Protein 6VK0 (pdb70)

Nearest PDB structures (foldseek):
  6vk0-assembly1_C  TM=1.006E+00  e=4.024E-28  Saccharomyces cerevisiae
  6vjz-assembly1_C  TM=8.665E-01  e=4.069E-18  Saccharomyces cerevisiae
  7czb-assembly1_C  TM=7.196E-01  e=2.938E-02  Homo sapiens
  7czb-assembly1_D  TM=6.960E-01  e=2.129E-02  Homo sapiens
  6vjy-assembly1_A  TM=9.995E-01  e=2.054E-77  Saccharomyces cerevisiae

Organism: Saccharomyces cerevisiae (strain ATCC 204508 / S288c) (NCBI:txid559292)

GO terms:
  GO:0004842 ubiquitin-protein transferase activity (F, IDA)
  GO:0036503 ERAD pathway (P, IDA)
  GO:0000838 Hrd1p ubiquitin ligase ERAD-M complex (C, IDA)
  GO:0000839 Hrd1p ubiquitin ligase ERAD-L complex (C, IDA)
  GO:1905524 negative regulation of protein autoubiquitination (P, IDA)
  GO:0034099 luminal surveillance complex (C, IDA)
  GO:0005783 endoplasmic reticulum (C, HDA)
  GO:0030970 retrograde protein transport, ER to cytosol (P, IMP)
  GO:0005789 endoplasmic reticulum membrane (C, IPI)
  GO:0005515 protein binding (F, IPI)

Solvent-accessible surface area: 66828 Å² total; per-residue (Å²): 88,33,13,105,22,12,15,58,12,17,25,33,100,86,158,29,184,49,48,56,15,32,68,41,57,76,39,28,101,23,28,138,17,58,191,139,65,108,94,46,74,54,93,21,122,106,86,110,74,102,117,131,129,121,82,20,84,79,68,34,150,41,103,72,88,90,45,134,44,135,110,101,116,24,17,69,75,66,17,103,80,15,18,162,69,38,84,83,22,193,30,49,50,79,75,103,145,60,141,93,7,143,103,86,25,90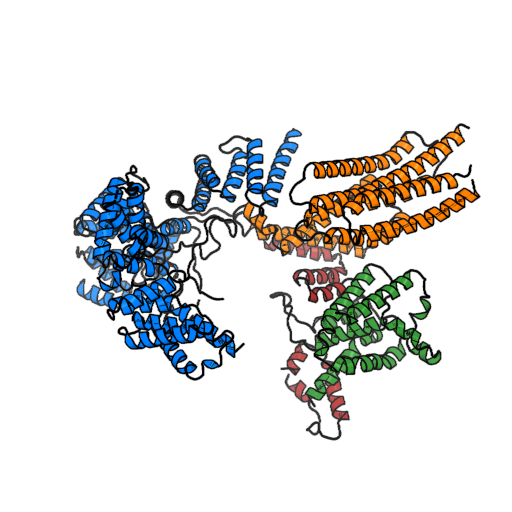,17,8,48,65,29,2,8,68,13,40,106,171,116,75,97,60,43,90,31,112,56,15,87,55,102,9,147,168,136,46,78,180,32,57,30,105,124,6,30,49,15,48,29,51,82,54,124,78,9,45,71,11,3,96,3,12,21,46,20,20,51,72,6,51,82,39,12,115,119,102,189,78,45,71,178,12,65,140,80,7,90,81,64,22,52,143,78,7,56,129,53,37,16,104,47,25,22,8,16,17,24,21,19,4,20,16,23,25,44,33,12,50,33,9,94,69,105,111,44,92,102,152,77,74,61,84,45,14,27,12,67,24,15,80,65,23,16,35,48,7,82,135,67,91,138,104,50,180,95,41,24,30,23,19,44,57,10,0,4,58,26,19,15,108,31,58,27,135,75,87,95,79,39,106,104,0,148,127,51,15,116,101,43,86,126,87,142,41,31,0,115,94,43,5,151,171,180,48,23,178,42,65,90,74,59,46,52,153,94,78,90,124,86,60,96,59,61,54,130,127,101,17,74,108,70,20,97,92,13,30,92,29,2,51,90,2,5,102,122,121,102,51,34,96,0,0,68,26,0,0,24,6,1,1,40,9,28,32,76,10,21,35,16,41,88,50,0,29,102,21,0,60,53,8,13,74,56,37,147,78,91,54,68,44,4,1,10,14,1,0,0,2,50,24,15,10,45,72,150,108,60,53,70,78,5,34,118,17,1,87,90,0,20,134,57,45,17,52,40,0,29,1,1,6,0,8,15,38,31,40,28,87,65,27,120,158,68,44,122,109,0,17,69,32,1,82,55,3,1,92,90,7,56,159,70,31,60,154,81,66,3,13,21,58,44,60,96,86,14,43,5,50,11,35,2,6,30,50,88,70,15,18,14,7,142,53,12,54,58,37,106,100,42,25,143,39,106,177,63,100,214,173,83,86,87,135,139,7,25,176,24,27,45,42,4,30,29,17,10,73,0,22,16,56,44,4,55,28,10,102,77,3,46,101,54,3,48,102,10,67,142,85,31,81,109,97,25,113,113,22,103,111,88,28,20,71,41,14,4,78,6,9,10,21,0,0,28,4,20,22,35,19,38,24,70,102,158,65,50,63,120,82,0,83,86,9,4,58,70,0,28,125,20,4,197,150,43,156,12,63,36,7,94,0,0,6,13,16,0,8,9,11,20,57,80,67,124,74,52,84,93,0,24,50,43,0,82,87,0,44,165,41,167,42,28,81,0,38,0,14,1,0,4,2,60,10,15,108,70,80,97,129,66,185,24,69,68,58,72,88,23,10,60,56,0,49,116,87,40,25,36,0,0,4,24,41,9,0,65,65,18,75,107,32,120,60,159,45,60,56,71,64,7,0,102,10,1,12,20,3,0,24,108,9,15,39,72,0,0,45,57,1,43,58,0,10,9,21,2,51,40,114,87,25,55,2,0,20,16,0,3,6,6,1,0,16,1,3,9,38,18,0,0,4,0,0,0,23,15,11,5,20,29,34,105,69,159,98,84,51,17,162,15,55,92,63,32,29,70,27,0,26,36,2,1,30,21,0,20,147,67,60,6,24,9,0,1,9,0,1,0,46,1,38,55,77,102,128,62,63,72,131,0,25,62,22,4,90,27,0,20,152,105,148,7,37,12,0,8,24,21,2,0,71,0,17,8,59,42,32,50,50,120,164,53,69,116,64,0,103,126,38,5,85,42,2,25,134,101,42,141,122,2,121,90,0,2,114,81,12,26,108,75,12,104,99,92,49,180,107,101,201,124,157,109,88,59,142,81,116,162,54,52,93,47,11,69,52,45,27,10,100,35,36,14,92,75,3,65,63,47,4,23,55,72,2,33,24,83,0,17,26,7,50,55,35,88,112,45,81,24,52,108,14,38,42,66,61,110,77,31,73,32,53,89,117,57,88,106,83,10,103,148,40,22,40,103,48,79,123,108,1,22,93,80,20,122,132,101,39,26,138,16,70,88,61,31,103,89,24,44,81,67,23,129,125,175,42,114,130,63,11,42,128,25,17,60,57,6,36,28,13,50,10,16,15,42,2,2,84,27,70,20,87,25,49,102,141,80,57,98,93,86,70,58,30,92,102,127,78,55,46,152,19,24,122,24,16,78,55,9,36,87,42,5,139,121,29,22,50,118,1,86,70,20,26,179,108,40,119,119,110,77,100,94,16,23,11,4,36,46,20,9,9,2,10,4,12,46,4,50,3,41,7,71,36,14,108,56,61,17,37,48,41,76,172,77,24,122,150,66,94,139,126,134,30,122,127,52,139,40,53,51,33,28,39,129,4,81,132,65,50,23,43,42,2,107,68,43,13,59,85,85,158,18,100,117,14,10,93,114,12,41,75,180,13,100,77,25,57,174,100,15,31,62,14,104,163,82,46,161,148,70,142

Foldseek 3Di:
DDDPQVVVLVVCVPDHDNPVRPVVVCVVVCVVVDPCCVVVVVVVVVVVVVVCDPCVVVLVDFPDDDCVDPPVVRNVVSVVVVVVVCPDPVCVVVVVD/DPVLVVLLVLQQVLQVCLQVPVDPPVLQLDDVPVCVVVVDPCSQVSLLRYDRHNDDVVVVVSVVLSVLCVVDVVVCVVPVCVVVPVVVVVVPCCVVCVPPSDSQTNNQLSSLQVVVLVLVVPVVCQVDADPPPRGHGGPPVVCVVLVVCCVPVVDDDSVSVSSHVSSVVVVVVVCVVVVD/DVVVLVVVVVPQFWDDQLQAVVLPPDDFDFDFFDDPVVVVVVLVVCVPPPDDPVVVVSVVVLCCPVPVDVPLVSLVVVLVCQDLVTSVHANDLLSNLVSLVSSCVVCVLQDLVSLLLNLLCQCLVPVPHDVVSSVVSLVSSVVNPDQLSLLLVLVCLDLCPPHGHDLPVSLVSLVVNVVVVVVVDDPCCQQQNPDDDDDLLQFPQLRPQHAPGHPAFDDDRDQPDDQDDDVPPQVPLVVLLSVLVCQDCPHLSHHHDNQVSLVSLVVVCVVQVPPVVVVQPPSLQSNLVSLLVNLVCLQVVPNHDHHDPVVSVVSLVVSVVSCVPVVYDNASSLLVVLSCCVPVNPDHVSSVVSLVVRVPPDPDQQSSLVVVLVVCVVPVPPPDDDNLVSLVVNVVRPDQSSLVVNLVVPVVDPVVVDSVVSSVSSSCNVLPVCPPNQPLSSSLVSCRRPPSLVSNLVSLSSVLSSPSLSSLVNNLCSQHGDDDPPDDGYDYDVSSVVSSLVSLVSSCSVPGQSSLVVSLVSCVVVPPLAVSLVSLVVSVVVPRLVSLLVVLVSQCDCGPHHRPLVVSLVSLVVSCPVDPPCVVVSVVVVVVSVVVVVVVVVD/DADDVNVVVVVVVVVVLVVVLVVLLVVLPVPDDDPVSSVVVCPDPPNVVSVVVVVVVVVVVVLVVVCCVQVVDADDVLVVVCVVPPPVLVVVLVVLQVVDPPVCRPPSVVLSVVLSSLVSLLSRLVVVVVVCVVVVDVVDACDPVNVVSNVVSLVVSLVVLVVLLVVLVVVLVVPPDPPCVVVLSSLVSNLSSVLVNLSSVLVVVVVVVVNVVVVCVVVPADVVLVNLVSVVVSLVVSLVSLCVRCVVVVDPPPSVVSVVVSVVVVVVNVVSVVVVVVVD

Sequence (1160 aa):
SFPLLLVLIRTFYLIGYNSLVPFFIILEFGSFLPWKYIILLSLLFIFRTVWNHNVLDVVLRYIIPDPVNDRVITAVIKNFVLFWVTLLPYVKEKLDDPLVTRLWTIGCLVLSGLTSLRIVDPGKVVYSYDLVFKKGQYGRLLYSIFDYGAFNWISMINIFVSANHLSTLENSFNLRRKFCWIIFLLLVILVKMTSIEQPAASLGVLLHENLVYYELKKNGNQMNVRFFGAIDVSPSIFPIYMNAVMYFVYKRSWLEIAMNFMPGHVIYYMDDIIGKIPWPEARHLLNTIAKSRDPMKEAAMEVGFYVPMDYSPRNEEKNYQSIWQNEITDSQRHIYELLVQSSEQFNNSEATYTLSQIHLWSQYNFPHNMTLAHKYLEKFNDLTHFTNHSAIFDLAVMYATGGCPQDSAKALLYYQRAAQLGNLKAKQVLAYKYYSGFNVPRNFHKSLVLYRDIAEQLRKSYSRDEWDIVFPYWESYNVRISDFESGLLGKGLNSVPSSTVRKRTTRDASERRIIRIYYAALNDYKGTYSQSRNCERAKNLLELTYKEFQPHVDNLDPLQVFYYVRCLQLLGHMYFTGEGSSKPNIHMAEEILTTSLEISRRAQGPIGRACIDLGLINQYITNNISQAISYYMKAMKTQANNGIVEFQLSKLATSFPEEKIGDPFNLMETAYLNGFIPAIYEFAVMIESGNSKSSVENTAYLFKTFVDKNEAIMAPKLRTAFAALINDRSEVALWAYSQLAEQGYETAQVSAAYLMYQLPYEFEDPPRTTDQRKTLAISYYTRAFKQGNIDAGVVAGDIYFQMQNYSKAMALYQGAALKYSIQAIWNLGYMHEHGLGVNRDFHLAKRYYDQVSEHDHRFYLASKLSVLKLHLKSWLTWITMVPENRRKQLAIFVVVTYLLTFYCVYSATKTSVSFLQVTLKLNEGFNLMVLSIFILLNSTLLWQLLTKLLFGELRLIEHEHIFERLPFTIINTLFMSSLFHERYFFTVAFFGLLLLYLKVFHWILKDRLEALLQSINDSTTMKTLIFSRFSFNLVLLAVVDYQIITRCISSIYTNQKSDIESTSLYLIQVMEFTMLLIDLLNLFLQTCLNFWEFYRSQQSEGKFMYEKAIDVFTRFLKTALHLSMLIPFRMPMMLLKDVVWDILALYQSGTSLWKIWRNN

Structure (mmCIF, N/CA/C/O backbone):
data_6VK0
#
_entry.id   6VK0
#
_cell.length_a   1.00
_cell.length_b   1.00
_cell.length_c   1.00
_cell.angle_alpha   90.00
_cell.angle_beta   90.00
_cell.angle_gamma   90.00
#
_symmetry.space_group_name_H-M   'P 1'
#
loop_
_entity.id
_entity.type
_entity.pdbx_description
1 polymer 'U1 SNP1-associating protein 1'
2 polymer 'Degradation in the endoplasmic reticulum protein 1'
3 polymer 'ERAD-associated E3 ubiquitin-protein ligase component HRD3'
4 polymer 'ERAD-associated E3 ubiquitin-protein ligase HRD1'
#
loop_
_atom_site.group_PDB
_atom_site.id
_atom_site.type_symbol
_atom_site.label_atom_id
_atom_site.label_alt_id
_atom_site.label_comp_id
_atom_site.label_asym_id
_atom_site.label_entity_id
_atom_site.label_seq_id
_atom_site.pdbx_PDB_ins_code
_atom_site.Cartn_x
_atom_site.Cartn_y
_atom_site.Cartn_z
_atom_site.occupancy
_atom_site.B_iso_or_equiv
_atom_site.auth_seq_id
_atom_site.auth_comp_id
_atom_site.auth_asym_id
_atom_site.auth_atom_id
_atom_site.pdbx_PDB_model_num
ATOM 1 N N . SER A 1 34 ? 121.558 108.599 124.612 1.00 84.86 533 SER D N 1
ATOM 2 C CA . SER A 1 34 ? 121.736 107.894 123.350 1.00 84.86 533 SER D CA 1
ATOM 3 C C . SER A 1 34 ? 122.784 108.556 122.481 1.00 84.86 533 SER D C 1
ATOM 4 O O . SER A 1 34 ? 123.945 108.683 122.872 1.00 84.86 533 SER D O 1
ATOM 7 N N . PHE A 1 35 ? 122.357 108.965 121.296 1.00 87.72 534 PHE D N 1
ATOM 8 C CA . PHE A 1 35 ? 123.174 109.678 120.327 1.00 87.72 534 PHE D CA 1
ATOM 9 C C . PHE A 1 35 ? 122.487 110.971 119.931 1.00 87.72 534 PHE D C 1
ATOM 10 O O . PHE A 1 35 ? 121.337 111.218 120.307 1.00 87.72 534 PHE D O 1
ATOM 18 N N . PRO A 1 36 ? 123.181 111.842 119.201 1.00 74.28 535 PRO D N 1
ATOM 19 C CA . PRO A 1 36 ? 122.510 113.009 118.623 1.00 74.28 535 PRO D CA 1
ATOM 20 C C . PRO A 1 36 ? 121.289 112.589 117.822 1.00 74.28 535 PRO D C 1
ATOM 21 O O . PRO A 1 36 ? 121.369 111.743 116.930 1.00 74.28 535 PRO D O 1
ATOM 25 N N . LEU A 1 37 ? 120.154 113.206 118.144 1.00 61.68 536 LEU D N 1
ATOM 26 C CA . LEU A 1 37 ? 118.862 112.721 117.680 1.00 61.68 536 LEU D CA 1
ATOM 27 C C . LEU A 1 37 ? 118.773 112.573 116.167 1.00 61.68 536 LEU D C 1
ATOM 28 O O . LEU A 1 37 ? 117.908 111.840 115.681 1.00 61.68 536 LEU D O 1
ATOM 33 N N . LEU A 1 38 ? 119.646 113.228 115.406 1.00 67.15 537 LEU D N 1
ATOM 34 C CA . LEU A 1 38 ? 119.521 113.161 113.955 1.00 67.15 537 LEU D CA 1
ATOM 35 C C . LEU A 1 38 ? 120.168 111.902 113.397 1.00 67.15 537 LEU D C 1
ATOM 36 O O . LEU A 1 38 ? 119.514 111.103 112.721 1.00 67.15 537 LEU D O 1
ATOM 41 N N . LEU A 1 39 ? 121.457 111.715 113.675 1.00 68.64 538 LEU D N 1
ATOM 42 C CA . LEU A 1 39 ? 122.224 110.664 113.019 1.00 68.64 538 LEU D CA 1
ATOM 43 C C . LEU A 1 39 ? 121.578 109.298 113.169 1.00 68.64 538 LEU D C 1
ATOM 44 O O . LEU A 1 39 ? 121.670 108.468 112.259 1.00 68.64 538 LEU D O 1
ATOM 49 N N . VAL A 1 40 ? 120.910 109.046 114.292 1.00 66.57 539 VAL D N 1
ATOM 50 C CA . VAL A 1 40 ? 120.269 107.748 114.485 1.00 66.57 539 VAL D CA 1
ATOM 51 C C . VAL A 1 40 ? 119.207 107.518 113.419 1.00 66.57 539 VAL D C 1
ATOM 52 O O . VAL A 1 40 ? 119.204 106.495 112.724 1.00 66.57 539 VAL D O 1
ATOM 56 N N . LEU A 1 41 ? 118.289 108.468 113.279 1.00 68.66 540 LEU D N 1
ATOM 57 C CA . LEU A 1 41 ? 117.260 108.373 112.255 1.00 68.66 540 LEU D CA 1
ATOM 58 C C . LEU A 1 41 ? 117.867 108.352 110.858 1.00 68.66 540 LEU D C 1
ATOM 59 O O . LEU A 1 41 ? 117.384 107.638 109.968 1.00 68.66 540 LEU D O 1
ATOM 64 N N . ILE A 1 42 ? 118.930 109.132 110.651 1.00 70.45 541 ILE D N 1
ATOM 65 C CA . ILE A 1 42 ? 119.627 109.118 109.368 1.00 70.45 541 ILE D CA 1
ATOM 66 C C . ILE A 1 42 ? 120.041 107.703 109.016 1.00 70.45 541 ILE D C 1
ATOM 67 O O . ILE A 1 42 ? 119.819 107.228 107.897 1.00 70.45 541 ILE D O 1
ATOM 72 N N . ARG A 1 43 ? 120.638 107.003 109.973 1.00 80.14 542 ARG D N 1
ATOM 73 C CA . ARG A 1 43 ? 121.035 105.626 109.729 1.00 80.14 542 ARG D CA 1
ATOM 74 C C . ARG A 1 43 ? 119.820 104.746 109.484 1.00 80.14 542 ARG D C 1
ATOM 75 O O . ARG A 1 43 ? 119.765 104.009 108.493 1.00 80.14 542 ARG D O 1
ATOM 83 N N . THR A 1 44 ? 118.822 104.822 110.367 1.00 83.28 543 THR D N 1
ATOM 84 C CA . THR A 1 44 ? 117.702 103.894 110.268 1.00 83.28 543 THR D CA 1
ATOM 85 C C . THR A 1 44 ? 116.906 104.090 108.989 1.00 83.28 543 THR D C 1
ATOM 86 O O . THR A 1 44 ? 116.089 103.231 108.645 1.00 83.28 543 THR D O 1
ATOM 90 N N . PHE A 1 45 ? 117.112 105.203 108.286 1.00 85.25 544 PHE D N 1
ATOM 91 C CA . PHE A 1 45 ? 116.535 105.303 106.952 1.00 85.25 544 PHE D CA 1
ATOM 92 C C . PHE A 1 45 ? 117.036 104.191 106.040 1.00 85.25 544 PHE D C 1
ATOM 93 O O . PHE A 1 45 ? 116.294 103.730 105.168 1.00 85.25 544 PHE D O 1
ATOM 101 N N . TYR A 1 46 ? 118.272 103.728 106.239 1.00 88.76 545 TYR D N 1
ATOM 102 C CA . TYR A 1 46 ? 118.856 102.725 105.354 1.00 88.76 545 TYR D CA 1
ATOM 103 C C . TYR A 1 46 ? 118.079 101.422 105.319 1.00 88.76 545 TYR D C 1
ATOM 104 O O . TYR A 1 46 ? 118.419 100.540 104.523 1.00 88.76 545 TYR D O 1
ATOM 113 N N . LEU A 1 47 ? 117.063 101.264 106.159 1.00 105.37 546 LEU D N 1
ATOM 114 C CA . LEU A 1 47 ? 116.371 99.985 106.230 1.00 105.37 546 LEU D CA 1
ATOM 115 C C . LEU A 1 47 ? 115.133 99.955 105.339 1.00 105.37 546 LEU D C 1
ATOM 116 O O . LEU A 1 47 ? 115.058 99.153 104.402 1.00 105.37 546 LEU D O 1
ATOM 121 N N . ILE A 1 48 ? 114.166 100.837 105.597 1.00 102.40 547 ILE D N 1
ATOM 122 C CA . ILE A 1 48 ? 112.833 100.710 105.028 1.00 102.40 547 ILE D CA 1
ATOM 123 C C . ILE A 1 48 ? 112.468 101.888 104.133 1.00 102.40 547 ILE D C 1
ATOM 124 O O . ILE A 1 48 ? 111.793 101.708 103.113 1.00 102.40 547 ILE D O 1
ATOM 129 N N . GLY A 1 49 ? 112.902 103.098 104.478 1.00 107.84 548 GLY D N 1
ATOM 130 C CA . GLY A 1 49 ? 112.429 104.267 103.772 1.00 107.84 548 GLY D CA 1
ATOM 131 C C . GLY A 1 49 ? 113.242 104.595 102.537 1.00 107.84 548 GLY D C 1
ATOM 132 O O . GLY A 1 49 ? 114.408 104.229 102.407 1.00 107.84 548 GLY D O 1
ATOM 133 N N . TYR A 1 50 ? 112.593 105.296 101.610 1.00 106.34 549 TYR D N 1
ATOM 134 C CA . TYR A 1 50 ? 113.300 105.825 100.455 1.00 106.34 549 TYR D CA 1
ATOM 135 C C . TYR A 1 50 ? 114.454 106.694 100.924 1.00 106.34 549 TYR D C 1
ATOM 136 O O . TYR A 1 50 ? 114.288 107.561 101.784 1.00 106.34 549 TYR D O 1
ATOM 145 N N . ASN A 1 51 ? 115.635 106.457 100.357 1.00 107.48 550 ASN D N 1
ATOM 146 C CA . ASN A 1 51 ? 116.793 107.261 100.718 1.00 107.48 550 ASN D CA 1
ATOM 147 C C . ASN A 1 51 ? 116.628 108.726 100.339 1.00 107.48 550 ASN D C 1
ATOM 148 O O . ASN A 1 51 ? 117.473 109.546 100.718 1.00 107.48 550 ASN D O 1
ATOM 153 N N . SER A 1 52 ? 115.566 109.069 99.607 1.00 103.55 551 SER D N 1
ATOM 154 C CA . SER A 1 52 ? 115.335 110.450 99.198 1.00 103.55 551 SER D CA 1
ATOM 155 C C . SER A 1 52 ? 115.318 111.386 100.397 1.00 103.55 551 SER D C 1
ATOM 156 O O . SER A 1 52 ? 115.882 112.483 100.352 1.00 103.55 551 SER D O 1
ATOM 159 N N . LEU A 1 53 ? 114.660 110.969 101.478 1.00 98.25 552 LEU D N 1
ATOM 160 C CA . LEU A 1 53 ? 114.563 111.808 102.663 1.00 98.25 552 LEU D CA 1
ATOM 161 C C . LEU A 1 53 ? 115.908 112.017 103.342 1.00 98.25 552 LEU D C 1
ATOM 162 O O . LEU A 1 53 ? 116.055 112.965 104.119 1.00 98.25 552 LEU D O 1
ATOM 167 N N . VAL A 1 54 ? 116.888 111.162 103.073 1.00 90.19 553 VAL D N 1
ATOM 168 C CA . VAL A 1 54 ? 118.148 111.184 103.811 1.00 90.19 553 VAL D CA 1
ATOM 169 C C . VAL A 1 54 ? 118.906 112.495 103.621 1.00 90.19 553 VAL D C 1
ATOM 170 O O . VAL A 1 54 ? 119.094 113.225 104.602 1.00 90.19 553 VAL D O 1
ATOM 174 N N . PRO A 1 55 ? 119.342 112.851 102.409 1.00 93.24 554 PRO D N 1
ATOM 175 C CA . PRO A 1 55 ? 120.348 113.920 102.286 1.00 93.24 554 PRO D CA 1
ATOM 176 C C . PRO A 1 55 ? 119.946 115.250 102.891 1.00 93.24 554 PRO D C 1
ATOM 177 O O . PRO A 1 55 ? 120.832 115.997 103.323 1.00 93.24 554 PRO D O 1
ATOM 181 N N . PHE A 1 56 ? 118.651 115.567 102.958 1.00 88.78 555 PHE D N 1
ATOM 182 C CA . PHE A 1 56 ? 118.251 116.852 103.522 1.00 88.78 555 PHE D CA 1
ATOM 183 C C . PHE A 1 56 ? 118.784 117.028 104.935 1.00 88.78 555 PHE D C 1
ATOM 184 O O . PHE A 1 56 ? 119.209 118.128 105.305 1.00 88.78 555 PHE D O 1
ATOM 192 N N . PHE A 1 57 ? 118.786 115.956 105.727 1.00 81.15 556 PHE D N 1
ATOM 193 C CA . PHE A 1 57 ? 119.259 116.061 107.098 1.00 81.15 556 PHE D CA 1
ATOM 194 C C . PHE A 1 57 ? 120.684 116.567 107.161 1.00 81.15 556 PHE D C 1
ATOM 195 O O . PHE A 1 57 ? 121.033 117.298 108.093 1.00 81.15 556 PHE D O 1
ATOM 203 N N . ILE A 1 58 ? 121.512 116.203 106.182 1.00 85.67 557 ILE D N 1
ATOM 204 C CA . ILE A 1 58 ? 122.872 116.725 106.145 1.00 85.67 557 ILE D CA 1
ATOM 205 C C . ILE A 1 58 ? 122.859 118.241 106.228 1.00 85.67 557 ILE D C 1
ATOM 206 O O . ILE A 1 58 ? 123.586 118.836 107.034 1.00 85.67 557 ILE D O 1
ATOM 211 N N . ILE A 1 59 ? 122.014 118.891 105.425 1.00 91.29 558 ILE D N 1
ATOM 212 C CA . ILE A 1 59 ? 121.816 120.327 105.593 1.00 91.29 558 ILE D CA 1
ATOM 213 C C . ILE A 1 59 ? 121.487 120.637 107.043 1.00 91.29 558 ILE D C 1
ATOM 214 O O . ILE A 1 59 ? 122.267 121.295 107.745 1.00 91.29 558 ILE D O 1
ATOM 219 N N . LEU A 1 60 ? 120.371 120.087 107.534 1.00 82.47 559 LEU D N 1
ATOM 220 C CA . LEU A 1 60 ? 119.959 120.263 108.921 1.00 82.47 559 LEU D CA 1
ATOM 221 C C . LEU A 1 60 ? 121.135 120.113 109.867 1.00 82.47 559 LEU D C 1
ATOM 222 O O . LEU A 1 60 ? 121.194 120.762 110.910 1.00 82.47 559 LEU D O 1
ATOM 227 N N . GLU A 1 61 ? 122.074 119.237 109.513 1.00 92.29 560 GLU D N 1
ATOM 228 C CA . GLU A 1 61 ? 123.253 119.045 110.343 1.00 92.29 560 GLU D CA 1
ATOM 229 C C . GLU A 1 61 ? 124.272 120.147 110.120 1.00 92.29 560 GLU D C 1
ATOM 230 O O . GLU A 1 61 ? 124.601 120.900 111.041 1.00 92.29 560 GLU D O 1
ATOM 236 N N . PHE A 1 62 ? 124.799 120.249 108.905 1.00 102.91 561 PHE D N 1
ATOM 237 C CA . PHE A 1 62 ? 125.873 121.204 108.674 1.00 102.91 561 PHE D CA 1
ATOM 238 C C . PHE A 1 62 ? 125.324 122.621 108.684 1.00 102.91 561 PHE D C 1
ATOM 239 O O . PHE A 1 62 ? 125.877 123.517 109.333 1.00 102.91 561 PHE D O 1
ATOM 247 N N . GLY A 1 63 ? 124.210 122.832 107.991 1.00 93.90 562 GLY D N 1
ATOM 248 C CA . GLY A 1 63 ? 123.476 124.057 108.183 1.00 93.90 562 GLY D CA 1
ATOM 249 C C . GLY A 1 63 ? 123.045 124.295 109.604 1.00 93.90 562 GLY D C 1
ATOM 250 O O . GLY A 1 63 ? 122.691 125.425 109.937 1.00 93.90 562 GLY D O 1
ATOM 251 N N . SER A 1 64 ? 123.074 123.262 110.453 1.00 100.72 563 SER D N 1
ATOM 252 C CA . SER A 1 64 ? 122.889 123.426 111.890 1.00 100.72 563 SER D CA 1
ATOM 253 C C . SER A 1 64 ? 123.853 124.424 112.491 1.00 100.72 563 SER D C 1
ATOM 254 O O . SER A 1 64 ? 123.570 124.956 113.569 1.00 100.72 563 SER D O 1
ATOM 257 N N . PHE A 1 65 ? 124.989 124.680 111.846 1.00 99.83 564 PHE D N 1
ATOM 258 C CA . PHE A 1 65 ? 125.838 125.761 112.313 1.00 99.83 564 PHE D CA 1
ATOM 259 C C . PHE A 1 65 ? 125.209 127.112 112.026 1.00 99.83 564 PHE D C 1
ATOM 260 O O . PHE A 1 65 ? 125.671 128.125 112.560 1.00 99.83 564 PHE D O 1
ATOM 268 N N . LEU A 1 66 ? 124.165 127.131 111.199 1.00 100.46 565 LEU D N 1
ATOM 269 C CA . LEU A 1 66 ? 123.185 128.200 111.067 1.00 100.46 565 LEU D CA 1
ATOM 270 C C . LEU A 1 66 ? 123.830 129.569 110.924 1.00 100.46 565 LEU D C 1
ATOM 271 O O . LEU A 1 66 ? 123.451 130.505 111.638 1.00 100.46 565 LEU D O 1
ATOM 276 N N . PRO A 1 67 ? 124.790 129.736 110.023 1.00 102.05 566 PRO D N 1
ATOM 277 C CA . PRO A 1 67 ? 125.499 131.010 109.960 1.00 102.05 566 PRO D CA 1
ATOM 278 C C . PRO A 1 67 ? 124.566 132.091 109.468 1.00 102.05 566 PRO D C 1
ATOM 279 O O . PRO A 1 67 ? 123.636 131.833 108.704 1.00 102.05 566 PRO D O 1
ATOM 283 N N . TRP A 1 68 ? 124.825 133.324 109.905 1.00 105.90 567 TRP D N 1
ATOM 284 C CA . TRP A 1 68 ? 124.166 134.441 109.244 1.00 105.90 567 TRP D CA 1
ATOM 285 C C . TRP A 1 68 ? 124.675 134.552 107.817 1.00 105.90 567 TRP D C 1
ATOM 286 O O . TRP A 1 68 ? 124.104 135.303 107.019 1.00 105.90 567 TRP D O 1
ATOM 297 N N . LYS A 1 69 ? 125.680 133.749 107.469 1.00 102.22 568 LYS D N 1
ATOM 298 C CA . LYS A 1 69 ? 125.917 133.368 106.123 1.00 102.22 568 LYS D CA 1
ATOM 299 C C . LYS A 1 69 ? 124.719 132.613 105.510 1.00 102.22 568 LYS D C 1
ATOM 300 O O . LYS A 1 69 ? 124.755 132.221 104.339 1.00 102.22 568 LYS D O 1
ATOM 306 N N . TYR A 1 70 ? 123.693 132.324 106.319 1.00 107.14 569 TYR D N 1
ATOM 307 C CA . TYR A 1 70 ? 122.424 131.913 105.781 1.00 107.14 569 TYR D CA 1
ATOM 308 C C . TYR A 1 70 ? 121.956 132.896 104.681 1.00 107.14 569 TYR D C 1
ATOM 309 O O . TYR A 1 70 ? 121.260 132.505 103.737 1.00 107.14 569 TYR D O 1
ATOM 318 N N . ILE A 1 71 ? 122.315 134.176 104.821 1.00 109.53 570 ILE D N 1
ATOM 319 C CA . ILE A 1 71 ? 122.095 135.100 103.715 1.00 109.53 570 ILE D CA 1
ATOM 320 C C . ILE A 1 71 ? 122.709 134.551 102.437 1.00 109.53 570 ILE D C 1
ATOM 321 O O . ILE A 1 71 ? 122.097 134.604 101.363 1.00 109.53 570 ILE D O 1
ATOM 326 N N . ILE A 1 72 ? 123.912 133.978 102.542 1.00 106.19 571 ILE D N 1
ATOM 327 C CA . ILE A 1 72 ? 124.476 133.187 101.453 1.00 106.19 571 ILE D CA 1
ATOM 328 C C . ILE A 1 72 ? 123.493 132.110 101.022 1.00 106.19 571 ILE D C 1
ATOM 329 O O . ILE A 1 72 ? 123.143 132.005 99.842 1.00 106.19 571 ILE D O 1
ATOM 334 N N . LEU A 1 73 ? 123.036 131.290 101.971 1.00 99.01 572 LEU D N 1
ATOM 335 C CA . LEU A 1 73 ? 121.954 130.362 101.657 1.00 99.01 572 LEU D CA 1
ATOM 336 C C . LEU A 1 73 ? 120.743 131.108 101.119 1.00 99.01 572 LEU D C 1
ATOM 337 O O . LEU A 1 73 ? 120.109 130.665 100.155 1.00 99.01 572 LEU D O 1
ATOM 342 N N . LEU A 1 74 ? 120.412 132.250 101.725 1.00 100.38 573 LEU D N 1
ATOM 343 C CA . LEU A 1 74 ? 119.354 133.083 101.172 1.00 100.38 573 LEU D CA 1
ATOM 344 C C . LEU A 1 74 ? 119.708 133.510 99.758 1.00 100.38 573 LEU D C 1
ATOM 345 O O . LEU A 1 74 ? 118.858 133.490 98.863 1.00 100.38 573 LEU D O 1
ATOM 350 N N . SER A 1 75 ? 120.966 133.883 99.534 1.00 103.05 574 SER D N 1
ATOM 351 C CA . SER A 1 75 ? 121.453 134.009 98.167 1.00 103.05 574 SER D CA 1
ATOM 352 C C . SER A 1 75 ? 121.356 132.677 97.442 1.00 103.05 574 SER D C 1
ATOM 353 O O . SER A 1 75 ? 120.789 132.591 96.346 1.00 103.05 574 SER D O 1
ATOM 356 N N . LEU A 1 76 ? 121.881 131.617 98.062 1.00 105.76 575 LEU D N 1
ATOM 357 C CA . LEU A 1 76 ? 121.982 130.321 97.397 1.00 105.76 575 LEU D CA 1
ATOM 358 C C . LEU A 1 76 ? 120.619 129.842 96.917 1.00 105.76 575 LEU D C 1
ATOM 359 O O . LEU A 1 76 ? 120.466 129.419 95.765 1.00 105.76 575 LEU D O 1
ATOM 364 N N . LEU A 1 77 ? 119.612 129.907 97.787 1.00 96.72 576 LEU D N 1
ATOM 365 C CA . LEU A 1 77 ? 118.277 129.493 97.379 1.00 96.72 576 LEU D CA 1
ATOM 366 C C . LEU A 1 77 ? 117.712 130.432 96.327 1.00 96.72 576 LEU D C 1
ATOM 367 O O . LEU A 1 77 ? 117.020 129.992 95.402 1.00 96.72 576 LEU D O 1
ATOM 372 N N . PHE A 1 78 ? 118.009 131.727 96.437 1.00 105.97 577 PHE D N 1
ATOM 373 C CA . PHE A 1 78 ? 117.629 132.647 95.376 1.00 105.97 577 PHE D CA 1
ATOM 374 C C . PHE A 1 78 ? 118.482 132.470 94.133 1.00 105.97 577 PHE D C 1
ATOM 375 O O . PHE A 1 78 ? 118.197 133.101 93.111 1.00 105.97 577 PHE D O 1
ATOM 383 N N . ILE A 1 79 ? 119.522 131.647 94.202 1.00 101.70 578 ILE D N 1
ATOM 384 C CA . ILE A 1 79 ? 120.149 131.140 92.993 1.00 101.70 578 ILE D CA 1
ATOM 385 C C . ILE A 1 79 ? 119.483 129.840 92.558 1.00 101.70 578 ILE D C 1
ATOM 386 O O . ILE A 1 79 ? 119.398 129.560 91.359 1.00 101.70 578 ILE D O 1
ATOM 391 N N . PHE A 1 80 ? 118.997 129.045 93.513 1.00 93.68 579 PHE D N 1
ATOM 392 C CA . PHE A 1 80 ? 118.202 127.866 93.184 1.00 93.68 579 PHE D CA 1
ATOM 393 C C . PHE A 1 80 ? 116.971 128.259 92.383 1.00 93.68 579 PHE D C 1
ATOM 394 O O . PHE A 1 80 ? 116.796 127.842 91.233 1.00 93.68 579 PHE D O 1
ATOM 402 N N . ARG A 1 81 ? 116.106 129.071 92.991 1.00 91.49 580 ARG D N 1
ATOM 403 C CA . ARG A 1 81 ? 114.911 129.569 92.331 1.00 91.49 580 ARG D CA 1
ATOM 404 C C . ARG A 1 81 ? 115.193 129.994 90.894 1.00 91.49 580 ARG D C 1
ATOM 405 O O . ARG A 1 81 ? 114.563 129.502 89.952 1.00 91.49 580 ARG D O 1
ATOM 413 N N . THR A 1 82 ? 116.171 130.877 90.704 1.00 105.38 581 THR D N 1
ATOM 414 C CA . THR A 1 82 ? 116.377 131.478 89.391 1.00 105.38 581 THR D CA 1
ATOM 415 C C . THR A 1 82 ? 117.014 130.546 88.375 1.00 105.38 581 THR D C 1
ATOM 416 O O . THR A 1 82 ? 117.302 131.013 87.269 1.00 105.38 581 THR D O 1
ATOM 420 N N . VAL A 1 83 ? 117.257 129.268 88.686 1.00 101.86 582 VAL D N 1
ATOM 421 C CA . VAL A 1 83 ? 117.736 128.372 87.633 1.00 101.86 582 VAL D CA 1
ATOM 422 C C . VAL A 1 83 ? 116.692 128.251 86.528 1.00 101.86 582 VAL D C 1
ATOM 423 O O . VAL A 1 83 ? 116.995 127.805 85.415 1.00 101.86 582 VAL D O 1
ATOM 427 N N . TRP A 1 84 ? 115.460 128.676 86.802 1.00 92.65 583 TRP D N 1
ATOM 428 C CA . TRP A 1 84 ? 114.362 128.532 85.860 1.00 92.65 583 TRP D CA 1
ATOM 429 C C . TRP A 1 84 ? 114.038 129.813 85.104 1.00 92.65 583 TRP D C 1
ATOM 430 O O . TRP A 1 84 ? 113.929 129.792 83.874 1.00 92.65 583 TRP D O 1
ATOM 441 N N . ASN A 1 85 ? 113.886 130.930 85.801 1.00 90.49 584 ASN D N 1
ATOM 442 C CA . ASN A 1 85 ? 113.349 132.118 85.162 1.00 90.49 584 ASN D CA 1
ATOM 443 C C . ASN A 1 85 ? 114.442 133.076 84.712 1.00 90.49 584 ASN D C 1
ATOM 444 O O . ASN A 1 85 ? 114.504 133.449 83.541 1.00 90.49 584 ASN D O 1
ATOM 449 N N . HIS A 1 246 ? 148.732 103.017 94.542 1.00 121.00 745 HIS D N 1
ATOM 450 C CA . HIS A 1 246 ? 150.138 102.668 94.414 1.00 121.00 745 HIS D CA 1
ATOM 451 C C . HIS A 1 246 ? 150.381 101.207 94.758 1.00 121.00 745 HIS D C 1
ATOM 452 O O . HIS A 1 246 ? 149.836 100.694 95.728 1.00 121.00 745 HIS D O 1
ATOM 459 N N . ASN A 1 247 ? 151.206 100.538 93.951 1.00 130.91 746 ASN D N 1
ATOM 460 C CA . ASN A 1 247 ? 151.592 99.167 94.260 1.00 130.91 746 ASN D CA 1
ATOM 461 C C . ASN A 1 247 ? 152.443 99.091 95.517 1.00 130.91 746 ASN D C 1
ATOM 462 O O . ASN A 1 247 ? 152.541 98.019 96.127 1.00 130.91 746 ASN D O 1
ATOM 467 N N . VAL A 1 248 ? 153.048 100.211 95.919 1.00 131.96 747 VAL D N 1
ATOM 468 C CA . VAL A 1 248 ? 153.903 100.237 97.100 1.00 131.96 747 VAL D CA 1
ATOM 469 C C . VAL A 1 248 ? 153.153 99.744 98.328 1.00 131.96 747 VAL D C 1
ATOM 470 O O . VAL A 1 248 ? 153.764 99.204 99.257 1.00 131.96 747 VAL D O 1
ATOM 474 N N . LEU A 1 249 ? 151.825 99.901 98.352 1.00 128.54 748 LEU D N 1
ATOM 475 C CA . LEU A 1 249 ? 151.056 99.451 99.509 1.00 128.54 748 LEU D CA 1
ATOM 476 C C . LEU A 1 249 ? 151.192 97.947 99.705 1.00 128.54 748 LEU D C 1
ATOM 477 O O . LEU A 1 249 ? 151.253 97.466 100.842 1.00 128.54 748 LEU D O 1
ATOM 482 N N . ASP A 1 250 ? 151.251 97.187 98.610 1.00 135.09 749 ASP D N 1
ATOM 483 C CA . ASP A 1 250 ? 151.582 95.773 98.738 1.00 135.09 749 ASP D CA 1
ATOM 484 C C . ASP A 1 250 ? 153.001 95.597 99.260 1.00 135.09 749 ASP D C 1
ATOM 485 O O . ASP A 1 250 ? 153.251 94.751 100.127 1.00 135.09 749 ASP D O 1
ATOM 490 N N . VAL A 1 251 ? 153.944 96.388 98.744 1.00 130.34 750 VAL D N 1
ATOM 491 C CA . VAL A 1 251 ? 155.263 96.479 99.360 1.00 130.34 750 VAL D CA 1
ATOM 492 C C . VAL A 1 251 ? 155.137 96.918 100.812 1.00 130.34 750 VAL D C 1
ATOM 493 O O . VAL A 1 251 ? 155.960 96.552 101.659 1.00 130.34 750 VAL D O 1
ATOM 497 N N . VAL A 1 252 ? 154.116 97.715 101.124 1.00 134.00 751 VAL D N 1
ATOM 498 C CA . VAL A 1 252 ? 153.769 97.957 102.520 1.00 134.00 751 VAL D CA 1
ATOM 499 C C . VAL A 1 252 ? 153.161 96.701 103.128 1.00 134.00 751 VAL D C 1
ATOM 500 O O . VAL A 1 252 ? 153.561 96.257 104.209 1.00 134.00 751 VAL D O 1
ATOM 504 N N . LEU A 1 253 ? 152.189 96.104 102.436 1.00 122.91 752 LEU D N 1
ATOM 505 C CA . LEU A 1 253 ? 151.719 94.780 102.821 1.00 122.91 752 LEU D CA 1
ATOM 506 C C . LEU A 1 253 ? 152.853 93.773 102.927 1.00 122.91 752 LEU D C 1
ATOM 507 O O . LEU A 1 253 ? 152.705 92.762 103.622 1.00 122.91 752 LEU D O 1
ATOM 512 N N . ARG A 1 254 ? 153.977 94.029 102.261 1.00 135.75 753 ARG D N 1
ATOM 513 C CA . ARG A 1 254 ? 155.076 93.076 102.242 1.00 135.75 753 ARG D CA 1
ATOM 514 C C . ARG A 1 254 ? 155.600 92.827 103.651 1.00 135.75 753 ARG D C 1
ATOM 515 O O . ARG A 1 254 ? 155.581 93.706 104.516 1.00 135.75 753 ARG D O 1
ATOM 523 N N . TYR A 1 255 ? 156.061 91.601 103.870 1.00 152.27 754 TYR D N 1
ATOM 524 C CA . TYR A 1 255 ? 156.688 91.175 105.107 1.00 152.27 754 TYR D CA 1
ATOM 525 C C . TYR A 1 255 ? 157.962 90.428 104.747 1.00 152.27 754 TYR D C 1
ATOM 526 O O . TYR A 1 255 ? 158.175 90.051 103.593 1.00 152.27 754 TYR D O 1
ATOM 535 N N . ILE A 1 256 ? 158.808 90.217 105.729 1.00 169.77 755 ILE D N 1
ATOM 536 C CA . ILE A 1 256 ? 160.107 89.608 105.483 1.00 169.77 755 ILE D CA 1
ATOM 537 C C . ILE A 1 256 ? 160.010 88.097 105.665 1.00 169.77 755 ILE D C 1
ATOM 538 O O . ILE A 1 256 ? 159.284 87.601 106.536 1.00 169.77 755 ILE D O 1
ATOM 543 N N . ILE A 1 257 ? 160.727 87.368 104.813 1.00 174.57 756 ILE D N 1
ATOM 544 C CA . ILE A 1 257 ? 160.729 85.904 104.743 1.00 174.57 756 ILE D CA 1
ATOM 545 C C . ILE A 1 257 ? 159.327 85.347 104.510 1.00 174.57 756 ILE D C 1
ATOM 546 O O . ILE A 1 257 ? 158.714 84.817 105.448 1.00 174.57 756 ILE D O 1
ATOM 551 N N . PRO A 1 258 ? 158.757 85.479 103.312 1.00 173.25 757 PRO D N 1
ATOM 552 C CA . PRO A 1 258 ? 157.624 84.619 102.952 1.00 173.25 757 PRO D CA 1
ATOM 553 C C . PRO A 1 258 ? 158.065 83.161 102.990 1.00 173.25 757 PRO D C 1
ATOM 554 O O . PRO A 1 258 ? 159.247 82.851 102.829 1.00 173.25 757 PRO D O 1
ATOM 558 N N . ASP A 1 259 ? 157.116 82.248 103.203 1.00 164.55 758 ASP D N 1
ATOM 559 C CA . ASP A 1 259 ? 155.674 82.477 103.264 1.00 164.55 758 ASP D CA 1
ATOM 560 C C . ASP A 1 259 ? 155.208 82.797 104.695 1.00 164.55 758 ASP D C 1
ATOM 561 O O . ASP A 1 259 ? 156.023 82.775 105.615 1.00 164.55 758 ASP D O 1
ATOM 566 N N . PRO A 1 260 ? 153.913 83.093 104.894 1.00 156.90 759 PRO D N 1
ATOM 567 C CA . PRO A 1 260 ? 153.441 83.363 106.264 1.00 156.90 759 PRO D CA 1
ATOM 568 C C . PRO A 1 260 ? 153.688 82.227 107.243 1.00 156.90 759 PRO D C 1
ATOM 569 O O . PRO A 1 260 ? 153.626 82.450 108.459 1.00 156.90 759 PRO D O 1
ATOM 573 N N . VAL A 1 261 ? 153.964 81.015 106.757 1.00 160.20 760 VAL D N 1
ATOM 574 C CA . VAL A 1 261 ? 154.166 79.869 107.631 1.00 160.20 760 VAL D CA 1
ATOM 575 C C . VAL A 1 261 ? 155.368 80.031 108.545 1.00 160.20 760 VAL D C 1
ATOM 576 O O . VAL A 1 261 ? 155.495 79.286 109.521 1.00 160.20 760 VAL D O 1
ATOM 580 N N . ASN A 1 262 ? 156.253 80.983 108.254 1.00 164.04 761 ASN D N 1
ATOM 581 C CA . ASN A 1 262 ? 157.470 81.151 109.036 1.00 164.04 761 ASN D CA 1
ATOM 582 C C . ASN A 1 262 ? 157.143 81.498 110.485 1.00 164.04 761 ASN D C 1
ATOM 583 O O . ASN A 1 262 ? 156.033 81.926 110.811 1.00 164.04 761 ASN D O 1
ATOM 588 N N . ASP A 1 263 ? 158.133 81.306 111.362 1.00 159.55 762 ASP D N 1
ATOM 589 C CA . ASP A 1 263 ? 157.892 81.404 112.798 1.00 159.55 762 ASP D CA 1
ATOM 590 C C . ASP A 1 263 ? 157.671 82.841 113.256 1.00 159.55 762 ASP D C 1
ATOM 591 O O . ASP A 1 263 ? 157.177 83.066 114.367 1.00 159.55 762 ASP D O 1
ATOM 596 N N . ARG A 1 264 ? 158.032 83.824 112.433 1.00 150.24 763 ARG D N 1
ATOM 597 C CA . ARG A 1 264 ? 157.915 85.224 112.831 1.00 150.24 763 ARG D CA 1
ATOM 598 C C . ARG A 1 264 ? 156.503 85.762 112.628 1.00 150.24 763 ARG D C 1
ATOM 599 O O . ARG A 1 264 ? 156.313 86.779 111.953 1.00 150.24 763 ARG D O 1
ATOM 607 N N . VAL A 1 265 ? 155.510 85.096 113.223 1.00 146.28 764 VAL D N 1
ATOM 608 C CA . VAL A 1 265 ? 154.124 85.547 113.106 1.00 146.28 764 VAL D CA 1
ATOM 609 C C . VAL A 1 265 ? 153.953 86.906 113.768 1.00 146.28 764 VAL D C 1
ATOM 610 O O . VAL A 1 265 ? 153.075 87.696 113.395 1.00 146.28 764 VAL D O 1
ATOM 614 N N . ILE A 1 266 ? 154.779 87.191 114.775 1.00 147.19 765 ILE D N 1
ATOM 615 C CA . ILE A 1 266 ? 154.764 88.511 115.389 1.00 147.19 765 ILE D CA 1
ATOM 616 C C . ILE A 1 266 ? 155.024 89.582 114.338 1.00 147.19 765 ILE D C 1
ATOM 617 O O . ILE A 1 266 ? 154.335 90.604 114.294 1.00 147.19 765 ILE D O 1
ATOM 622 N N . THR A 1 267 ? 155.983 89.343 113.441 1.00 141.38 766 THR D N 1
ATOM 623 C CA . THR A 1 267 ? 156.228 90.290 112.360 1.00 141.38 766 THR D CA 1
ATOM 624 C C . THR A 1 267 ? 155.018 90.396 111.449 1.00 141.38 766 THR D C 1
ATOM 625 O O . THR A 1 267 ? 154.707 91.478 110.937 1.00 141.38 766 THR D O 1
ATOM 629 N N . ALA A 1 268 ? 154.321 89.282 111.239 1.00 144.20 767 ALA D N 1
ATOM 630 C CA . ALA A 1 268 ? 153.134 89.310 110.397 1.00 144.20 767 ALA D CA 1
ATOM 631 C C . ALA A 1 268 ? 152.064 90.213 110.988 1.00 144.20 767 ALA D C 1
ATOM 632 O O . ALA A 1 268 ? 151.532 91.093 110.299 1.00 144.20 767 ALA D O 1
ATOM 634 N N . VAL A 1 269 ? 151.731 90.005 112.262 1.00 130.21 768 VAL D N 1
ATOM 635 C CA . VAL A 1 269 ? 150.705 90.832 112.884 1.00 130.21 768 VAL D CA 1
ATOM 636 C C . VAL A 1 269 ? 151.189 92.270 112.994 1.00 130.21 768 VAL D C 1
ATOM 637 O O . VAL A 1 269 ? 150.393 93.207 112.933 1.00 130.21 768 VAL D O 1
ATOM 641 N N . ILE A 1 270 ? 152.507 92.471 113.095 1.00 143.92 769 ILE D N 1
ATOM 642 C CA . ILE A 1 270 ? 153.063 93.823 113.069 1.00 143.92 769 ILE D CA 1
ATOM 643 C C . ILE A 1 270 ? 152.732 94.514 111.756 1.00 143.92 769 ILE D C 1
ATOM 644 O O . ILE A 1 270 ? 152.189 95.628 111.734 1.00 143.92 769 ILE D O 1
ATOM 649 N N . LYS A 1 271 ? 153.085 93.881 110.646 1.00 136.17 770 LYS D N 1
ATOM 650 C CA . LYS A 1 271 ? 152.894 94.504 109.348 1.00 136.17 770 LYS D CA 1
ATOM 651 C C . LYS A 1 271 ? 151.409 94.749 109.137 1.00 136.17 770 LYS D C 1
ATOM 652 O O . LYS A 1 271 ? 150.995 95.852 108.759 1.00 136.17 770 LYS D O 1
ATOM 658 N N . ASN A 1 272 ? 150.599 93.729 109.403 1.00 132.93 771 ASN D N 1
ATOM 659 C CA . ASN A 1 272 ? 149.165 93.878 109.218 1.00 132.93 771 ASN D CA 1
ATOM 660 C C . ASN A 1 272 ? 148.586 94.899 110.181 1.00 132.93 771 ASN D C 1
ATOM 661 O O . ASN A 1 272 ? 147.541 95.475 109.902 1.00 132.93 771 ASN D O 1
ATOM 666 N N . PHE A 1 273 ? 149.263 95.160 111.297 1.00 127.21 772 PHE D N 1
ATOM 667 C CA . PHE A 1 273 ? 148.828 96.227 112.188 1.00 127.21 772 PHE D CA 1
ATOM 668 C C . PHE A 1 273 ? 149.114 97.589 111.576 1.00 127.21 772 PHE D C 1
ATOM 669 O O . PHE A 1 273 ? 148.299 98.515 111.681 1.00 127.21 772 PHE D O 1
ATOM 677 N N . VAL A 1 274 ? 150.272 97.730 110.934 1.00 120.74 773 VAL D N 1
ATOM 678 C CA . VAL A 1 274 ? 150.563 98.973 110.223 1.00 120.74 773 VAL D CA 1
ATOM 679 C C . VAL A 1 274 ? 149.539 99.198 109.119 1.00 120.74 773 VAL D C 1
ATOM 680 O O . VAL A 1 274 ? 149.092 100.326 108.883 1.00 120.74 773 VAL D O 1
ATOM 684 N N . LEU A 1 275 ? 149.152 98.127 108.426 1.00 116.82 774 LEU D N 1
ATOM 685 C CA . LEU A 1 275 ? 148.073 98.236 107.446 1.00 116.82 774 LEU D CA 1
ATOM 686 C C . LEU A 1 275 ? 146.751 98.560 108.128 1.00 116.82 774 LEU D C 1
ATOM 687 O O . LEU A 1 275 ? 145.944 99.343 107.617 1.00 116.82 774 LEU D O 1
ATOM 692 N N . PHE A 1 276 ? 146.516 97.944 109.281 1.00 114.61 775 PHE D N 1
ATOM 693 C CA . PHE A 1 276 ? 145.313 98.178 110.059 1.00 114.61 775 PHE D CA 1
ATOM 694 C C . PHE A 1 276 ? 145.165 99.651 110.391 1.00 114.61 775 PHE D C 1
ATOM 695 O O . PHE A 1 276 ? 144.051 100.182 110.418 1.00 114.61 775 PHE D O 1
ATOM 703 N N . TRP A 1 277 ? 146.281 100.332 110.629 1.00 120.27 776 TRP D N 1
ATOM 704 C CA . TRP A 1 277 ? 146.208 101.771 110.824 1.00 120.27 776 TRP D CA 1
ATOM 705 C C . TRP A 1 277 ? 145.692 102.475 109.578 1.00 120.27 776 TRP D C 1
ATOM 706 O O . TRP A 1 277 ? 145.002 103.493 109.685 1.00 120.27 776 TRP D O 1
ATOM 717 N N . VAL A 1 278 ? 146.009 101.956 108.388 1.00 115.29 777 VAL D N 1
ATOM 718 C CA . VAL A 1 278 ? 145.482 102.545 107.164 1.00 115.29 777 VAL D CA 1
ATOM 719 C C . VAL A 1 278 ? 144.296 101.763 106.620 1.00 115.29 777 VAL D C 1
ATOM 720 O O . VAL A 1 278 ? 143.609 102.247 105.709 1.00 115.29 777 VAL D O 1
ATOM 724 N N . THR A 1 279 ? 144.003 100.585 107.175 1.00 103.92 778 THR D N 1
ATOM 725 C CA . THR A 1 279 ? 142.869 99.818 106.676 1.00 103.92 778 THR D CA 1
ATOM 726 C C . THR A 1 279 ? 141.552 100.540 106.921 1.00 103.92 778 THR D C 1
ATOM 727 O O . THR A 1 279 ? 140.497 100.072 106.482 1.00 103.92 778 THR D O 1
ATOM 731 N N . LEU A 1 280 ? 141.589 101.670 107.624 1.00 116.13 779 LEU D N 1
ATOM 732 C CA . LEU A 1 280 ? 140.375 102.452 107.814 1.00 116.13 779 LEU D CA 1
ATOM 733 C C . LEU A 1 280 ? 139.822 102.952 106.485 1.00 116.13 779 LEU D C 1
ATOM 734 O O . LEU A 1 280 ? 138.610 102.890 106.250 1.00 116.13 779 LEU D O 1
ATOM 739 N N . LEU A 1 281 ? 140.688 103.438 105.603 1.00 123.73 780 LEU D N 1
ATOM 740 C CA . LEU A 1 281 ? 140.223 104.161 104.427 1.00 123.73 780 LEU D CA 1
ATOM 741 C C . LEU A 1 281 ? 139.451 103.239 103.491 1.00 123.73 780 LEU D C 1
ATOM 742 O O . LEU A 1 281 ? 140.002 102.232 103.027 1.00 123.73 780 LEU D O 1
ATOM 747 N N . PRO A 1 282 ? 138.194 103.552 103.174 1.00 131.24 781 PRO D N 1
ATOM 748 C CA . PRO A 1 282 ? 137.434 102.708 102.246 1.00 131.24 781 PRO D CA 1
ATOM 749 C C . PRO A 1 282 ? 137.947 102.792 100.819 1.00 131.24 781 PRO D C 1
ATOM 750 O O . PRO A 1 282 ? 138.148 101.758 100.177 1.00 131.24 781 PRO D O 1
ATOM 754 N N . TYR A 1 283 ? 138.186 104.012 100.329 1.00 140.38 782 TYR D N 1
ATOM 755 C CA . TYR A 1 283 ? 138.586 104.242 98.944 1.00 140.38 782 TYR D CA 1
ATOM 756 C C . TYR A 1 283 ? 139.756 103.354 98.553 1.00 140.38 782 TYR D C 1
ATOM 757 O O . TYR A 1 283 ? 139.841 102.897 97.410 1.00 140.38 782 TYR D O 1
ATOM 766 N N . VAL A 1 284 ? 140.664 103.097 99.493 1.00 136.05 783 VAL D N 1
ATOM 767 C CA . VAL A 1 284 ? 141.733 102.139 99.249 1.00 136.05 783 VAL D CA 1
ATOM 768 C C . VAL A 1 284 ? 141.487 100.794 99.922 1.00 136.05 783 VAL D C 1
ATOM 769 O O . VAL A 1 284 ? 142.259 99.853 99.688 1.00 136.05 783 VAL D O 1
ATOM 773 N N . LYS A 1 285 ? 140.434 100.655 100.728 1.00 131.58 784 LYS D N 1
ATOM 774 C CA . LYS A 1 285 ? 140.101 99.326 101.232 1.00 131.58 784 LYS D CA 1
ATOM 775 C C . LYS A 1 285 ? 139.720 98.405 100.085 1.00 131.58 784 LYS D C 1
ATOM 776 O O . LYS A 1 285 ? 140.254 97.298 99.954 1.00 131.58 784 LYS D O 1
ATOM 782 N N . GLU A 1 286 ? 138.774 98.838 99.252 1.00 138.40 785 GLU D N 1
ATOM 783 C CA . GLU A 1 286 ? 138.409 98.036 98.094 1.00 138.40 785 GLU D CA 1
ATOM 784 C C . GLU A 1 286 ? 139.587 97.881 97.140 1.00 138.40 785 GLU D C 1
ATOM 785 O O . GLU A 1 286 ? 139.681 96.877 96.428 1.00 138.40 785 GLU D O 1
ATOM 791 N N . LYS A 1 287 ? 140.495 98.857 97.119 1.00 139.02 786 LYS D N 1
ATOM 792 C CA . LYS A 1 287 ? 141.732 98.708 96.359 1.00 139.02 786 LYS D CA 1
ATOM 793 C C . LYS A 1 287 ? 142.557 97.539 96.887 1.00 139.02 786 LYS D C 1
ATOM 794 O O . LYS A 1 287 ? 143.079 96.733 96.109 1.00 139.02 786 LYS D O 1
ATOM 800 N N . LEU A 1 288 ? 142.700 97.446 98.210 1.00 139.09 787 LEU D N 1
ATOM 801 C CA . LEU A 1 288 ? 143.261 96.246 98.818 1.00 139.09 787 LEU D CA 1
ATOM 802 C C . LEU A 1 288 ? 142.515 95.013 98.342 1.00 139.09 787 LEU D C 1
ATOM 803 O O . LEU A 1 288 ? 143.126 93.998 97.991 1.00 139.09 787 LEU D O 1
ATOM 808 N N . ASP A 1 289 ? 141.185 95.090 98.324 1.00 146.51 788 ASP D N 1
ATOM 809 C CA . ASP A 1 289 ? 140.373 94.027 97.754 1.00 146.51 788 ASP D CA 1
ATOM 810 C C . ASP A 1 289 ? 140.515 93.956 96.241 1.00 146.51 788 ASP D C 1
ATOM 811 O O . ASP A 1 289 ? 140.162 92.933 95.646 1.00 146.51 788 ASP D O 1
ATOM 816 N N . ASP A 1 290 ? 141.011 95.015 95.606 1.00 151.76 789 ASP D N 1
ATOM 817 C CA . ASP A 1 290 ? 141.273 94.990 94.172 1.00 151.76 789 ASP D CA 1
ATOM 818 C C . ASP A 1 290 ? 142.664 94.426 93.891 1.00 151.76 789 ASP D C 1
ATOM 819 O O . ASP A 1 290 ? 143.659 95.150 93.927 1.00 151.76 789 ASP D O 1
ATOM 824 N N . PRO B 2 13 ? 111.089 88.103 114.643 1.00 140.38 13 PRO C N 1
ATOM 825 C CA . PRO B 2 13 ? 112.184 87.387 115.306 1.00 140.38 13 PRO C CA 1
ATOM 826 C C . PRO B 2 13 ? 112.064 87.427 116.825 1.00 140.38 13 PRO C C 1
ATOM 827 O O . PRO B 2 13 ? 111.702 88.458 117.384 1.00 140.38 13 PRO C O 1
ATOM 831 N N . LEU B 2 14 ? 112.363 86.307 117.483 1.00 143.51 14 LEU C N 1
ATOM 832 C CA . LEU B 2 14 ? 112.092 86.203 118.913 1.00 143.51 14 LEU C CA 1
ATOM 833 C C . LEU B 2 14 ? 113.151 86.920 119.742 1.00 143.51 14 LEU C C 1
ATOM 834 O O . LEU B 2 14 ? 112.838 87.867 120.474 1.00 143.51 14 LEU C O 1
ATOM 839 N N . VAL B 2 15 ? 114.408 86.479 119.645 1.00 137.31 15 VAL C N 1
ATOM 840 C CA . VAL B 2 15 ? 115.444 86.958 120.561 1.00 137.31 15 VAL C CA 1
ATOM 841 C C . VAL B 2 15 ? 115.578 88.472 120.465 1.00 137.31 15 VAL C C 1
ATOM 842 O O . VAL B 2 15 ? 115.843 89.162 121.461 1.00 137.31 15 VAL C O 1
ATOM 846 N N . THR B 2 16 ? 115.401 89.007 119.258 1.00 131.35 16 THR C N 1
ATOM 847 C CA . THR B 2 16 ? 115.305 90.449 119.086 1.00 131.35 16 THR C CA 1
ATOM 848 C C . THR B 2 16 ? 114.267 91.032 120.033 1.00 131.35 16 THR C C 1
ATOM 849 O O . THR B 2 16 ? 114.544 91.978 120.778 1.00 131.35 16 THR C O 1
ATOM 853 N N . ARG B 2 17 ? 113.063 90.461 120.025 1.00 134.12 17 ARG C N 1
ATOM 854 C CA . ARG B 2 17 ? 111.985 91.008 120.837 1.00 134.12 17 ARG C CA 1
ATOM 855 C C . ARG B 2 17 ? 112.240 90.791 122.322 1.00 134.12 17 ARG C C 1
ATOM 856 O O . ARG B 2 17 ? 111.778 91.583 123.149 1.00 134.12 17 ARG C O 1
ATOM 864 N N . LEU B 2 18 ? 112.972 89.735 122.677 1.00 124.32 18 LEU C N 1
ATOM 865 C CA . LEU B 2 18 ? 113.395 89.556 124.061 1.00 124.32 18 LEU C CA 1
ATOM 866 C C . LEU B 2 18 ? 114.266 90.720 124.507 1.00 124.32 18 LEU C C 1
ATOM 867 O O . LEU B 2 18 ? 114.010 91.355 125.537 1.00 124.32 18 LEU C O 1
ATOM 872 N N . TRP B 2 19 ? 115.325 90.992 123.744 1.00 116.97 19 TRP C N 1
ATOM 873 C CA . TRP B 2 19 ? 116.187 92.130 124.042 1.00 116.97 19 TRP C CA 1
ATOM 874 C C . TRP B 2 19 ? 115.367 93.409 124.124 1.00 116.97 19 TRP C C 1
ATOM 875 O O . TRP B 2 19 ? 115.578 94.254 125.005 1.00 116.97 19 TRP C O 1
ATOM 886 N N . THR B 2 20 ? 114.415 93.554 123.202 1.00 119.78 20 THR C N 1
ATOM 887 C CA . THR B 2 20 ? 113.551 94.725 123.174 1.00 119.78 20 THR C CA 1
ATOM 888 C C . THR B 2 20 ? 112.810 94.889 124.491 1.00 119.78 20 THR C C 1
ATOM 889 O O . THR B 2 20 ? 113.046 95.849 125.228 1.00 119.78 20 THR C O 1
ATOM 893 N N . ILE B 2 21 ? 111.941 93.928 124.820 1.00 114.98 21 ILE C N 1
ATOM 894 C CA . ILE B 2 21 ? 111.135 94.028 126.032 1.00 114.98 21 ILE C CA 1
ATOM 895 C C . ILE B 2 21 ? 112.023 94.207 127.253 1.00 114.98 21 ILE C C 1
ATOM 896 O O . ILE B 2 21 ? 111.644 94.894 128.213 1.00 114.98 21 ILE C O 1
ATOM 901 N N . GLY B 2 22 ? 113.220 93.618 127.233 1.00 117.52 22 GLY C N 1
ATOM 902 C CA . GLY B 2 22 ? 114.169 93.890 128.296 1.00 117.52 22 GLY C CA 1
ATOM 903 C C . GLY B 2 22 ? 114.472 95.368 128.411 1.00 117.52 22 GLY C C 1
ATOM 904 O O . GLY B 2 22 ? 114.314 95.968 129.479 1.00 117.52 22 GLY C O 1
ATOM 905 N N . CYS B 2 23 ? 114.906 95.974 127.304 1.00 117.99 23 CYS C N 1
ATOM 906 C CA . CYS B 2 23 ? 115.191 97.406 127.306 1.00 117.99 23 CYS C CA 1
ATOM 907 C C . CYS B 2 23 ? 113.981 98.201 127.778 1.00 117.99 23 CYS C C 1
ATOM 908 O O . CYS B 2 23 ? 114.108 99.139 128.578 1.00 117.99 23 CYS C O 1
ATOM 911 N N . LEU B 2 24 ? 112.798 97.822 127.297 1.00 110.76 24 LEU C N 1
ATOM 912 C CA . LEU B 2 24 ? 111.586 98.567 127.607 1.00 110.76 24 LEU C CA 1
ATOM 913 C C . LEU B 2 24 ? 111.317 98.568 129.102 1.00 110.76 24 LEU C C 1
ATOM 914 O O . LEU B 2 24 ? 111.242 99.628 129.730 1.00 110.76 24 LEU C O 1
ATOM 919 N N . VAL B 2 25 ? 111.165 97.381 129.689 1.00 106.96 25 VAL C N 1
ATOM 920 C CA . VAL B 2 25 ? 110.829 97.309 131.107 1.00 106.96 25 VAL C CA 1
ATOM 921 C C . VAL B 2 25 ? 111.940 97.919 131.951 1.00 106.96 25 VAL C C 1
ATOM 922 O O . VAL B 2 25 ? 111.672 98.594 132.954 1.00 106.96 25 VAL C O 1
ATOM 926 N N . LEU B 2 26 ? 113.199 97.730 131.541 1.00 107.31 26 LEU C N 1
ATOM 927 C CA . LEU B 2 26 ? 114.317 98.304 132.279 1.00 107.31 26 LEU C CA 1
ATOM 928 C C . LEU B 2 26 ? 114.193 99.816 132.363 1.00 107.31 26 LEU C C 1
ATOM 929 O O . LEU B 2 26 ? 114.072 100.385 133.454 1.00 107.31 26 LEU C O 1
ATOM 934 N N . SER B 2 27 ? 114.209 100.486 131.209 1.00 94.92 27 SER C N 1
ATOM 935 C CA . SER B 2 27 ? 114.189 101.942 131.221 1.00 94.92 27 SER C CA 1
ATOM 936 C C . SER B 2 27 ? 112.885 102.479 131.795 1.00 94.92 27 SER C C 1
ATOM 937 O O . SER B 2 27 ? 112.879 103.538 132.435 1.00 94.92 27 SER C O 1
ATOM 940 N N . GLY B 2 28 ? 111.783 101.755 131.613 1.00 101.88 28 GLY C N 1
ATOM 941 C CA . GLY B 2 28 ? 110.523 102.171 132.185 1.00 101.88 28 GLY C CA 1
ATOM 942 C C . GLY B 2 28 ? 110.584 102.204 133.692 1.00 101.88 28 GLY C C 1
ATOM 943 O O . GLY B 2 28 ? 110.477 103.274 134.295 1.00 101.88 28 GLY C O 1
ATOM 944 N N . LEU B 2 29 ? 110.774 101.038 134.314 1.00 102.98 29 LEU C N 1
ATOM 945 C CA . LEU B 2 29 ? 110.913 100.993 135.763 1.00 102.98 29 LEU C CA 1
ATOM 946 C C . LEU B 2 29 ? 112.009 101.921 136.259 1.00 102.98 29 LEU C C 1
ATOM 947 O O . LEU B 2 29 ? 111.975 102.340 137.422 1.00 102.98 29 LEU C O 1
ATOM 952 N N . THR B 2 30 ? 112.978 102.254 135.404 1.00 105.00 30 THR C N 1
ATOM 953 C CA . THR B 2 30 ? 113.992 103.231 135.780 1.00 105.00 30 THR C CA 1
ATOM 954 C C . THR B 2 30 ? 113.388 104.620 135.909 1.00 105.00 30 THR C C 1
ATOM 955 O O . THR B 2 30 ? 113.680 105.349 136.863 1.00 105.00 30 THR C O 1
ATOM 959 N N . SER B 2 31 ? 112.548 105.010 134.952 1.00 108.47 31 SER C N 1
ATOM 960 C CA . SER B 2 31 ? 111.928 106.328 135.021 1.00 108.47 31 SER C CA 1
ATOM 961 C C . SER B 2 31 ? 110.896 106.439 136.136 1.00 108.47 31 SER C C 1
ATOM 962 O O . SER B 2 31 ? 110.529 107.557 136.507 1.00 108.47 31 SER C O 1
ATOM 965 N N . LEU B 2 32 ? 110.413 105.319 136.667 1.00 108.56 32 LEU C N 1
ATOM 966 C CA . LEU B 2 32 ? 109.390 105.336 137.705 1.00 108.56 32 LEU C CA 1
ATOM 967 C C . LEU B 2 32 ? 109.954 105.197 139.108 1.00 108.56 32 LEU C C 1
ATOM 968 O O . LEU B 2 32 ? 109.181 105.219 140.071 1.00 108.56 32 LEU C O 1
ATOM 973 N N . ARG B 2 33 ? 111.267 105.040 139.248 1.00 111.39 33 ARG C N 1
ATOM 974 C CA . ARG B 2 33 ? 111.907 104.785 140.534 1.00 111.39 33 ARG C CA 1
ATOM 975 C C . ARG B 2 33 ? 111.373 103.523 141.199 1.00 111.39 33 ARG C C 1
ATOM 976 O O . ARG B 2 33 ? 111.500 103.361 142.415 1.00 111.39 33 ARG C O 1
ATOM 984 N N . ILE B 2 34 ? 110.763 102.623 140.427 1.00 123.80 34 ILE C N 1
ATOM 985 C CA . ILE B 2 34 ? 110.374 101.332 140.983 1.00 123.80 34 ILE C CA 1
ATOM 986 C C . ILE B 2 34 ? 111.611 100.550 141.390 1.00 123.80 34 ILE C C 1
ATOM 987 O O . ILE B 2 34 ? 111.575 99.751 142.334 1.00 123.80 34 ILE C O 1
ATOM 992 N N . VAL B 2 35 ? 112.731 100.790 140.712 1.00 128.22 35 VAL C N 1
ATOM 993 C CA . VAL B 2 35 ? 114.020 100.236 141.096 1.00 128.22 35 VAL C CA 1
ATOM 994 C C . VAL B 2 35 ? 115.057 101.351 141.051 1.00 128.22 35 VAL C C 1
ATOM 995 O O . VAL B 2 35 ? 114.870 102.383 140.404 1.00 128.22 35 VAL C O 1
ATOM 999 N N . ASP B 2 36 ? 116.162 101.123 141.746 1.00 143.05 36 ASP C N 1
ATOM 1000 C CA . ASP B 2 36 ? 117.108 102.191 142.035 1.00 143.05 36 ASP C CA 1
ATOM 1001 C C . ASP B 2 36 ? 118.006 102.458 140.835 1.00 143.05 36 ASP C C 1
ATOM 1002 O O . ASP B 2 36 ? 118.710 101.547 140.387 1.00 143.05 36 ASP C O 1
ATOM 1007 N N . PRO B 2 37 ? 118.019 103.680 140.294 1.00 145.42 37 PRO C N 1
ATOM 1008 C CA . PRO B 2 37 ? 118.925 103.982 139.175 1.00 145.42 37 PRO C CA 1
ATOM 1009 C C . PRO B 2 37 ? 120.393 103.968 139.556 1.00 145.42 37 PRO C C 1
ATOM 1010 O O . PRO B 2 37 ? 121.244 104.043 138.664 1.00 145.42 37 PRO C O 1
ATOM 1014 N N . GLY B 2 38 ? 120.720 103.904 140.845 1.00 151.63 38 GLY C N 1
ATOM 1015 C CA . GLY B 2 38 ? 122.116 103.855 141.235 1.00 151.63 38 GLY C CA 1
ATOM 1016 C C . GLY B 2 38 ? 122.849 102.644 140.694 1.00 151.63 38 GLY C C 1
ATOM 1017 O O . GLY B 2 38 ? 124.039 102.723 140.386 1.00 151.63 38 GLY C O 1
ATOM 1018 N N . LYS B 2 39 ? 122.156 101.509 140.567 1.00 146.16 39 LYS C N 1
ATOM 1019 C CA . LYS B 2 39 ? 122.838 100.259 140.241 1.00 146.16 39 LYS C CA 1
ATOM 1020 C C . LYS B 2 39 ? 123.252 100.191 138.777 1.00 146.16 39 LYS C C 1
ATOM 1021 O O . LYS B 2 39 ? 124.261 99.558 138.450 1.00 146.16 39 LYS C O 1
ATOM 1027 N N . VAL B 2 40 ? 122.502 100.840 137.888 1.00 138.83 40 VAL C N 1
ATOM 1028 C CA . VAL B 2 40 ? 122.693 100.627 136.455 1.00 138.83 40 VAL C CA 1
ATOM 1029 C C . VAL B 2 40 ? 123.996 101.262 135.981 1.00 138.83 40 VAL C C 1
ATOM 1030 O O . VAL B 2 40 ? 124.698 100.708 135.129 1.00 138.83 40 VAL C O 1
ATOM 1034 N N . VAL B 2 41 ? 124.333 102.436 136.513 1.00 146.31 41 VAL C N 1
ATOM 1035 C CA . VAL B 2 41 ? 125.504 103.186 136.067 1.00 146.31 41 VAL C CA 1
ATOM 1036 C C . VAL B 2 41 ? 126.758 102.336 136.235 1.00 146.31 41 VAL C C 1
ATOM 1037 O O . VAL B 2 41 ? 127.761 102.543 135.541 1.00 146.31 41 VAL C O 1
ATOM 1041 N N . TYR B 2 42 ? 126.691 101.349 137.128 1.00 145.88 42 TYR C N 1
ATOM 1042 C CA . TYR B 2 42 ? 127.837 100.522 137.482 1.00 145.88 42 TYR C CA 1
ATOM 1043 C C . TYR B 2 42 ? 128.497 99.892 136.265 1.00 145.88 42 TYR C C 1
ATOM 1044 O O . TYR B 2 42 ? 127.882 99.083 135.566 1.00 145.88 42 TYR C O 1
ATOM 1053 N N . SER B 2 43 ? 129.743 100.264 136.006 1.00 139.52 43 SER C N 1
ATOM 1054 C CA . SER B 2 43 ? 130.555 99.612 134.998 1.00 139.52 43 SER C CA 1
ATOM 1055 C C . SER B 2 43 ? 131.575 98.711 135.691 1.00 139.52 43 SER C C 1
ATOM 1056 O O . SER B 2 43 ? 131.564 98.549 136.914 1.00 139.52 43 SER C O 1
ATOM 1059 N N . TYR B 2 44 ? 132.483 98.133 134.906 1.00 143.53 44 TYR C N 1
ATOM 1060 C CA . TYR B 2 44 ? 133.267 96.997 135.381 1.00 143.53 44 TYR C CA 1
ATOM 1061 C C . TYR B 2 44 ? 134.206 97.379 136.519 1.00 143.53 44 TYR C C 1
ATOM 1062 O O . TYR B 2 44 ? 134.288 96.673 137.527 1.00 143.53 44 TYR C O 1
ATOM 1071 N N . ASP B 2 45 ? 134.956 98.474 136.359 1.00 142.08 45 ASP C N 1
ATOM 1072 C CA . ASP B 2 45 ? 136.065 98.750 137.271 1.00 142.08 45 ASP C CA 1
ATOM 1073 C C . ASP B 2 45 ? 135.613 98.827 138.722 1.00 142.08 45 ASP C C 1
ATOM 1074 O O . ASP B 2 45 ? 136.200 98.178 139.595 1.00 142.08 45 ASP C O 1
ATOM 1079 N N . LEU B 2 46 ? 134.579 99.624 139.002 1.00 147.78 46 LEU C N 1
ATOM 1080 C CA . LEU B 2 46 ? 134.048 99.692 140.359 1.00 147.78 46 LEU C CA 1
ATOM 1081 C C . LEU B 2 46 ? 133.630 98.315 140.849 1.00 147.78 46 LEU C C 1
ATOM 1082 O O . LEU B 2 46 ? 133.724 98.016 142.045 1.00 147.78 46 LEU C O 1
ATOM 1087 N N . VAL B 2 47 ? 133.153 97.517 139.901 1.00 159.08 47 VAL C N 1
ATOM 1088 C CA . VAL B 2 47 ? 132.694 96.167 140.156 1.00 159.08 47 VAL C CA 1
ATOM 1089 C C . VAL B 2 47 ? 133.851 95.239 140.479 1.00 159.08 47 VAL C C 1
ATOM 1090 O O . VAL B 2 47 ? 133.680 94.284 141.221 1.00 159.08 47 VAL C O 1
ATOM 1094 N N . PHE B 2 48 ? 135.028 95.498 139.922 1.00 159.32 48 PHE C N 1
ATOM 1095 C CA . PHE B 2 48 ? 136.142 94.614 140.220 1.00 159.32 48 PHE C CA 1
ATOM 1096 C C . PHE B 2 48 ? 136.450 94.670 141.711 1.00 159.32 48 PHE C C 1
ATOM 1097 O O . PHE B 2 48 ? 136.625 93.634 142.353 1.00 159.32 48 PHE C O 1
ATOM 1105 N N . LYS B 2 49 ? 136.517 95.879 142.263 1.00 163.14 49 LYS C N 1
ATOM 1106 C CA . LYS B 2 49 ? 136.758 96.038 143.693 1.00 163.14 49 LYS C CA 1
ATOM 1107 C C . LYS B 2 49 ? 135.570 95.566 144.530 1.00 163.14 49 LYS C C 1
ATOM 1108 O O . LYS B 2 49 ? 135.732 94.860 145.526 1.00 163.14 49 LYS C O 1
ATOM 1114 N N . LYS B 2 50 ? 134.375 95.969 144.106 1.00 169.64 50 LYS C N 1
ATOM 1115 C CA . LYS B 2 50 ? 133.131 95.620 144.789 1.00 169.64 50 LYS C CA 1
ATOM 1116 C C . LYS B 2 50 ? 132.783 94.137 144.741 1.00 169.64 50 LYS C C 1
ATOM 1117 O O . LYS B 2 50 ? 132.333 93.559 145.730 1.00 169.64 50 LYS C O 1
ATOM 1123 N N . GLY B 2 51 ? 132.996 93.530 143.579 1.00 173.24 51 GLY C N 1
ATOM 1124 C CA . GLY B 2 51 ? 132.679 92.130 143.381 1.00 173.24 51 GLY C CA 1
ATOM 1125 C C . GLY B 2 51 ? 131.197 91.944 143.122 1.00 173.24 51 GLY C C 1
ATOM 1126 O O . GLY B 2 51 ? 130.603 90.997 143.637 1.00 173.24 51 GLY C O 1
ATOM 1127 N N . GLN B 2 52 ? 130.583 92.829 142.334 1.00 166.84 52 GLN C N 1
ATOM 1128 C CA . GLN B 2 52 ? 129.153 92.662 142.089 1.00 166.84 52 GLN C CA 1
ATOM 1129 C C . GLN B 2 52 ? 128.936 92.474 140.592 1.00 166.84 52 GLN C C 1
ATOM 1130 O O . GLN B 2 52 ? 128.915 93.442 139.830 1.00 166.84 52 GLN C O 1
ATOM 1136 N N . TYR B 2 53 ? 128.757 91.220 140.176 1.00 147.71 53 TYR C N 1
ATOM 1137 C CA . TYR B 2 53 ? 128.623 90.914 138.755 1.00 147.71 53 TYR C CA 1
ATOM 1138 C C . TYR B 2 53 ? 127.365 91.544 138.166 1.00 147.71 53 TYR C C 1
ATOM 1139 O O . TYR B 2 53 ? 127.429 92.309 137.197 1.00 147.71 53 TYR C O 1
ATOM 1148 N N . GLY B 2 54 ? 126.208 91.236 138.748 1.00 144.48 54 GLY C N 1
ATOM 1149 C CA . GLY B 2 54 ? 124.927 91.622 138.187 1.00 144.48 54 GLY C CA 1
ATOM 1150 C C . GLY B 2 54 ? 124.756 93.093 137.877 1.00 144.48 54 GLY C C 1
ATOM 1151 O O . GLY B 2 54 ? 123.903 93.464 137.066 1.00 144.48 54 GLY C O 1
ATOM 1152 N N . ARG B 2 55 ? 125.572 93.946 138.499 1.00 151.73 55 ARG C N 1
ATOM 1153 C CA . ARG B 2 55 ? 125.431 95.381 138.278 1.00 151.73 55 ARG C CA 1
ATOM 1154 C C . ARG B 2 55 ? 125.934 95.792 136.901 1.00 151.73 55 ARG C C 1
ATOM 1155 O O . ARG B 2 55 ? 125.877 96.975 136.549 1.00 151.73 55 ARG C O 1
ATOM 1163 N N . LEU B 2 56 ? 126.440 94.842 136.115 1.00 137.73 56 LEU C N 1
ATOM 1164 C CA . LEU B 2 56 ? 126.593 95.066 134.684 1.00 137.73 56 LEU C CA 1
ATOM 1165 C C . LEU B 2 56 ? 125.594 94.279 133.848 1.00 137.73 56 LEU C C 1
ATOM 1166 O O . LEU B 2 56 ? 125.337 94.661 132.701 1.00 137.73 56 LEU C O 1
ATOM 1171 N N . LEU B 2 57 ? 125.019 93.202 134.390 1.00 123.08 57 LEU C N 1
ATOM 1172 C CA . LEU B 2 57 ? 124.102 92.380 133.606 1.00 123.08 57 LEU C CA 1
ATOM 1173 C C . LEU B 2 57 ? 122.908 93.192 133.129 1.00 123.08 57 LEU C C 1
ATOM 1174 O O . LEU B 2 57 ? 122.615 93.239 131.929 1.00 123.08 57 LEU C O 1
ATOM 1179 N N . TYR B 2 58 ? 122.202 93.839 134.057 1.00 118.36 58 TYR C N 1
ATOM 1180 C CA . TYR B 2 58 ? 121.167 94.784 133.659 1.00 118.36 58 TYR C CA 1
ATOM 1181 C C . TYR B 2 58 ? 121.702 95.816 132.674 1.00 118.36 58 TYR C C 1
ATOM 1182 O O . TYR B 2 58 ? 121.020 96.182 131.711 1.00 118.36 58 TYR C O 1
ATOM 1191 N N . SER B 2 59 ? 122.948 96.254 132.872 1.00 107.55 59 SER C N 1
ATOM 1192 C CA . SER B 2 59 ? 123.541 97.276 132.019 1.00 107.55 59 SER C CA 1
ATOM 1193 C C . SER B 2 59 ? 123.616 96.826 130.571 1.00 107.55 59 SER C C 1
ATOM 1194 O O . SER B 2 59 ? 123.902 97.644 129.691 1.00 107.55 59 SER C O 1
ATOM 1197 N N . ILE B 2 60 ? 123.405 95.538 130.306 1.00 107.52 60 ILE C N 1
ATOM 1198 C CA . ILE B 2 60 ? 123.359 95.070 128.928 1.00 107.52 60 ILE C CA 1
ATOM 1199 C C . ILE B 2 60 ? 122.313 95.794 128.093 1.00 107.52 60 ILE C C 1
ATOM 1200 O O . ILE B 2 60 ? 122.431 95.869 126.865 1.00 107.52 60 ILE C O 1
ATOM 1205 N N . PHE B 2 61 ? 121.307 96.388 128.732 1.00 112.65 61 PHE C N 1
ATOM 1206 C CA . PHE B 2 61 ? 120.144 96.860 127.997 1.00 112.65 61 PHE C CA 1
ATOM 1207 C C . PHE B 2 61 ? 119.737 98.300 128.268 1.00 112.65 61 PHE C C 1
ATOM 1208 O O . PHE B 2 61 ? 118.844 98.804 127.580 1.00 112.65 61 PHE C O 1
ATOM 1216 N N . ASP B 2 62 ? 120.343 98.977 129.230 1.00 104.44 62 ASP C N 1
ATOM 1217 C CA . ASP B 2 62 ? 119.732 100.191 129.744 1.00 104.44 62 ASP C CA 1
ATOM 1218 C C . ASP B 2 62 ? 119.971 101.390 128.836 1.00 104.44 62 ASP C C 1
ATOM 1219 O O . ASP B 2 62 ? 121.035 101.543 128.233 1.00 104.44 62 ASP C O 1
ATOM 1224 N N . TYR B 2 63 ? 118.959 102.262 128.772 1.00 94.03 63 TYR C N 1
ATOM 1225 C CA . TYR B 2 63 ? 119.063 103.565 128.128 1.00 94.03 63 TYR C CA 1
ATOM 1226 C C . TYR B 2 63 ? 118.655 104.720 129.027 1.00 94.03 63 TYR C C 1
ATOM 1227 O O . TYR B 2 63 ? 118.819 105.875 128.621 1.00 94.03 63 TYR C O 1
ATOM 1236 N N . GLY B 2 64 ? 118.151 104.451 130.227 1.00 94.25 64 GLY C N 1
ATOM 1237 C CA . GLY B 2 64 ? 117.775 105.484 131.173 1.00 94.25 64 GLY C CA 1
ATOM 1238 C C . GLY B 2 64 ? 116.332 105.955 131.146 1.00 94.25 64 GLY C C 1
ATOM 1239 O O . GLY B 2 64 ? 115.571 105.650 132.068 1.00 94.25 64 GLY C O 1
ATOM 1240 N N . ALA B 2 65 ? 115.929 106.683 130.110 1.00 88.40 65 ALA C N 1
ATOM 1241 C CA . ALA B 2 65 ? 114.650 107.385 130.119 1.00 88.40 65 ALA C CA 1
ATOM 1242 C C . ALA B 2 65 ? 113.626 106.634 129.278 1.00 88.40 65 ALA C C 1
ATOM 1243 O O . ALA B 2 65 ? 113.959 106.096 128.222 1.00 88.40 65 ALA C O 1
ATOM 1245 N N . PHE B 2 66 ? 112.386 106.575 129.761 1.00 83.92 66 PHE C N 1
ATOM 1246 C CA . PHE B 2 66 ? 111.290 105.965 129.010 1.00 83.92 66 PHE C CA 1
ATOM 1247 C C . PHE B 2 66 ? 110.518 107.068 128.295 1.00 83.92 66 PHE C C 1
ATOM 1248 O O . PHE B 2 66 ? 109.385 107.408 128.641 1.00 83.92 66 PHE C O 1
ATOM 1256 N N . ASN B 2 67 ? 111.143 107.641 127.272 1.00 79.47 67 ASN C N 1
ATOM 1257 C CA . ASN B 2 67 ? 110.498 108.696 126.510 1.00 79.47 67 ASN C CA 1
ATOM 1258 C C . ASN B 2 67 ? 110.741 108.463 125.029 1.00 79.47 67 ASN C C 1
ATOM 1259 O O . ASN B 2 67 ? 111.350 107.470 124.622 1.00 79.47 67 ASN C O 1
ATOM 1264 N N . TRP B 2 68 ? 110.279 109.417 124.223 1.00 93.93 68 TRP C N 1
ATOM 1265 C CA . TRP B 2 68 ? 110.188 109.197 122.785 1.00 93.93 68 TRP C CA 1
ATOM 1266 C C . TRP B 2 68 ? 111.560 109.078 122.143 1.00 93.93 68 TRP C C 1
ATOM 1267 O O . TRP B 2 68 ? 111.759 108.244 121.255 1.00 93.93 68 TRP C O 1
ATOM 1278 N N . ILE B 2 69 ? 112.510 109.924 122.547 1.00 85.32 69 ILE C N 1
ATOM 1279 C CA . ILE B 2 69 ? 113.872 109.796 122.036 1.00 85.32 69 ILE C CA 1
ATOM 1280 C C . ILE B 2 69 ? 114.376 108.385 122.276 1.00 85.32 69 ILE C C 1
ATOM 1281 O O . ILE B 2 69 ? 114.848 107.701 121.360 1.00 85.32 69 ILE C O 1
ATOM 1286 N N . SER B 2 70 ? 114.244 107.919 123.516 1.00 87.20 70 SER C N 1
ATOM 1287 C CA . SER B 2 70 ? 114.643 106.563 123.847 1.00 87.20 70 SER C CA 1
ATOM 1288 C C . SER B 2 70 ? 113.775 105.536 123.147 1.00 87.20 70 SER C C 1
ATOM 1289 O O . SER B 2 70 ? 114.277 104.486 122.748 1.00 87.20 70 SER C O 1
ATOM 1292 N N . MET B 2 71 ? 112.477 105.803 123.008 1.00 92.74 71 MET C N 1
ATOM 1293 C CA . MET B 2 71 ? 111.616 104.892 122.266 1.00 92.74 71 MET C CA 1
ATOM 1294 C C . MET B 2 71 ? 112.193 104.625 120.885 1.00 92.74 71 MET C C 1
ATOM 1295 O O . MET B 2 71 ? 112.450 103.477 120.502 1.00 92.74 71 MET C O 1
ATOM 1300 N N . ILE B 2 72 ? 112.437 105.699 120.139 1.00 92.58 72 ILE C N 1
ATOM 1301 C CA . ILE B 2 72 ? 112.943 105.568 118.785 1.00 92.58 72 ILE C CA 1
ATOM 1302 C C . ILE B 2 72 ? 114.331 104.959 118.794 1.00 92.58 72 ILE C C 1
ATOM 1303 O O . ILE B 2 72 ? 114.680 104.206 117.889 1.00 92.58 72 ILE C O 1
ATOM 1308 N N . ASN B 2 73 ? 115.147 105.270 119.802 1.00 90.91 73 ASN C N 1
ATOM 1309 C CA . ASN B 2 73 ? 116.470 104.661 119.891 1.00 90.91 73 ASN C CA 1
ATOM 1310 C C . ASN B 2 73 ? 116.356 103.151 120.016 1.00 90.91 73 ASN C C 1
ATOM 1311 O O . ASN B 2 73 ? 117.053 102.397 119.323 1.00 90.91 73 ASN C O 1
ATOM 1316 N N . ILE B 2 74 ? 115.482 102.698 120.911 1.00 94.59 74 ILE C N 1
ATOM 1317 C CA . ILE B 2 74 ? 115.236 101.273 121.065 1.00 94.59 74 ILE C CA 1
ATOM 1318 C C . ILE B 2 74 ? 114.766 100.679 119.755 1.00 94.59 74 ILE C C 1
ATOM 1319 O O . ILE B 2 74 ? 115.180 99.582 119.372 1.00 94.59 74 ILE C O 1
ATOM 1324 N N . PHE B 2 75 ? 113.899 101.390 119.044 1.00 105.23 75 PHE C N 1
ATOM 1325 C CA . PHE B 2 75 ? 113.402 100.836 117.792 1.00 105.23 75 PHE C CA 1
ATOM 1326 C C . PHE B 2 75 ? 114.480 100.817 116.716 1.00 105.23 75 PHE C C 1
ATOM 1327 O O . PHE B 2 75 ? 114.492 99.915 115.878 1.00 105.23 75 PHE C O 1
ATOM 1335 N N . VAL B 2 76 ? 115.407 101.774 116.741 1.00 99.55 76 VAL C N 1
ATOM 1336 C CA . VAL B 2 76 ? 116.564 101.718 115.852 1.00 99.55 76 VAL C CA 1
ATOM 1337 C C . VAL B 2 76 ? 117.377 100.470 116.133 1.00 99.55 76 VAL C C 1
ATOM 1338 O O . VAL B 2 76 ? 117.751 99.723 115.218 1.00 99.55 76 VAL C O 1
ATOM 1342 N N . SER B 2 77 ? 117.707 100.260 117.404 1.00 103.20 77 SER C N 1
ATOM 1343 C CA . SER B 2 77 ? 118.422 99.050 117.774 1.00 103.20 77 SER C CA 1
ATOM 1344 C C . SER B 2 77 ? 117.666 97.821 117.302 1.00 103.20 77 SER C C 1
ATOM 1345 O O . SER B 2 77 ? 118.260 96.894 116.750 1.00 103.20 77 SER C O 1
ATOM 1348 N N . ALA B 2 78 ? 116.348 97.815 117.486 1.00 104.79 78 ALA C N 1
ATOM 1349 C CA . ALA B 2 78 ? 115.546 96.673 117.073 1.00 104.79 78 ALA C CA 1
ATOM 1350 C C . ALA B 2 78 ? 115.608 96.481 115.567 1.00 104.79 78 ALA C C 1
ATOM 1351 O O . ALA B 2 78 ? 115.577 95.351 115.075 1.00 104.79 78 ALA C O 1
ATOM 1353 N N . ASN B 2 79 ? 115.706 97.575 114.820 1.00 108.41 79 ASN C N 1
ATOM 1354 C CA . ASN B 2 79 ? 115.821 97.467 113.373 1.00 108.41 79 ASN C CA 1
ATOM 1355 C C . ASN B 2 79 ? 117.154 96.848 112.983 1.00 108.41 79 ASN C C 1
ATOM 1356 O O . ASN B 2 79 ? 117.218 95.968 112.118 1.00 108.41 79 ASN C O 1
ATOM 1361 N N . HIS B 2 80 ? 118.232 97.288 113.625 1.00 107.55 80 HIS C N 1
ATOM 1362 C CA . HIS B 2 80 ? 119.531 96.683 113.346 1.00 107.55 80 HIS C CA 1
ATOM 1363 C C . HIS B 2 80 ? 119.540 95.215 113.740 1.00 107.55 80 HIS C C 1
ATOM 1364 O O . HIS B 2 80 ? 120.159 94.386 113.067 1.00 107.55 80 HIS C O 1
ATOM 1371 N N . LEU B 2 81 ? 118.833 94.866 114.812 1.00 121.27 81 LEU C N 1
ATOM 1372 C CA . LEU B 2 81 ? 118.793 93.470 115.229 1.00 121.27 81 LEU C CA 1
ATOM 1373 C C . LEU B 2 81 ? 117.972 92.629 114.263 1.00 121.27 81 LEU C C 1
ATOM 1374 O O . LEU B 2 81 ? 118.351 91.498 113.948 1.00 121.27 81 LEU C O 1
ATOM 1379 N N . SER B 2 82 ? 116.853 93.164 113.775 1.00 127.08 82 SER C N 1
ATOM 1380 C CA . SER B 2 82 ? 116.094 92.475 112.737 1.00 127.08 82 SER C CA 1
ATOM 1381 C C . SER B 2 82 ? 116.893 92.372 111.448 1.00 127.08 82 SER C C 1
ATOM 1382 O O . SER B 2 82 ? 116.639 91.488 110.623 1.00 127.08 82 SER C O 1
ATOM 1385 N N . THR B 2 83 ? 117.846 93.278 111.252 1.00 125.24 83 THR C N 1
ATOM 1386 C CA . THR B 2 83 ? 118.734 93.172 110.103 1.00 125.24 83 THR C CA 1
ATOM 1387 C C . THR B 2 83 ? 119.767 92.074 110.312 1.00 125.24 83 THR C C 1
ATOM 1388 O O . THR B 2 83 ? 120.096 91.332 109.379 1.00 125.24 83 THR C O 1
ATOM 1392 N N . LEU B 2 84 ? 120.284 91.956 111.533 1.00 130.48 84 LEU C N 1
ATOM 1393 C CA . LEU B 2 84 ? 121.487 91.178 111.801 1.00 130.48 84 LEU C CA 1
ATOM 1394 C C . LEU B 2 84 ? 121.190 89.771 112.307 1.00 130.48 84 LEU C C 1
ATOM 1395 O O . LEU B 2 84 ? 121.639 88.791 111.710 1.00 130.48 84 LEU C O 1
ATOM 1400 N N . GLU B 2 85 ? 120.450 89.659 113.411 1.00 141.11 85 GLU C N 1
ATOM 1401 C CA . GLU B 2 85 ? 120.294 88.377 114.091 1.00 141.11 85 GLU C CA 1
ATOM 1402 C C . GLU B 2 85 ? 119.750 87.305 113.158 1.00 141.11 85 GLU C C 1
ATOM 1403 O O . GLU B 2 85 ? 120.340 86.228 113.022 1.00 141.11 85 GLU C O 1
ATOM 1409 N N . ASN B 2 86 ? 118.628 87.584 112.495 1.00 144.73 86 ASN C N 1
ATOM 1410 C CA . ASN B 2 86 ? 118.079 86.609 111.562 1.00 144.73 86 ASN C CA 1
ATOM 1411 C C . ASN B 2 86 ? 119.040 86.313 110.419 1.00 144.73 86 ASN C C 1
ATOM 1412 O O . ASN B 2 86 ? 118.893 85.288 109.747 1.00 144.73 86 ASN C O 1
ATOM 1417 N N . SER B 2 87 ? 120.024 87.179 110.194 1.00 139.46 87 SER C N 1
ATOM 1418 C CA . SER B 2 87 ? 121.072 86.942 109.216 1.00 139.46 87 SER C CA 1
ATOM 1419 C C . SER B 2 87 ? 122.392 86.551 109.869 1.00 139.46 87 SER C C 1
ATOM 1420 O O . SER B 2 87 ? 123.419 86.493 109.186 1.00 139.46 87 SER C O 1
ATOM 1423 N N . PHE B 2 88 ? 122.390 86.297 111.177 1.00 133.25 88 PHE C N 1
ATOM 1424 C CA . PHE B 2 88 ? 123.610 85.886 111.859 1.00 133.25 88 PHE C CA 1
ATOM 1425 C C . PHE B 2 88 ? 123.812 84.380 111.849 1.00 133.25 88 PHE C C 1
ATOM 1426 O O . PHE B 2 88 ? 124.933 83.921 112.093 1.00 133.25 88 PHE C O 1
ATOM 1434 N N . ASN B 2 89 ? 122.760 83.602 111.580 1.00 139.00 89 ASN C N 1
ATOM 1435 C CA . ASN B 2 89 ? 122.954 82.175 111.348 1.00 139.00 89 ASN C CA 1
ATOM 1436 C C . ASN B 2 89 ? 123.902 81.933 110.182 1.00 139.00 89 ASN C C 1
ATOM 1437 O O . ASN B 2 89 ? 124.574 80.896 110.130 1.00 139.00 89 ASN C O 1
ATOM 1442 N N . LEU B 2 90 ? 123.974 82.878 109.243 1.00 136.53 90 LEU C N 1
ATOM 1443 C CA . LEU B 2 90 ? 124.965 82.802 108.176 1.00 136.53 90 LEU C CA 1
ATOM 1444 C C . LEU B 2 90 ? 126.374 82.822 108.748 1.00 136.53 90 LEU C C 1
ATOM 1445 O O . LEU B 2 90 ? 127.141 81.866 108.591 1.00 136.53 90 LEU C O 1
ATOM 1450 N N . ARG B 2 91 ? 126.730 83.912 109.420 1.00 140.68 91 ARG C N 1
ATOM 1451 C CA . ARG B 2 91 ? 128.065 84.100 109.982 1.00 140.68 91 ARG C CA 1
ATOM 1452 C C . ARG B 2 91 ? 128.035 83.607 111.425 1.00 140.68 91 ARG C C 1
ATOM 1453 O O . ARG B 2 91 ? 127.675 84.340 112.345 1.00 140.68 91 ARG C O 1
ATOM 1461 N N . ARG B 2 92 ? 128.419 82.344 111.618 1.00 140.69 92 ARG C N 1
ATOM 1462 C CA . ARG B 2 92 ? 128.512 81.801 112.968 1.00 140.69 92 ARG C CA 1
ATOM 1463 C C . ARG B 2 92 ? 129.497 82.584 113.818 1.00 140.69 92 ARG C C 1
ATOM 1464 O O . ARG B 2 92 ? 129.337 82.659 115.043 1.00 140.69 92 ARG C O 1
ATOM 1472 N N . LYS B 2 93 ? 130.513 83.180 113.185 1.00 131.56 93 LYS C N 1
ATOM 1473 C CA . LYS B 2 93 ? 131.612 83.797 113.918 1.00 131.56 93 LYS C CA 1
ATOM 1474 C C . LYS B 2 93 ? 131.143 84.835 114.924 1.00 131.56 93 LYS C C 1
ATOM 1475 O O . LYS B 2 93 ? 131.872 85.120 115.878 1.00 131.56 93 LYS C O 1
ATOM 1481 N N . PHE B 2 94 ? 129.947 85.403 114.743 1.00 131.85 94 PHE C N 1
ATOM 1482 C CA . PHE B 2 94 ? 129.478 86.410 115.687 1.00 131.85 94 PHE C CA 1
ATOM 1483 C C . PHE B 2 94 ? 129.356 85.828 117.088 1.00 131.85 94 PHE C C 1
ATOM 1484 O O . PHE B 2 94 ? 129.708 86.490 118.071 1.00 131.85 94 PHE C O 1
ATOM 1492 N N . CYS B 2 95 ? 128.887 84.579 117.201 1.00 138.23 95 CYS C N 1
ATOM 1493 C CA . CYS B 2 95 ? 128.941 83.891 118.488 1.00 138.23 95 CYS C CA 1
ATOM 1494 C C . CYS B 2 95 ? 130.371 83.845 119.001 1.00 138.23 95 CYS C C 1
ATOM 1495 O O . CYS B 2 95 ? 130.648 84.191 120.155 1.00 138.23 95 CYS C O 1
ATOM 1498 N N . TRP B 2 96 ? 131.296 83.430 118.136 1.00 121.39 96 TRP C N 1
ATOM 1499 C CA . TRP B 2 96 ? 132.715 83.435 118.464 1.00 121.39 96 TRP C CA 1
ATOM 1500 C C . TRP B 2 96 ? 133.207 84.818 118.866 1.00 121.39 96 TRP C C 1
ATOM 1501 O O . TRP B 2 96 ? 134.215 84.935 119.567 1.00 121.39 96 TRP C O 1
ATOM 1512 N N . ILE B 2 97 ? 132.509 85.869 118.456 1.00 108.20 97 ILE C N 1
ATOM 1513 C CA . ILE B 2 97 ? 132.994 87.236 118.605 1.00 108.20 97 ILE C CA 1
ATOM 1514 C C . ILE B 2 97 ? 132.402 87.929 119.823 1.00 108.20 97 ILE C C 1
ATOM 1515 O O . ILE B 2 97 ? 133.126 88.571 120.583 1.00 108.20 97 ILE C O 1
ATOM 1520 N N . ILE B 2 98 ? 131.085 87.816 120.023 1.00 109.10 98 ILE C N 1
ATOM 1521 C CA . ILE B 2 98 ? 130.406 88.663 121.008 1.00 109.10 98 ILE C CA 1
ATOM 1522 C C . ILE B 2 98 ? 131.047 88.524 122.385 1.00 109.10 98 ILE C C 1
ATOM 1523 O O . ILE B 2 98 ? 131.380 89.526 123.030 1.00 109.10 98 ILE C O 1
ATOM 1528 N N . PHE B 2 99 ? 131.238 87.288 122.853 1.00 116.60 99 PHE C N 1
ATOM 1529 C CA . PHE B 2 99 ? 131.947 87.080 124.110 1.00 116.60 99 PHE C CA 1
ATOM 1530 C C . PHE B 2 99 ? 133.295 87.785 124.068 1.00 116.60 99 PHE C C 1
ATOM 1531 O O . PHE B 2 99 ? 133.588 88.648 124.903 1.00 116.60 99 PHE C O 1
ATOM 1539 N N . LEU B 2 100 ? 134.110 87.454 123.061 1.00 104.11 100 LEU C N 1
ATOM 1540 C CA . LEU B 2 100 ? 135.354 88.178 122.829 1.00 104.11 100 LEU C CA 1
ATOM 1541 C C . LEU B 2 100 ? 135.105 89.674 122.751 1.00 104.11 100 LEU C C 1
ATOM 1542 O O . LEU B 2 100 ? 135.854 90.470 123.329 1.00 104.11 100 LEU C O 1
ATOM 1547 N N . LEU B 2 101 ? 134.051 90.075 122.043 1.00 94.26 101 LEU C N 1
ATOM 1548 C CA . LEU B 2 101 ? 133.642 91.470 122.073 1.00 94.26 101 LEU C CA 1
ATOM 1549 C C . LEU B 2 101 ? 133.376 91.911 123.501 1.00 94.26 101 LEU C C 1
ATOM 1550 O O . LEU B 2 101 ? 134.022 92.833 124.014 1.00 94.26 101 LEU C O 1
ATOM 1555 N N . LEU B 2 102 ? 132.443 91.233 124.172 1.00 99.76 102 LEU C N 1
ATOM 1556 C CA . LEU B 2 102 ? 132.220 91.481 125.590 1.00 99.76 102 LEU C CA 1
ATOM 1557 C C . LEU B 2 102 ? 133.541 91.472 126.341 1.00 99.76 102 LEU C C 1
ATOM 1558 O O . LEU B 2 102 ? 133.723 92.213 127.315 1.00 99.76 102 LEU C O 1
ATOM 1563 N N . VAL B 2 103 ? 134.488 90.658 125.880 1.00 104.59 103 VAL C N 1
ATOM 1564 C CA . VAL B 2 103 ? 135.814 90.654 126.481 1.00 104.59 103 VAL C CA 1
ATOM 1565 C C . VAL B 2 103 ? 136.535 91.964 126.185 1.00 104.59 103 VAL C C 1
ATOM 1566 O O . VAL B 2 103 ? 136.834 92.742 127.096 1.00 104.59 103 VAL C O 1
ATOM 1570 N N . ILE B 2 104 ? 136.764 92.255 124.901 1.00 98.10 104 ILE C N 1
ATOM 1571 C CA . ILE B 2 104 ? 137.837 93.174 124.519 1.00 98.10 104 ILE C CA 1
ATOM 1572 C C . ILE B 2 104 ? 137.691 94.531 125.189 1.00 98.10 104 ILE C C 1
ATOM 1573 O O . ILE B 2 104 ? 138.688 95.183 125.514 1.00 98.10 104 ILE C O 1
ATOM 1578 N N . LEU B 2 105 ? 136.461 94.959 125.442 1.00 94.42 105 LEU C N 1
ATOM 1579 C CA . LEU B 2 105 ? 136.230 96.304 125.950 1.00 94.42 105 LEU C CA 1
ATOM 1580 C C . LEU B 2 105 ? 136.854 96.531 127.321 1.00 94.42 105 LEU C C 1
ATOM 1581 O O . LEU B 2 105 ? 137.131 97.679 127.687 1.00 94.42 105 LEU C O 1
ATOM 1586 N N . VAL B 2 106 ? 137.086 95.464 128.089 1.00 99.80 106 VAL C N 1
ATOM 1587 C CA . VAL B 2 106 ? 137.346 95.599 129.521 1.00 99.80 106 VAL C CA 1
ATOM 1588 C C . VAL B 2 106 ? 138.584 96.444 129.806 1.00 99.80 106 VAL C C 1
ATOM 1589 O O . VAL B 2 106 ? 138.473 97.531 130.381 1.00 99.80 106 VAL C O 1
ATOM 1593 N N . LYS B 2 107 ? 139.765 95.987 129.386 1.00 106.78 107 LYS C N 1
ATOM 1594 C CA . LYS B 2 107 ? 140.946 96.824 129.539 1.00 106.78 107 LYS C CA 1
ATOM 1595 C C . LYS B 2 107 ? 140.722 98.156 128.849 1.00 106.78 107 LYS C C 1
ATOM 1596 O O . LYS B 2 107 ? 141.162 99.204 129.334 1.00 106.78 107 LYS C O 1
ATOM 1602 N N . MET B 2 108 ? 139.990 98.133 127.736 1.00 107.40 108 MET C N 1
ATOM 1603 C CA . MET B 2 108 ? 139.599 99.359 127.059 1.00 107.40 108 MET C CA 1
ATOM 1604 C C . MET B 2 108 ? 138.788 100.265 127.978 1.00 107.40 108 MET C C 1
ATOM 1605 O O . MET B 2 108 ? 139.110 101.447 128.145 1.00 107.40 108 MET C O 1
ATOM 1610 N N . THR B 2 109 ? 137.733 99.734 128.595 1.00 111.03 109 THR C N 1
ATOM 1611 C CA . THR B 2 109 ? 137.043 100.610 129.536 1.00 111.03 109 THR C CA 1
ATOM 1612 C C . THR B 2 109 ? 137.808 100.781 130.831 1.00 111.03 109 THR C C 1
ATOM 1613 O O . THR B 2 109 ? 137.362 101.545 131.693 1.00 111.03 109 THR C O 1
ATOM 1617 N N . SER B 2 110 ? 138.954 100.110 130.980 1.00 104.85 110 SER C N 1
ATOM 1618 C CA . SER B 2 110 ? 139.719 100.186 132.218 1.00 104.85 110 SER C CA 1
ATOM 1619 C C . SER B 2 110 ? 140.237 101.586 132.501 1.00 104.85 110 SER C C 1
ATOM 1620 O O . SER B 2 110 ? 140.890 101.795 133.527 1.00 104.85 110 SER C O 1
ATOM 1623 N N . ILE B 2 111 ? 139.985 102.544 131.617 1.00 97.24 111 ILE C N 1
ATOM 1624 C CA . ILE B 2 111 ? 140.498 103.890 131.826 1.00 97.24 111 ILE C CA 1
ATOM 1625 C C . ILE B 2 111 ? 139.382 104.876 132.137 1.00 97.24 111 ILE C C 1
ATOM 1626 O O . ILE B 2 111 ? 139.571 105.798 132.932 1.00 97.24 111 ILE C O 1
ATOM 1631 N N . GLU B 2 112 ? 138.206 104.713 131.530 1.00 107.43 112 GLU C N 1
ATOM 1632 C CA . GLU B 2 112 ? 137.206 105.767 131.577 1.00 107.43 112 GLU C CA 1
ATOM 1633 C C . GLU B 2 112 ? 135.866 105.360 132.168 1.00 107.43 112 GLU C C 1
ATOM 1634 O O . GLU B 2 112 ? 135.195 106.215 132.753 1.00 107.43 112 GLU C O 1
ATOM 1640 N N . GLN B 2 113 ? 135.460 104.100 132.036 1.00 123.34 113 GLN C N 1
ATOM 1641 C CA . GLN B 2 113 ? 134.122 103.655 132.410 1.00 123.34 113 GLN C CA 1
ATOM 1642 C C . GLN B 2 113 ? 133.052 104.534 131.750 1.00 123.34 113 GLN C C 1
ATOM 1643 O O . GLN B 2 113 ? 132.289 105.209 132.436 1.00 123.34 113 GLN C O 1
ATOM 1649 N N . PRO B 2 114 ? 132.980 104.534 130.417 1.00 108.38 114 PRO C N 1
ATOM 1650 C CA . PRO B 2 114 ? 132.114 105.498 129.730 1.00 108.38 114 PRO C CA 1
ATOM 1651 C C . PRO B 2 114 ? 130.649 105.318 130.087 1.00 108.38 114 PRO C C 1
ATOM 1652 O O . PRO B 2 114 ? 130.138 104.200 130.158 1.00 108.38 114 PRO C O 1
ATOM 1656 N N . ALA B 2 115 ? 129.973 106.447 130.311 1.00 113.69 115 ALA C N 1
ATOM 1657 C CA . ALA B 2 115 ? 128.545 106.435 130.596 1.00 113.69 115 ALA C CA 1
ATOM 1658 C C . ALA B 2 115 ? 127.735 105.821 129.468 1.00 113.69 115 ALA C C 1
ATOM 1659 O O . ALA B 2 115 ? 126.581 105.446 129.690 1.00 113.69 115 ALA C O 1
ATOM 1661 N N . ALA B 2 116 ? 128.297 105.729 128.270 1.00 99.15 116 ALA C N 1
ATOM 1662 C CA . ALA B 2 116 ? 127.693 104.890 127.255 1.00 99.15 116 ALA C CA 1
ATOM 1663 C C . ALA B 2 116 ? 127.587 103.473 127.791 1.00 99.15 116 ALA C C 1
ATOM 1664 O O . ALA B 2 116 ? 128.574 102.892 128.246 1.00 99.15 116 ALA C O 1
ATOM 1666 N N . SER B 2 117 ? 126.379 102.922 127.758 1.00 105.97 117 SER C N 1
ATOM 1667 C CA . SER B 2 117 ? 126.157 101.608 128.334 1.00 105.97 117 SER C CA 1
ATOM 1668 C C . SER B 2 117 ? 126.587 100.507 127.370 1.00 105.97 117 SER C C 1
ATOM 1669 O O . SER B 2 117 ? 126.884 100.744 126.197 1.00 105.97 117 SER C O 1
ATOM 1672 N N . LEU B 2 118 ? 126.601 99.280 127.887 1.00 98.03 118 LEU C N 1
ATOM 1673 C CA . LEU B 2 118 ? 127.108 98.147 127.130 1.00 98.03 118 LEU C CA 1
ATOM 1674 C C . LEU B 2 118 ? 126.343 97.952 125.836 1.00 98.03 118 LEU C C 1
ATOM 1675 O O . LEU B 2 118 ? 126.903 98.134 124.752 1.00 98.03 118 LEU C O 1
ATOM 1680 N N . GLY B 2 119 ? 125.055 97.620 125.948 1.00 92.52 119 GLY C N 1
ATOM 1681 C CA . GLY B 2 119 ? 124.280 97.285 124.765 1.00 92.52 119 GLY C CA 1
ATOM 1682 C C . GLY B 2 119 ? 124.442 98.309 123.669 1.00 92.52 119 GLY C C 1
ATOM 1683 O O . GLY B 2 119 ? 124.472 97.969 122.484 1.00 92.52 119 GLY C O 1
ATOM 1684 N N . VAL B 2 120 ? 124.589 99.576 124.055 1.00 90.24 120 VAL C N 1
ATOM 1685 C CA . VAL B 2 120 ? 124.893 100.624 123.089 1.00 90.24 120 VAL C CA 1
ATOM 1686 C C . VAL B 2 120 ? 126.140 100.249 122.302 1.00 90.24 120 VAL C C 1
ATOM 1687 O O . VAL B 2 120 ? 126.111 100.093 121.073 1.00 90.24 120 VAL C O 1
ATOM 1691 N N . LEU B 2 121 ? 127.254 100.099 123.018 1.00 88.99 121 LEU C N 1
ATOM 1692 C CA . LEU B 2 121 ? 128.512 99.767 122.372 1.00 88.99 121 LEU C CA 1
ATOM 1693 C C . LEU B 2 121 ? 128.361 98.524 121.526 1.00 88.99 121 LEU C C 1
ATOM 1694 O O . LEU B 2 121 ? 128.750 98.502 120.354 1.00 88.99 121 LEU C O 1
ATOM 1699 N N . LEU B 2 122 ? 127.782 97.483 122.110 1.00 91.23 122 LEU C N 1
ATOM 1700 C CA . LEU B 2 122 ? 127.666 96.205 121.431 1.00 91.23 122 LEU C CA 1
ATOM 1701 C C . LEU B 2 122 ? 126.975 96.365 120.088 1.00 91.23 122 LEU C C 1
ATOM 1702 O O . LEU B 2 122 ? 127.526 95.994 119.045 1.00 91.23 122 LEU C O 1
ATOM 1707 N N . HIS B 2 123 ? 125.772 96.934 120.085 1.00 90.40 123 HIS C N 1
ATOM 1708 C CA . HIS B 2 123 ? 125.012 96.927 118.846 1.00 90.40 123 HIS C CA 1
ATOM 1709 C C . HIS B 2 123 ? 125.628 97.883 117.842 1.00 90.40 123 HIS C C 1
ATOM 1710 O O . HIS B 2 123 ? 125.639 97.602 116.640 1.00 90.40 123 HIS C O 1
ATOM 1717 N N . GLU B 2 124 ? 126.151 99.020 118.306 1.00 88.89 124 GLU C N 1
ATOM 1718 C CA . GLU B 2 124 ? 126.761 99.946 117.362 1.00 88.89 124 GLU C CA 1
ATOM 1719 C C . GLU B 2 124 ? 127.970 99.309 116.696 1.00 88.89 124 GLU C C 1
ATOM 1720 O O . GLU B 2 124 ? 128.193 99.472 115.490 1.00 88.89 124 GLU C O 1
ATOM 1726 N N . ASN B 2 125 ? 128.742 98.540 117.459 1.00 84.63 125 ASN C N 1
ATOM 1727 C CA . ASN B 2 125 ? 129.894 97.872 116.878 1.00 84.63 125 ASN C CA 1
ATOM 1728 C C . ASN B 2 125 ? 129.478 96.747 115.953 1.00 84.63 125 ASN C C 1
ATOM 1729 O O . ASN B 2 125 ? 130.174 96.464 114.976 1.00 84.63 125 ASN C O 1
ATOM 1734 N N . LEU B 2 126 ? 128.362 96.086 116.246 1.00 89.58 126 LEU C N 1
ATOM 1735 C CA . LEU B 2 126 ? 127.859 95.093 115.307 1.00 89.58 126 LEU C CA 1
ATOM 1736 C C . LEU B 2 126 ? 127.455 95.747 114.001 1.00 89.58 126 LEU C C 1
ATOM 1737 O O . LEU B 2 126 ? 127.668 95.186 112.922 1.00 89.58 126 LEU C O 1
ATOM 1742 N N . VAL B 2 127 ? 126.875 96.941 114.080 1.00 92.07 127 VAL C N 1
ATOM 1743 C CA . VAL B 2 127 ? 126.608 97.705 112.867 1.00 92.07 127 VAL C CA 1
ATOM 1744 C C . VAL B 2 127 ? 127.906 97.975 112.126 1.00 92.07 127 VAL C C 1
ATOM 1745 O O . VAL B 2 127 ? 127.998 97.790 110.908 1.00 92.07 127 VAL C O 1
ATOM 1749 N N . TYR B 2 128 ? 128.920 98.445 112.853 1.00 92.74 128 TYR C N 1
ATOM 1750 C CA . TYR B 2 128 ? 130.206 98.735 112.228 1.00 92.74 128 TYR C CA 1
ATOM 1751 C C . TYR B 2 128 ? 130.763 97.504 111.533 1.00 92.74 128 TYR C C 1
ATOM 1752 O O . TYR B 2 128 ? 131.289 97.587 110.416 1.00 92.74 128 TYR C O 1
ATOM 1761 N N . TYR B 2 129 ? 130.633 96.348 112.177 1.00 96.51 129 TYR C N 1
ATOM 1762 C CA . TYR B 2 129 ? 131.172 95.118 111.619 1.00 96.51 129 TYR C CA 1
ATOM 1763 C C . TYR B 2 129 ? 130.385 94.680 110.397 1.00 96.51 129 TYR C C 1
ATOM 1764 O O . TYR B 2 129 ? 130.964 94.183 109.426 1.00 96.51 129 TYR C O 1
ATOM 1773 N N . GLU B 2 130 ? 129.066 94.851 110.424 1.00 101.13 130 GLU C N 1
ATOM 1774 C CA . GLU B 2 130 ? 128.282 94.504 109.248 1.00 101.13 130 GLU C CA 1
ATOM 1775 C C . GLU B 2 130 ? 128.615 95.422 108.085 1.00 101.13 130 GLU C C 1
ATOM 1776 O O . GLU B 2 130 ? 128.682 94.976 106.934 1.00 101.13 130 GLU C O 1
ATOM 1782 N N . LEU B 2 131 ? 128.837 96.705 108.368 1.00 104.47 131 LEU C N 1
ATOM 1783 C CA . LEU B 2 131 ? 129.206 97.645 107.317 1.00 104.47 131 LEU C CA 1
ATOM 1784 C C . LEU B 2 131 ? 130.552 97.282 106.711 1.00 104.47 131 LEU C C 1
ATOM 1785 O O . LEU B 2 131 ? 130.710 97.277 105.485 1.00 104.47 131 LEU C O 1
ATOM 1790 N N . LYS B 2 132 ? 131.538 96.974 107.554 1.00 102.60 132 LYS C N 1
ATOM 1791 C CA . LYS B 2 132 ? 132.827 96.542 107.026 1.00 102.60 132 LYS C CA 1
ATOM 1792 C C . LYS B 2 132 ? 132.716 95.221 106.279 1.00 102.60 132 LYS C C 1
ATOM 1793 O O . LYS B 2 132 ? 133.495 94.967 105.355 1.00 102.60 132 LYS C O 1
ATOM 1799 N N . LYS B 2 133 ? 131.757 94.373 106.650 1.00 104.38 133 LYS C N 1
ATOM 1800 C CA . LYS B 2 133 ? 131.674 93.048 106.048 1.00 104.38 133 LYS C CA 1
ATOM 1801 C C . LYS B 2 133 ? 131.245 93.127 104.587 1.00 104.38 133 LYS C C 1
ATOM 1802 O O . LYS B 2 133 ? 131.928 92.602 103.701 1.00 104.38 133 LYS C O 1
ATOM 1808 N N . ASN B 2 134 ? 130.121 93.783 104.312 1.00 110.97 134 ASN C N 1
ATOM 1809 C CA . ASN B 2 134 ? 129.595 93.891 102.953 1.00 110.97 134 ASN C CA 1
ATOM 1810 C C . ASN B 2 134 ? 129.828 95.275 102.366 1.00 110.97 134 ASN C C 1
ATOM 1811 O O . ASN B 2 134 ? 128.960 95.823 101.680 1.00 110.97 134 ASN C O 1
ATOM 1816 N N . GLY B 2 135 ? 130.998 95.858 102.632 1.00 113.71 135 GLY C N 1
ATOM 1817 C CA . GLY B 2 135 ? 131.250 97.232 102.223 1.00 113.71 135 GLY C CA 1
ATOM 1818 C C . GLY B 2 135 ? 131.029 97.476 100.742 1.00 113.71 135 GLY C C 1
ATOM 1819 O O . GLY B 2 135 ? 130.613 98.565 100.339 1.00 113.71 135 GLY C O 1
ATOM 1820 N N . ASN B 2 136 ? 131.296 96.467 99.910 1.00 115.85 136 ASN C N 1
ATOM 1821 C CA . ASN B 2 136 ? 131.165 96.646 98.468 1.00 115.85 136 ASN C CA 1
ATOM 1822 C C . ASN B 2 136 ? 129.725 96.869 98.035 1.00 115.85 136 ASN C C 1
ATOM 1823 O O . ASN B 2 136 ? 129.499 97.441 96.966 1.00 115.85 136 ASN C O 1
ATOM 1828 N N . GLN B 2 137 ? 128.755 96.449 98.838 1.00 120.74 137 GLN C N 1
ATOM 1829 C CA . GLN B 2 137 ? 127.353 96.482 98.432 1.00 120.74 137 GLN C CA 1
ATOM 1830 C C . GLN B 2 137 ? 126.976 97.953 98.411 1.00 120.74 137 GLN C C 1
ATOM 1831 O O . GLN B 2 137 ? 126.790 98.578 99.456 1.00 120.74 137 GLN C O 1
ATOM 1837 N N . MET B 2 138 ? 126.844 98.508 97.210 1.00 131.62 138 MET C N 1
ATOM 1838 C CA . MET B 2 138 ? 126.406 99.885 97.044 1.00 131.62 138 MET C CA 1
ATOM 1839 C C . MET B 2 138 ? 124.895 99.786 96.907 1.00 131.62 138 MET C C 1
ATOM 1840 O O . MET B 2 138 ? 124.333 100.164 95.876 1.00 131.62 138 MET C O 1
ATOM 1845 N N . ASN B 2 139 ? 124.231 99.277 97.945 1.00 130.47 139 ASN C N 1
ATOM 1846 C CA . ASN B 2 139 ? 122.804 98.982 97.883 1.00 130.47 139 ASN C CA 1
ATOM 1847 C C . ASN B 2 139 ? 121.965 100.244 98.029 1.00 130.47 139 ASN C C 1
ATOM 1848 O O . ASN B 2 139 ? 120.736 100.164 97.929 1.00 130.47 139 ASN C O 1
ATOM 1853 N N . VAL B 2 140 ? 122.591 101.392 98.264 1.00 129.04 140 VAL C N 1
ATOM 1854 C CA . VAL B 2 140 ? 121.931 102.689 98.207 1.00 129.04 140 VAL C CA 1
ATOM 1855 C C . VAL B 2 140 ? 122.854 103.623 97.441 1.00 129.04 140 VAL C C 1
ATOM 1856 O O . VAL B 2 140 ? 123.995 103.853 97.859 1.00 129.04 140 VAL C O 1
ATOM 1860 N N . ARG B 2 141 ? 122.371 104.153 96.318 1.00 144.09 141 ARG C N 1
ATOM 1861 C CA . ARG B 2 141 ? 123.230 104.937 95.429 1.00 144.09 141 ARG C CA 1
ATOM 1862 C C . ARG B 2 141 ? 122.368 105.995 94.739 1.00 144.09 141 ARG C C 1
ATOM 1863 O O . ARG B 2 141 ? 121.729 105.723 93.721 1.00 144.09 141 ARG C O 1
ATOM 1871 N N . PHE B 2 142 ? 122.368 107.200 95.300 1.00 157.56 142 PHE C N 1
ATOM 1872 C CA . PHE B 2 142 ? 121.722 108.339 94.656 1.00 157.56 142 PHE C CA 1
ATOM 1873 C C . PHE B 2 142 ? 122.626 108.790 93.517 1.00 157.56 142 PHE C C 1
ATOM 1874 O O . PHE B 2 142 ? 123.686 109.376 93.743 1.00 157.56 142 PHE C O 1
ATOM 1882 N N . PHE B 2 143 ? 122.203 108.518 92.283 1.00 163.82 143 PHE C N 1
ATOM 1883 C CA . PHE B 2 143 ? 123.021 108.834 91.119 1.00 163.82 143 PHE C CA 1
ATOM 1884 C C . PHE B 2 143 ? 123.166 110.340 90.949 1.00 163.82 143 PHE C C 1
ATOM 1885 O O . PHE B 2 143 ? 122.228 111.104 91.194 1.00 163.82 143 PHE C O 1
ATOM 1893 N N . GLY B 2 144 ? 124.352 110.764 90.525 1.00 160.41 144 GLY C N 1
ATOM 1894 C CA . GLY B 2 144 ? 124.627 112.146 90.237 1.00 160.41 144 GLY C CA 1
ATOM 1895 C C . GLY B 2 144 ? 125.165 112.945 91.405 1.00 160.41 144 GLY C C 1
ATOM 1896 O O . GLY B 2 144 ? 126.108 113.721 91.227 1.00 160.41 144 GLY C O 1
ATOM 1897 N N . ALA B 2 145 ? 124.601 112.770 92.598 1.00 163.55 145 ALA C N 1
ATOM 1898 C CA . ALA B 2 145 ? 125.017 113.554 93.751 1.00 163.55 145 ALA C CA 1
ATOM 1899 C C . ALA B 2 145 ? 125.749 112.715 94.790 1.00 163.55 145 ALA C C 1
ATOM 1900 O O . ALA B 2 145 ? 126.908 113.002 95.105 1.00 163.55 145 ALA C O 1
ATOM 1902 N N . ILE B 2 146 ? 125.124 111.665 95.316 1.00 154.80 146 ILE C N 1
ATOM 1903 C CA . ILE B 2 146 ? 125.767 110.885 96.365 1.00 154.80 146 ILE C CA 1
ATOM 1904 C C . ILE B 2 146 ? 125.994 109.477 95.840 1.00 154.80 146 ILE C C 1
ATOM 1905 O O . ILE B 2 146 ? 125.132 108.602 95.973 1.00 154.80 146 ILE C O 1
ATOM 1910 N N . ASP B 2 147 ? 127.164 109.250 95.251 1.00 147.51 147 ASP C N 1
ATOM 1911 C CA . ASP B 2 147 ? 127.491 107.972 94.632 1.00 147.51 147 ASP C CA 1
ATOM 1912 C C . ASP B 2 147 ? 128.341 107.189 95.628 1.00 147.51 147 ASP C C 1
ATOM 1913 O O . ASP B 2 147 ? 129.551 107.028 95.474 1.00 147.51 147 ASP C O 1
ATOM 1918 N N . VAL B 2 148 ? 127.677 106.690 96.670 1.00 126.93 148 VAL C N 1
ATOM 1919 C CA . VAL B 2 148 ? 128.365 106.166 97.843 1.00 126.93 148 VAL C CA 1
ATOM 1920 C C . VAL B 2 148 ? 127.831 104.792 98.215 1.00 126.93 148 VAL C C 1
ATOM 1921 O O . VAL B 2 148 ? 126.992 104.218 97.514 1.00 126.93 148 VAL C O 1
ATOM 1925 N N . SER B 2 149 ? 128.320 104.266 99.328 1.00 118.79 149 SER C N 1
ATOM 1926 C CA . SER B 2 149 ? 127.987 102.925 99.780 1.00 118.79 149 SER C CA 1
ATOM 1927 C C . SER B 2 149 ? 128.243 102.861 101.277 1.00 118.79 149 SER C C 1
ATOM 1928 O O . SER B 2 149 ? 128.716 103.836 101.875 1.00 118.79 149 SER C O 1
ATOM 1931 N N . PRO B 2 150 ? 127.925 101.736 101.921 1.00 114.83 150 PRO C N 1
ATOM 1932 C CA . PRO B 2 150 ? 128.374 101.538 103.303 1.00 114.83 150 PRO C CA 1
ATOM 1933 C C . PRO B 2 150 ? 129.876 101.699 103.451 1.00 114.83 150 PRO C C 1
ATOM 1934 O O . PRO B 2 150 ? 130.602 101.793 102.457 1.00 114.83 150 PRO C O 1
ATOM 1938 N N . SER B 2 151 ? 130.348 101.747 104.692 1.00 114.39 151 SER C N 1
ATOM 1939 C CA . SER B 2 151 ? 131.750 101.956 105.029 1.00 114.39 151 SER C CA 1
ATOM 1940 C C . SER B 2 151 ? 132.256 103.313 104.584 1.00 114.39 151 SER C C 1
ATOM 1941 O O . SER B 2 151 ? 133.470 103.534 104.563 1.00 114.39 151 SER C O 1
ATOM 1944 N N . ILE B 2 152 ? 131.367 104.220 104.191 1.00 111.30 152 ILE C N 1
ATOM 1945 C CA . ILE B 2 152 ? 131.721 105.619 104.057 1.00 111.30 152 ILE C CA 1
ATOM 1946 C C . ILE B 2 152 ? 131.065 106.472 105.134 1.00 111.30 152 ILE C C 1
ATOM 1947 O O . ILE B 2 152 ? 131.629 107.501 105.524 1.00 111.30 152 ILE C O 1
ATOM 1952 N N . PHE B 2 153 ? 129.903 106.060 105.642 1.00 104.52 153 PHE C N 1
ATOM 1953 C CA . PHE B 2 153 ? 129.249 106.844 106.689 1.00 104.52 153 PHE C CA 1
ATOM 1954 C C . PHE B 2 153 ? 129.966 106.734 108.028 1.00 104.52 153 PHE C C 1
ATOM 1955 O O . PHE B 2 153 ? 130.438 107.763 108.537 1.00 104.52 153 PHE C O 1
ATOM 1963 N N . PRO B 2 154 ? 130.102 105.550 108.642 1.00 98.16 154 PRO C N 1
ATOM 1964 C CA . PRO B 2 154 ? 130.448 105.499 110.074 1.00 98.16 154 PRO C CA 1
ATOM 1965 C C . PRO B 2 154 ? 131.634 106.353 110.458 1.00 98.16 154 PRO C C 1
ATOM 1966 O O . PRO B 2 154 ? 131.642 106.929 111.554 1.00 98.16 154 PRO C O 1
ATOM 1970 N N . ILE B 2 155 ? 132.632 106.474 109.586 1.00 97.64 155 ILE C N 1
ATOM 1971 C CA . ILE B 2 155 ? 133.708 107.423 109.848 1.00 97.64 155 ILE C CA 1
ATOM 1972 C C . ILE B 2 155 ? 133.160 108.845 109.855 1.00 97.64 155 ILE C C 1
ATOM 1973 O O . ILE B 2 155 ? 133.459 109.641 110.754 1.00 97.64 155 ILE C O 1
ATOM 1978 N N . TYR B 2 156 ? 132.324 109.180 108.867 1.00 106.19 156 TYR C N 1
ATOM 1979 C CA . TYR B 2 156 ? 131.697 110.496 108.861 1.00 106.19 156 TYR C CA 1
ATOM 1980 C C . TYR B 2 156 ? 130.903 110.721 110.139 1.00 106.19 156 TYR C C 1
ATOM 1981 O O . TYR B 2 156 ? 130.935 111.812 110.718 1.00 106.19 156 TYR C O 1
ATOM 1990 N N . MET B 2 157 ? 130.216 109.685 110.610 1.00 103.68 157 MET C N 1
ATOM 1991 C CA . MET B 2 157 ? 129.429 109.760 111.830 1.00 103.68 157 MET C CA 1
ATOM 1992 C C . MET B 2 157 ? 130.316 110.106 113.011 1.00 103.68 157 MET C C 1
ATOM 1993 O O . MET B 2 157 ? 130.216 111.195 113.584 1.00 103.68 157 MET C O 1
ATOM 1998 N N . ASN B 2 158 ? 131.227 109.193 113.330 1.00 103.21 158 ASN C N 1
ATOM 1999 C CA . ASN B 2 158 ? 131.955 109.276 114.586 1.00 103.21 158 ASN C CA 1
ATOM 2000 C C . ASN B 2 158 ? 132.926 110.448 114.593 1.00 103.21 158 ASN C C 1
ATOM 2001 O O . ASN B 2 158 ? 133.014 111.187 115.584 1.00 103.21 158 ASN C O 1
ATOM 2006 N N . ALA B 2 159 ? 133.680 110.626 113.507 1.00 114.42 159 ALA C N 1
ATOM 2007 C CA . ALA B 2 159 ? 134.659 111.699 113.483 1.00 114.42 159 ALA C CA 1
ATOM 2008 C C . ALA B 2 159 ? 133.987 113.049 113.678 1.00 114.42 159 ALA C C 1
ATOM 2009 O O . ALA B 2 159 ? 134.368 113.817 114.567 1.00 114.42 159 ALA C O 1
ATOM 2011 N N . VAL B 2 160 ? 132.956 113.338 112.887 1.00 111.78 160 VAL C N 1
ATOM 2012 C CA . VAL B 2 160 ? 132.302 114.633 113.014 1.00 111.78 160 VAL C CA 1
ATOM 2013 C C . VAL B 2 160 ? 131.622 114.759 114.370 1.00 111.78 160 VAL C C 1
ATOM 2014 O O . VAL B 2 160 ? 131.611 115.849 114.955 1.00 111.78 160 VAL C O 1
ATOM 2018 N N . MET B 2 161 ? 131.069 113.661 114.901 1.00 103.78 161 MET C N 1
ATOM 2019 C CA . MET B 2 161 ? 130.590 113.668 116.278 1.00 103.78 161 MET C CA 1
ATOM 2020 C C . MET B 2 161 ? 131.641 114.258 117.199 1.00 103.78 161 MET C C 1
ATOM 2021 O O . MET B 2 161 ? 131.363 115.174 117.979 1.00 103.78 161 MET C O 1
ATOM 2026 N N . TYR B 2 162 ? 132.872 113.749 117.096 1.00 106.97 162 TYR C N 1
ATOM 2027 C CA . TYR B 2 162 ? 133.962 114.296 117.897 1.00 106.97 162 TYR C CA 1
ATOM 2028 C C . TYR B 2 162 ? 134.096 115.796 117.691 1.00 106.97 162 TYR C C 1
ATOM 2029 O O . TYR B 2 162 ? 134.384 116.537 118.635 1.00 106.97 162 TYR C O 1
ATOM 2038 N N . PHE B 2 163 ? 133.889 116.263 116.462 1.00 116.35 163 PHE C N 1
ATOM 2039 C CA . PHE B 2 163 ? 134.141 117.668 116.169 1.00 116.35 163 PHE C CA 1
ATOM 2040 C C . PHE B 2 163 ? 133.071 118.564 116.777 1.00 116.35 163 PHE C C 1
ATOM 2041 O O . PHE B 2 163 ? 133.381 119.495 117.528 1.00 116.35 163 PHE C O 1
ATOM 2049 N N . VAL B 2 164 ? 131.806 118.295 116.474 1.00 115.77 164 VAL C N 1
ATOM 2050 C CA . VAL B 2 164 ? 130.735 119.205 116.867 1.00 115.77 164 VAL C CA 1
ATOM 2051 C C . VAL B 2 164 ? 130.258 118.946 118.291 1.00 115.77 164 VAL C C 1
ATOM 2052 O O . VAL B 2 164 ? 130.029 119.890 119.050 1.00 115.77 164 VAL C O 1
ATOM 2056 N N . TYR B 2 165 ? 130.102 117.682 118.691 1.00 114.05 165 TYR C N 1
ATOM 2057 C CA . TYR B 2 165 ? 129.643 117.405 120.048 1.00 114.05 165 TYR C CA 1
ATOM 2058 C C . TYR B 2 165 ? 130.798 117.351 121.041 1.00 114.05 165 TYR C C 1
ATOM 2059 O O . TYR B 2 165 ? 130.574 117.454 122.252 1.00 114.05 165 TYR C O 1
ATOM 2068 N N . LYS B 2 166 ? 132.030 117.195 120.552 1.00 110.35 166 LYS C N 1
ATOM 2069 C CA . LYS B 2 166 ? 133.231 117.339 121.374 1.00 110.35 166 LYS C CA 1
ATOM 2070 C C . LYS B 2 166 ? 133.199 116.387 122.569 1.00 110.35 166 LYS C C 1
ATOM 2071 O O . LYS B 2 166 ? 133.264 116.796 123.729 1.00 110.35 166 LYS C O 1
ATOM 2077 N N . ARG B 2 167 ? 133.047 115.102 122.279 1.00 96.55 167 ARG C N 1
ATOM 2078 C CA . ARG B 2 167 ? 133.174 114.102 123.325 1.00 96.55 167 ARG C CA 1
ATOM 2079 C C . ARG B 2 167 ? 134.651 113.806 123.586 1.00 96.55 167 ARG C C 1
ATOM 2080 O O . ARG B 2 167 ? 135.546 114.463 123.047 1.00 96.55 167 ARG C O 1
ATOM 2088 N N . SER B 2 168 ? 134.903 112.819 124.442 1.00 102.74 168 SER C N 1
ATOM 2089 C CA . SER B 2 168 ? 136.277 112.439 124.749 1.00 102.74 168 SER C CA 1
ATOM 2090 C C . SER B 2 168 ? 136.870 111.587 123.633 1.00 102.74 168 SER C C 1
ATOM 2091 O O . SER B 2 168 ? 136.239 110.640 123.154 1.00 102.74 168 SER C O 1
ATOM 2094 N N . TRP B 2 169 ? 138.104 111.914 123.241 1.00 102.45 169 TRP C N 1
ATOM 2095 C CA . TRP B 2 169 ? 138.730 111.277 122.086 1.00 102.45 169 TRP C CA 1
ATOM 2096 C C . TRP B 2 169 ? 138.768 109.764 122.219 1.00 102.45 169 TRP C C 1
ATOM 2097 O O . TRP B 2 169 ? 138.130 109.045 121.445 1.00 102.45 169 TRP C O 1
ATOM 2108 N N . LEU B 2 170 ? 139.505 109.263 123.206 1.00 91.14 170 LEU C N 1
ATOM 2109 C CA . LEU B 2 170 ? 139.634 107.823 123.387 1.00 91.14 170 LEU C CA 1
ATOM 2110 C C . LEU B 2 170 ? 138.286 107.171 123.666 1.00 91.14 170 LEU C C 1
ATOM 2111 O O . LEU B 2 170 ? 138.018 106.052 123.205 1.00 91.14 170 LEU C O 1
ATOM 2116 N N . GLU B 2 171 ? 137.437 107.852 124.435 1.00 101.74 171 GLU C N 1
ATOM 2117 C CA . GLU B 2 171 ? 136.131 107.296 124.754 1.00 101.74 171 GLU C CA 1
ATOM 2118 C C . GLU B 2 171 ? 135.354 107.019 123.479 1.00 101.74 171 GLU C C 1
ATOM 2119 O O . GLU B 2 171 ? 134.787 105.935 123.306 1.00 101.74 171 GLU C O 1
ATOM 2125 N N . ILE B 2 172 ? 135.354 107.974 122.555 1.00 89.58 172 ILE C N 1
ATOM 2126 C CA . ILE B 2 172 ? 134.715 107.744 121.269 1.00 89.58 172 ILE C CA 1
ATOM 2127 C C . ILE B 2 172 ? 135.455 106.672 120.486 1.00 89.58 172 ILE C C 1
ATOM 2128 O O . ILE B 2 172 ? 134.836 105.851 119.803 1.00 89.58 172 ILE C O 1
ATOM 2133 N N . ALA B 2 173 ? 136.787 106.662 120.565 1.00 85.29 173 ALA C N 1
ATOM 2134 C CA . ALA B 2 173 ? 137.553 105.622 119.889 1.00 85.29 173 ALA C CA 1
ATOM 2135 C C . ALA B 2 173 ? 137.013 104.249 120.240 1.00 85.29 173 ALA C C 1
ATOM 2136 O O . ALA B 2 173 ? 136.881 103.376 119.374 1.00 85.29 173 ALA C O 1
ATOM 2138 N N . MET B 2 174 ? 136.655 104.060 121.507 1.00 89.32 174 MET C N 1
ATOM 2139 C CA . MET B 2 174 ? 136.059 102.804 121.942 1.00 89.32 174 MET C CA 1
ATOM 2140 C C . MET B 2 174 ? 134.801 102.440 121.172 1.00 89.32 174 MET C C 1
ATOM 2141 O O . MET B 2 174 ? 134.383 101.280 121.232 1.00 89.32 174 MET C O 1
ATOM 2146 N N . ASN B 2 175 ? 134.188 103.380 120.455 1.00 84.14 175 ASN C N 1
ATOM 2147 C CA . ASN B 2 175 ? 132.948 103.067 119.757 1.00 84.14 175 ASN C CA 1
ATOM 2148 C C . ASN B 2 175 ? 133.157 101.989 118.711 1.00 84.14 175 ASN C C 1
ATOM 2149 O O . ASN B 2 175 ? 132.288 101.141 118.497 1.00 84.14 175 ASN C O 1
ATOM 2154 N N . PHE B 2 176 ? 134.292 102.021 118.026 1.00 84.96 176 PHE C N 1
ATOM 2155 C CA . PHE B 2 176 ? 134.475 101.176 116.859 1.00 84.96 176 PHE C CA 1
ATOM 2156 C C . PHE B 2 176 ? 135.764 100.385 116.859 1.00 84.96 176 PHE C C 1
ATOM 2157 O O . PHE B 2 176 ? 135.796 99.311 116.248 1.00 84.96 176 PHE C O 1
ATOM 2165 N N . MET B 2 177 ? 136.822 100.877 117.501 1.00 86.52 177 MET C N 1
ATOM 2166 C CA . MET B 2 177 ? 138.120 100.206 117.478 1.00 86.52 177 MET C CA 1
ATOM 2167 C C . MET B 2 177 ? 138.038 98.704 117.707 1.00 86.52 177 MET C C 1
ATOM 2168 O O . MET B 2 177 ? 138.684 97.955 116.955 1.00 86.52 177 MET C O 1
ATOM 2173 N N . PRO B 2 178 ? 137.283 98.197 118.685 1.00 84.70 178 PRO C N 1
ATOM 2174 C CA . PRO B 2 178 ? 137.140 96.741 118.784 1.00 84.70 178 PRO C CA 1
ATOM 2175 C C . PRO B 2 178 ? 136.624 96.125 117.504 1.00 84.70 178 PRO C C 1
ATOM 2176 O O . PRO B 2 178 ? 137.157 95.106 117.056 1.00 84.70 178 PRO C O 1
ATOM 2180 N N . GLY B 2 179 ? 135.604 96.726 116.896 1.00 94.28 179 GLY C N 1
ATOM 2181 C CA . GLY B 2 179 ? 135.081 96.185 115.655 1.00 94.28 179 GLY C CA 1
ATOM 2182 C C . GLY B 2 179 ? 136.131 96.118 114.566 1.00 94.28 179 GLY C C 1
ATOM 2183 O O . GLY B 2 179 ? 136.181 95.157 113.792 1.00 94.28 179 GLY C O 1
ATOM 2184 N N . HIS B 2 180 ? 136.992 97.132 114.497 1.00 101.07 180 HIS C N 1
ATOM 2185 C CA . HIS B 2 180 ? 138.041 97.119 113.489 1.00 101.07 180 HIS C CA 1
ATOM 2186 C C . HIS B 2 180 ? 139.049 96.019 113.775 1.00 101.07 180 HIS C C 1
ATOM 2187 O O . HIS B 2 180 ? 139.527 95.367 112.843 1.00 101.07 180 HIS C O 1
ATOM 2194 N N . VAL B 2 181 ? 139.361 95.774 115.049 1.00 99.07 181 VAL C N 1
ATOM 2195 C CA . VAL B 2 181 ? 140.246 94.657 115.372 1.00 99.07 181 VAL C CA 1
ATOM 2196 C C . VAL B 2 181 ? 139.599 93.336 114.981 1.00 99.07 181 VAL C C 1
ATOM 2197 O O . VAL B 2 181 ? 140.269 92.416 114.496 1.00 99.07 181 VAL C O 1
ATOM 2201 N N . ILE B 2 182 ? 138.288 93.220 115.187 1.00 100.40 182 ILE C N 1
ATOM 2202 C CA . ILE B 2 182 ? 137.595 91.988 114.824 1.00 100.40 182 ILE C CA 1
ATOM 2203 C C . ILE B 2 182 ? 137.663 91.766 113.323 1.00 100.40 182 ILE C C 1
ATOM 2204 O O . ILE B 2 182 ? 137.958 90.663 112.852 1.00 100.40 182 ILE C O 1
ATOM 2209 N N . TYR B 2 183 ? 137.368 92.807 112.549 1.00 113.38 183 TYR C N 1
ATOM 2210 C CA . TYR B 2 183 ? 137.447 92.681 111.099 1.00 113.38 183 TYR C CA 1
ATOM 2211 C C . TYR B 2 183 ? 138.870 92.384 110.649 1.00 113.38 183 TYR C C 1
ATOM 2212 O O . TYR B 2 183 ? 139.079 91.653 109.671 1.00 113.38 183 TYR C O 1
ATOM 2221 N N . TYR B 2 184 ? 139.857 92.935 111.354 1.00 112.19 184 TYR C N 1
ATOM 2222 C CA . TYR B 2 184 ? 141.251 92.618 111.083 1.00 112.19 184 TYR C CA 1
ATOM 2223 C C . TYR B 2 184 ? 141.500 91.128 111.247 1.00 112.19 184 TYR C C 1
ATOM 2224 O O . TYR B 2 184 ? 142.056 90.473 110.360 1.00 112.19 184 TYR C O 1
ATOM 2233 N N . MET B 2 185 ? 141.117 90.584 112.399 1.00 112.52 185 MET C N 1
ATOM 2234 C CA . MET B 2 185 ? 141.294 89.159 112.637 1.00 112.52 185 MET C CA 1
ATOM 2235 C C . MET B 2 185 ? 140.476 88.319 111.667 1.00 112.52 185 MET C C 1
ATOM 2236 O O . MET B 2 185 ? 140.823 87.161 111.412 1.00 112.52 185 MET C O 1
ATOM 2241 N N . ASP B 2 186 ? 139.400 88.882 111.122 1.00 115.30 186 ASP C N 1
ATOM 2242 C CA . ASP B 2 186 ? 138.628 88.195 110.092 1.00 115.30 186 ASP C CA 1
ATOM 2243 C C . ASP B 2 186 ? 139.432 88.072 108.805 1.00 115.30 186 ASP C C 1
ATOM 2244 O O . ASP B 2 186 ? 139.580 86.978 108.247 1.00 115.30 186 ASP C O 1
ATOM 2249 N N . ASP B 2 187 ? 139.964 89.191 108.320 1.00 117.12 187 ASP C N 1
ATOM 2250 C CA . ASP B 2 187 ? 140.559 89.191 106.989 1.00 117.12 187 ASP C CA 1
ATOM 2251 C C . ASP B 2 187 ? 141.991 88.673 106.980 1.00 117.12 187 ASP C C 1
ATOM 2252 O O . ASP B 2 187 ? 142.472 88.238 105.928 1.00 117.12 187 ASP C O 1
ATOM 2257 N N . ILE B 2 188 ? 142.696 88.712 108.112 1.00 117.97 188 ILE C N 1
ATOM 2258 C CA . ILE B 2 188 ? 144.101 88.309 108.094 1.00 117.97 188 ILE C CA 1
ATOM 2259 C C . ILE B 2 188 ? 144.234 86.822 107.792 1.00 117.97 188 ILE C C 1
ATOM 2260 O O . ILE B 2 188 ? 145.125 86.405 107.042 1.00 117.97 188 ILE C O 1
ATOM 2265 N N . ILE B 2 189 ? 143.366 85.997 108.378 1.00 117.33 189 ILE C N 1
ATOM 2266 C CA . ILE B 2 189 ? 143.445 84.569 108.101 1.00 117.33 189 ILE C CA 1
ATOM 2267 C C . ILE B 2 189 ? 143.049 84.293 106.659 1.00 117.33 189 ILE C C 1
ATOM 2268 O O . ILE B 2 189 ? 143.637 83.424 106.004 1.00 117.33 189 ILE C O 1
ATOM 2273 N N . GLY B 2 190 ? 142.069 85.031 106.131 1.00 118.58 190 GLY C N 1
ATOM 2274 C CA . GLY B 2 190 ? 141.815 84.996 104.704 1.00 118.58 190 GLY C CA 1
ATOM 2275 C C . GLY B 2 190 ? 143.011 85.430 103.888 1.00 118.58 190 GLY C C 1
ATOM 2276 O O . GLY B 2 190 ? 143.104 85.094 102.703 1.00 118.58 190 GLY C O 1
ATOM 2277 N N . LYS B 2 191 ? 143.927 86.175 104.501 1.00 119.15 191 LYS C N 1
ATOM 2278 C CA . LYS B 2 191 ? 145.195 86.530 103.886 1.00 119.15 191 LYS C CA 1
ATOM 2279 C C . LYS B 2 191 ? 146.346 85.655 104.362 1.00 119.15 191 LYS C C 1
ATOM 2280 O O . LYS B 2 191 ? 147.367 85.567 103.674 1.00 119.15 191 LYS C O 1
ATOM 2286 N N . ILE B 2 192 ? 146.209 85.000 105.509 1.00 110.90 192 ILE C N 1
ATOM 2287 C CA . ILE B 2 192 ? 147.267 84.124 105.992 1.00 110.90 192 ILE C CA 1
ATOM 2288 C C . ILE B 2 192 ? 146.708 82.818 106.532 1.00 110.90 192 ILE C C 1
ATOM 2289 O O . ILE B 2 192 ? 147.040 81.747 106.037 1.00 110.90 192 ILE C O 1
ATOM 2294 N N . PRO C 3 26 ? 118.529 111.024 25.233 1.00 138.55 26 PRO A N 1
ATOM 2295 C CA . PRO C 3 26 ? 119.479 110.927 26.346 1.00 138.55 26 PRO A CA 1
ATOM 2296 C C . PRO C 3 26 ? 119.039 109.911 27.391 1.00 138.55 26 PRO A C 1
ATOM 2297 O O . PRO C 3 26 ? 119.880 109.290 28.040 1.00 138.55 26 PRO A O 1
ATOM 2301 N N . TRP C 3 27 ? 117.722 109.741 27.515 1.00 130.06 27 TRP A N 1
ATOM 2302 C CA . TRP C 3 27 ? 117.162 108.944 28.603 1.00 130.06 27 TRP A CA 1
ATOM 2303 C C . TRP C 3 27 ? 117.702 107.522 28.737 1.00 130.06 27 TRP A C 1
ATOM 2304 O O . TRP C 3 27 ? 117.714 107.021 29.873 1.00 130.06 27 TRP A O 1
ATOM 2315 N N . PRO C 3 28 ? 118.114 106.814 27.681 1.00 137.22 28 PRO A N 1
ATOM 2316 C CA . PRO C 3 28 ? 118.677 105.472 27.919 1.00 137.22 28 PRO A CA 1
ATOM 2317 C C . PRO C 3 28 ? 119.876 105.471 28.854 1.00 137.22 28 PRO A C 1
ATOM 2318 O O . PRO C 3 28 ? 119.894 104.717 29.842 1.00 137.22 28 PRO A O 1
ATOM 2322 N N . GLU C 3 29 ? 120.886 106.296 28.571 1.00 140.32 29 GLU A N 1
ATOM 2323 C CA . GLU C 3 29 ? 122.017 106.395 29.487 1.00 140.32 29 GLU A CA 1
ATOM 2324 C C . GLU C 3 29 ? 121.592 106.962 30.831 1.00 140.32 29 GLU A C 1
ATOM 2325 O O . GLU C 3 29 ? 122.175 106.614 31.862 1.00 140.32 29 GLU A O 1
ATOM 2331 N N . ALA C 3 30 ? 120.578 107.826 30.845 1.00 145.06 30 ALA A N 1
ATOM 2332 C CA . ALA C 3 30 ? 120.036 108.306 32.110 1.00 145.06 30 ALA A CA 1
ATOM 2333 C C . ALA C 3 30 ? 119.580 107.142 32.982 1.00 145.06 30 ALA A C 1
ATOM 2334 O O . ALA C 3 30 ? 119.943 107.051 34.160 1.00 145.06 30 ALA A O 1
ATOM 2336 N N . ARG C 3 31 ? 118.772 106.241 32.418 1.00 143.31 31 ARG A N 1
ATOM 2337 C CA . ARG C 3 31 ? 118.284 105.103 33.192 1.00 143.31 31 ARG A CA 1
ATOM 2338 C C . ARG C 3 31 ? 119.424 104.178 33.582 1.00 143.31 31 ARG A C 1
ATOM 2339 O O . ARG C 3 31 ? 119.426 103.598 34.677 1.00 143.31 31 ARG A O 1
ATOM 2347 N N . HIS C 3 32 ? 120.397 104.009 32.687 1.00 141.86 32 HIS A N 1
ATOM 2348 C CA . HIS C 3 32 ? 121.545 103.185 33.034 1.00 141.86 32 HIS A CA 1
ATOM 2349 C C . HIS C 3 32 ? 122.303 103.787 34.208 1.00 141.86 32 HIS A C 1
ATOM 2350 O O . HIS C 3 32 ? 122.870 103.056 35.026 1.00 141.86 32 HIS A O 1
ATOM 2357 N N . LEU C 3 33 ? 122.310 105.114 34.315 1.00 135.16 33 LEU A N 1
ATOM 2358 C CA . LEU C 3 33 ? 122.813 105.755 35.522 1.00 135.16 33 LEU A CA 1
ATOM 2359 C C . LEU C 3 33 ? 121.948 105.405 36.723 1.00 135.16 33 LEU A C 1
ATOM 2360 O O . LEU C 3 33 ? 122.437 104.856 37.716 1.00 135.16 33 LEU A O 1
ATOM 2365 N N . LEU C 3 34 ? 120.651 105.703 36.633 1.00 130.88 34 LEU A N 1
ATOM 2366 C CA . LEU C 3 34 ? 119.728 105.528 37.748 1.00 130.88 34 LEU A CA 1
ATOM 2367 C C . LEU C 3 34 ? 119.703 104.120 38.314 1.00 130.88 34 LEU A C 1
ATOM 2368 O O . LEU C 3 34 ? 119.334 103.948 39.479 1.00 130.88 34 LEU A O 1
ATOM 2373 N N . ASN C 3 35 ? 120.119 103.122 37.537 1.00 132.87 35 ASN A N 1
ATOM 2374 C CA . ASN C 3 35 ? 120.023 101.733 37.971 1.00 132.87 35 ASN A CA 1
ATOM 2375 C C . ASN C 3 35 ? 120.978 101.425 39.119 1.00 132.87 35 ASN A C 1
ATOM 2376 O O . ASN C 3 35 ? 121.028 100.270 39.556 1.00 132.87 35 ASN A O 1
ATOM 2381 N N . THR C 3 36 ? 121.744 102.399 39.611 1.00 119.48 36 THR A N 1
ATOM 2382 C CA . THR C 3 36 ? 122.832 102.094 40.530 1.00 119.48 36 THR A CA 1
ATOM 2383 C C . THR C 3 36 ? 122.654 102.646 41.942 1.00 119.48 36 THR A C 1
ATOM 2384 O O . THR C 3 36 ? 123.411 102.244 42.832 1.00 119.48 36 THR A O 1
ATOM 2388 N N . ILE C 3 37 ? 121.692 103.535 42.188 1.00 114.18 37 ILE A N 1
ATOM 2389 C CA . ILE C 3 37 ? 121.755 104.400 43.366 1.00 114.18 37 ILE A CA 1
ATOM 2390 C C . ILE C 3 37 ? 120.745 104.032 44.455 1.00 114.18 37 ILE A C 1
ATOM 2391 O O . ILE C 3 37 ? 120.517 104.849 45.362 1.00 114.18 37 ILE A O 1
ATOM 2396 N N . ALA C 3 38 ? 120.136 102.844 44.407 1.00 106.69 38 ALA A N 1
ATOM 2397 C CA . ALA C 3 38 ? 119.486 102.315 45.605 1.00 106.69 38 ALA A CA 1
ATOM 2398 C C . ALA C 3 38 ? 118.388 103.225 46.154 1.00 106.69 38 ALA A C 1
ATOM 2399 O O . ALA C 3 38 ? 118.608 103.901 47.165 1.00 106.69 38 ALA A O 1
ATOM 2401 N N . LYS C 3 39 ? 117.231 103.266 45.480 1.00 98.17 39 LYS A N 1
ATOM 2402 C CA . LYS C 3 39 ? 116.203 104.287 45.696 1.00 98.17 39 LYS A CA 1
ATOM 2403 C C . LYS C 3 39 ? 116.043 104.744 47.142 1.00 98.17 39 LYS A C 1
ATOM 2404 O O . LYS C 3 39 ? 116.144 105.937 47.446 1.00 98.17 39 LYS A O 1
ATOM 2410 N N . SER C 3 40 ? 115.796 103.810 48.050 1.00 97.11 40 SER A N 1
ATOM 2411 C CA . SER C 3 40 ? 115.510 104.168 49.428 1.00 97.11 40 SER A CA 1
ATOM 2412 C C . SER C 3 40 ? 116.051 103.083 50.336 1.00 97.11 40 SER A C 1
ATOM 2413 O O . SER C 3 40 ? 116.088 101.910 49.957 1.00 97.11 40 SER A O 1
ATOM 2416 N N . ARG C 3 41 ? 116.453 103.475 51.537 1.00 81.45 41 ARG A N 1
ATOM 2417 C CA . ARG C 3 41 ? 116.898 102.531 52.550 1.00 81.45 41 ARG A CA 1
ATOM 2418 C C . ARG C 3 41 ? 115.924 102.575 53.721 1.00 81.45 41 ARG A C 1
ATOM 2419 O O . ARG C 3 41 ? 115.658 103.646 54.274 1.00 81.45 41 ARG A O 1
ATOM 2427 N N . ASP C 3 42 ? 115.373 101.419 54.071 1.00 70.65 42 ASP A N 1
ATOM 2428 C CA . ASP C 3 42 ? 114.443 101.323 55.183 1.00 70.65 42 ASP A CA 1
ATOM 2429 C C . ASP C 3 42 ? 115.116 100.639 56.361 1.00 70.65 42 ASP A C 1
ATOM 2430 O O . ASP C 3 42 ? 115.090 99.406 56.460 1.00 70.65 42 ASP A O 1
ATOM 2435 N N . PRO C 3 43 ? 115.708 101.404 57.276 1.00 68.20 43 PRO A N 1
ATOM 2436 C CA . PRO C 3 43 ? 116.472 100.797 58.377 1.00 68.20 43 PRO A CA 1
ATOM 2437 C C . PRO C 3 43 ? 115.738 99.710 59.132 1.00 68.20 43 PRO A C 1
ATOM 2438 O O . PRO C 3 43 ? 116.382 98.906 59.816 1.00 68.20 43 PRO A O 1
ATOM 2442 N N . MET C 3 44 ? 114.413 99.639 59.009 1.00 68.17 44 MET A N 1
ATOM 2443 C CA . MET C 3 44 ? 113.667 98.555 59.630 1.00 68.17 44 MET A CA 1
ATOM 2444 C C . MET C 3 44 ? 114.086 97.192 59.108 1.00 68.17 44 MET A C 1
ATOM 2445 O O . MET C 3 44 ? 113.883 96.190 59.800 1.00 68.17 44 MET A O 1
ATOM 2450 N N . LYS C 3 45 ? 114.639 97.124 57.900 1.00 68.40 45 LYS A N 1
ATOM 2451 C CA . LYS C 3 45 ? 115.136 95.868 57.358 1.00 68.40 45 LYS A CA 1
ATOM 2452 C C . LYS C 3 45 ? 116.642 95.723 57.499 1.00 68.40 45 LYS A C 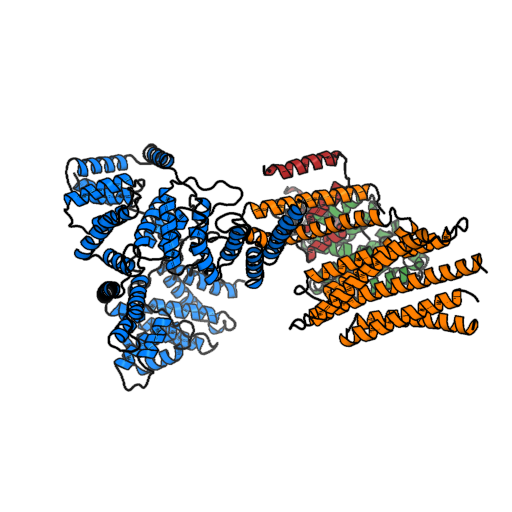1
ATOM 2453 O O . LYS C 3 45 ? 117.126 94.635 57.813 1.00 68.40 45 LYS A O 1
ATOM 2459 N N . GLU C 3 46 ? 117.398 96.798 57.286 1.00 75.31 46 GLU A N 1
ATOM 2460 C CA . GLU C 3 46 ? 118.840 96.713 57.466 1.00 75.31 46 GLU A CA 1
ATOM 2461 C C . GLU C 3 46 ? 119.210 96.408 58.908 1.00 75.31 46 GLU A C 1
ATOM 2462 O O . GLU C 3 46 ? 120.284 95.855 59.162 1.00 75.31 46 GLU A O 1
ATOM 2468 N N . ALA C 3 47 ? 118.349 96.747 59.858 1.00 72.75 47 ALA A N 1
ATOM 2469 C CA . ALA C 3 47 ? 118.578 96.342 61.233 1.00 72.75 47 ALA A CA 1
ATOM 2470 C C . ALA C 3 47 ? 118.150 94.910 61.496 1.00 72.75 47 ALA A C 1
ATOM 2471 O O . ALA C 3 47 ? 118.090 94.506 62.659 1.00 72.75 47 ALA A O 1
ATOM 2473 N N . ALA C 3 48 ? 117.854 94.136 60.452 1.00 77.24 48 ALA A N 1
ATOM 2474 C CA . ALA C 3 48 ? 117.442 92.752 60.628 1.00 77.24 48 ALA A CA 1
ATOM 2475 C C . ALA C 3 48 ? 118.560 91.749 60.395 1.00 77.24 48 ALA A C 1
ATOM 2476 O O . ALA C 3 48 ? 118.383 90.568 60.711 1.00 77.24 48 ALA A O 1
ATOM 2478 N N . MET C 3 49 ? 119.694 92.176 59.838 1.00 94.62 49 MET A N 1
ATOM 2479 C CA . MET C 3 49 ? 120.800 91.250 59.617 1.00 94.62 49 MET A CA 1
ATOM 2480 C C . MET C 3 49 ? 121.437 90.833 60.936 1.00 94.62 49 MET A C 1
ATOM 2481 O O . MET C 3 49 ? 121.533 89.640 61.243 1.00 94.62 49 MET A O 1
ATOM 2486 N N . GLU C 3 50 ? 121.878 91.802 61.730 1.00 100.90 50 GLU A N 1
ATOM 2487 C CA . GLU C 3 50 ? 122.592 91.506 62.964 1.00 100.90 50 GLU A CA 1
ATOM 2488 C C . GLU C 3 50 ? 121.704 90.759 63.950 1.00 100.90 50 GLU A C 1
ATOM 2489 O O . GLU C 3 50 ? 122.127 90.440 65.060 1.00 100.90 50 GLU A O 1
ATOM 2495 N N . VAL C 3 57 ? 114.058 101.970 69.059 1.00 71.67 57 VAL A N 1
ATOM 2496 C CA . VAL C 3 57 ? 114.201 103.280 69.677 1.00 71.67 57 VAL A CA 1
ATOM 2497 C C . VAL C 3 57 ? 113.021 104.180 69.300 1.00 71.67 57 VAL A C 1
ATOM 2498 O O . VAL C 3 57 ? 111.871 103.745 69.309 1.00 71.67 57 VAL A O 1
ATOM 2502 N N . GLY C 3 58 ? 113.306 105.431 68.978 1.00 76.29 58 GLY A N 1
ATOM 2503 C CA . GLY C 3 58 ? 112.279 106.396 68.629 1.00 76.29 58 GLY A CA 1
ATOM 2504 C C . GLY C 3 58 ? 112.732 107.322 67.521 1.00 76.29 58 GLY A C 1
ATOM 2505 O O . GLY C 3 58 ? 113.692 107.034 66.799 1.00 76.29 58 GLY A O 1
ATOM 2506 N N . PHE C 3 59 ? 112.041 108.452 67.398 1.00 61.60 59 PHE A N 1
ATOM 2507 C CA . PHE C 3 59 ? 112.210 109.367 66.282 1.00 61.60 59 PHE A CA 1
ATOM 2508 C C . PHE C 3 59 ? 112.011 110.793 66.762 1.00 61.60 59 PHE A C 1
ATOM 2509 O O . PHE C 3 59 ? 111.670 111.043 67.921 1.00 61.60 59 PHE A O 1
ATOM 2517 N N . TYR C 3 60 ? 112.191 111.729 65.839 1.00 81.38 60 TYR A N 1
ATOM 2518 C CA . TYR C 3 60 ? 112.004 113.147 66.102 1.00 81.38 60 TYR A CA 1
ATOM 2519 C C . TYR C 3 60 ? 110.828 113.655 65.285 1.00 81.38 60 TYR A C 1
ATOM 2520 O O . TYR C 3 60 ? 110.789 113.469 64.067 1.00 81.38 60 TYR A O 1
ATOM 2529 N N . VAL C 3 61 ? 109.870 114.282 65.955 1.00 54.87 61 VAL A N 1
ATOM 2530 C CA . VAL C 3 61 ? 108.815 115.004 65.258 1.00 54.87 61 VAL A CA 1
ATOM 2531 C C . VAL C 3 61 ? 109.023 116.486 65.530 1.00 54.87 61 VAL A C 1
ATOM 2532 O O . VAL C 3 61 ? 109.464 116.856 66.626 1.00 54.87 61 VAL A O 1
ATOM 2536 N N . PRO C 3 62 ? 108.772 117.362 64.572 1.00 44.86 62 PRO A N 1
ATOM 2537 C CA . PRO C 3 62 ? 108.796 118.793 64.854 1.00 44.86 62 PRO A CA 1
ATOM 2538 C C . PRO C 3 62 ? 107.448 119.242 65.398 1.00 44.86 62 PRO A C 1
ATOM 2539 O O . PRO C 3 62 ? 106.434 118.555 65.274 1.00 44.86 62 PRO A O 1
ATOM 2543 N N . MET C 3 63 ? 107.463 120.410 66.021 1.00 68.95 63 MET A N 1
ATOM 2544 C CA . MET C 3 63 ? 106.280 120.986 66.643 1.00 68.95 63 MET A CA 1
ATOM 2545 C C . MET C 3 63 ? 105.683 122.114 65.826 1.00 68.95 63 MET A C 1
ATOM 2546 O O . MET C 3 63 ? 104.546 122.514 66.070 1.00 68.95 63 MET A O 1
ATOM 2551 N N . ASP C 3 64 ? 106.435 122.631 64.861 1.00 75.52 64 ASP A N 1
ATOM 2552 C CA . ASP C 3 64 ? 106.051 123.795 64.085 1.00 75.52 64 ASP A CA 1
ATOM 2553 C C . ASP C 3 64 ? 106.642 123.690 62.686 1.00 75.52 64 ASP A C 1
ATOM 2554 O O . ASP C 3 64 ? 107.271 122.695 62.325 1.00 75.52 64 ASP A O 1
ATOM 2559 N N . TYR C 3 65 ? 106.436 124.736 61.894 1.00 78.58 65 TYR A N 1
ATOM 2560 C CA . TYR C 3 65 ? 106.815 124.733 60.492 1.00 78.58 65 TYR A CA 1
ATOM 2561 C C . TYR C 3 65 ? 106.961 126.169 60.017 1.00 78.58 65 TYR A C 1
ATOM 2562 O O . TYR C 3 65 ? 106.406 127.092 60.615 1.00 78.58 65 TYR A O 1
ATOM 2571 N N . SER C 3 66 ? 107.717 126.352 58.946 1.00 83.22 66 SER A N 1
ATOM 2572 C CA . SER C 3 66 ? 107.850 127.669 58.347 1.00 83.22 66 SER A CA 1
ATOM 2573 C C . SER C 3 66 ? 108.266 127.533 56.891 1.00 83.22 66 SER A C 1
ATOM 2574 O O . SER C 3 66 ? 109.292 126.908 56.598 1.00 83.22 66 SER A O 1
ATOM 2577 N N . PRO C 3 67 ? 107.511 128.106 55.954 1.00 95.19 67 PRO A N 1
ATOM 2578 C CA . PRO C 3 67 ? 107.891 127.975 54.541 1.00 95.19 67 PRO A CA 1
ATOM 2579 C C . PRO C 3 67 ? 109.257 128.557 54.253 1.00 95.19 67 PRO A C 1
ATOM 2580 O O . PRO C 3 67 ? 110.026 127.978 53.476 1.00 95.19 67 PRO A O 1
ATOM 2584 N N . ARG C 3 68 ? 109.586 129.688 54.875 1.00 103.77 68 ARG A N 1
ATOM 2585 C CA . ARG C 3 68 ? 110.913 130.258 54.694 1.00 103.77 68 ARG A CA 1
ATOM 2586 C C . ARG C 3 68 ? 111.984 129.310 55.208 1.00 103.77 68 ARG A C 1
ATOM 2587 O O . ARG C 3 68 ? 112.986 129.064 54.525 1.00 103.77 68 ARG A O 1
ATOM 2595 N N . ASN C 3 69 ? 111.785 128.757 56.404 1.00 108.03 69 ASN A N 1
ATOM 2596 C CA . ASN C 3 69 ? 112.751 127.800 56.919 1.00 108.03 69 ASN A CA 1
ATOM 2597 C C . ASN C 3 69 ? 112.886 126.603 55.996 1.00 108.03 69 ASN A C 1
ATOM 2598 O O . ASN C 3 69 ? 113.990 126.085 55.814 1.00 108.03 69 ASN A O 1
ATOM 2603 N N . GLU C 3 70 ? 111.791 126.171 55.377 1.00 103.25 70 GLU A N 1
ATOM 2604 C CA . GLU C 3 70 ? 111.876 125.020 54.489 1.00 103.25 70 GLU A CA 1
ATOM 2605 C C . GLU C 3 70 ? 112.662 125.356 53.230 1.00 103.25 70 GLU A C 1
ATOM 2606 O O . GLU C 3 70 ? 113.518 124.575 52.797 1.00 103.25 70 GLU A O 1
ATOM 2612 N N . GLU C 3 71 ? 112.388 126.513 52.627 1.00 98.63 71 GLU A N 1
ATOM 2613 C CA . GLU C 3 71 ? 113.145 126.900 51.442 1.00 98.63 71 GLU A CA 1
ATOM 2614 C C . GLU C 3 71 ? 114.629 127.014 51.755 1.00 98.63 71 GLU A C 1
ATOM 2615 O O . GLU C 3 71 ? 115.473 126.593 50.955 1.00 98.63 71 GLU A O 1
ATOM 2621 N N . LYS C 3 72 ? 114.973 127.567 52.921 1.00 104.14 72 LYS A N 1
ATOM 2622 C CA . LYS C 3 72 ? 116.388 127.723 53.248 1.00 104.14 72 LYS A CA 1
ATOM 2623 C C . LYS C 3 72 ? 117.031 126.374 53.536 1.00 104.14 72 LYS A C 1
ATOM 2624 O O . LYS C 3 72 ? 118.189 126.138 53.171 1.00 104.14 72 LYS A O 1
ATOM 2630 N N . ASN C 3 73 ? 116.295 125.478 54.190 1.00 100.46 73 ASN A N 1
ATOM 2631 C CA . ASN C 3 73 ? 116.764 124.111 54.351 1.00 100.46 73 ASN A CA 1
ATOM 2632 C C . ASN C 3 73 ? 117.075 123.496 52.998 1.00 100.46 73 ASN A C 1
ATOM 2633 O O . ASN C 3 73 ? 118.112 122.847 52.813 1.00 100.46 73 ASN A O 1
ATOM 2638 N N . TYR C 3 74 ? 116.184 123.711 52.034 1.00 105.44 74 TYR A N 1
ATOM 2639 C CA . TYR C 3 74 ? 116.375 123.143 50.707 1.00 105.44 74 TYR A CA 1
ATOM 2640 C C . TYR C 3 74 ? 117.616 123.712 50.036 1.00 105.44 74 TYR A C 1
ATOM 2641 O O . TYR C 3 74 ? 118.403 122.968 49.437 1.00 105.44 74 TYR A O 1
ATOM 2650 N N . GLN C 3 75 ? 117.793 125.032 50.110 1.00 112.61 75 GLN A N 1
ATOM 2651 C CA . GLN C 3 75 ? 118.977 125.653 49.525 1.00 112.61 75 GLN A CA 1
ATOM 2652 C C . GLN C 3 75 ? 120.244 125.084 50.141 1.00 112.61 75 GLN A C 1
ATOM 2653 O O . GLN C 3 75 ? 121.200 124.760 49.430 1.00 112.61 75 GLN A O 1
ATOM 2659 N N . SER C 3 76 ? 120.266 124.947 51.468 1.00 113.45 76 SER A N 1
ATOM 2660 C CA . SER C 3 76 ? 121.442 124.387 52.125 1.00 113.45 76 SER A CA 1
ATOM 2661 C C . SER C 3 76 ? 121.714 122.969 51.651 1.00 113.45 76 SER A C 1
ATOM 2662 O O . SER C 3 76 ? 122.865 122.608 51.365 1.00 113.45 76 SER A O 1
ATOM 2665 N N . ILE C 3 77 ? 120.666 122.149 51.569 1.00 107.35 77 ILE A N 1
ATOM 2666 C CA . ILE C 3 77 ? 120.850 120.768 51.147 1.00 107.35 77 ILE A CA 1
ATOM 2667 C C . ILE C 3 77 ? 121.430 120.716 49.743 1.00 107.35 77 ILE A C 1
ATOM 2668 O O . ILE C 3 77 ? 122.378 119.968 49.475 1.00 107.35 77 ILE A O 1
ATOM 2673 N N . TRP C 3 78 ? 120.893 121.521 48.829 1.00 111.99 78 TRP A N 1
ATOM 2674 C CA . TRP C 3 78 ? 121.433 121.528 47.477 1.00 111.99 78 TRP A CA 1
ATOM 2675 C C . TRP C 3 78 ? 122.824 122.128 47.415 1.00 111.99 78 TRP A C 1
ATOM 2676 O O . TRP C 3 78 ? 123.568 121.833 46.477 1.00 111.99 78 TRP A O 1
ATOM 2687 N N . GLN C 3 79 ? 123.193 122.960 48.384 1.00 114.09 79 GLN A N 1
ATOM 2688 C CA . GLN C 3 79 ? 124.481 123.635 48.306 1.00 114.09 79 GLN A CA 1
ATOM 2689 C C . GLN C 3 79 ? 125.609 122.741 48.799 1.00 114.09 79 GLN A C 1
ATOM 2690 O O . GLN C 3 79 ? 126.678 122.679 48.181 1.00 114.09 79 GLN A O 1
ATOM 2696 N N . ASN C 3 80 ? 125.401 122.044 49.909 1.00 126.35 80 ASN A N 1
ATOM 2697 C CA . ASN C 3 80 ? 126.534 121.399 50.566 1.00 126.35 80 ASN A CA 1
ATOM 2698 C C . ASN C 3 80 ? 126.464 119.881 50.616 1.00 126.35 80 ASN A C 1
ATOM 2699 O O . ASN C 3 80 ? 127.474 119.241 50.918 1.00 126.35 80 ASN A O 1
ATOM 2704 N N . GLU C 3 81 ? 125.307 119.274 50.350 1.00 128.35 81 GLU A N 1
ATOM 2705 C CA . GLU C 3 81 ? 125.161 117.854 50.658 1.00 128.35 81 GLU A CA 1
ATOM 2706 C C . GLU C 3 81 ? 125.320 116.974 49.418 1.00 128.35 81 GLU A C 1
ATOM 2707 O O . GLU C 3 81 ? 125.919 115.895 49.494 1.00 128.35 81 GLU A O 1
ATOM 2713 N N . ILE C 3 82 ? 124.784 117.404 48.273 1.00 119.21 82 ILE A N 1
ATOM 2714 C CA . ILE C 3 82 ? 124.696 116.517 47.117 1.00 119.21 82 ILE A CA 1
ATOM 2715 C C . ILE C 3 82 ? 126.080 116.274 46.524 1.00 119.21 82 ILE A C 1
ATOM 2716 O O . ILE C 3 82 ? 126.991 117.101 46.658 1.00 119.21 82 ILE A O 1
ATOM 2721 N N . THR C 3 83 ? 126.240 115.128 45.861 1.00 128.69 83 THR A N 1
ATOM 2722 C CA . THR C 3 83 ? 127.485 114.802 45.179 1.00 128.69 83 THR A CA 1
ATOM 2723 C C . THR C 3 83 ? 127.443 115.233 43.713 1.00 128.69 83 THR A C 1
ATOM 2724 O O . THR C 3 83 ? 126.381 115.458 43.128 1.00 128.69 83 THR A O 1
ATOM 2728 N N . ASP C 3 84 ? 128.633 115.307 43.113 1.00 136.02 84 ASP A N 1
ATOM 2729 C CA . ASP C 3 84 ? 128.760 115.828 41.754 1.00 136.02 84 ASP A CA 1
ATOM 2730 C C . ASP C 3 84 ? 128.087 114.916 40.734 1.00 136.02 84 ASP A C 1
ATOM 2731 O O . ASP C 3 84 ? 127.372 115.395 39.843 1.00 136.02 84 ASP A O 1
ATOM 2736 N N . SER C 3 85 ? 128.329 113.606 40.826 1.00 134.28 85 SER A N 1
ATOM 2737 C CA . SER C 3 85 ? 127.674 112.678 39.912 1.00 134.28 85 SER A CA 1
ATOM 2738 C C . SER C 3 85 ? 126.168 112.876 39.934 1.00 134.28 85 SER A C 1
ATOM 2739 O O . SER C 3 85 ? 125.509 112.844 38.890 1.00 134.28 85 SER A O 1
ATOM 2742 N N . GLN C 3 86 ? 125.610 113.116 41.117 1.00 123.25 86 GLN A N 1
ATOM 2743 C CA . GLN C 3 86 ? 124.180 113.363 41.209 1.00 123.25 86 GLN A CA 1
ATOM 2744 C C . GLN C 3 86 ? 123.802 114.677 40.544 1.00 123.25 86 GLN A C 1
ATOM 2745 O O . GLN C 3 86 ? 122.719 114.791 39.962 1.00 123.25 86 GLN A O 1
ATOM 2751 N N . ARG C 3 87 ? 124.665 115.687 40.638 1.00 122.64 87 ARG A N 1
ATOM 2752 C CA . ARG C 3 87 ? 124.427 116.919 39.895 1.00 122.64 87 ARG A CA 1
ATOM 2753 C C . ARG C 3 87 ? 124.275 116.617 38.413 1.00 122.64 87 ARG A C 1
ATOM 2754 O O . ARG C 3 87 ? 123.339 117.088 37.754 1.00 122.64 87 ARG A O 1
ATOM 2762 N N . HIS C 3 88 ? 125.215 115.839 37.873 1.00 124.40 88 HIS A N 1
ATOM 2763 C CA . HIS C 3 88 ? 125.131 115.403 36.484 1.00 124.40 88 HIS A CA 1
ATOM 2764 C C . HIS C 3 88 ? 123.814 114.695 36.201 1.00 124.40 88 HIS A C 1
ATOM 2765 O O . HIS C 3 88 ? 123.135 114.992 35.209 1.00 124.40 88 HIS A O 1
ATOM 2772 N N . ILE C 3 89 ? 123.446 113.746 37.059 1.00 119.97 89 ILE A N 1
ATOM 2773 C CA . ILE C 3 89 ? 122.225 112.981 36.837 1.00 119.97 89 ILE A CA 1
ATOM 2774 C C . ILE C 3 89 ? 121.022 113.907 36.775 1.00 119.97 89 ILE A C 1
ATOM 2775 O O . ILE C 3 89 ? 120.199 113.824 35.857 1.00 119.97 89 ILE A O 1
ATOM 2780 N N . TYR C 3 90 ? 120.903 114.804 37.749 1.00 115.95 90 TYR A N 1
ATOM 2781 C CA . TYR C 3 90 ? 119.708 115.630 37.829 1.00 115.95 90 TYR A CA 1
ATOM 2782 C C . TYR C 3 90 ? 119.637 116.635 36.689 1.00 115.95 90 TYR A C 1
ATOM 2783 O O . TYR C 3 90 ? 118.551 116.880 36.148 1.00 115.95 90 TYR A O 1
ATOM 2792 N N . GLU C 3 91 ? 120.766 117.239 36.315 1.00 126.82 91 GLU A N 1
ATOM 2793 C CA . GLU C 3 91 ? 120.733 118.159 35.185 1.00 126.82 91 GLU A CA 1
ATOM 2794 C C . GLU C 3 91 ? 120.355 117.420 33.909 1.00 126.82 91 GLU A C 1
ATOM 2795 O O . GLU C 3 91 ? 119.578 117.927 33.089 1.00 126.82 91 GLU A O 1
ATOM 2801 N N . LEU C 3 92 ? 120.874 116.203 33.733 1.00 128.24 92 LEU A N 1
ATOM 2802 C CA . LEU C 3 92 ? 120.498 115.420 32.566 1.00 128.24 92 LEU A CA 1
ATOM 2803 C C . LEU C 3 92 ? 119.008 115.125 32.580 1.00 128.24 92 LEU A C 1
ATOM 2804 O O . LEU C 3 92 ? 118.342 115.190 31.542 1.00 128.24 92 LEU A O 1
ATOM 2809 N N . LEU C 3 93 ? 118.460 114.837 33.759 1.00 121.84 93 LEU A N 1
ATOM 2810 C CA . LEU C 3 93 ? 117.036 114.549 33.852 1.00 121.84 93 LEU A CA 1
ATOM 2811 C C . LEU C 3 93 ? 116.189 115.761 33.509 1.00 121.84 93 LEU A C 1
ATOM 2812 O O . LEU C 3 93 ? 115.188 115.635 32.796 1.00 121.84 93 LEU A O 1
ATOM 2817 N N . VAL C 3 94 ? 116.545 116.933 34.030 1.00 127.28 94 VAL A N 1
ATOM 2818 C CA . VAL C 3 94 ? 115.724 118.110 33.755 1.00 127.28 94 VAL A CA 1
ATOM 2819 C C . VAL C 3 94 ? 115.801 118.463 32.278 1.00 127.28 94 VAL A C 1
ATOM 2820 O O . VAL C 3 94 ? 114.797 118.828 31.657 1.00 127.28 94 VAL A O 1
ATOM 2824 N N . GLN C 3 95 ? 116.989 118.330 31.680 1.00 135.58 95 GLN A N 1
ATOM 2825 C CA . GLN C 3 95 ? 117.101 118.615 30.253 1.00 135.58 95 GLN A CA 1
ATOM 2826 C C . GLN C 3 95 ? 116.322 117.597 29.432 1.00 135.58 95 GLN A C 1
ATOM 2827 O O . GLN C 3 95 ? 115.712 117.946 28.414 1.00 135.58 95 GLN A O 1
ATOM 2833 N N . SER C 3 96 ? 116.311 116.337 29.869 1.00 129.56 96 SER A N 1
ATOM 2834 C CA . SER C 3 96 ? 115.581 115.305 29.146 1.00 129.56 96 SER A CA 1
ATOM 2835 C C . SER C 3 96 ? 114.082 115.557 29.199 1.00 129.56 96 SER A C 1
ATOM 2836 O O . SER C 3 96 ? 113.407 115.588 28.166 1.00 129.56 96 SER A O 1
ATOM 2839 N N . SER C 3 97 ? 113.540 115.727 30.404 1.00 126.21 97 SER A N 1
ATOM 2840 C CA . SER C 3 97 ? 112.108 115.950 30.558 1.00 126.21 97 SER A CA 1
ATOM 2841 C C . SER C 3 97 ? 111.690 117.382 30.264 1.00 126.21 97 SER A C 1
ATOM 2842 O O . SER C 3 97 ? 110.511 117.707 30.437 1.00 126.21 97 SER A O 1
ATOM 2845 N N . GLU C 3 98 ? 112.617 118.244 29.851 1.00 143.70 98 GLU A N 1
ATOM 2846 C CA . GLU C 3 98 ? 112.275 119.613 29.488 1.00 143.70 98 GLU A CA 1
ATOM 2847 C C . GLU C 3 98 ? 112.368 119.868 27.989 1.00 143.70 98 GLU A C 1
ATOM 2848 O O . GLU C 3 98 ? 111.389 120.301 27.373 1.00 143.70 98 GLU A O 1
ATOM 2854 N N . GLN C 3 99 ? 113.532 119.611 27.390 1.00 154.13 99 GLN A N 1
ATOM 2855 C CA . GLN C 3 99 ? 113.721 119.800 25.957 1.00 154.13 99 GLN A CA 1
ATOM 2856 C C . GLN C 3 99 ? 112.821 118.845 25.187 1.00 154.13 99 GLN A C 1
ATOM 2857 O O . GLN C 3 99 ? 112.181 119.231 24.204 1.00 154.13 99 GLN A O 1
ATOM 2863 N N . PHE C 3 100 ? 112.777 117.592 25.619 1.00 142.30 100 PHE A N 1
ATOM 2864 C CA . PHE C 3 100 ? 111.895 116.605 25.022 1.00 142.30 100 PHE A CA 1
ATOM 2865 C C . PHE C 3 100 ? 110.780 116.237 25.989 1.00 142.30 100 PHE A C 1
ATOM 2866 O O . PHE C 3 100 ? 110.997 116.121 27.197 1.00 142.30 100 PHE A O 1
ATOM 2874 N N . ASN C 3 101 ? 109.577 116.060 25.449 1.00 121.99 101 ASN A N 1
ATOM 2875 C CA . ASN C 3 101 ? 108.455 115.557 26.235 1.00 121.99 101 ASN A CA 1
ATOM 2876 C C . ASN C 3 101 ? 108.594 114.043 26.295 1.00 121.99 101 ASN A C 1
ATOM 2877 O O . ASN C 3 101 ? 107.799 113.282 25.740 1.00 121.99 101 ASN A O 1
ATOM 2882 N N . ASN C 3 102 ? 109.647 113.604 26.983 1.00 105.66 102 ASN A N 1
ATOM 2883 C CA . ASN C 3 102 ? 110.006 112.196 26.971 1.00 105.66 102 ASN A CA 1
ATOM 2884 C C . ASN C 3 102 ? 108.957 111.327 27.645 1.00 105.66 102 ASN A C 1
ATOM 2885 O O . ASN C 3 102 ? 108.869 110.136 27.333 1.00 105.66 102 ASN A O 1
ATOM 2890 N N . SER C 3 103 ? 108.165 111.890 28.554 1.00 83.21 103 SER A N 1
ATOM 2891 C CA . SER C 3 103 ? 107.097 111.199 29.269 1.00 83.21 103 SER A CA 1
ATOM 2892 C C . SER C 3 103 ? 107.588 109.998 30.056 1.00 83.21 103 SER A C 1
ATOM 2893 O O . SER C 3 103 ? 106.773 109.205 30.534 1.00 83.21 103 SER A O 1
ATOM 2896 N N . GLU C 3 104 ? 108.894 109.826 30.188 1.00 87.78 104 GLU A N 1
ATOM 2897 C CA . GLU C 3 104 ? 109.442 108.819 31.073 1.00 87.78 104 GLU A CA 1
ATOM 2898 C C . GLU C 3 104 ? 110.615 109.322 31.877 1.00 87.78 104 GLU A C 1
ATOM 2899 O O . GLU C 3 104 ? 111.180 108.551 32.657 1.00 87.78 104 GLU A O 1
ATOM 2905 N N . ALA C 3 105 ? 111.028 110.563 31.679 1.00 92.20 105 ALA A N 1
ATOM 2906 C CA . ALA C 3 105 ? 111.772 111.261 32.712 1.00 92.20 105 ALA A CA 1
ATOM 2907 C C . ALA C 3 105 ? 110.852 112.101 33.568 1.00 92.20 105 ALA A C 1
ATOM 2908 O O . ALA C 3 105 ? 111.138 112.313 34.746 1.00 92.20 105 ALA A O 1
ATOM 2910 N N . THR C 3 106 ? 109.741 112.563 32.996 1.00 83.05 106 THR A N 1
ATOM 2911 C CA . THR C 3 106 ? 108.778 113.345 33.758 1.00 83.05 106 THR A CA 1
ATOM 2912 C C . THR C 3 106 ? 108.226 112.554 34.935 1.00 83.05 106 THR A C 1
ATOM 2913 O O . THR C 3 106 ? 108.282 113.002 36.085 1.00 83.05 106 THR A O 1
ATOM 2917 N N . TYR C 3 107 ? 107.659 111.382 34.658 1.00 70.07 107 TYR A N 1
ATOM 2918 C CA . TYR C 3 107 ? 107.097 110.580 35.733 1.00 70.07 107 TYR A CA 1
ATOM 2919 C C . TYR C 3 107 ? 108.140 110.271 36.789 1.00 70.07 107 TYR A C 1
ATOM 2920 O O . TYR C 3 107 ? 107.908 110.474 37.985 1.00 70.07 107 TYR A O 1
ATOM 2929 N N . THR C 3 108 ? 109.283 109.735 36.375 1.00 69.96 108 THR A N 1
ATOM 2930 C CA . THR C 3 108 ? 110.236 109.289 37.375 1.00 69.96 108 THR A CA 1
ATOM 2931 C C . THR C 3 108 ? 110.827 110.454 38.148 1.00 69.96 108 THR A C 1
ATOM 2932 O O . THR C 3 108 ? 111.148 110.305 39.328 1.00 69.96 108 THR A O 1
ATOM 2936 N N . LEU C 3 109 ? 110.947 111.625 37.528 1.00 74.81 109 LEU A N 1
ATOM 2937 C CA . LEU C 3 109 ? 111.447 112.779 38.260 1.00 74.81 109 LEU A CA 1
ATOM 2938 C C . LEU C 3 109 ? 110.408 113.275 39.252 1.00 74.81 109 LEU A C 1
ATOM 2939 O O . LEU C 3 109 ? 110.749 113.714 40.358 1.00 74.81 109 LEU A O 1
ATOM 2944 N N . SER C 3 110 ? 109.132 113.197 38.877 1.00 63.01 110 SER A N 1
ATOM 2945 C CA . SER C 3 110 ? 108.061 113.426 39.835 1.00 63.01 110 SER A CA 1
ATOM 2946 C C . SER C 3 110 ? 108.208 112.503 41.033 1.00 63.01 110 SER A C 1
ATOM 2947 O O . SER C 3 110 ? 108.171 112.945 42.184 1.00 63.01 110 SER A O 1
ATOM 2950 N N . GLN C 3 111 ? 108.373 111.211 40.773 1.00 67.84 111 GLN A N 1
ATOM 2951 C CA . GLN C 3 111 ? 108.505 110.268 41.873 1.00 67.84 111 GLN A CA 1
ATOM 2952 C C . GLN C 3 111 ? 109.709 110.583 42.743 1.00 67.84 111 GLN A C 1
ATOM 2953 O O . GLN C 3 111 ? 109.608 110.532 43.974 1.00 67.84 111 GLN A O 1
ATOM 2959 N N . ILE C 3 112 ? 110.845 110.922 42.140 1.00 71.82 112 ILE A N 1
ATOM 2960 C CA . ILE C 3 112 ? 112.019 111.300 42.921 1.00 71.82 112 ILE A CA 1
ATOM 2961 C C . ILE C 3 112 ? 111.674 112.459 43.835 1.00 71.82 112 ILE A C 1
ATOM 2962 O O . ILE C 3 112 ? 111.803 112.358 45.058 1.00 71.82 112 ILE A O 1
ATOM 2967 N N . HIS C 3 113 ? 111.241 113.571 43.247 1.00 79.69 113 HIS A N 1
ATOM 2968 C CA . HIS C 3 113 ? 111.036 114.768 44.046 1.00 79.69 113 HIS A CA 1
ATOM 2969 C C . HIS C 3 113 ? 109.923 114.621 45.068 1.00 79.69 113 HIS A C 1
ATOM 2970 O O . HIS C 3 113 ? 109.934 115.347 46.066 1.00 79.69 113 HIS A O 1
ATOM 2977 N N . LEU C 3 114 ? 108.979 113.704 44.868 1.00 70.52 114 LEU A N 1
ATOM 2978 C CA . LEU C 3 114 ? 107.865 113.579 45.798 1.00 70.52 114 LEU A CA 1
ATOM 2979 C C . LEU C 3 114 ? 108.141 112.588 46.912 1.00 70.52 114 LEU A C 1
ATOM 2980 O O . LEU C 3 114 ? 108.003 112.930 48.083 1.00 70.52 114 LEU A O 1
ATOM 2985 N N . TRP C 3 115 ? 108.520 111.366 46.580 1.00 75.64 115 TRP A N 1
ATOM 2986 C CA . TRP C 3 115 ? 108.744 110.376 47.618 1.00 75.64 115 TRP A CA 1
ATOM 2987 C C . TRP C 3 115 ? 110.125 110.459 48.234 1.00 75.64 115 TRP A C 1
ATOM 2988 O O . TRP C 3 115 ? 110.469 109.598 49.046 1.00 75.64 115 TRP A O 1
ATOM 2999 N N . SER C 3 116 ? 110.914 111.465 47.878 1.00 73.66 116 SER A N 1
ATOM 3000 C CA . SER C 3 116 ? 112.249 111.643 48.433 1.00 73.66 116 SER A CA 1
ATOM 3001 C C . SER C 3 116 ? 113.060 110.352 48.318 1.00 73.66 116 SER A C 1
ATOM 3002 O O . SER C 3 116 ? 113.436 109.723 49.305 1.00 73.66 116 SER A O 1
ATOM 3005 N N . GLN C 3 117 ? 113.289 109.961 47.069 1.00 87.46 117 GLN A N 1
ATOM 3006 C CA . GLN C 3 117 ? 114.140 108.827 46.751 1.00 87.46 117 GLN A CA 1
ATOM 3007 C C . GLN C 3 117 ? 115.389 109.306 46.027 1.00 87.46 117 GLN A C 1
ATOM 3008 O O . GLN C 3 117 ? 115.440 110.428 45.519 1.00 87.46 117 GLN A O 1
ATOM 3014 N N . TYR C 3 118 ? 116.402 108.441 45.998 1.00 99.12 118 TYR A N 1
ATOM 3015 C CA . TYR C 3 118 ? 117.728 108.782 45.495 1.00 99.12 118 TYR A CA 1
ATOM 3016 C C . TYR C 3 118 ? 118.341 109.942 46.271 1.00 99.12 118 TYR A C 1
ATOM 3017 O O . TYR C 3 118 ? 119.079 110.752 45.711 1.00 99.12 118 TYR A O 1
ATOM 3026 N N . ASN C 3 119 ? 118.008 110.042 47.556 1.00 90.39 119 ASN A N 1
ATOM 3027 C CA . ASN C 3 119 ? 118.673 110.919 48.510 1.00 90.39 119 ASN A CA 1
ATOM 3028 C C . ASN C 3 119 ? 118.531 112.396 48.175 1.00 90.39 119 ASN A C 1
ATOM 3029 O O . ASN C 3 119 ? 119.234 113.229 48.749 1.00 90.39 119 ASN A O 1
ATOM 3034 N N . PHE C 3 120 ? 117.646 112.749 47.267 1.00 89.78 120 PHE A N 1
ATOM 3035 C CA . PHE C 3 120 ? 117.349 114.140 46.979 1.00 89.78 120 PHE A CA 1
ATOM 3036 C C . PHE C 3 120 ? 116.313 114.654 47.961 1.00 89.78 120 PHE A C 1
ATOM 3037 O O . PHE C 3 120 ? 115.603 113.877 48.604 1.00 89.78 120 PHE A O 1
ATOM 3045 N N . PRO C 3 121 ? 116.199 115.965 48.118 1.00 83.94 121 PRO A N 1
ATOM 3046 C CA . PRO C 3 121 ? 115.245 116.518 49.079 1.00 83.94 121 PRO A CA 1
ATOM 3047 C C . PRO C 3 121 ? 113.804 116.388 48.600 1.00 83.94 121 PRO A C 1
ATOM 3048 O O . PRO C 3 121 ? 113.524 116.101 47.437 1.00 83.94 121 PRO A O 1
ATOM 3052 N N . HIS C 3 122 ? 112.891 116.614 49.533 1.00 85.08 122 HIS A N 1
ATOM 3053 C CA . HIS C 3 122 ? 111.462 116.564 49.264 1.00 85.08 122 HIS A CA 1
ATOM 3054 C C . HIS C 3 122 ? 110.993 117.948 48.836 1.00 85.08 122 HIS A C 1
ATOM 3055 O O . HIS C 3 122 ? 110.991 118.879 49.646 1.00 85.08 122 HIS A O 1
ATOM 3062 N N . ASN C 3 123 ? 110.588 118.090 47.578 1.00 83.66 123 ASN A N 1
ATOM 3063 C CA . ASN C 3 123 ? 110.061 119.366 47.116 1.00 83.66 123 ASN A CA 1
ATOM 3064 C C . ASN C 3 123 ? 108.618 119.196 46.693 1.00 83.66 123 ASN A C 1
ATOM 3065 O O . ASN C 3 123 ? 108.334 118.574 45.669 1.00 83.66 123 ASN A O 1
ATOM 3070 N N . MET C 3 124 ? 107.716 119.804 47.444 1.00 74.21 124 MET A N 1
ATOM 3071 C CA . MET C 3 124 ? 106.302 119.579 47.233 1.00 74.21 124 MET A CA 1
ATOM 3072 C C . MET C 3 124 ? 105.731 120.368 46.072 1.00 74.21 124 MET A C 1
ATOM 3073 O O . MET C 3 124 ? 104.683 119.981 45.547 1.00 74.21 124 MET A O 1
ATOM 3078 N N . THR C 3 125 ? 106.396 121.427 45.617 1.00 70.41 125 THR A N 1
ATOM 3079 C CA . THR C 3 125 ? 105.838 122.174 44.496 1.00 70.41 125 THR A CA 1
ATOM 3080 C C . THR C 3 125 ? 106.352 121.643 43.164 1.00 70.41 125 THR A C 1
ATOM 3081 O O . THR C 3 125 ? 105.619 121.636 42.164 1.00 70.41 125 THR A O 1
ATOM 3085 N N . LEU C 3 126 ? 107.601 121.180 43.129 1.00 74.14 126 LEU A N 1
ATOM 3086 C CA . LEU C 3 126 ? 108.127 120.640 41.885 1.00 74.14 126 LEU A CA 1
ATOM 3087 C C . LEU C 3 126 ? 107.405 119.362 41.503 1.00 74.14 126 LEU A C 1
ATOM 3088 O O . LEU C 3 126 ? 107.118 119.136 40.321 1.00 74.14 126 LEU A O 1
ATOM 3093 N N . ALA C 3 127 ? 107.104 118.522 42.491 1.00 68.35 127 ALA A N 1
ATOM 3094 C CA . ALA C 3 127 ? 106.323 117.327 42.217 1.00 68.35 127 ALA A CA 1
ATOM 3095 C C . ALA C 3 127 ? 104.960 117.691 41.659 1.00 68.35 127 ALA A C 1
ATOM 3096 O O . ALA C 3 127 ? 104.466 117.039 40.734 1.00 68.35 127 ALA A O 1
ATOM 3098 N N . HIS C 3 128 ? 104.344 118.741 42.194 1.00 68.82 128 HIS A N 1
ATOM 3099 C CA . HIS C 3 128 ? 103.066 119.181 41.656 1.00 68.82 128 HIS A CA 1
ATOM 3100 C C . HIS C 3 128 ? 103.202 119.558 40.193 1.00 68.82 128 HIS A C 1
ATOM 3101 O O . HIS C 3 128 ? 102.440 119.082 39.341 1.00 68.82 128 HIS A O 1
ATOM 3108 N N . LYS C 3 129 ? 104.177 120.413 39.886 1.00 77.61 129 LYS A N 1
ATOM 3109 C CA . LYS C 3 129 ? 104.356 120.881 38.515 1.00 77.61 129 LYS A CA 1
ATOM 3110 C C . LYS C 3 129 ? 104.573 119.714 37.563 1.00 77.61 129 LYS A C 1
ATOM 3111 O O . LYS C 3 129 ? 103.954 119.633 36.493 1.00 77.61 129 LYS A O 1
ATOM 3117 N N . TYR C 3 130 ? 105.441 118.782 37.946 1.00 83.59 130 TYR A N 1
ATOM 3118 C CA . TYR C 3 130 ? 105.802 117.728 37.011 1.00 83.59 130 TYR A CA 1
ATOM 3119 C C . TYR C 3 130 ? 104.699 116.691 36.877 1.00 83.59 130 TYR A C 1
ATOM 3120 O O . TYR C 3 130 ? 104.516 116.132 35.792 1.00 83.59 130 TYR A O 1
ATOM 3129 N N . LEU C 3 131 ? 103.935 116.431 37.941 1.00 74.45 131 LEU A N 1
ATOM 3130 C CA . LEU C 3 131 ? 102.788 115.546 37.791 1.00 74.45 131 LEU A CA 1
ATOM 3131 C C . LEU C 3 131 ? 101.730 116.183 36.910 1.00 74.45 131 LEU A C 1
ATOM 3132 O O . LEU C 3 131 ? 101.063 115.494 36.127 1.00 74.45 131 LEU A O 1
ATOM 3137 N N . GLU C 3 132 ? 101.574 117.502 37.005 1.00 88.46 132 GLU A N 1
ATOM 3138 C CA . GLU C 3 132 ? 100.704 118.188 36.061 1.00 88.46 132 GLU A CA 1
ATOM 3139 C C . GLU C 3 132 ? 101.174 117.973 34.628 1.00 88.46 132 GLU A C 1
ATOM 3140 O O . GLU C 3 132 ? 100.377 117.610 33.751 1.00 88.46 132 GLU A O 1
ATOM 3146 N N . LYS C 3 133 ? 102.467 118.187 34.375 1.00 86.42 133 LYS A N 1
ATOM 3147 C CA . LYS C 3 133 ? 102.997 118.012 33.024 1.00 86.42 133 LYS A CA 1
ATOM 3148 C C . LYS C 3 133 ? 102.778 116.587 32.526 1.00 86.42 133 LYS A C 1
ATOM 3149 O O . LYS C 3 133 ? 102.434 116.368 31.357 1.00 86.42 133 LYS A O 1
ATOM 3155 N N . PHE C 3 134 ? 102.985 115.602 33.401 1.00 82.35 134 PHE A N 1
ATOM 3156 C CA . PHE C 3 134 ? 102.751 114.214 33.023 1.00 82.35 134 PHE A CA 1
ATOM 3157 C C . PHE C 3 134 ? 101.304 113.992 32.624 1.00 82.35 134 PHE A C 1
ATOM 3158 O O . PHE C 3 134 ? 101.022 113.375 31.591 1.00 82.35 134 PHE A O 1
ATOM 3166 N N . ASN C 3 135 ? 100.367 114.423 33.469 1.00 84.80 135 ASN A N 1
ATOM 3167 C CA . ASN C 3 135 ? 98.966 114.218 33.128 1.00 84.80 135 ASN A CA 1
ATOM 3168 C C . ASN C 3 135 ? 98.634 114.870 31.796 1.00 84.80 135 ASN A C 1
ATOM 3169 O O . ASN C 3 135 ? 97.837 114.333 31.019 1.00 84.80 135 ASN A O 1
ATOM 3174 N N . ASP C 3 136 ? 99.241 116.027 31.509 1.00 99.68 136 ASP A N 1
ATOM 3175 C CA . ASP C 3 136 ? 99.059 116.624 30.189 1.00 99.68 136 ASP A CA 1
ATOM 3176 C C . ASP C 3 136 ? 99.541 115.692 29.090 1.00 99.68 136 ASP A C 1
ATOM 3177 O O . ASP C 3 136 ? 98.794 115.384 28.154 1.00 99.68 136 ASP A O 1
ATOM 3182 N N . LEU C 3 137 ? 100.786 115.225 29.192 1.00 92.05 137 LEU A N 1
ATOM 3183 C CA . LEU C 3 137 ? 101.368 114.429 28.115 1.00 92.05 137 LEU A CA 1
ATOM 3184 C C . LEU C 3 137 ? 100.564 113.161 27.868 1.00 92.05 137 LEU A C 1
ATOM 3185 O O . LEU C 3 137 ? 100.274 112.810 26.721 1.00 92.05 137 LEU A O 1
ATOM 3190 N N . THR C 3 138 ? 100.177 112.468 28.931 1.00 99.17 138 THR A N 1
ATOM 3191 C CA . THR C 3 138 ? 99.601 111.142 28.785 1.00 99.17 138 THR A CA 1
ATOM 3192 C C . THR C 3 138 ? 98.081 111.184 28.628 1.00 99.17 138 THR A C 1
ATOM 3193 O O . THR C 3 138 ? 97.465 110.156 28.323 1.00 99.17 138 THR A O 1
ATOM 3197 N N . HIS C 3 139 ? 97.476 112.362 28.761 1.00 112.30 139 HIS A N 1
ATOM 3198 C CA . HIS C 3 139 ? 96.058 112.566 28.463 1.00 112.30 139 HIS A CA 1
ATOM 3199 C C . HIS C 3 139 ? 95.164 111.557 29.184 1.00 112.30 139 HIS A C 1
ATOM 3200 O O . HIS C 3 139 ? 94.493 110.735 28.559 1.00 112.30 139 HIS A O 1
ATOM 3207 N N . PHE C 3 140 ? 95.161 111.618 30.517 1.00 100.75 140 PHE A N 1
ATOM 3208 C CA . PHE C 3 140 ? 94.224 110.836 31.325 1.00 100.75 140 PHE A CA 1
ATOM 3209 C C . PHE C 3 140 ? 94.297 109.350 30.990 1.00 100.75 140 PHE A C 1
ATOM 3210 O O . PHE C 3 140 ? 93.280 108.684 30.803 1.00 100.75 140 PHE A O 1
ATOM 3218 N N . THR C 3 141 ? 95.516 108.830 30.898 1.00 107.54 141 THR A N 1
ATOM 3219 C CA . THR C 3 141 ? 95.712 107.429 30.559 1.00 107.54 141 THR A CA 1
ATOM 3220 C C . THR C 3 141 ? 96.353 106.621 31.679 1.00 107.54 141 THR A C 1
ATOM 3221 O O . THR C 3 141 ? 96.254 105.389 31.665 1.00 107.54 141 THR A O 1
ATOM 3225 N N . ASN C 3 142 ? 96.974 107.267 32.656 1.00 72.30 142 ASN A N 1
ATOM 3226 C CA . ASN C 3 142 ? 97.697 106.594 33.722 1.00 72.30 142 ASN A CA 1
ATOM 3227 C C . ASN C 3 142 ? 96.991 106.918 35.024 1.00 72.30 142 ASN A C 1
ATOM 3228 O O . ASN C 3 142 ? 96.755 108.092 35.321 1.00 72.30 142 ASN A O 1
ATOM 3233 N N . HIS C 3 143 ? 96.645 105.888 35.793 1.00 67.69 143 HIS A N 1
ATOM 3234 C CA . HIS C 3 143 ? 95.839 106.115 36.984 1.00 67.69 143 HIS A CA 1
ATOM 3235 C C . HIS C 3 143 ? 96.662 106.449 38.217 1.00 67.69 143 HIS A C 1
ATOM 3236 O O . HIS C 3 143 ? 96.134 107.062 39.150 1.00 67.69 143 HIS A O 1
ATOM 3243 N N . SER C 3 144 ? 97.937 106.074 38.254 1.00 59.47 144 SER A N 1
ATOM 3244 C CA . SER C 3 144 ? 98.754 106.397 39.416 1.00 59.47 144 SER A CA 1
ATOM 3245 C C . SER C 3 144 ? 98.864 107.904 39.602 1.00 59.47 144 SER A C 1
ATOM 3246 O O . SER C 3 144 ? 98.556 108.441 40.678 1.00 59.47 144 SER A O 1
ATOM 3249 N N . ALA C 3 145 ? 99.304 108.604 38.560 1.00 62.85 145 ALA A N 1
ATOM 3250 C CA . ALA C 3 145 ? 99.441 110.049 38.658 1.00 62.85 145 ALA A CA 1
ATOM 3251 C C . ALA C 3 145 ? 98.094 110.725 38.833 1.00 62.85 145 ALA A C 1
ATOM 3252 O O . ALA C 3 145 ? 98.008 111.760 39.495 1.00 62.85 145 ALA A O 1
ATOM 3254 N N . ILE C 3 146 ? 97.032 110.158 38.266 1.00 69.02 146 ILE A N 1
ATOM 3255 C CA . ILE C 3 146 ? 95.707 110.711 38.511 1.00 69.02 146 ILE A CA 1
ATOM 3256 C C . ILE C 3 146 ? 95.371 110.643 39.994 1.00 69.02 146 ILE A C 1
ATOM 3257 O O . ILE C 3 146 ? 94.897 111.620 40.582 1.00 69.02 146 ILE A O 1
ATOM 3262 N N . PHE C 3 147 ? 95.617 109.496 40.623 1.00 56.46 147 PHE A N 1
ATOM 3263 C CA . PHE C 3 147 ? 95.338 109.334 42.045 1.00 56.46 147 PHE A CA 1
ATOM 3264 C C . PHE C 3 147 ? 96.116 110.342 42.880 1.00 56.46 147 PHE A C 1
ATOM 3265 O O . PHE C 3 147 ? 95.557 111.029 43.746 1.00 56.46 147 PHE A O 1
ATOM 3273 N N . ASP C 3 148 ? 97.419 110.435 42.634 1.00 58.18 148 ASP A N 1
ATOM 3274 C CA . ASP C 3 148 ? 98.226 111.334 43.448 1.00 58.18 148 ASP A CA 1
ATOM 3275 C C . ASP C 3 148 ? 97.843 112.791 43.217 1.00 58.18 148 ASP A C 1
ATOM 3276 O O . ASP C 3 148 ? 97.785 113.585 44.164 1.00 58.18 148 ASP A O 1
ATOM 3281 N N . LEU C 3 149 ? 97.549 113.160 41.975 1.00 72.09 149 LEU A N 1
ATOM 3282 C CA . LEU C 3 149 ? 97.073 114.510 41.729 1.00 72.09 149 LEU A CA 1
ATOM 3283 C C . LEU C 3 149 ? 95.744 114.756 42.423 1.00 72.09 149 LEU A C 1
ATOM 3284 O O . LEU C 3 149 ? 95.480 115.868 42.887 1.00 72.09 149 LEU A O 1
ATOM 3289 N N . ALA C 3 150 ? 94.907 113.730 42.530 1.00 60.55 150 ALA A N 1
ATOM 3290 C CA . ALA C 3 150 ? 93.634 113.910 43.210 1.00 60.55 150 ALA A CA 1
ATOM 3291 C C . ALA C 3 150 ? 93.840 114.189 44.690 1.00 60.55 150 ALA A C 1
ATOM 3292 O O . ALA C 3 150 ? 93.222 115.102 45.253 1.00 60.55 150 ALA A O 1
ATOM 3294 N N . VAL C 3 151 ? 94.715 113.418 45.336 1.00 55.34 151 VAL A N 1
ATOM 3295 C CA . VAL C 3 151 ? 95.026 113.674 46.745 1.00 55.34 151 VAL A CA 1
ATOM 3296 C C . VAL C 3 151 ? 95.555 115.092 46.924 1.00 55.34 151 VAL A C 1
ATOM 3297 O O . VAL C 3 151 ? 95.141 115.825 47.832 1.00 55.34 151 VAL A O 1
ATOM 3301 N N . MET C 3 152 ? 96.482 115.499 46.058 1.00 64.87 152 MET A N 1
ATOM 3302 C CA . MET C 3 152 ? 97.063 116.829 46.197 1.00 64.87 152 MET A CA 1
ATOM 3303 C C . MET C 3 152 ? 96.067 117.938 45.910 1.00 64.87 152 MET A C 1
ATOM 3304 O O . MET C 3 152 ? 96.231 119.045 46.425 1.00 64.87 152 MET A O 1
ATOM 3309 N N . TYR C 3 153 ? 95.049 117.685 45.102 1.00 71.04 153 TYR A N 1
ATOM 3310 C CA . TYR C 3 153 ? 94.020 118.694 44.919 1.00 71.04 153 TYR A CA 1
ATOM 3311 C C . TYR C 3 153 ? 92.963 118.650 46.004 1.00 71.04 153 TYR A C 1
ATOM 3312 O O . TYR C 3 153 ? 92.163 119.584 46.105 1.00 71.04 153 TYR A O 1
ATOM 3321 N N . ALA C 3 154 ? 92.927 117.590 46.806 1.00 68.66 154 ALA A N 1
ATOM 3322 C CA . ALA C 3 154 ? 91.975 117.533 47.908 1.00 68.66 154 ALA A CA 1
ATOM 3323 C C . ALA C 3 154 ? 92.534 118.042 49.229 1.00 68.66 154 ALA A C 1
ATOM 3324 O O . ALA C 3 154 ? 91.764 118.545 50.050 1.00 68.66 154 ALA A O 1
ATOM 3326 N N . THR C 3 155 ? 93.839 117.932 49.472 1.00 56.74 155 THR A N 1
ATOM 3327 C CA . THR C 3 155 ? 94.379 118.423 50.735 1.00 56.74 155 THR A CA 1
ATOM 3328 C C . THR C 3 155 ? 94.922 119.838 50.651 1.00 56.74 155 THR A C 1
ATOM 3329 O O . THR C 3 155 ? 95.301 120.397 51.681 1.00 56.74 155 THR A O 1
ATOM 3333 N N . GLY C 3 156 ? 94.993 120.420 49.462 1.00 71.81 156 GLY A N 1
ATOM 3334 C CA . GLY C 3 156 ? 95.408 121.806 49.344 1.00 71.81 156 GLY A CA 1
ATOM 3335 C C . GLY C 3 156 ? 96.814 122.085 49.817 1.00 71.81 156 GLY A C 1
ATOM 3336 O O . GLY C 3 156 ? 97.163 123.244 50.053 1.00 71.81 156 GLY A O 1
ATOM 3337 N N . GLY C 3 157 ? 97.638 121.055 49.950 1.00 83.44 157 GLY A N 1
ATOM 3338 C CA . GLY C 3 157 ? 99.017 121.270 50.332 1.00 83.44 157 GLY A CA 1
ATOM 3339 C C . GLY C 3 157 ? 99.796 121.959 49.235 1.00 83.44 157 GLY A C 1
ATOM 3340 O O . GLY C 3 157 ? 100.239 123.097 49.404 1.00 83.44 157 GLY A O 1
ATOM 3341 N N . CYS C 3 158 ? 99.956 121.273 48.109 1.00 79.64 158 CYS A N 1
ATOM 3342 C CA . CYS C 3 158 ? 100.619 121.825 46.939 1.00 79.64 158 CYS A CA 1
ATOM 3343 C C . CYS C 3 158 ? 102.010 122.333 47.280 1.00 79.64 158 CYS A C 1
ATOM 3344 O O . CYS C 3 158 ? 102.201 123.529 47.496 1.00 79.64 158 CYS A O 1
ATOM 3347 N N . PRO C 3 168 ? 94.609 125.970 48.307 1.00 103.38 168 PRO A N 1
ATOM 3348 C CA . PRO C 3 168 ? 93.221 125.686 48.684 1.00 103.38 168 PRO A CA 1
ATOM 3349 C C . PRO C 3 168 ? 92.646 124.476 47.957 1.00 103.38 168 PRO A C 1
ATOM 3350 O O . PRO C 3 168 ? 93.058 124.180 46.839 1.00 103.38 168 PRO A O 1
ATOM 3354 N N . GLN C 3 169 ? 91.698 123.793 48.589 1.00 91.00 169 GLN A N 1
ATOM 3355 C CA . GLN C 3 169 ? 91.107 122.587 48.028 1.00 91.00 169 GLN A CA 1
ATOM 3356 C C . GLN C 3 169 ? 89.817 122.930 47.303 1.00 91.00 169 GLN A C 1
ATOM 3357 O O . GLN C 3 169 ? 89.258 124.012 47.499 1.00 91.00 169 GLN A O 1
ATOM 3363 N N . ASP C 3 170 ? 89.353 122.012 46.462 1.00 94.24 170 ASP A N 1
ATOM 3364 C CA . ASP C 3 170 ? 88.052 122.138 45.813 1.00 94.24 170 ASP A CA 1
ATOM 3365 C C . ASP C 3 170 ? 87.531 120.737 45.546 1.00 94.24 170 ASP A C 1
ATOM 3366 O O . ASP C 3 170 ? 88.043 120.040 44.666 1.00 94.24 170 ASP A O 1
ATOM 3371 N N . SER C 3 171 ? 86.502 120.337 46.291 1.00 91.73 171 SER A N 1
ATOM 3372 C CA . SER C 3 171 ? 86.057 118.950 46.266 1.00 91.73 171 SER A CA 1
ATOM 3373 C C . SER C 3 171 ? 85.590 118.518 44.884 1.00 91.73 171 SER A C 1
ATOM 3374 O O . SER C 3 171 ? 85.611 117.322 44.577 1.00 91.73 171 SER A O 1
ATOM 3377 N N . ALA C 3 172 ? 85.174 119.464 44.040 1.00 106.50 172 ALA A N 1
ATOM 3378 C CA . ALA C 3 172 ? 84.666 119.099 42.721 1.00 106.50 172 ALA A CA 1
ATOM 3379 C C . ALA C 3 172 ? 85.735 118.411 41.880 1.00 106.50 172 ALA A C 1
ATOM 3380 O O . ALA C 3 172 ? 85.507 117.312 41.354 1.00 106.50 172 ALA A O 1
ATOM 3382 N N . LYS C 3 173 ? 86.905 119.037 41.739 1.00 103.07 173 LYS A N 1
ATOM 3383 C CA . LYS C 3 173 ? 87.973 118.430 40.953 1.00 103.07 173 LYS A CA 1
ATOM 3384 C C . LYS C 3 173 ? 88.425 117.121 41.578 1.00 103.07 173 LYS A C 1
ATOM 3385 O O . LYS C 3 173 ? 88.720 116.147 40.873 1.00 103.07 173 LYS A O 1
ATOM 3391 N N . ALA C 3 174 ? 88.506 117.086 42.905 1.00 88.81 174 ALA A N 1
ATOM 3392 C CA . ALA C 3 174 ? 88.883 115.853 43.570 1.00 88.81 174 ALA A CA 1
ATOM 3393 C C . ALA C 3 174 ? 87.942 114.724 43.200 1.00 88.81 174 ALA A C 1
ATOM 3394 O O . ALA C 3 174 ? 88.394 113.628 42.851 1.00 88.81 174 ALA A O 1
ATOM 3396 N N . LEU C 3 175 ? 86.640 114.976 43.238 1.00 83.15 175 LEU A N 1
ATOM 3397 C CA . LEU C 3 175 ? 85.691 113.914 42.952 1.00 83.15 175 LEU A CA 1
ATOM 3398 C C . LEU C 3 175 ? 85.731 113.522 41.484 1.00 83.15 175 LEU A C 1
ATOM 3399 O O . LEU C 3 175 ? 85.583 112.340 41.148 1.00 83.15 175 LEU A O 1
ATOM 3404 N N . LEU C 3 176 ? 85.945 114.496 40.599 1.00 90.27 176 LEU A N 1
ATOM 3405 C CA . LEU C 3 176 ? 86.084 114.186 39.179 1.00 90.27 176 LEU A CA 1
ATOM 3406 C C . LEU C 3 176 ? 87.252 113.238 38.946 1.00 90.27 176 LEU A C 1
ATOM 3407 O O . LEU C 3 176 ? 87.121 112.222 38.253 1.00 90.27 176 LEU A O 1
ATOM 3412 N N . TYR C 3 177 ? 88.405 113.555 39.534 1.00 86.00 177 TYR A N 1
ATOM 3413 C CA . TYR C 3 177 ? 89.574 112.704 39.357 1.00 86.00 177 TYR A CA 1
ATOM 3414 C C . TYR C 3 177 ? 89.364 111.334 39.984 1.00 86.00 177 TYR A C 1
ATOM 3415 O O . TYR C 3 177 ? 89.794 110.321 39.424 1.00 86.00 177 TYR A O 1
ATOM 3424 N N . TYR C 3 178 ? 88.725 111.279 41.152 1.00 79.51 178 TYR A N 1
ATOM 3425 C CA . TYR C 3 178 ? 88.454 109.989 41.775 1.00 79.51 178 TYR A CA 1
ATOM 3426 C C . TYR C 3 178 ? 87.606 109.115 40.866 1.00 79.51 178 TYR A C 1
ATOM 3427 O O . TYR C 3 178 ? 87.920 107.941 40.642 1.00 79.51 178 TYR A O 1
ATOM 3436 N N . GLN C 3 179 ? 86.514 109.671 40.341 1.00 82.93 179 GLN A N 1
ATOM 3437 C CA . GLN C 3 179 ? 85.663 108.918 39.428 1.00 82.93 179 GLN A CA 1
ATOM 3438 C C . GLN C 3 179 ? 86.458 108.438 38.222 1.00 82.93 179 GLN A C 1
ATOM 3439 O O . GLN C 3 179 ? 86.418 107.252 37.859 1.00 82.93 179 GLN A O 1
ATOM 3445 N N . ARG C 3 180 ? 87.209 109.348 37.601 1.00 104.82 180 ARG A N 1
ATOM 3446 C CA . ARG C 3 180 ? 87.939 108.996 36.390 1.00 104.82 180 ARG A CA 1
ATOM 3447 C C . ARG C 3 180 ? 88.957 107.895 36.658 1.00 104.82 180 ARG A C 1
ATOM 3448 O O . ARG C 3 180 ? 89.128 106.987 35.838 1.00 104.82 180 ARG A O 1
ATOM 3456 N N . ALA C 3 181 ? 89.639 107.948 37.799 1.00 83.28 181 ALA A N 1
ATOM 3457 C CA . ALA C 3 181 ? 90.593 106.902 38.130 1.00 83.28 181 ALA A CA 1
ATOM 3458 C C . ALA C 3 181 ? 89.918 105.597 38.508 1.00 83.28 181 ALA A C 1
ATOM 3459 O O . ALA C 3 181 ? 90.517 104.533 38.334 1.00 83.28 181 ALA A O 1
ATOM 3461 N N . ALA C 3 182 ? 88.696 105.650 39.020 1.00 93.13 182 ALA A N 1
ATOM 3462 C CA . ALA C 3 182 ? 87.956 104.417 39.226 1.00 93.13 182 ALA A CA 1
ATOM 3463 C C . ALA C 3 182 ? 87.596 103.772 37.899 1.00 93.13 182 ALA A C 1
ATOM 3464 O O . ALA C 3 182 ? 87.510 102.544 37.809 1.00 93.13 182 ALA A O 1
ATOM 3466 N N . GLN C 3 183 ? 87.368 104.583 36.866 1.00 103.74 183 GLN A N 1
ATOM 3467 C CA . GLN C 3 183 ? 87.092 104.029 35.543 1.00 103.74 183 GLN A CA 1
ATOM 3468 C C . GLN C 3 183 ? 88.238 103.149 35.054 1.00 103.74 183 GLN A C 1
ATOM 3469 O O . GLN C 3 183 ? 88.017 102.093 34.453 1.00 103.74 183 GLN A O 1
ATOM 3475 N N . LEU C 3 184 ? 89.478 103.576 35.301 1.00 91.17 184 LEU A N 1
ATOM 3476 C CA . LEU C 3 184 ? 90.627 102.900 34.709 1.00 91.17 184 LEU A CA 1
ATOM 3477 C C . LEU C 3 184 ? 90.911 101.544 35.336 1.00 91.17 184 LEU A C 1
ATOM 3478 O O . LEU C 3 184 ? 91.633 100.742 34.737 1.00 91.17 184 LEU A O 1
ATOM 3483 N N . GLY C 3 185 ? 90.388 101.270 36.524 1.00 77.76 185 GLY A N 1
ATOM 3484 C CA . GLY C 3 185 ? 90.606 99.971 37.129 1.00 77.76 185 GLY A CA 1
ATOM 3485 C C . GLY C 3 185 ? 91.649 99.973 38.225 1.00 77.76 185 GLY A C 1
ATOM 3486 O O . GLY C 3 185 ? 92.481 99.066 38.304 1.00 77.76 185 GLY A O 1
ATOM 3487 N N . ASN C 3 186 ? 91.623 100.997 39.069 1.00 53.41 186 ASN A N 1
ATOM 3488 C CA . ASN C 3 186 ? 92.489 101.063 40.234 1.00 53.41 186 ASN A CA 1
ATOM 3489 C C . ASN C 3 186 ? 91.748 100.497 41.435 1.00 53.41 186 ASN A C 1
ATOM 3490 O O . ASN C 3 186 ? 90.554 100.198 41.351 1.00 53.41 186 ASN A O 1
ATOM 3495 N N . LEU C 3 187 ? 92.463 100.314 42.544 1.00 45.10 187 LEU A N 1
ATOM 3496 C CA . LEU C 3 187 ? 91.804 99.830 43.752 1.00 45.10 187 LEU A CA 1
ATOM 3497 C C . LEU C 3 187 ? 91.600 100.946 44.766 1.00 45.10 187 LEU A C 1
ATOM 3498 O O . LEU C 3 187 ? 90.476 101.199 45.215 1.00 45.10 187 LEU A O 1
ATOM 3503 N N . LYS C 3 188 ? 92.688 101.609 45.152 1.00 46.14 188 LYS A N 1
ATOM 3504 C CA . LYS C 3 188 ? 92.603 102.628 46.187 1.00 46.14 188 LYS A CA 1
ATOM 3505 C C . LYS C 3 188 ? 91.550 103.676 45.854 1.00 46.14 188 LYS A C 1
ATOM 3506 O O . LYS C 3 188 ? 90.858 104.176 46.745 1.00 46.14 188 LYS A O 1
ATOM 3512 N N . ALA C 3 189 ? 91.410 104.022 44.577 1.00 47.86 189 ALA A N 1
ATOM 3513 C CA . ALA C 3 189 ? 90.378 104.978 44.198 1.00 47.86 189 ALA A CA 1
ATOM 3514 C C . ALA C 3 189 ? 89.000 104.447 44.546 1.00 47.86 189 ALA A C 1
ATOM 3515 O O . ALA C 3 189 ? 88.160 105.167 45.099 1.00 47.86 189 ALA A O 1
ATOM 3517 N N . LYS C 3 190 ? 88.744 103.187 44.217 1.00 54.72 190 LYS A N 1
ATOM 3518 C CA . LYS C 3 190 ? 87.450 102.619 44.545 1.00 54.72 190 LYS A CA 1
ATOM 3519 C C . LYS C 3 190 ? 87.227 102.600 46.047 1.00 54.72 190 LYS A C 1
ATOM 3520 O O . LYS C 3 190 ? 86.120 102.900 46.512 1.00 54.72 190 LYS A O 1
ATOM 3526 N N . GLN C 3 191 ? 88.268 102.299 46.824 1.00 47.76 191 GLN A N 1
ATOM 3527 C CA . GLN C 3 191 ? 88.113 102.313 48.274 1.00 47.76 191 GLN A CA 1
ATOM 3528 C C . GLN C 3 191 ? 87.754 103.701 48.773 1.00 47.76 191 GLN A C 1
ATOM 3529 O O . GLN C 3 191 ? 86.883 103.859 49.633 1.00 47.76 191 GLN A O 1
ATOM 3535 N N . VAL C 3 192 ? 88.448 104.722 48.275 1.00 50.14 192 VAL A N 1
ATOM 3536 C CA . VAL C 3 192 ? 88.229 106.045 48.839 1.00 50.14 192 VAL A CA 1
ATOM 3537 C C . VAL C 3 192 ? 86.851 106.546 48.470 1.00 50.14 192 VAL A C 1
ATOM 3538 O O . VAL C 3 192 ? 86.171 107.167 49.292 1.00 50.14 192 VAL A O 1
ATOM 3542 N N . LEU C 3 193 ? 86.388 106.254 47.257 1.00 55.40 193 LEU A N 1
ATOM 3543 C CA . LEU C 3 193 ? 85.019 106.622 46.923 1.00 55.40 193 LEU A CA 1
ATOM 3544 C C . LEU C 3 193 ? 84.030 105.892 47.817 1.00 55.40 193 LEU A C 1
ATOM 3545 O O . LEU C 3 193 ? 83.073 106.496 48.318 1.00 55.40 193 LEU A O 1
ATOM 3550 N N . ALA C 3 194 ? 84.254 104.599 48.047 1.00 54.39 194 ALA A N 1
ATOM 3551 C CA . ALA C 3 194 ? 83.343 103.839 48.891 1.00 54.39 194 ALA A CA 1
ATOM 3552 C C . ALA C 3 194 ? 83.267 104.431 50.286 1.00 54.39 194 ALA A C 1
ATOM 3553 O O . ALA C 3 194 ? 82.177 104.632 50.831 1.00 54.39 194 ALA A O 1
ATOM 3555 N N . TYR C 3 195 ? 84.419 104.722 50.881 1.00 54.85 195 TYR A N 1
ATOM 3556 C CA . TYR C 3 195 ? 84.421 105.310 52.212 1.00 54.85 195 TYR A CA 1
ATOM 3557 C C . TYR C 3 195 ? 83.713 106.652 52.207 1.00 54.85 195 TYR A C 1
ATOM 3558 O O . TYR C 3 195 ? 82.850 106.914 53.049 1.00 54.85 195 TYR A O 1
ATOM 3567 N N . LYS C 3 196 ? 84.072 107.523 51.261 1.00 53.84 196 LYS A N 1
ATOM 3568 C CA . LYS C 3 196 ? 83.452 108.837 51.208 1.00 53.84 196 LYS A CA 1
ATOM 3569 C C . LYS C 3 196 ? 81.940 108.741 51.106 1.00 53.84 196 LYS A C 1
ATOM 3570 O O . LYS C 3 196 ? 81.241 109.600 51.645 1.00 53.84 196 LYS A O 1
ATOM 3576 N N . TYR C 3 197 ? 81.421 107.703 50.457 1.00 57.38 197 TYR A N 1
ATOM 3577 C CA . TYR C 3 197 ? 79.987 107.452 50.415 1.00 57.38 197 TYR A CA 1
ATOM 3578 C C . TYR C 3 197 ? 79.490 106.693 51.635 1.00 57.38 197 TYR A C 1
ATOM 3579 O O . TYR C 3 197 ? 78.335 106.266 51.648 1.00 57.38 197 TYR A O 1
ATOM 3588 N N . TYR C 3 198 ? 80.331 106.490 52.644 1.00 65.38 198 TYR A N 1
ATOM 3589 C CA . TYR C 3 198 ? 79.936 105.715 53.811 1.00 65.38 198 TYR A CA 1
ATOM 3590 C C . TYR C 3 198 ? 79.976 106.504 55.101 1.00 65.38 198 TYR A C 1
ATOM 3591 O O . TYR C 3 198 ? 79.094 106.332 55.944 1.00 65.38 198 TYR A O 1
ATOM 3600 N N . SER C 3 199 ? 80.990 107.336 55.295 1.00 70.73 199 SER A N 1
ATOM 3601 C CA . SER C 3 199 ? 81.005 108.227 56.441 1.00 70.73 199 SER A CA 1
ATOM 3602 C C . SER C 3 199 ? 80.274 109.525 56.174 1.00 70.73 199 SER A C 1
ATOM 3603 O O . SER C 3 199 ? 80.375 110.453 56.981 1.00 70.73 199 SER A O 1
ATOM 3606 N N . GLY C 3 200 ? 79.577 109.626 55.055 1.00 88.58 200 GLY A N 1
ATOM 3607 C CA . GLY C 3 200 ? 78.802 110.807 54.777 1.00 88.58 200 GLY A CA 1
ATOM 3608 C C . GLY C 3 200 ? 79.604 112.069 54.604 1.00 88.58 200 GLY A C 1
ATOM 3609 O O . GLY C 3 200 ? 79.010 113.148 54.514 1.00 88.58 200 GLY A O 1
ATOM 3610 N N . PHE C 3 201 ? 80.928 111.981 54.553 1.00 77.42 201 PHE A N 1
ATOM 3611 C CA . PHE C 3 201 ? 81.737 113.181 54.421 1.00 77.42 201 PHE A CA 1
ATOM 3612 C C . PHE C 3 201 ? 81.718 113.694 52.991 1.00 77.42 201 PHE A C 1
ATOM 3613 O O . PHE C 3 201 ? 81.952 112.934 52.049 1.00 77.42 201 PHE A O 1
ATOM 3621 N N . ASN C 3 202 ? 81.436 114.984 52.831 1.00 85.61 202 ASN A N 1
ATOM 3622 C CA . ASN C 3 202 ? 81.550 115.755 51.602 1.00 85.61 202 ASN A CA 1
ATOM 3623 C C . ASN C 3 202 ? 80.474 115.387 50.587 1.00 85.61 202 ASN A C 1
ATOM 3624 O O . ASN C 3 202 ? 80.320 116.095 49.593 1.00 85.61 202 ASN A O 1
ATOM 3629 N N . VAL C 3 203 ? 79.704 114.329 50.813 1.00 89.48 203 VAL A N 1
ATOM 3630 C CA . VAL C 3 203 ? 78.565 113.961 49.977 1.00 89.48 203 VAL A CA 1
ATOM 3631 C C . VAL C 3 203 ? 77.527 113.368 50.916 1.00 89.48 203 VAL A C 1
ATOM 3632 O O . VAL C 3 203 ? 77.870 113.000 52.046 1.00 89.48 203 VAL A O 1
ATOM 3636 N N . PRO C 3 204 ? 76.267 113.255 50.514 1.00 98.96 204 PRO A N 1
ATOM 3637 C CA . PRO C 3 204 ? 75.271 112.661 51.405 1.00 98.96 204 PRO A CA 1
ATOM 3638 C C . PRO C 3 204 ? 75.603 111.211 51.703 1.00 98.96 204 PRO A C 1
ATOM 3639 O O . PRO C 3 204 ? 76.278 110.525 50.937 1.00 98.96 204 PRO A O 1
ATOM 3643 N N . ARG C 3 205 ? 75.107 110.747 52.840 1.00 95.74 205 ARG A N 1
ATOM 3644 C CA . ARG C 3 205 ? 75.283 109.357 53.222 1.00 95.74 205 ARG A CA 1
ATOM 3645 C C . ARG C 3 205 ? 74.436 108.467 52.326 1.00 95.74 205 ARG A C 1
ATOM 3646 O O . ARG C 3 205 ? 73.303 108.815 51.985 1.00 95.74 205 ARG A O 1
ATOM 3654 N N . ASN C 3 206 ? 74.989 107.325 51.937 1.00 88.95 206 ASN A N 1
ATOM 3655 C CA . ASN C 3 206 ? 74.255 106.364 51.119 1.00 88.95 206 ASN A CA 1
ATOM 3656 C C . ASN C 3 206 ? 74.925 105.015 51.306 1.00 88.95 206 ASN A C 1
ATOM 3657 O O . ASN C 3 206 ? 76.073 104.834 50.896 1.00 88.95 206 ASN A O 1
ATOM 3662 N N . PHE C 3 207 ? 74.211 104.071 51.894 1.00 83.27 207 PHE A N 1
ATOM 3663 C CA . PHE C 3 207 ? 74.809 102.774 52.142 1.00 83.27 207 PHE A CA 1
ATOM 3664 C C . PHE C 3 207 ? 74.843 101.910 50.894 1.00 83.27 207 PHE A C 1
ATOM 3665 O O . PHE C 3 207 ? 75.698 101.027 50.790 1.00 83.27 207 PHE A O 1
ATOM 3673 N N . HIS C 3 208 ? 73.952 102.157 49.933 1.00 84.51 208 HIS A N 1
ATOM 3674 C CA . HIS C 3 208 ? 73.787 101.213 48.832 1.00 84.51 208 HIS A CA 1
ATOM 3675 C C . HIS C 3 208 ? 74.930 101.309 47.829 1.00 84.51 208 HIS A C 1
ATOM 3676 O O . HIS C 3 208 ? 75.512 100.288 47.438 1.00 84.51 208 HIS A O 1
ATOM 3683 N N . LYS C 3 209 ? 75.260 102.519 47.385 1.00 82.77 209 LYS A N 1
ATOM 3684 C CA . LYS C 3 209 ? 76.373 102.668 46.456 1.00 82.77 209 LYS A CA 1
ATOM 3685 C C . LYS C 3 209 ? 77.680 102.256 47.121 1.00 82.77 209 LYS A C 1
ATOM 3686 O O . LYS C 3 209 ? 78.556 101.641 46.493 1.00 82.77 209 LYS A O 1
ATOM 3692 N N . SER C 3 210 ? 77.813 102.574 48.408 1.00 79.82 210 SER A N 1
ATOM 3693 C CA . SER C 3 210 ? 78.941 102.088 49.190 1.00 79.82 210 SER A CA 1
ATOM 3694 C C . SER C 3 210 ? 79.014 100.570 49.140 1.00 79.82 210 SER A C 1
ATOM 3695 O O . SER C 3 210 ? 80.087 99.992 48.935 1.00 79.82 210 SER A O 1
ATOM 3698 N N . LEU C 3 211 ? 77.874 99.908 49.331 1.00 70.87 211 LEU A N 1
ATOM 3699 C CA . LEU C 3 211 ? 77.839 98.455 49.283 1.00 70.87 211 LEU A CA 1
ATOM 3700 C C . LEU C 3 211 ? 78.300 97.949 47.929 1.00 70.87 211 LEU A C 1
ATOM 3701 O O . LEU C 3 211 ? 79.029 96.957 47.837 1.00 70.87 211 LEU A O 1
ATOM 3706 N N . VAL C 3 212 ? 77.871 98.619 46.861 1.00 70.73 212 VAL A N 1
ATOM 3707 C CA . VAL C 3 212 ? 78.272 98.193 45.523 1.00 70.73 212 VAL A CA 1
ATOM 3708 C C . VAL C 3 212 ? 79.787 98.251 45.386 1.00 70.73 212 VAL A C 1
ATOM 3709 O O . VAL C 3 212 ? 80.436 97.271 44.989 1.00 70.73 212 VAL A O 1
ATOM 3713 N N . LEU C 3 213 ? 80.374 99.396 45.732 1.00 67.84 213 LEU A N 1
ATOM 3714 C CA . LEU C 3 213 ? 81.822 99.533 45.614 1.00 67.84 213 LEU A CA 1
ATOM 3715 C C . LEU C 3 213 ? 82.541 98.483 46.451 1.00 67.84 213 LEU A C 1
ATOM 3716 O O . LEU C 3 213 ? 83.507 97.855 45.994 1.00 67.84 213 LEU A O 1
ATOM 3721 N N . TYR C 3 214 ? 82.076 98.271 47.680 1.00 60.19 214 TYR A N 1
ATOM 3722 C CA . TYR C 3 214 ? 82.780 97.368 48.579 1.00 60.19 214 TYR A CA 1
ATOM 3723 C C . TYR C 3 214 ? 82.674 95.928 48.108 1.00 60.19 214 TYR A C 1
ATOM 3724 O O . TYR C 3 214 ? 83.651 95.177 48.185 1.00 60.19 214 TYR A O 1
ATOM 3733 N N . ARG C 3 215 ? 81.507 95.518 47.619 1.00 68.19 215 ARG A N 1
ATOM 3734 C CA . ARG C 3 215 ? 81.401 94.167 47.089 1.00 68.19 215 ARG A CA 1
ATOM 3735 C C . ARG C 3 215 ? 82.310 93.992 45.885 1.00 68.19 215 ARG A C 1
ATOM 3736 O O . ARG C 3 215 ? 82.945 92.942 45.724 1.00 68.19 215 ARG A O 1
ATOM 3744 N N . ASP C 3 216 ? 82.404 95.017 45.038 1.00 62.73 216 ASP A N 1
ATOM 3745 C CA . ASP C 3 216 ? 83.324 94.950 43.907 1.00 62.73 216 ASP A CA 1
ATOM 3746 C C . ASP C 3 216 ? 84.753 94.712 44.379 1.00 62.73 216 ASP A C 1
ATOM 3747 O O . ASP C 3 216 ? 85.450 93.805 43.891 1.00 62.73 216 ASP A O 1
ATOM 3752 N N . ILE C 3 217 ? 85.205 95.524 45.333 1.00 58.92 217 ILE A N 1
ATOM 3753 C CA . ILE C 3 217 ? 86.590 95.433 45.778 1.00 58.92 217 ILE A CA 1
ATOM 3754 C C . ILE C 3 217 ? 86.851 94.090 46.443 1.00 58.92 217 ILE A C 1
ATOM 3755 O O . ILE C 3 217 ? 87.899 93.466 46.228 1.00 58.92 217 ILE A O 1
ATOM 3760 N N . ALA C 3 218 ? 85.913 93.624 47.261 1.00 53.95 218 ALA A N 1
ATOM 3761 C CA . ALA C 3 218 ? 86.100 92.338 47.913 1.00 53.95 218 ALA A CA 1
ATOM 3762 C C . ALA C 3 218 ? 86.177 91.214 46.894 1.00 53.95 218 ALA A C 1
ATOM 3763 O O . ALA C 3 218 ? 86.987 90.294 47.042 1.00 53.95 218 ALA A O 1
ATOM 3765 N N . GLU C 3 219 ? 85.342 91.260 45.853 1.00 73.80 219 GLU A N 1
ATOM 3766 C CA . GLU C 3 219 ? 85.399 90.218 44.833 1.00 73.80 219 GLU A CA 1
ATOM 3767 C C . GLU C 3 219 ? 86.760 90.188 44.158 1.00 73.80 219 GLU A C 1
ATOM 3768 O O . GLU C 3 219 ? 87.366 89.118 44.001 1.00 73.80 219 GLU A O 1
ATOM 3774 N N . GLN C 3 220 ? 87.254 91.355 43.739 1.00 58.54 220 GLN A N 1
ATOM 3775 C CA . GLN C 3 220 ? 88.584 91.384 43.138 1.00 58.54 220 GLN A CA 1
ATOM 3776 C C . GLN C 3 220 ? 89.628 90.815 44.086 1.00 58.54 220 GLN A C 1
ATOM 3777 O O . GLN C 3 220 ? 90.452 89.978 43.691 1.00 58.54 220 GLN A O 1
ATOM 3783 N N . LEU C 3 221 ? 89.596 91.236 45.348 1.00 51.89 221 LEU A N 1
ATOM 3784 C CA . LEU C 3 221 ? 90.615 90.779 46.281 1.00 51.89 221 LEU A CA 1
ATOM 3785 C C . LEU C 3 221 ? 90.570 89.271 46.449 1.00 51.89 221 LEU A C 1
ATOM 3786 O O . LEU C 3 221 ? 91.611 88.608 46.406 1.00 51.89 221 LEU A O 1
ATOM 3791 N N . ARG C 3 222 ? 89.377 88.705 46.615 1.00 63.20 222 ARG A N 1
ATOM 3792 C CA . ARG C 3 222 ? 89.272 87.256 46.682 1.00 63.20 222 ARG A CA 1
ATOM 3793 C C . ARG C 3 222 ? 89.848 86.600 45.444 1.00 63.20 222 ARG A C 1
ATOM 3794 O O . ARG C 3 222 ? 90.542 85.587 45.560 1.00 63.20 222 ARG A O 1
ATOM 3802 N N . LYS C 3 223 ? 89.611 87.164 44.266 1.00 72.96 223 LYS A N 1
ATOM 3803 C CA . LYS C 3 223 ? 90.204 86.580 43.074 1.00 72.96 223 LYS A CA 1
ATOM 3804 C C . LYS C 3 223 ? 91.710 86.778 43.004 1.00 72.96 223 LYS A C 1
ATOM 3805 O O . LYS C 3 223 ? 92.361 86.147 42.168 1.00 72.96 223 LYS A O 1
ATOM 3811 N N . SER C 3 224 ? 92.279 87.638 43.848 1.00 64.46 224 SER A N 1
ATOM 3812 C CA . SER C 3 224 ? 93.725 87.819 43.812 1.00 64.46 224 SER A CA 1
ATOM 3813 C C . SER C 3 224 ? 94.483 86.723 44.550 1.00 64.46 224 SER A C 1
ATOM 3814 O O . SER C 3 224 ? 95.666 86.515 44.269 1.00 64.46 224 SER A O 1
ATOM 3817 N N . TYR C 3 225 ? 93.846 86.027 45.483 1.00 61.41 225 TYR A N 1
ATOM 3818 C CA . TYR C 3 225 ? 94.506 85.003 46.279 1.00 61.41 225 TYR A CA 1
ATOM 3819 C C . TYR C 3 225 ? 94.391 83.639 45.616 1.00 61.41 225 TYR A C 1
ATOM 3820 O O . TYR C 3 225 ? 93.364 83.291 45.031 1.00 61.41 225 TYR A O 1
ATOM 3829 N N . SER C 3 226 ? 95.454 82.852 45.737 1.00 71.87 226 SER A N 1
ATOM 3830 C CA . SER C 3 226 ? 95.480 81.530 45.133 1.00 71.87 226 SER A CA 1
ATOM 3831 C C . SER C 3 226 ? 94.602 80.575 45.931 1.00 71.87 226 SER A C 1
ATOM 3832 O O . SER C 3 226 ? 93.992 80.945 46.936 1.00 71.87 226 SER A O 1
ATOM 3835 N N . ARG C 3 227 ? 94.538 79.320 45.486 1.00 79.65 227 ARG A N 1
ATOM 3836 C CA . ARG C 3 227 ? 93.773 78.332 46.238 1.00 79.65 227 ARG A CA 1
ATOM 3837 C C . ARG C 3 227 ? 94.528 77.878 47.475 1.00 79.65 227 ARG A C 1
ATOM 3838 O O . ARG C 3 227 ? 93.912 77.487 48.471 1.00 79.65 227 ARG A O 1
ATOM 3846 N N . ASP C 3 228 ? 95.854 77.932 47.437 1.00 78.49 228 ASP A N 1
ATOM 3847 C CA . ASP C 3 228 ? 96.629 77.500 48.588 1.00 78.49 228 ASP A CA 1
ATOM 3848 C C . ASP C 3 228 ? 96.555 78.512 49.719 1.00 78.49 228 ASP A C 1
ATOM 3849 O O . ASP C 3 228 ? 96.162 78.164 50.837 1.00 78.49 228 ASP A O 1
ATOM 3854 N N . GLU C 3 229 ? 96.915 79.767 49.447 1.00 73.58 229 GLU A N 1
ATOM 3855 C CA . GLU C 3 229 ? 96.949 80.772 50.500 1.00 73.58 229 GLU A CA 1
ATOM 3856 C C . GLU C 3 229 ? 95.584 81.008 51.114 1.00 73.58 229 GLU A C 1
ATOM 3857 O O . GLU C 3 229 ? 95.500 81.372 52.289 1.00 73.58 229 GLU A O 1
ATOM 3863 N N . TRP C 3 230 ? 94.513 80.808 50.353 1.00 66.77 230 TRP A N 1
ATOM 3864 C CA . TRP C 3 230 ? 93.181 81.096 50.865 1.00 66.77 230 TRP A CA 1
ATOM 3865 C C . TRP C 3 230 ? 92.749 80.060 51.892 1.00 66.77 230 TRP A C 1
ATOM 3866 O O . TRP C 3 230 ? 92.503 80.391 53.054 1.00 66.77 230 TRP A O 1
ATOM 3877 N N . ASP C 3 231 ? 92.658 78.802 51.479 1.00 71.24 231 ASP A N 1
ATOM 3878 C CA . ASP C 3 231 ? 92.157 77.773 52.379 1.00 71.24 231 ASP A CA 1
ATOM 3879 C C . ASP C 3 231 ? 93.224 77.340 53.376 1.00 71.24 231 ASP A C 1
ATOM 3880 O O . ASP C 3 231 ? 92.978 77.299 54.586 1.00 71.24 231 ASP A O 1
ATOM 3885 N N . ILE C 3 232 ? 94.420 77.027 52.887 1.00 72.20 232 ILE A N 1
ATOM 3886 C CA . ILE C 3 232 ? 95.397 76.313 53.702 1.00 72.20 232 ILE A CA 1
ATOM 3887 C C . ILE C 3 232 ? 96.032 77.233 54.731 1.00 72.20 232 ILE A C 1
ATOM 3888 O O . ILE C 3 232 ? 95.858 77.057 55.940 1.00 72.20 232 ILE A O 1
ATOM 3893 N N . VAL C 3 233 ? 96.761 78.239 54.270 1.00 65.85 233 VAL A N 1
ATOM 3894 C CA . VAL C 3 233 ? 97.568 79.053 55.167 1.00 65.85 233 VAL A CA 1
ATOM 3895 C C . VAL C 3 233 ? 97.577 80.482 54.658 1.00 65.85 233 VAL A C 1
ATOM 3896 O O . VAL C 3 233 ? 97.853 80.735 53.483 1.00 65.85 233 VAL A O 1
ATOM 3900 N N . PHE C 3 234 ? 97.282 81.412 55.543 1.00 54.52 234 PHE A N 1
ATOM 3901 C CA . PHE C 3 234 ? 97.261 82.802 55.134 1.00 54.52 234 PHE A CA 1
ATOM 3902 C C . PHE C 3 234 ? 98.654 83.403 55.217 1.00 54.52 234 PHE A C 1
ATOM 3903 O O . PHE C 3 234 ? 99.296 83.329 56.268 1.00 54.52 234 PHE A O 1
ATOM 3911 N N . PRO C 3 235 ? 99.155 83.985 54.133 1.00 55.36 235 PRO A N 1
ATOM 3912 C CA . PRO C 3 235 ? 100.476 84.611 54.187 1.00 55.36 235 PRO A CA 1
ATOM 3913 C C . PRO C 3 235 ? 100.528 85.655 55.281 1.00 55.36 235 PRO A C 1
ATOM 3914 O O . PRO C 3 235 ? 99.540 86.322 55.584 1.00 55.36 235 PRO A O 1
ATOM 3918 N N . TYR C 3 236 ? 101.691 85.774 55.887 1.00 61.47 236 TYR A N 1
ATOM 3919 C CA . TYR C 3 236 ? 101.890 86.596 57.071 1.00 61.47 236 TYR A CA 1
ATOM 3920 C C . TYR C 3 236 ? 102.633 87.846 56.630 1.00 61.47 236 TYR A C 1
ATOM 3921 O O . TYR C 3 236 ? 103.756 87.762 56.131 1.00 61.47 236 TYR A O 1
ATOM 3930 N N . TRP C 3 237 ? 102.007 89.002 56.788 1.00 59.36 237 TRP A N 1
ATOM 3931 C CA . TRP C 3 237 ? 102.668 90.270 56.534 1.00 59.36 237 TRP A CA 1
ATOM 3932 C C . TRP C 3 237 ? 102.554 91.166 57.753 1.00 59.36 237 TRP A C 1
ATOM 3933 O O . TRP C 3 237 ? 101.482 91.274 58.350 1.00 59.36 237 TRP A O 1
ATOM 3944 N N . GLU C 3 238 ? 103.664 91.795 58.127 1.00 54.15 238 GLU A N 1
ATOM 3945 C CA . GLU C 3 238 ? 103.635 92.758 59.215 1.00 54.15 238 GLU A CA 1
ATOM 3946 C C . GLU C 3 238 ? 102.610 93.827 58.899 1.00 54.15 238 GLU A C 1
ATOM 3947 O O . GLU C 3 238 ? 102.395 94.160 57.731 1.00 54.15 238 GLU A O 1
ATOM 3953 N N . SER C 3 239 ? 101.982 94.362 59.933 1.00 39.63 239 SER A N 1
ATOM 3954 C CA . SER C 3 239 ? 101.172 95.558 59.807 1.00 39.63 239 SER A CA 1
ATOM 3955 C C . SER C 3 239 ? 101.911 96.729 60.427 1.00 39.63 239 SER A C 1
ATOM 3956 O O . SER C 3 239 ? 102.612 96.563 61.426 1.00 39.63 239 SER A O 1
ATOM 3959 N N . TYR C 3 240 ? 101.761 97.901 59.829 1.00 40.95 240 TYR A N 1
ATOM 3960 C CA . TYR C 3 240 ? 102.188 99.146 60.449 1.00 40.95 240 TYR A CA 1
ATOM 3961 C C . TYR C 3 240 ? 100.967 100.025 60.682 1.00 40.95 240 TYR A C 1
ATOM 3962 O O . TYR C 3 240 ? 101.050 101.253 60.650 1.00 40.95 240 TYR A O 1
ATOM 3971 N N . ASN C 3 241 ? 99.835 99.385 60.966 1.00 37.12 241 ASN A N 1
ATOM 3972 C CA . ASN C 3 241 ? 98.572 100.057 61.213 1.00 37.12 241 ASN A CA 1
ATOM 3973 C C . ASN C 3 241 ? 98.525 100.631 62.611 1.00 37.12 241 ASN A C 1
ATOM 3974 O O . ASN C 3 241 ? 97.477 101.127 63.019 1.00 37.12 241 ASN A O 1
ATOM 3979 N N . VAL C 3 242 ? 99.614 100.541 63.371 1.00 45.65 242 VAL A N 1
ATOM 3980 C CA . VAL C 3 242 ? 99.671 101.239 64.637 1.00 45.65 242 VAL A CA 1
ATOM 3981 C C . VAL C 3 242 ? 99.745 102.737 64.440 1.00 45.65 242 VAL A C 1
ATOM 3982 O O . VAL C 3 242 ? 100.612 103.256 63.734 1.00 45.65 242 VAL A O 1
ATOM 3986 N N . ARG C 3 243 ? 98.823 103.442 65.075 1.00 75.64 243 ARG A N 1
ATOM 3987 C CA . ARG C 3 243 ? 98.813 104.886 64.995 1.00 75.64 243 ARG A CA 1
ATOM 3988 C C . ARG C 3 243 ? 100.030 105.416 65.725 1.00 75.64 243 ARG A C 1
ATOM 3989 O O . ARG C 3 243 ? 100.423 104.887 66.762 1.00 75.64 243 ARG A O 1
ATOM 3997 N N . ILE C 3 244 ? 100.637 106.455 65.170 1.00 34.81 244 ILE A N 1
ATOM 3998 C CA . ILE C 3 244 ? 101.835 107.037 65.752 1.00 34.81 244 ILE A CA 1
ATOM 3999 C C . ILE C 3 244 ? 101.441 107.703 67.060 1.00 34.81 244 ILE A C 1
ATOM 4000 O O . ILE C 3 244 ? 100.259 107.756 67.411 1.00 34.81 244 ILE A O 1
ATOM 4005 N N . SER C 3 245 ? 102.402 108.115 67.909 1.00 28.37 245 SER A N 1
ATOM 4006 C CA . SER C 3 245 ? 102.245 108.765 69.228 1.00 28.37 245 SER A CA 1
ATOM 4007 C C . SER C 3 245 ? 101.784 107.767 70.280 1.00 28.37 245 SER A C 1
ATOM 4008 O O . SER C 3 245 ? 101.266 108.129 71.336 1.00 28.37 245 SER A O 1
ATOM 4011 N N . ASP C 3 246 ? 101.992 106.498 69.953 1.00 36.47 246 ASP A N 1
ATOM 4012 C CA . ASP C 3 246 ? 101.694 105.398 70.843 1.00 36.47 246 ASP A CA 1
ATOM 4013 C C . ASP C 3 246 ? 103.065 105.046 71.388 1.00 36.47 246 ASP A C 1
ATOM 4014 O O . ASP C 3 246 ? 103.202 104.262 72.327 1.00 36.47 246 ASP A O 1
ATOM 4019 N N . PHE C 3 247 ? 104.084 105.646 70.77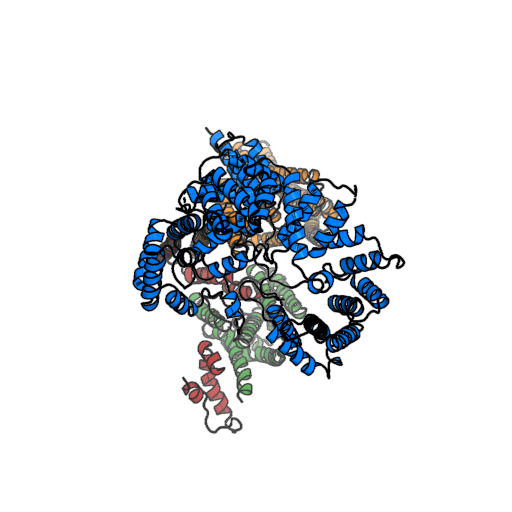3 1.00 44.91 247 PHE A N 1
ATOM 4020 C CA . PHE C 3 247 ? 105.457 105.437 71.180 1.00 44.91 247 PHE A CA 1
ATOM 4021 C C . PHE C 3 247 ? 105.885 106.491 72.177 1.00 44.91 247 PHE A C 1
ATOM 4022 O O . PHE C 3 247 ? 106.462 106.162 73.215 1.00 44.91 247 PHE A O 1
ATOM 4030 N N . GLU C 3 248 ? 105.564 107.737 71.913 1.00 44.24 248 GLU A N 1
ATOM 4031 C CA . GLU C 3 248 ? 105.865 108.807 72.845 1.00 44.24 248 GLU A CA 1
ATOM 4032 C C . GLU C 3 248 ? 104.819 108.765 73.956 1.00 44.24 248 GLU A C 1
ATOM 4033 O O . GLU C 3 248 ? 104.162 107.741 74.158 1.00 44.24 248 GLU A O 1
ATOM 4039 N N . SER C 3 249 ? 104.703 109.849 74.721 1.00 57.11 249 SER A N 1
ATOM 4040 C CA . SER C 3 249 ? 103.761 109.935 75.829 1.00 57.11 249 SER A CA 1
ATOM 4041 C C . SER C 3 249 ? 102.409 109.320 75.515 1.00 57.11 249 SER A C 1
ATOM 4042 O O . SER C 3 249 ? 101.976 108.354 76.150 1.00 57.11 249 SER A O 1
ATOM 4045 N N . GLY C 3 250 ? 101.747 109.864 74.527 1.00 24.12 250 GLY A N 1
ATOM 4046 C CA . GLY C 3 250 ? 100.366 109.541 74.266 1.00 24.12 250 GLY A CA 1
ATOM 4047 C C . GLY C 3 250 ? 99.657 110.809 73.858 1.00 24.12 250 GLY A C 1
ATOM 4048 O O . GLY C 3 250 ? 100.270 111.862 73.721 1.00 24.12 250 GLY A O 1
ATOM 4049 N N . LEU C 3 251 ? 98.350 110.692 73.648 1.00 21.80 251 LEU A N 1
ATOM 4050 C CA . LEU C 3 251 ? 97.526 111.825 73.253 1.00 21.80 251 LEU A CA 1
ATOM 4051 C C . LEU C 3 251 ? 96.763 112.363 74.455 1.00 21.80 251 LEU A C 1
ATOM 4052 O O . LEU C 3 251 ? 96.300 111.595 75.298 1.00 21.80 251 LEU A O 1
ATOM 4057 N N . LEU C 3 252 ? 96.706 113.689 74.553 1.00 20.44 252 LEU A N 1
ATOM 4058 C CA . LEU C 3 252 ? 96.003 114.401 75.624 1.00 20.44 252 LEU A CA 1
ATOM 4059 C C . LEU C 3 252 ? 96.404 113.979 77.041 1.00 20.44 252 LEU A C 1
ATOM 4060 O O . LEU C 3 252 ? 95.561 113.871 77.930 1.00 20.44 252 LEU A O 1
ATOM 4065 N N . GLY C 3 253 ? 97.699 113.753 77.240 1.00 29.78 253 GLY A N 1
ATOM 4066 C CA . GLY C 3 253 ? 98.217 113.379 78.543 1.00 29.78 253 GLY A CA 1
ATOM 4067 C C . GLY C 3 253 ? 98.378 111.902 78.862 1.00 29.78 253 GLY A C 1
ATOM 4068 O O . GLY C 3 253 ? 97.604 111.054 78.416 1.00 29.78 253 GLY A O 1
ATOM 4069 N N . LYS C 3 254 ? 99.409 111.616 79.650 1.00 26.93 254 LYS A N 1
ATOM 4070 C CA . LYS C 3 254 ? 99.740 110.281 80.115 1.00 26.93 254 LYS A CA 1
ATOM 4071 C C . LYS C 3 254 ? 98.799 109.856 81.232 1.00 26.93 254 LYS A C 1
ATOM 4072 O O . LYS C 3 254 ? 98.541 110.610 82.169 1.00 26.93 254 LYS A O 1
ATOM 4078 N N . GLY C 3 255 ? 98.296 108.632 81.130 1.00 33.87 255 GLY A N 1
ATOM 4079 C CA . GLY C 3 255 ? 97.437 108.084 82.162 1.00 33.87 255 GLY A CA 1
ATOM 4080 C C . GLY C 3 255 ? 96.081 108.748 82.278 1.00 33.87 255 GLY A C 1
ATOM 4081 O O . GLY C 3 255 ? 95.348 108.510 83.238 1.00 33.87 255 GLY A O 1
ATOM 4082 N N . LEU C 3 256 ? 95.726 109.568 81.292 1.00 32.27 256 LEU A N 1
ATOM 4083 C CA . LEU C 3 256 ? 94.493 110.335 81.318 1.00 32.27 256 LEU A CA 1
ATOM 4084 C C . LEU C 3 256 ? 93.567 110.040 80.145 1.00 32.27 256 LEU A C 1
ATOM 4085 O O . LEU C 3 256 ? 92.382 110.374 80.216 1.00 32.27 256 LEU A O 1
ATOM 4090 N N . ASN C 3 257 ? 94.049 109.369 79.106 1.00 36.30 257 ASN A N 1
ATOM 4091 C CA . ASN C 3 257 ? 93.310 109.186 77.865 1.00 36.30 257 ASN A CA 1
ATOM 4092 C C . ASN C 3 257 ? 92.497 107.902 77.909 1.00 36.30 257 ASN A C 1
ATOM 4093 O O . ASN C 3 257 ? 92.888 106.929 78.559 1.00 36.30 257 ASN A O 1
ATOM 4098 N N . SER C 3 258 ? 91.364 107.905 77.204 1.00 34.87 258 SER A N 1
ATOM 4099 C CA . SER C 3 258 ? 90.370 106.851 77.382 1.00 34.87 258 SER A CA 1
ATOM 4100 C C . SER C 3 258 ? 90.600 105.680 76.438 1.00 34.87 258 SER A C 1
ATOM 4101 O O . SER C 3 258 ? 90.577 104.520 76.861 1.00 34.87 258 SER A O 1
ATOM 4104 N N . VAL C 3 259 ? 90.773 105.959 75.156 1.00 45.78 259 VAL A N 1
ATOM 4105 C CA . VAL C 3 259 ? 90.906 104.879 74.172 1.00 45.78 259 VAL A CA 1
ATOM 4106 C C . VAL C 3 259 ? 92.214 104.138 74.412 1.00 45.78 259 VAL A C 1
ATOM 4107 O O . VAL C 3 259 ? 93.258 104.780 74.608 1.00 45.78 259 VAL A O 1
ATOM 4111 N N . PRO C 3 260 ? 92.217 102.812 74.436 1.00 51.31 260 PRO A N 1
ATOM 4112 C CA . PRO C 3 260 ? 93.415 102.093 74.862 1.00 51.31 260 PRO A CA 1
ATOM 4113 C C . PRO C 3 260 ? 94.549 102.269 73.878 1.00 51.31 260 PRO A C 1
ATOM 4114 O O . PRO C 3 260 ? 94.349 102.277 72.664 1.00 51.31 260 PRO A O 1
ATOM 4118 N N . SER C 3 261 ? 95.752 102.418 74.425 1.00 53.81 261 SER A N 1
ATOM 4119 C CA . SER C 3 261 ? 96.944 102.486 73.597 1.00 53.81 261 SER A CA 1
ATOM 4120 C C . SER C 3 261 ? 97.008 101.268 72.692 1.00 53.81 261 SER A C 1
ATOM 4121 O O . SER C 3 261 ? 96.829 100.135 73.142 1.00 53.81 261 SER A O 1
ATOM 4124 N N . SER C 3 262 ? 97.240 101.505 71.406 1.00 36.17 262 SER A N 1
ATOM 4125 C CA . SER C 3 262 ? 97.258 100.438 70.416 1.00 36.17 262 SER A CA 1
ATOM 4126 C C . SER C 3 262 ? 98.646 100.366 69.800 1.00 36.17 262 SER A C 1
ATOM 4127 O O . SER C 3 262 ? 98.926 100.989 68.783 1.00 36.17 262 SER A O 1
ATOM 4130 N N . THR C 3 263 ? 99.522 99.597 70.439 1.00 41.13 263 THR A N 1
ATOM 4131 C CA . THR C 3 263 ? 100.775 99.129 69.845 1.00 41.13 263 THR A CA 1
ATOM 4132 C C . THR C 3 263 ? 100.853 97.661 70.242 1.00 41.13 263 THR A C 1
ATOM 4133 O O . THR C 3 263 ? 101.394 97.325 71.295 1.00 41.13 263 THR A O 1
ATOM 4137 N N . VAL C 3 264 ? 100.298 96.795 69.399 1.00 38.11 264 VAL A N 1
ATOM 4138 C CA . VAL C 3 264 ? 100.075 95.415 69.808 1.00 38.11 264 VAL A CA 1
ATOM 4139 C C . VAL C 3 264 ? 101.394 94.688 70.000 1.00 38.11 264 VAL A C 1
ATOM 4140 O O . VAL C 3 264 ? 101.542 93.891 70.932 1.00 38.11 264 VAL A O 1
ATOM 4144 N N . ARG C 3 265 ? 102.369 94.940 69.133 1.00 50.93 265 ARG A N 1
ATOM 4145 C CA . ARG C 3 265 ? 103.645 94.227 69.164 1.00 50.93 265 ARG A CA 1
ATOM 4146 C C . ARG C 3 265 ? 104.796 95.222 69.244 1.00 50.93 265 ARG A C 1
ATOM 4147 O O . ARG C 3 265 ? 104.978 96.047 68.347 1.00 50.93 265 ARG A O 1
ATOM 4155 N N . LYS C 3 266 ? 105.564 95.151 70.323 1.00 56.30 266 LYS A N 1
ATOM 4156 C CA . LYS C 3 266 ? 106.841 95.849 70.384 1.00 56.30 266 LYS A CA 1
ATOM 4157 C C . LYS C 3 266 ? 107.701 95.158 71.431 1.00 56.30 266 LYS A C 1
ATOM 4158 O O . LYS C 3 266 ? 107.449 95.297 72.630 1.00 56.30 266 LYS A O 1
ATOM 4164 N N . ARG C 3 267 ? 108.703 94.411 70.974 1.00 90.07 267 ARG A N 1
ATOM 4165 C CA . ARG C 3 267 ? 109.706 93.785 71.834 1.00 90.07 267 ARG A CA 1
ATOM 4166 C C . ARG C 3 267 ? 109.099 92.973 72.980 1.00 90.07 267 ARG A C 1
ATOM 4167 O O . ARG C 3 267 ? 109.196 93.333 74.153 1.00 90.07 267 ARG A O 1
ATOM 4175 N N . THR C 3 268 ? 108.412 91.893 72.613 1.00 89.18 268 THR A N 1
ATOM 4176 C CA . THR C 3 268 ? 107.869 90.980 73.611 1.00 89.18 268 THR A CA 1
ATOM 4177 C C . THR C 3 268 ? 108.934 90.553 74.609 1.00 89.18 268 THR A C 1
ATOM 4178 O O . THR C 3 268 ? 110.092 90.326 74.252 1.00 89.18 268 THR A O 1
ATOM 4182 N N . THR C 3 269 ? 108.528 90.432 75.869 1.00 113.90 269 THR A N 1
ATOM 4183 C CA . THR C 3 269 ? 109.440 90.100 76.958 1.00 113.90 269 THR A CA 1
ATOM 4184 C C . THR C 3 269 ? 108.610 89.635 78.147 1.00 113.90 269 THR A C 1
ATOM 4185 O O . THR C 3 269 ? 107.377 89.635 78.106 1.00 113.90 269 THR A O 1
ATOM 4189 N N . ARG C 3 270 ? 109.302 89.229 79.206 1.00 118.93 270 ARG A N 1
ATOM 4190 C CA . ARG C 3 270 ? 108.629 88.797 80.425 1.00 118.93 270 ARG A CA 1
ATOM 4191 C C . ARG C 3 270 ? 109.366 89.299 81.663 1.00 118.93 270 ARG A C 1
ATOM 4192 O O . ARG C 3 270 ? 110.596 89.343 81.694 1.00 118.93 270 ARG A O 1
ATOM 4200 N N . ASP C 3 313 ? 120.390 80.770 87.554 1.00 193.39 313 ASP A N 1
ATOM 4201 C CA . ASP C 3 313 ? 120.566 81.959 86.726 1.00 193.39 313 ASP A CA 1
ATOM 4202 C C . ASP C 3 313 ? 121.103 81.597 85.341 1.00 193.39 313 ASP A C 1
ATOM 4203 O O . ASP C 3 313 ? 120.963 82.362 84.388 1.00 193.39 313 ASP A O 1
ATOM 4208 N N . ALA C 3 314 ? 121.719 80.421 85.239 1.00 176.57 314 ALA A N 1
ATOM 4209 C CA . ALA C 3 314 ? 122.222 79.899 83.974 1.00 176.57 314 ALA A CA 1
ATOM 4210 C C . ALA C 3 314 ? 121.366 78.761 83.436 1.00 176.57 314 ALA A C 1
ATOM 4211 O O . ALA C 3 314 ? 121.015 78.761 82.252 1.00 176.57 314 ALA A O 1
ATOM 4213 N N . SER C 3 315 ? 121.021 77.794 84.291 1.00 161.48 315 SER A N 1
ATOM 4214 C CA . SER C 3 315 ? 120.299 76.605 83.843 1.00 161.48 315 SER A CA 1
ATOM 4215 C C . SER C 3 315 ? 118.950 76.966 83.235 1.00 161.48 315 SER A C 1
ATOM 4216 O O . SER C 3 315 ? 118.700 76.710 82.050 1.00 161.48 315 SER A O 1
ATOM 4219 N N . GLU C 3 316 ? 118.061 77.553 84.036 1.00 137.26 316 GLU A N 1
ATOM 4220 C CA . GLU C 3 316 ? 116.737 77.914 83.543 1.00 137.26 316 GLU A CA 1
ATOM 4221 C C . GLU C 3 316 ? 116.823 78.957 82.434 1.00 137.26 316 GLU A C 1
ATOM 4222 O O . GLU C 3 316 ? 116.262 78.775 81.348 1.00 137.26 316 GLU A O 1
ATOM 4228 N N . ARG C 3 317 ? 117.540 80.055 82.690 1.00 140.92 317 ARG A N 1
ATOM 4229 C CA . ARG C 3 317 ? 117.451 81.235 81.836 1.00 140.92 317 ARG A CA 1
ATOM 4230 C C . ARG C 3 317 ? 117.847 80.969 80.389 1.00 140.92 317 ARG A C 1
ATOM 4231 O O . ARG C 3 317 ? 117.495 81.767 79.513 1.00 140.92 317 ARG A O 1
ATOM 4239 N N . ARG C 3 318 ? 118.552 79.869 80.104 1.00 130.00 318 ARG A N 1
ATOM 4240 C CA . ARG C 3 318 ? 118.989 79.624 78.731 1.00 130.00 318 ARG A CA 1
ATOM 4241 C C . ARG C 3 318 ? 117.808 79.380 77.801 1.00 130.00 318 ARG A C 1
ATOM 4242 O O . ARG C 3 318 ? 117.719 79.989 76.726 1.00 130.00 318 ARG A O 1
ATOM 4250 N N . ILE C 3 319 ? 116.891 78.494 78.194 1.00 114.69 319 ILE A N 1
ATOM 4251 C CA . ILE C 3 319 ? 115.750 78.194 77.336 1.00 114.69 319 ILE A CA 1
ATOM 4252 C C . ILE C 3 319 ? 114.829 79.407 77.228 1.00 114.69 319 ILE A C 1
ATOM 4253 O O . ILE C 3 319 ? 114.257 79.677 76.165 1.00 114.69 319 ILE A O 1
ATOM 4258 N N . ILE C 3 320 ? 114.704 80.180 78.308 1.00 109.47 320 ILE A N 1
ATOM 4259 C CA . ILE C 3 320 ? 113.960 81.434 78.252 1.00 109.47 320 ILE A CA 1
ATOM 4260 C C . ILE C 3 320 ? 114.548 82.343 77.185 1.00 109.47 320 ILE A C 1
ATOM 4261 O O . ILE C 3 320 ? 113.846 82.814 76.279 1.00 109.47 320 ILE A O 1
ATOM 4266 N N . ARG C 3 321 ? 115.847 82.611 77.289 1.00 103.20 321 ARG A N 1
ATOM 4267 C CA . ARG C 3 321 ? 116.478 83.549 76.376 1.00 103.20 321 ARG A CA 1
ATOM 4268 C C . ARG C 3 321 ? 116.368 83.066 74.940 1.00 103.20 321 ARG A C 1
ATOM 4269 O O . ARG C 3 321 ? 116.157 83.864 74.020 1.00 103.20 321 ARG A O 1
ATOM 4277 N N . ILE C 3 322 ? 116.490 81.756 74.725 1.00 98.77 322 ILE A N 1
ATOM 4278 C CA . ILE C 3 322 ? 116.476 81.273 73.349 1.00 98.77 322 ILE A CA 1
ATOM 4279 C C . ILE C 3 322 ? 115.068 81.345 72.772 1.00 98.77 322 ILE A C 1
ATOM 4280 O O . ILE C 3 322 ? 114.882 81.693 71.599 1.00 98.77 322 ILE A O 1
ATOM 4285 N N . TYR C 3 323 ? 114.054 81.046 73.586 1.00 90.30 323 TYR A N 1
ATOM 4286 C CA . TYR C 3 323 ? 112.678 81.226 73.141 1.00 90.30 323 TYR A CA 1
ATOM 4287 C C . TYR C 3 323 ? 112.417 82.674 72.765 1.00 90.30 323 TYR A C 1
ATOM 4288 O O . TYR C 3 323 ? 111.762 82.957 71.757 1.00 90.30 323 TYR A O 1
ATOM 4297 N N . TYR C 3 324 ? 112.944 83.608 73.553 1.00 88.63 324 TYR A N 1
ATOM 4298 C CA . TYR C 3 324 ? 112.652 85.006 73.272 1.00 88.63 324 TYR A CA 1
ATOM 4299 C C . TYR C 3 324 ? 113.410 85.507 72.058 1.00 88.63 324 TYR A C 1
ATOM 4300 O O . TYR C 3 324 ? 112.885 86.328 71.305 1.00 88.63 324 TYR A O 1
ATOM 4309 N N . ALA C 3 325 ? 114.623 85.014 71.825 1.00 83.25 325 ALA A N 1
ATOM 4310 C CA . ALA C 3 325 ? 115.300 85.363 70.581 1.00 83.25 325 ALA A CA 1
ATOM 4311 C C . ALA C 3 325 ? 114.535 84.820 69.381 1.00 83.25 325 ALA A C 1
ATOM 4312 O O . ALA C 3 325 ? 114.308 85.539 68.398 1.00 83.25 325 ALA A O 1
ATOM 4314 N N . ALA C 3 326 ? 114.100 83.559 69.458 1.00 77.77 326 ALA A N 1
ATOM 4315 C CA . ALA C 3 326 ? 113.331 82.970 68.367 1.00 77.77 326 ALA A CA 1
ATOM 4316 C C . ALA C 3 326 ? 112.078 83.783 68.070 1.00 77.77 326 ALA A C 1
ATOM 4317 O O . ALA C 3 326 ? 111.799 84.122 66.915 1.00 77.77 326 ALA A O 1
ATOM 4319 N N . LEU C 3 327 ? 111.308 84.109 69.106 1.00 71.27 327 LEU A N 1
ATOM 4320 C CA . LEU C 3 327 ? 110.108 84.908 68.896 1.00 71.27 327 LEU A CA 1
ATOM 4321 C C . LEU C 3 327 ? 110.417 86.289 68.341 1.00 71.27 327 LEU A C 1
ATOM 4322 O O . LEU C 3 327 ? 109.956 86.652 67.255 1.00 71.27 327 LEU A O 1
ATOM 4327 N N . ASN C 3 328 ? 111.249 87.055 69.048 1.00 71.68 328 ASN A N 1
ATOM 4328 C CA . ASN C 3 328 ? 111.554 88.420 68.648 1.00 71.68 328 ASN A CA 1
ATOM 4329 C C . ASN C 3 328 ? 112.187 88.479 67.272 1.00 71.68 328 ASN A C 1
ATOM 4330 O O . ASN C 3 328 ? 112.282 89.570 66.707 1.00 71.68 328 ASN A O 1
ATOM 4335 N N . ASP C 3 329 ? 112.650 87.362 66.725 1.00 69.76 329 ASP A N 1
ATOM 4336 C CA . ASP C 3 329 ? 112.958 87.347 65.305 1.00 69.76 329 ASP A CA 1
ATOM 4337 C C . ASP C 3 329 ? 111.991 86.560 64.436 1.00 69.76 329 ASP A C 1
ATOM 4338 O O . ASP C 3 329 ? 112.250 86.400 63.245 1.00 69.76 329 ASP A O 1
ATOM 4343 N N . TYR C 3 330 ? 110.875 86.083 64.981 1.00 63.29 330 TYR A N 1
ATOM 4344 C CA . TYR C 3 330 ? 109.813 85.549 64.135 1.00 63.29 330 TYR A CA 1
ATOM 4345 C C . TYR C 3 330 ? 108.780 86.616 63.792 1.00 63.29 330 TYR A C 1
ATOM 4346 O O . TYR C 3 330 ? 108.594 86.949 62.620 1.00 63.29 330 TYR A O 1
ATOM 4355 N N . LYS C 3 331 ? 108.106 87.167 64.800 1.00 60.39 331 LYS A N 1
ATOM 4356 C CA . LYS C 3 331 ? 107.189 88.286 64.593 1.00 60.39 331 LYS A CA 1
ATOM 4357 C C . LYS C 3 331 ? 107.957 89.585 64.814 1.00 60.39 331 LYS A C 1
ATOM 4358 O O . LYS C 3 331 ? 108.043 90.116 65.921 1.00 60.39 331 LYS A O 1
ATOM 4364 N N . GLY C 3 332 ? 108.531 90.086 63.730 1.00 50.85 332 GLY A N 1
ATOM 4365 C CA . GLY C 3 332 ? 109.347 91.279 63.820 1.00 50.85 332 GLY A CA 1
ATOM 4366 C C . GLY C 3 332 ? 108.598 92.449 64.427 1.00 50.85 332 GLY A C 1
ATOM 4367 O O . GLY C 3 332 ? 107.380 92.578 64.319 1.00 50.85 332 GLY A O 1
ATOM 4368 N N . THR C 3 333 ? 109.350 93.321 65.070 1.00 49.86 333 THR A N 1
ATOM 4369 C CA . THR C 3 333 ? 108.771 94.454 65.756 1.00 49.86 333 THR A CA 1
ATOM 4370 C C . THR C 3 333 ? 108.672 95.640 64.799 1.00 49.86 333 THR A C 1
ATOM 4371 O O . THR C 3 333 ? 108.811 95.487 63.583 1.00 49.86 333 THR A O 1
ATOM 4375 N N . TYR C 3 334 ? 108.398 96.825 65.338 1.00 44.61 334 TYR A N 1
ATOM 4376 C CA . TYR C 3 334 ? 108.246 98.012 64.512 1.00 44.61 334 TYR A CA 1
ATOM 4377 C C . TYR C 3 334 ? 109.593 98.604 64.133 1.00 44.61 334 TYR A C 1
ATOM 4378 O O . TYR C 3 334 ? 109.775 99.058 63.002 1.00 44.61 334 TYR A O 1
ATOM 4387 N N . SER C 3 335 ? 110.544 98.607 65.065 1.00 48.07 335 SER A N 1
ATOM 4388 C CA . SER C 3 335 ? 111.846 99.194 64.773 1.00 48.07 335 SER A CA 1
ATOM 4389 C C . SER C 3 335 ? 112.686 98.297 63.876 1.00 48.07 335 SER A C 1
ATOM 4390 O O . SER C 3 335 ? 113.400 98.797 63.002 1.00 48.07 335 SER A O 1
ATOM 4393 N N . GLN C 3 336 ? 112.614 96.984 64.063 1.00 59.25 336 GLN A N 1
ATOM 4394 C CA . GLN C 3 336 ? 113.407 96.039 63.285 1.00 59.25 336 GLN A CA 1
ATOM 4395 C C . GLN C 3 336 ? 112.483 94.998 62.675 1.00 59.25 336 GLN A C 1
ATOM 4396 O O . GLN C 3 336 ? 111.688 94.381 63.388 1.00 59.25 336 GLN A O 1
ATOM 4402 N N . SER C 3 337 ? 112.603 94.782 61.370 1.00 60.34 337 SER A N 1
ATOM 4403 C CA . SER C 3 337 ? 111.732 93.841 60.691 1.00 60.34 337 SER A CA 1
ATOM 4404 C C . SER C 3 337 ? 112.050 92.413 61.121 1.00 60.34 337 SER A C 1
ATOM 4405 O O . SER C 3 337 ? 112.896 92.163 61.978 1.00 60.34 337 SER A O 1
ATOM 4408 N N . ARG C 3 338 ? 111.345 91.464 60.522 1.00 63.78 338 ARG A N 1
ATOM 4409 C CA . ARG C 3 338 ? 111.459 90.073 60.916 1.00 63.78 338 ARG A CA 1
ATOM 4410 C C . ARG C 3 338 ? 112.564 89.374 60.133 1.00 63.78 338 ARG A C 1
ATOM 4411 O O . ARG C 3 338 ? 112.987 89.825 59.068 1.00 63.78 338 ARG A O 1
ATOM 4419 N N . ASN C 3 339 ? 113.018 88.242 60.670 1.00 79.34 339 ASN A N 1
ATOM 4420 C CA . ASN C 3 339 ? 114.047 87.428 60.034 1.00 79.34 339 ASN A CA 1
ATOM 4421 C C . ASN C 3 339 ? 113.817 85.979 60.424 1.00 79.34 339 ASN A C 1
ATOM 4422 O O . ASN C 3 339 ? 113.989 85.619 61.590 1.00 79.34 339 ASN A O 1
ATOM 4427 N N . CYS C 3 340 ? 113.460 85.140 59.457 1.00 86.86 340 CYS A N 1
ATOM 4428 C CA . CYS C 3 340 ? 113.111 83.762 59.773 1.00 86.86 340 CYS A CA 1
ATOM 4429 C C . CYS C 3 340 ? 114.286 82.802 59.687 1.00 86.86 340 CYS A C 1
ATOM 4430 O O . CYS C 3 340 ? 114.330 81.826 60.442 1.00 86.86 340 CYS A O 1
ATOM 4433 N N . GLU C 3 341 ? 115.228 83.047 58.774 1.00 100.19 341 GLU A N 1
ATOM 4434 C CA . GLU C 3 341 ? 116.328 82.110 58.566 1.00 100.19 341 GLU A CA 1
ATOM 4435 C C . GLU C 3 341 ? 117.063 81.817 59.865 1.00 100.19 341 GLU A C 1
ATOM 4436 O O . GLU C 3 341 ? 117.232 80.650 60.246 1.00 100.19 341 GLU A O 1
ATOM 4442 N N . ARG C 3 342 ? 117.501 82.864 60.568 1.00 86.12 342 ARG A N 1
ATOM 4443 C CA . ARG C 3 342 ? 118.269 82.636 61.783 1.00 86.12 342 ARG A CA 1
ATOM 4444 C C . ARG C 3 342 ? 117.410 81.937 62.826 1.00 86.12 342 ARG A C 1
ATOM 4445 O O . ARG C 3 342 ? 117.898 81.098 63.589 1.00 86.12 342 ARG A O 1
ATOM 4453 N N . ALA C 3 343 ? 116.113 82.237 62.844 1.00 90.70 343 ALA A N 1
ATOM 4454 C CA . ALA C 3 343 ? 115.233 81.552 63.777 1.00 90.70 343 ALA A CA 1
ATOM 4455 C C . ALA C 3 343 ? 115.150 80.067 63.457 1.00 90.70 343 ALA A C 1
ATOM 4456 O O . ALA C 3 343 ? 115.193 79.229 64.365 1.00 90.70 343 ALA A O 1
ATOM 4458 N N . LYS C 3 344 ? 115.054 79.718 62.174 1.00 92.44 344 LYS A N 1
ATOM 4459 C CA . LYS C 3 344 ? 114.990 78.311 61.795 1.00 92.44 344 LYS A CA 1
ATOM 4460 C C . LYS C 3 344 ? 116.268 77.586 62.182 1.00 92.44 344 LYS A C 1
ATOM 4461 O O . LYS C 3 344 ? 116.232 76.499 62.770 1.00 92.44 344 LYS A O 1
ATOM 4467 N N . ASN C 3 345 ? 117.414 78.165 61.823 1.00 88.20 345 ASN A N 1
ATOM 4468 C CA . ASN C 3 345 ? 118.682 77.531 62.157 1.00 88.20 345 ASN A CA 1
ATOM 4469 C C . ASN C 3 345 ? 118.816 77.346 63.658 1.00 88.20 345 ASN A C 1
ATOM 4470 O O . ASN C 3 345 ? 119.230 76.280 64.128 1.00 88.20 345 ASN A O 1
ATOM 4475 N N . LEU C 3 346 ? 118.439 78.362 64.431 1.00 82.91 346 LEU A N 1
ATOM 4476 C CA . LEU C 3 346 ? 118.590 78.282 65.875 1.00 82.91 346 LEU A CA 1
ATOM 4477 C C . LEU C 3 346 ? 117.660 77.237 66.472 1.00 82.91 346 LEU A C 1
ATOM 4478 O O . LEU C 3 346 ? 118.034 76.520 67.408 1.00 82.91 346 LEU A O 1
ATOM 4483 N N . LEU C 3 347 ? 116.440 77.132 65.953 1.00 89.50 347 LEU A N 1
ATOM 4484 C CA . LEU C 3 347 ? 115.534 76.115 66.469 1.00 89.50 347 LEU A CA 1
ATOM 4485 C C . LEU C 3 347 ? 116.041 74.717 66.145 1.00 89.50 347 LEU A C 1
ATOM 4486 O O . LEU C 3 347 ? 116.009 73.824 66.998 1.00 89.50 347 LEU A O 1
ATOM 4491 N N . GLU C 3 348 ? 116.506 74.502 64.914 1.00 103.64 348 GLU A N 1
ATOM 4492 C CA . GLU C 3 348 ? 117.068 73.197 64.580 1.00 103.64 348 GLU A CA 1
ATOM 4493 C C . GLU C 3 348 ? 118.228 72.856 65.503 1.00 103.64 348 GLU A C 1
ATOM 4494 O O . GLU C 3 348 ? 118.312 71.737 66.034 1.00 103.64 348 GLU A O 1
ATOM 4500 N N . LEU C 3 349 ? 119.126 73.819 65.711 1.00 102.20 349 LEU A N 1
ATOM 4501 C CA . LEU C 3 349 ? 120.272 73.616 66.586 1.00 102.20 349 LEU A CA 1
ATOM 4502 C C . LEU C 3 349 ? 119.831 73.214 67.985 1.00 102.20 349 LEU A C 1
ATOM 4503 O O . LEU C 3 349 ? 120.313 72.222 68.539 1.00 102.20 349 LEU A O 1
ATOM 4508 N N . THR C 3 350 ? 118.917 73.982 68.580 1.00 102.58 350 THR A N 1
ATOM 4509 C CA . THR C 3 350 ? 118.552 73.700 69.963 1.00 102.58 350 THR A CA 1
ATOM 4510 C C . THR C 3 350 ? 117.755 72.410 70.085 1.00 102.58 350 THR A C 1
ATOM 4511 O O . THR C 3 350 ? 117.873 71.711 71.096 1.00 102.58 350 THR A O 1
ATOM 4515 N N . TYR C 3 351 ? 116.981 72.046 69.064 1.00 99.70 351 TYR A N 1
ATOM 4516 C CA . TYR C 3 351 ? 116.305 70.757 69.100 1.00 99.70 351 TYR A CA 1
ATOM 4517 C C . TYR C 3 351 ? 117.315 69.624 69.118 1.00 99.70 351 TYR A C 1
ATOM 4518 O O . TYR C 3 351 ? 117.243 68.723 69.964 1.00 99.70 351 TYR A O 1
ATOM 4527 N N . LYS C 3 352 ? 118.268 69.649 68.182 1.00 106.02 352 LYS A N 1
ATOM 4528 C CA . LYS C 3 352 ? 119.271 68.589 68.154 1.00 106.02 352 LYS A CA 1
ATOM 4529 C C . LYS C 3 352 ? 120.094 68.563 69.434 1.00 106.02 352 LYS A C 1
ATOM 4530 O O . LYS C 3 352 ? 1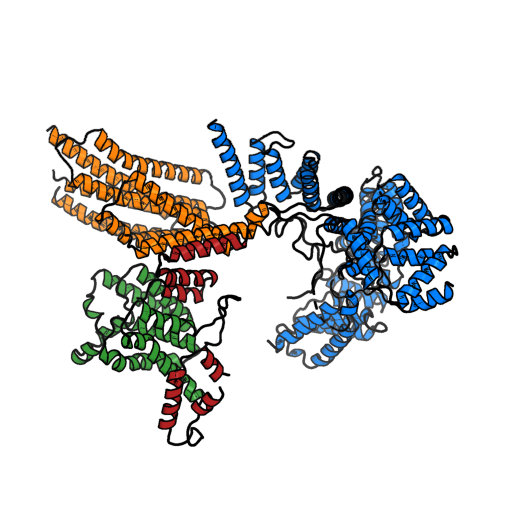20.429 67.484 69.934 1.00 106.02 352 LYS A O 1
ATOM 4536 N N . GLU C 3 353 ? 120.402 69.728 69.994 1.00 113.79 353 GLU A N 1
ATOM 4537 C CA . GLU C 3 353 ? 121.264 69.801 71.161 1.00 113.79 353 GLU A CA 1
ATOM 4538 C C . GLU C 3 353 ? 120.551 69.434 72.455 1.00 113.79 353 GLU A C 1
ATOM 4539 O O . GLU C 3 353 ? 121.215 69.028 73.414 1.00 113.79 353 GLU A O 1
ATOM 4545 N N . PHE C 3 354 ? 119.222 69.545 72.510 1.00 109.56 354 PHE A N 1
ATOM 4546 C CA . PHE C 3 354 ? 118.498 69.213 73.726 1.00 109.56 354 PHE A CA 1
ATOM 4547 C C . PHE C 3 354 ? 117.758 67.888 73.681 1.00 109.56 354 PHE A C 1
ATOM 4548 O O . PHE C 3 354 ? 117.327 67.415 74.736 1.00 109.56 354 PHE A O 1
ATOM 4556 N N . GLN C 3 355 ? 117.603 67.278 72.506 1.00 118.79 355 GLN A N 1
ATOM 4557 C CA . GLN C 3 355 ? 116.760 66.089 72.407 1.00 118.79 355 GLN A CA 1
ATOM 4558 C C . GLN C 3 355 ? 117.180 64.917 73.293 1.00 118.79 355 GLN A C 1
ATOM 4559 O O . GLN C 3 355 ? 116.288 64.306 73.907 1.00 118.79 355 GLN A O 1
ATOM 4565 N N . PRO C 3 356 ? 118.459 64.529 73.394 1.00 132.95 356 PRO A N 1
ATOM 4566 C CA . PRO C 3 356 ? 118.774 63.282 74.119 1.00 132.95 356 PRO A CA 1
ATOM 4567 C C . PRO C 3 356 ? 118.380 63.234 75.586 1.00 132.95 356 PRO A C 1
ATOM 4568 O O . PRO C 3 356 ? 117.956 62.176 76.065 1.00 132.95 356 PRO A O 1
ATOM 4572 N N . HIS C 3 357 ? 118.477 64.346 76.310 1.00 126.92 357 HIS A N 1
ATOM 4573 C CA . HIS C 3 357 ? 118.323 64.289 77.759 1.00 126.92 357 HIS A CA 1
ATOM 4574 C C . HIS C 3 357 ? 117.180 65.167 78.245 1.00 126.92 357 HIS A C 1
ATOM 4575 O O . HIS C 3 357 ? 117.280 65.824 79.285 1.00 126.92 357 HIS A O 1
ATOM 4582 N N . VAL C 3 358 ? 116.081 65.167 77.489 1.00 127.08 358 VAL A N 1
ATOM 4583 C CA . VAL C 3 358 ? 114.920 65.982 77.832 1.00 127.08 358 VAL A CA 1
ATOM 4584 C C . VAL C 3 358 ? 114.319 65.605 79.179 1.00 127.08 358 VAL A C 1
ATOM 4585 O O . VAL C 3 358 ? 113.729 66.447 79.866 1.00 127.08 358 VAL A O 1
ATOM 4589 N N . ASP C 3 359 ? 114.443 64.337 79.576 1.00 140.44 359 ASP A N 1
ATOM 4590 C CA . ASP C 3 359 ? 113.655 63.829 80.693 1.00 140.44 359 ASP A CA 1
ATOM 4591 C C . ASP C 3 359 ? 114.032 64.463 82.026 1.00 140.44 359 ASP A C 1
ATOM 4592 O O . ASP C 3 359 ? 113.331 64.247 83.020 1.00 140.44 359 ASP A O 1
ATOM 4597 N N . ASN C 3 360 ? 115.120 65.233 82.073 1.00 136.21 360 ASN A N 1
ATOM 4598 C CA . ASN C 3 360 ? 115.579 65.841 83.315 1.00 136.21 360 ASN A CA 1
ATOM 4599 C C . ASN C 3 360 ? 115.039 67.248 83.538 1.00 136.21 360 ASN A C 1
ATOM 4600 O O . ASN C 3 360 ? 115.351 67.850 84.570 1.00 136.21 360 ASN A O 1
ATOM 4605 N N . LEU C 3 361 ? 114.250 67.787 82.615 1.00 126.88 361 LEU A N 1
ATOM 4606 C CA . LEU C 3 361 ? 113.831 69.184 82.652 1.00 126.88 361 LEU A CA 1
ATOM 4607 C C . LEU C 3 361 ? 112.376 69.334 83.086 1.00 126.88 361 LEU A C 1
ATOM 4608 O O . LEU C 3 361 ? 111.644 70.181 82.573 1.00 126.88 361 LEU A O 1
ATOM 4613 N N . ASP C 3 362 ?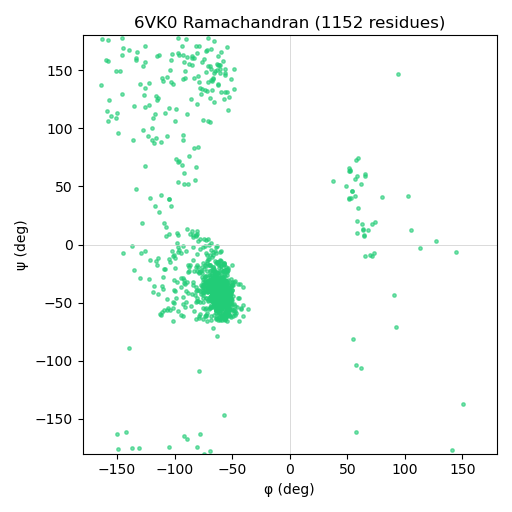 111.950 68.521 84.049 1.00 129.47 362 ASP A N 1
ATOM 4614 C CA . ASP C 3 362 ? 110.533 68.466 84.409 1.00 129.47 362 ASP A CA 1
ATOM 4615 C C . ASP C 3 362 ? 109.954 69.785 84.912 1.00 129.47 362 ASP A C 1
ATOM 4616 O O . ASP C 3 362 ? 108.875 70.172 84.432 1.00 129.47 362 ASP A O 1
ATOM 4621 N N . PRO C 3 363 ? 110.579 70.520 85.861 1.00 132.10 363 PRO A N 1
ATOM 4622 C CA . PRO C 3 363 ? 109.828 71.564 86.579 1.00 132.10 363 PRO A CA 1
ATOM 4623 C C . PRO C 3 363 ? 109.200 72.628 85.694 1.00 132.10 363 PRO A C 1
ATOM 4624 O O . PRO C 3 363 ? 107.977 72.790 85.680 1.00 132.10 363 PRO A O 1
ATOM 4628 N N . LEU C 3 364 ? 110.026 73.351 84.948 1.00 117.94 364 LEU A N 1
ATOM 4629 C CA . LEU C 3 364 ? 109.549 74.456 84.124 1.00 117.94 364 LEU A CA 1
ATOM 4630 C C . LEU C 3 364 ? 110.143 74.478 82.727 1.00 117.94 364 LEU A C 1
ATOM 4631 O O . LEU C 3 364 ? 109.536 75.069 81.829 1.00 117.94 364 LEU A O 1
ATOM 4636 N N . GLN C 3 365 ? 111.293 73.848 82.502 1.00 119.32 365 GLN A N 1
ATOM 4637 C CA . GLN C 3 365 ? 111.998 74.015 81.241 1.00 119.32 365 GLN A CA 1
ATOM 4638 C C . GLN C 3 365 ? 111.345 73.218 80.120 1.00 119.32 365 GLN A C 1
ATOM 4639 O O . GLN C 3 365 ? 111.481 73.578 78.944 1.00 119.32 365 GLN A O 1
ATOM 4645 N N . VAL C 3 366 ? 110.613 72.156 80.458 1.00 113.81 366 VAL A N 1
ATOM 4646 C CA . VAL C 3 366 ? 109.899 71.406 79.429 1.00 113.81 366 VAL A CA 1
ATOM 4647 C C . VAL C 3 366 ? 108.833 72.280 78.781 1.00 113.81 366 VAL A C 1
ATOM 4648 O O . VAL C 3 366 ? 108.539 72.141 77.589 1.00 113.81 366 VAL A O 1
ATOM 4652 N N . PHE C 3 367 ? 108.259 73.209 79.548 1.00 108.52 367 PHE A N 1
ATOM 4653 C CA . PHE C 3 367 ? 107.255 74.126 79.021 1.00 108.52 367 PHE A CA 1
ATOM 4654 C C . PHE C 3 367 ? 107.791 74.890 77.819 1.00 108.52 367 PHE A C 1
ATOM 4655 O O . PHE C 3 367 ? 107.323 74.729 76.683 1.00 108.52 367 PHE A O 1
ATOM 4663 N N . TYR C 3 368 ? 108.806 75.711 78.057 1.00 99.88 368 TYR A N 1
ATOM 4664 C CA . TYR C 3 368 ? 109.338 76.531 76.983 1.00 99.88 368 TYR A CA 1
ATOM 4665 C C . TYR C 3 368 ? 109.981 75.667 75.913 1.00 99.88 368 TYR A C 1
ATOM 4666 O O . TYR C 3 368 ? 109.933 76.004 74.725 1.00 99.88 368 TYR A O 1
ATOM 4675 N N . TYR C 3 369 ? 110.576 74.541 76.310 1.00 100.47 369 TYR A N 1
ATOM 4676 C CA . TYR C 3 369 ? 111.173 73.656 75.319 1.00 100.47 369 TYR A CA 1
ATOM 4677 C C . TYR C 3 369 ? 110.132 73.175 74.317 1.00 100.47 369 TYR A C 1
ATOM 4678 O O . TYR C 3 369 ? 110.320 73.312 73.102 1.00 100.47 369 TYR A O 1
ATOM 4687 N N . VAL C 3 370 ? 109.017 72.628 74.801 1.00 93.12 370 VAL A N 1
ATOM 4688 C CA . VAL C 3 370 ? 108.010 72.125 73.878 1.00 93.12 370 VAL A CA 1
ATOM 4689 C C . VAL C 3 370 ? 107.390 73.273 73.100 1.00 93.12 370 VAL A C 1
ATOM 4690 O O . VAL C 3 370 ? 106.964 73.100 71.954 1.00 93.12 370 VAL A O 1
ATOM 4694 N N . ARG C 3 371 ? 107.340 74.468 73.695 1.00 93.45 371 ARG A N 1
ATOM 4695 C CA . ARG C 3 371 ? 106.810 75.607 72.953 1.00 93.45 371 ARG A CA 1
ATOM 4696 C C . ARG C 3 371 ? 107.680 75.904 71.737 1.00 93.45 371 ARG A C 1
ATOM 4697 O O . ARG C 3 371 ? 107.182 76.033 70.610 1.00 93.45 371 ARG A O 1
ATOM 4705 N N . CYS C 3 372 ? 108.996 75.999 71.953 1.00 92.03 372 CYS A N 1
ATOM 4706 C CA . CYS C 3 372 ? 109.925 76.167 70.839 1.00 92.03 372 CYS A CA 1
ATOM 4707 C C . CYS C 3 372 ? 109.791 75.035 69.838 1.00 92.03 372 CYS A C 1
ATOM 4708 O O . CYS C 3 372 ? 109.923 75.245 68.628 1.00 92.03 372 CYS A O 1
ATOM 4711 N N . LEU C 3 373 ? 109.554 73.822 70.324 1.00 87.80 373 LEU A N 1
ATOM 4712 C CA . LEU C 3 373 ? 109.474 72.683 69.422 1.00 87.80 373 LEU A CA 1
ATOM 4713 C C . LEU C 3 373 ? 108.266 72.811 68.502 1.00 87.80 373 LEU A C 1
ATOM 4714 O O . LEU C 3 373 ? 108.367 72.614 67.283 1.00 87.80 373 LEU A O 1
ATOM 4719 N N . GLN C 3 374 ? 107.113 73.155 69.073 1.00 88.80 374 GLN A N 1
ATOM 4720 C CA . GLN C 3 374 ? 105.929 73.403 68.260 1.00 88.80 374 GLN A CA 1
ATOM 4721 C C . GLN C 3 374 ? 106.188 74.513 67.259 1.00 88.80 374 GLN A C 1
ATOM 4722 O O . GLN C 3 374 ? 105.764 74.429 66.100 1.00 88.80 374 GLN A O 1
ATOM 4728 N N . LEU C 3 375 ? 106.878 75.567 67.695 1.00 76.70 375 LEU A N 1
ATOM 4729 C CA . LEU C 3 375 ? 107.161 76.675 66.793 1.00 76.70 375 LEU A CA 1
ATOM 4730 C C . LEU C 3 375 ? 108.003 76.216 65.611 1.00 76.70 375 LEU A C 1
ATOM 4731 O O . LEU C 3 375 ? 107.717 76.565 64.460 1.00 76.70 375 LEU A O 1
ATOM 4736 N N . LEU C 3 376 ? 109.030 75.412 65.876 1.00 77.42 376 LEU A N 1
ATOM 4737 C CA . LEU C 3 376 ? 109.833 74.862 64.791 1.00 77.42 376 LEU A CA 1
ATOM 4738 C C . LEU C 3 376 ? 108.980 74.034 63.849 1.00 77.42 376 LEU A C 1
ATOM 4739 O O . LEU C 3 376 ? 109.131 74.121 62.626 1.00 77.42 376 LEU A O 1
ATOM 4744 N N . GLY C 3 377 ? 108.090 73.212 64.398 1.00 76.86 377 GLY A N 1
ATOM 4745 C CA . GLY C 3 377 ? 107.263 72.384 63.539 1.00 76.86 377 GLY A CA 1
ATOM 4746 C C . GLY C 3 377 ? 106.391 73.212 62.618 1.00 76.86 377 GLY A C 1
ATOM 4747 O O . GLY C 3 377 ? 106.250 72.911 61.428 1.00 76.86 377 GLY A O 1
ATOM 4748 N N . HIS C 3 378 ? 105.794 74.273 63.160 1.00 80.78 378 HIS A N 1
ATOM 4749 C CA . HIS C 3 378 ? 104.980 75.160 62.336 1.00 80.78 378 HIS A CA 1
ATOM 4750 C C . HIS C 3 378 ? 105.821 75.829 61.259 1.00 80.78 378 HIS A C 1
ATOM 4751 O O . HIS C 3 378 ? 105.376 75.974 60.114 1.00 80.78 378 HIS A O 1
ATOM 4758 N N . MET C 3 379 ? 107.044 76.241 61.604 1.00 82.40 379 MET A N 1
ATOM 4759 C CA . MET C 3 379 ? 107.910 76.829 60.590 1.00 82.40 379 MET A CA 1
ATOM 4760 C C . MET C 3 379 ? 108.246 75.828 59.499 1.00 82.40 379 MET A C 1
ATOM 4761 O O . MET C 3 379 ? 108.367 76.209 58.330 1.00 82.40 379 MET A O 1
ATOM 4766 N N . TYR C 3 380 ? 108.398 74.554 59.852 1.00 98.39 380 TYR A N 1
ATOM 4767 C CA . TYR C 3 380 ? 108.590 73.542 58.820 1.00 98.39 380 TYR A CA 1
ATOM 4768 C C . TYR C 3 380 ? 107.361 73.428 57.938 1.00 98.39 380 TYR A C 1
ATOM 4769 O O . TYR C 3 380 ? 107.471 73.370 56.709 1.00 98.39 380 TYR A O 1
ATOM 4778 N N . PHE C 3 381 ? 106.180 73.392 58.546 1.00 90.71 381 PHE A N 1
ATOM 4779 C CA . PHE C 3 381 ? 104.985 73.183 57.741 1.00 90.71 381 PHE A CA 1
ATOM 4780 C C . PHE C 3 381 ? 104.703 74.368 56.831 1.00 90.71 381 PHE A C 1
ATOM 4781 O O . PHE C 3 381 ? 104.144 74.195 55.743 1.00 90.71 381 PHE A O 1
ATOM 4789 N N . THR C 3 382 ? 105.085 75.572 57.244 1.00 90.87 382 THR A N 1
ATOM 4790 C CA . THR C 3 382 ? 104.778 76.742 56.433 1.00 90.87 382 THR A CA 1
ATOM 4791 C C . THR C 3 382 ? 105.756 76.882 55.276 1.00 90.87 382 THR A C 1
ATOM 4792 O O . THR C 3 382 ? 105.349 77.064 54.125 1.00 90.87 382 THR A O 1
ATOM 4796 N N . GLY C 3 383 ? 107.047 76.791 55.558 1.00 90.17 383 GLY A N 1
ATOM 4797 C CA . GLY C 3 383 ? 108.059 77.022 54.557 1.00 90.17 383 GLY A CA 1
ATOM 4798 C C . GLY C 3 383 ? 108.781 78.339 54.690 1.00 90.17 383 GLY A C 1
ATOM 4799 O O . GLY C 3 383 ? 109.495 78.730 53.762 1.00 90.17 383 GLY A O 1
ATOM 4800 N N . GLU C 3 384 ? 108.617 79.032 55.808 1.00 91.68 384 GLU A N 1
ATOM 4801 C CA . GLU C 3 384 ? 109.244 80.324 56.011 1.00 91.68 384 GLU A CA 1
ATOM 4802 C C . GLU C 3 384 ? 110.705 80.139 56.392 1.00 91.68 384 GLU A C 1
ATOM 4803 O O . GLU C 3 384 ? 111.057 79.236 57.153 1.00 91.68 384 GLU A O 1
ATOM 4809 N N . GLY C 3 385 ? 111.562 80.996 55.846 1.00 101.31 385 GLY A N 1
ATOM 4810 C CA . GLY C 3 385 ? 112.980 80.920 56.137 1.00 101.31 385 GLY A CA 1
ATOM 4811 C C . GLY C 3 385 ? 113.701 79.739 55.530 1.00 101.31 385 GLY A C 1
ATOM 4812 O O . GLY C 3 385 ? 114.798 79.402 55.987 1.00 101.31 385 GLY A O 1
ATOM 4813 N N . SER C 3 386 ? 113.120 79.097 54.522 1.00 111.47 386 SER A N 1
ATOM 4814 C CA . SER C 3 386 ? 113.709 77.922 53.898 1.00 111.47 386 SER A CA 1
ATOM 4815 C C . SER C 3 386 ? 113.289 77.886 52.436 1.00 111.47 386 SER A C 1
ATOM 4816 O O . SER C 3 386 ? 112.842 78.887 51.870 1.00 111.47 386 SER A O 1
ATOM 4819 N N . SER C 3 387 ? 113.447 76.713 51.821 1.00 113.96 387 SER A N 1
ATOM 4820 C CA . SER C 3 387 ? 113.170 76.579 50.396 1.00 113.96 387 SER A CA 1
ATOM 4821 C C . SER C 3 387 ? 111.735 76.137 50.147 1.00 113.96 387 SER A C 1
ATOM 4822 O O . SER C 3 387 ? 111.017 76.745 49.346 1.00 113.96 387 SER A O 1
ATOM 4825 N N . LYS C 3 388 ? 111.306 75.072 50.807 1.00 116.06 388 LYS A N 1
ATOM 4826 C CA . LYS C 3 388 ? 109.964 74.537 50.630 1.00 116.06 388 LYS A CA 1
ATOM 4827 C C . LYS C 3 388 ? 109.635 73.689 51.846 1.00 116.06 388 LYS A C 1
ATOM 4828 O O . LYS C 3 388 ? 110.537 73.250 52.569 1.00 116.06 388 LYS A O 1
ATOM 4834 N N . PRO C 3 389 ? 108.349 73.454 52.114 1.00 112.40 389 PRO A N 1
ATOM 4835 C CA . PRO C 3 389 ? 107.978 72.779 53.362 1.00 112.40 389 PRO A CA 1
ATOM 4836 C C . PRO C 3 389 ? 108.497 71.354 53.424 1.00 112.40 389 PRO A C 1
ATOM 4837 O O . PRO C 3 389 ? 108.637 70.669 52.410 1.00 112.40 389 PRO A O 1
ATOM 4841 N N . ASN C 3 390 ? 108.777 70.914 54.648 1.00 132.13 390 ASN A N 1
ATOM 4842 C CA . ASN C 3 390 ? 109.233 69.557 54.951 1.00 132.13 390 ASN A CA 1
ATOM 4843 C C . ASN C 3 390 ? 108.101 68.885 55.725 1.00 132.13 390 ASN A C 1
ATOM 4844 O O . ASN C 3 390 ? 108.074 68.909 56.959 1.00 132.13 390 ASN A O 1
ATOM 4849 N N . ILE C 3 391 ? 107.177 68.270 54.987 1.00 126.78 391 ILE A N 1
ATOM 4850 C CA . ILE C 3 391 ? 105.907 67.864 55.573 1.00 126.78 391 ILE A CA 1
ATOM 4851 C C . ILE C 3 391 ? 106.115 66.780 56.618 1.00 126.78 391 ILE A C 1
ATOM 4852 O O . ILE C 3 391 ? 105.784 66.963 57.795 1.00 126.78 391 ILE A O 1
ATOM 4857 N N . HIS C 3 392 ? 106.672 65.642 56.204 1.00 134.66 392 HIS A N 1
ATOM 4858 C CA . HIS C 3 392 ? 106.739 64.481 57.088 1.00 134.66 392 HIS A CA 1
ATOM 4859 C C . HIS C 3 392 ? 107.542 64.777 58.348 1.00 134.66 392 HIS A C 1
ATOM 4860 O O . HIS C 3 392 ? 107.136 64.389 59.454 1.00 134.66 392 HIS A O 1
ATOM 4867 N N . MET C 3 393 ? 108.695 65.440 58.196 1.00 131.14 393 MET A N 1
ATOM 4868 C CA . MET C 3 393 ? 109.496 65.799 59.360 1.00 131.14 393 MET A CA 1
ATOM 4869 C C . MET C 3 393 ? 108.687 66.649 60.323 1.00 131.14 393 MET A C 1
ATOM 4870 O O . MET C 3 393 ? 108.684 66.404 61.533 1.00 131.14 393 MET A O 1
ATOM 4875 N N . ALA C 3 394 ? 107.977 67.643 59.796 1.00 118.41 394 ALA A N 1
ATOM 4876 C CA . ALA C 3 394 ? 107.085 68.436 60.629 1.00 118.41 394 ALA A CA 1
ATOM 4877 C C . ALA C 3 394 ? 106.070 67.545 61.337 1.00 118.41 394 ALA A C 1
ATOM 4878 O O . ALA C 3 394 ? 105.785 67.730 62.520 1.00 118.41 394 ALA A O 1
ATOM 4880 N N . GLU C 3 395 ? 105.521 66.559 60.629 1.00 126.30 395 GLU A N 1
ATOM 4881 C CA . GLU C 3 395 ? 104.519 65.686 61.235 1.00 126.30 395 GLU A CA 1
ATOM 4882 C C . GLU C 3 395 ? 105.080 64.947 62.442 1.00 126.30 395 GLU A C 1
ATOM 4883 O O . GLU C 3 395 ? 104.446 64.902 63.506 1.00 126.30 395 GLU A O 1
ATOM 4889 N N . GLU C 3 396 ? 106.265 64.352 62.295 1.00 129.46 396 GLU A N 1
ATOM 4890 C CA . GLU C 3 396 ? 106.861 63.667 63.439 1.00 129.46 396 GLU A CA 1
ATOM 4891 C C . GLU C 3 396 ? 107.175 64.653 64.550 1.00 129.46 396 GLU A C 1
ATOM 4892 O O . GLU C 3 396 ? 106.955 64.361 65.729 1.00 129.46 396 GLU A O 1
ATOM 4898 N N . ILE C 3 397 ? 107.682 65.832 64.193 1.00 113.56 397 ILE A N 1
ATOM 4899 C CA . ILE C 3 397 ? 108.022 66.826 65.205 1.00 113.56 397 ILE A CA 1
ATOM 4900 C C . ILE C 3 397 ? 106.797 67.188 66.024 1.00 113.56 397 ILE A C 1
ATOM 4901 O O . ILE C 3 397 ? 106.849 67.247 67.257 1.00 113.56 397 ILE A O 1
ATOM 4906 N N . LEU C 3 398 ? 105.667 67.390 65.357 1.00 112.15 398 LEU A N 1
ATOM 4907 C CA . LEU C 3 398 ? 104.460 67.784 66.068 1.00 112.15 398 LEU A CA 1
ATOM 4908 C C . LEU C 3 398 ? 103.888 66.639 66.885 1.00 112.15 398 LEU A C 1
ATOM 4909 O O . LEU C 3 398 ? 103.433 66.853 68.013 1.00 112.15 398 LEU A O 1
ATOM 4914 N N . THR C 3 399 ? 103.878 65.421 66.342 1.00 116.81 399 THR A N 1
ATOM 4915 C CA . THR C 3 399 ? 103.319 64.323 67.118 1.00 116.81 399 THR A CA 1
ATOM 4916 C C . THR C 3 399 ? 104.169 64.050 68.351 1.00 116.81 399 THR A C 1
ATOM 4917 O O . THR C 3 399 ? 103.636 63.754 69.426 1.00 116.81 399 THR A O 1
ATOM 4921 N N . THR C 3 400 ? 105.488 64.212 68.242 1.00 116.22 400 THR A N 1
ATOM 4922 C CA . THR C 3 400 ? 106.329 64.045 69.422 1.00 116.22 400 THR A CA 1
ATOM 4923 C C . THR C 3 400 ? 106.167 65.210 70.390 1.00 116.22 400 THR A C 1
ATOM 4924 O O . THR C 3 400 ? 106.245 65.022 71.609 1.00 116.22 400 THR A O 1
ATOM 4928 N N . SER C 3 401 ? 105.964 66.423 69.871 1.00 106.18 401 SER A N 1
ATOM 4929 C CA . SER C 3 401 ? 105.655 67.556 70.736 1.00 106.18 401 SER A CA 1
ATOM 4930 C C . SER C 3 401 ? 104.400 67.280 71.545 1.00 106.18 401 SER A C 1
ATOM 4931 O O . SER C 3 401 ? 104.348 67.524 72.756 1.00 106.18 401 SER A O 1
ATOM 4934 N N . LEU C 3 402 ? 103.383 66.735 70.885 1.00 116.68 402 LEU A N 1
ATOM 4935 C CA . LEU C 3 402 ? 102.143 66.408 71.572 1.00 116.68 402 LEU A CA 1
ATOM 4936 C C . LEU C 3 402 ? 102.356 65.281 72.575 1.00 116.68 402 LEU A C 1
ATOM 4937 O O . LEU C 3 402 ? 101.762 65.286 73.659 1.00 116.68 402 LEU A O 1
ATOM 4942 N N . GLU C 3 403 ? 103.214 64.316 72.238 1.00 117.02 403 GLU A N 1
ATOM 4943 C CA . GLU C 3 403 ? 103.507 63.232 73.169 1.00 117.02 403 GLU A CA 1
ATOM 4944 C C . GLU C 3 403 ? 104.174 63.760 74.430 1.00 117.02 403 GLU A C 1
ATOM 4945 O O . GLU C 3 403 ? 103.715 63.502 75.548 1.00 117.02 403 GLU A O 1
ATOM 4951 N N . ILE C 3 404 ? 105.264 64.510 74.265 1.00 111.73 404 ILE A N 1
ATOM 4952 C CA . ILE C 3 404 ? 105.968 65.070 75.415 1.00 111.73 404 ILE A CA 1
ATOM 4953 C C . ILE C 3 404 ? 105.064 66.002 76.204 1.00 111.73 404 ILE A C 1
ATOM 4954 O O . ILE C 3 404 ? 105.233 66.163 77.418 1.00 111.73 404 ILE A O 1
ATOM 4959 N N . SER C 3 405 ? 104.092 66.630 75.542 1.00 116.54 405 SER A N 1
ATOM 4960 C CA . SER C 3 405 ? 103.170 67.497 76.263 1.00 116.54 405 SER A CA 1
ATOM 4961 C C . SER C 3 405 ? 102.083 66.725 76.995 1.00 116.54 405 SER A C 1
ATOM 4962 O O . SER C 3 405 ? 101.502 67.257 77.946 1.00 116.54 405 SER A O 1
ATOM 4965 N N . ARG C 3 406 ? 101.763 65.505 76.554 1.00 122.88 406 ARG A N 1
ATOM 4966 C CA . ARG C 3 406 ? 100.722 64.732 77.228 1.00 122.88 406 ARG A CA 1
ATOM 4967 C C . ARG C 3 406 ? 101.024 64.601 78.715 1.00 122.88 406 ARG A C 1
ATOM 4968 O O . ARG C 3 406 ? 100.146 64.798 79.562 1.00 122.88 406 ARG A O 1
ATOM 4976 N N . ARG C 3 407 ? 102.266 64.269 79.050 1.00 122.07 407 ARG A N 1
ATOM 4977 C CA . ARG C 3 407 ? 102.746 64.458 80.408 1.00 122.07 407 ARG A CA 1
ATOM 4978 C C . ARG C 3 407 ? 103.229 65.892 80.559 1.00 122.07 407 ARG A C 1
ATOM 4979 O O . ARG C 3 407 ? 103.594 66.542 79.576 1.00 122.07 407 ARG A O 1
ATOM 4987 N N . ALA C 3 408 ? 103.200 66.390 81.793 1.00 120.73 408 ALA A N 1
ATOM 4988 C CA . ALA C 3 408 ? 103.394 67.797 82.130 1.00 120.73 408 ALA A CA 1
ATOM 4989 C C . ALA C 3 408 ? 102.294 68.684 81.561 1.00 120.73 408 ALA A C 1
ATOM 4990 O O . ALA C 3 408 ? 102.393 69.913 81.660 1.00 120.73 408 ALA A O 1
ATOM 4992 N N . GLN C 3 409 ? 101.249 68.089 80.986 1.00 122.69 409 GLN A N 1
ATOM 4993 C CA . GLN C 3 409 ? 100.004 68.752 80.575 1.00 122.69 409 GLN A CA 1
ATOM 4994 C C . GLN C 3 409 ? 100.240 70.148 79.994 1.00 122.69 409 GLN A C 1
ATOM 4995 O O . GLN C 3 409 ? 99.656 71.144 80.419 1.00 122.69 409 GLN A O 1
ATOM 5001 N N . GLY C 3 410 ? 101.109 70.195 78.983 1.00 113.09 410 GLY A N 1
ATOM 5002 C CA . GLY C 3 410 ? 101.384 71.423 78.294 1.00 113.09 410 GLY A CA 1
ATOM 5003 C C . GLY C 3 410 ? 100.322 71.743 77.257 1.00 113.09 410 GLY A C 1
ATOM 5004 O O . GLY C 3 410 ? 99.512 70.890 76.874 1.00 113.09 410 GLY A O 1
ATOM 5005 N N . PRO C 3 411 ? 100.321 72.987 76.790 1.00 102.83 411 PRO A N 1
ATOM 5006 C CA . PRO C 3 411 ? 99.323 73.420 75.810 1.00 102.83 411 PRO A CA 1
ATOM 5007 C C . PRO C 3 411 ? 99.591 72.828 74.434 1.00 102.83 411 PRO A C 1
ATOM 5008 O O . PRO C 3 411 ? 100.732 72.588 74.037 1.00 102.83 411 PRO A O 1
ATOM 5012 N N . ILE C 3 412 ? 98.502 72.600 73.704 1.00 95.10 412 ILE A N 1
ATOM 5013 C CA . ILE C 3 412 ? 98.563 71.791 72.493 1.00 95.10 412 ILE A CA 1
ATOM 5014 C C . ILE C 3 412 ? 97.942 72.510 71.299 1.00 95.10 412 ILE A C 1
ATOM 5015 O O . ILE C 3 412 ? 97.616 71.878 70.288 1.00 95.10 412 ILE A O 1
ATOM 5020 N N . GLY C 3 413 ? 97.798 73.831 71.383 1.00 93.40 413 GLY A N 1
ATOM 5021 C CA . GLY C 3 413 ? 96.989 74.530 70.401 1.00 93.40 413 GLY A CA 1
ATOM 5022 C C . GLY C 3 413 ? 97.506 74.539 68.976 1.00 93.40 413 GLY A C 1
ATOM 5023 O O . GLY C 3 413 ? 96.953 73.843 68.112 1.00 93.40 413 GLY A O 1
ATOM 5024 N N . ARG C 3 414 ? 98.574 75.299 68.718 1.00 89.74 414 ARG A N 1
ATOM 5025 C CA . ARG C 3 414 ? 99.083 75.395 67.355 1.00 89.74 414 ARG A CA 1
ATOM 5026 C C . ARG C 3 414 ? 99.404 74.021 66.804 1.00 89.74 414 ARG A C 1
ATOM 5027 O O . ARG C 3 414 ? 99.184 73.752 65.616 1.00 89.74 414 ARG A O 1
ATOM 5035 N N . ALA C 3 415 ? 99.882 73.131 67.667 1.00 91.35 415 ALA A N 1
ATOM 5036 C CA . ALA C 3 415 ? 100.253 71.798 67.228 1.00 91.35 415 ALA A CA 1
ATOM 5037 C C . ALA C 3 415 ? 99.059 71.052 66.667 1.00 91.35 415 ALA A C 1
ATOM 5038 O O . ALA C 3 415 ? 99.109 70.548 65.540 1.00 91.35 415 ALA A O 1
ATOM 5040 N N . CYS C 3 416 ? 97.978 70.964 67.437 1.00 94.97 416 CYS A N 1
ATOM 5041 C CA . CYS C 3 416 ? 96.817 70.231 66.957 1.00 94.97 416 CYS A CA 1
ATOM 5042 C C . CYS C 3 416 ? 96.198 70.916 65.751 1.00 94.97 416 CYS A C 1
ATOM 5043 O O . CYS C 3 416 ? 95.699 70.247 64.839 1.00 94.97 416 CYS A O 1
ATOM 5046 N N . ILE C 3 417 ? 96.229 72.249 65.720 1.00 86.32 417 ILE A N 1
ATOM 5047 C CA . ILE C 3 417 ? 95.659 72.965 64.581 1.00 86.32 417 ILE A CA 1
ATOM 5048 C C . ILE C 3 417 ? 96.381 72.576 63.302 1.00 86.32 417 ILE A C 1
ATOM 5049 O O . ILE C 3 417 ? 95.756 72.276 62.276 1.00 86.32 417 ILE A O 1
ATOM 5054 N N . ASP C 3 418 ? 97.710 72.554 63.346 1.00 89.10 418 ASP A N 1
ATOM 5055 C CA . ASP C 3 418 ? 98.451 72.211 62.141 1.00 89.10 418 ASP A CA 1
ATOM 5056 C C . ASP C 3 418 ? 98.351 70.726 61.831 1.00 89.10 418 ASP A C 1
ATOM 5057 O O . ASP C 3 418 ? 98.347 70.338 60.659 1.00 89.10 418 ASP A O 1
ATOM 5062 N N . LEU C 3 419 ? 98.260 69.877 62.856 1.00 89.51 419 LEU A N 1
ATOM 5063 C CA . LEU C 3 419 ? 97.957 68.473 62.600 1.00 89.51 419 LEU A CA 1
ATOM 5064 C C . LEU C 3 419 ? 96.677 68.330 61.797 1.00 89.51 419 LEU A C 1
ATOM 5065 O O . LEU C 3 419 ? 96.615 67.554 60.835 1.00 89.51 419 LEU A O 1
ATOM 5070 N N . GLY C 3 420 ? 95.638 69.059 62.193 1.00 90.02 420 GLY A N 1
ATOM 5071 C CA . GLY C 3 420 ? 94.386 68.991 61.463 1.00 90.02 420 GLY A CA 1
ATOM 5072 C C . GLY C 3 420 ? 94.530 69.504 60.048 1.00 90.02 420 GLY A C 1
ATOM 5073 O O . GLY C 3 420 ? 94.077 68.874 59.089 1.00 90.02 420 GLY A O 1
ATOM 5074 N N . LEU C 3 421 ? 95.156 70.668 59.901 1.00 80.28 421 LEU A N 1
ATOM 5075 C CA . LEU C 3 421 ? 95.349 71.220 58.572 1.00 80.28 421 LEU A CA 1
ATOM 5076 C C . LEU C 3 421 ? 96.071 70.226 57.678 1.00 80.28 421 LEU A C 1
ATOM 5077 O O . LEU C 3 421 ? 95.740 70.094 56.495 1.00 80.28 421 LEU A O 1
ATOM 5082 N N . ILE C 3 422 ? 97.028 69.490 58.237 1.00 89.20 422 ILE A N 1
ATOM 5083 C CA . ILE C 3 422 ? 97.799 68.540 57.448 1.00 89.20 422 ILE A CA 1
ATOM 5084 C C . ILE C 3 422 ? 96.952 67.338 57.080 1.00 89.20 422 ILE A C 1
ATOM 5085 O O . ILE C 3 422 ? 96.756 67.036 55.898 1.00 89.20 422 ILE A O 1
ATOM 5090 N N . ASN C 3 423 ? 96.429 66.637 58.081 1.00 96.79 423 ASN A N 1
ATOM 5091 C CA . ASN C 3 423 ? 95.674 65.435 57.764 1.00 96.79 423 ASN A CA 1
ATOM 5092 C C . ASN C 3 423 ? 94.335 65.737 57.119 1.00 96.79 423 ASN A C 1
ATOM 5093 O O . ASN C 3 423 ? 93.555 64.805 56.892 1.00 96.79 423 ASN A O 1
ATOM 5098 N N . GLN C 3 424 ? 94.038 67.001 56.834 1.00 94.91 424 GLN A N 1
ATOM 5099 C CA . GLN C 3 424 ? 92.886 67.305 56.000 1.00 94.91 424 GLN A CA 1
ATOM 5100 C C . GLN C 3 424 ? 93.258 67.463 54.533 1.00 94.91 424 GLN A C 1
ATOM 5101 O O . GLN C 3 424 ? 92.487 67.066 53.654 1.00 94.91 424 GLN A O 1
ATOM 5107 N N . TYR C 3 425 ? 94.420 68.037 54.243 1.00 92.85 425 TYR A N 1
ATOM 5108 C CA . TYR C 3 425 ? 94.835 68.252 52.865 1.00 92.85 425 TYR A CA 1
ATOM 5109 C C . TYR C 3 425 ? 96.052 67.434 52.471 1.00 92.85 425 TYR A C 1
ATOM 5110 O O . TYR C 3 425 ? 96.089 66.887 51.367 1.00 92.85 425 TYR A O 1
ATOM 5119 N N . ILE C 3 426 ? 97.066 67.349 53.330 1.00 99.13 426 ILE A N 1
ATOM 5120 C CA . ILE C 3 426 ? 98.254 66.578 52.977 1.00 99.13 426 ILE A CA 1
ATOM 5121 C C . ILE C 3 426 ? 97.895 65.108 52.813 1.00 99.13 426 ILE A C 1
ATOM 5122 O O . ILE C 3 426 ? 98.001 64.544 51.718 1.00 99.13 426 ILE A O 1
ATOM 5127 N N . THR C 3 427 ? 97.455 64.472 53.890 1.00 107.55 427 THR A N 1
ATOM 5128 C CA . THR C 3 427 ? 96.799 63.179 53.796 1.00 107.55 427 THR A CA 1
ATOM 5129 C C . THR C 3 427 ? 95.299 63.365 53.955 1.00 107.55 427 THR A C 1
ATOM 5130 O O . THR C 3 427 ? 94.827 64.366 54.495 1.00 107.55 427 THR A O 1
ATOM 5134 N N . ASN C 3 428 ? 94.550 62.381 53.473 1.00 108.65 428 ASN A N 1
ATOM 5135 C CA . ASN C 3 428 ? 93.110 62.516 53.317 1.00 108.65 428 ASN A CA 1
ATOM 5136 C C . ASN C 3 428 ? 92.331 61.790 54.405 1.00 108.65 428 ASN A C 1
ATOM 5137 O O . ASN C 3 428 ? 91.235 61.287 54.146 1.00 108.65 428 ASN A O 1
ATOM 5142 N N . ASN C 3 429 ? 92.868 61.723 55.620 1.00 116.78 429 ASN A N 1
ATOM 5143 C CA . ASN C 3 429 ? 92.187 61.059 56.731 1.00 116.78 429 ASN A CA 1
ATOM 5144 C C . ASN C 3 429 ? 91.521 62.142 57.573 1.00 116.78 429 ASN A C 1
ATOM 5145 O O . ASN C 3 429 ? 92.183 62.870 58.317 1.00 116.78 429 ASN A O 1
ATOM 5150 N N . ILE C 3 430 ? 90.200 62.225 57.467 1.00 105.49 430 ILE A N 1
ATOM 5151 C CA . ILE C 3 430 ? 89.463 63.388 57.941 1.00 105.49 430 ILE A CA 1
ATOM 5152 C C . ILE C 3 430 ? 89.071 63.257 59.403 1.00 105.49 430 ILE A C 1
ATOM 5153 O O . ILE C 3 430 ? 89.163 64.228 60.157 1.00 105.49 430 ILE A O 1
ATOM 5158 N N . SER C 3 431 ? 88.627 62.070 59.821 1.00 104.85 431 SER A N 1
ATOM 5159 C CA . SER C 3 431 ? 88.125 61.907 61.180 1.00 104.85 431 SER A CA 1
ATOM 5160 C C . SER C 3 431 ? 89.139 62.363 62.213 1.00 104.85 431 SER A C 1
ATOM 5161 O O . SER C 3 431 ? 88.769 62.982 63.216 1.00 104.85 431 SER A O 1
ATOM 5164 N N . GLN C 3 432 ? 90.420 62.089 61.979 1.00 106.78 432 GLN A N 1
ATOM 5165 C CA . GLN C 3 432 ? 91.444 62.585 62.889 1.00 106.78 432 GLN A CA 1
ATOM 5166 C C . GLN C 3 432 ? 91.487 64.106 62.888 1.00 106.78 432 GLN A C 1
ATOM 5167 O O . GLN C 3 432 ? 91.721 64.728 63.929 1.00 106.78 432 GLN A O 1
ATOM 5173 N N . ALA C 3 433 ? 91.282 64.724 61.724 1.00 100.37 433 ALA A N 1
ATOM 5174 C CA . ALA C 3 433 ? 91.254 66.180 61.669 1.00 100.37 433 ALA A CA 1
ATOM 5175 C C . ALA C 3 433 ? 90.099 66.729 62.487 1.00 100.37 433 ALA A C 1
ATOM 5176 O O . ALA C 3 433 ? 90.260 67.697 63.242 1.00 100.37 433 ALA A O 1
ATOM 5178 N N . ILE C 3 434 ? 88.920 66.140 62.320 1.00 95.72 434 ILE A N 1
ATOM 5179 C CA . ILE C 3 434 ? 87.789 66.486 63.168 1.00 95.72 434 ILE A CA 1
ATOM 5180 C C . ILE C 3 434 ? 88.194 66.394 64.627 1.00 95.72 434 ILE A C 1
ATOM 5181 O O . ILE C 3 434 ? 87.940 67.304 65.425 1.00 95.72 434 ILE A O 1
ATOM 5186 N N . SER C 3 435 ? 88.837 65.287 64.989 1.00 97.71 435 SER A N 1
ATOM 5187 C CA . SER C 3 435 ? 89.233 65.070 66.371 1.00 97.71 435 SER A CA 1
ATOM 5188 C C . SER C 3 435 ? 90.138 66.188 66.863 1.00 97.71 435 SER A C 1
ATOM 5189 O O . SER C 3 435 ? 89.911 66.760 67.932 1.00 97.71 435 SER A O 1
ATOM 5192 N N . TYR C 3 436 ? 91.173 66.510 66.091 1.00 100.30 436 TYR A N 1
ATOM 5193 C CA . TYR C 3 436 ? 92.143 67.513 66.519 1.00 100.30 436 TYR A CA 1
ATOM 5194 C C . TYR C 3 436 ? 91.482 68.874 66.679 1.00 100.30 436 TYR A C 1
ATOM 5195 O O . TYR C 3 436 ? 91.703 69.575 67.673 1.00 100.30 436 TYR A O 1
ATOM 5204 N N . TYR C 3 437 ? 90.677 69.274 65.695 1.00 88.88 437 TYR A N 1
ATOM 5205 C CA . TYR C 3 437 ? 89.976 70.545 65.812 1.00 88.88 437 TYR A CA 1
ATOM 5206 C C . TYR C 3 437 ? 89.122 70.571 67.066 1.00 88.88 437 TYR A C 1
ATOM 5207 O O . TYR C 3 437 ? 89.169 71.535 67.839 1.00 88.88 437 TYR A O 1
ATOM 5216 N N . MET C 3 438 ? 88.350 69.507 67.301 1.00 95.05 438 MET A N 1
ATOM 5217 C CA . MET C 3 438 ? 87.541 69.459 68.510 1.00 95.05 438 MET A CA 1
ATOM 5218 C C . MET C 3 438 ? 88.411 69.527 69.753 1.00 95.05 438 MET A C 1
ATOM 5219 O O . MET C 3 438 ? 87.998 70.092 70.770 1.00 95.05 438 MET A O 1
ATOM 5224 N N . LYS C 3 439 ? 89.618 68.970 69.682 1.00 99.71 439 LYS A N 1
ATOM 5225 C CA . LYS C 3 439 ? 90.542 69.046 70.802 1.00 99.71 439 LYS A CA 1
ATOM 5226 C C . LYS C 3 439 ? 90.985 70.470 71.073 1.00 99.71 439 LYS A C 1
ATOM 5227 O O . LYS C 3 439 ? 91.034 70.884 72.236 1.00 99.71 439 LYS A O 1
ATOM 5233 N N . ALA C 3 440 ? 91.288 71.231 70.027 1.00 90.78 440 ALA A N 1
ATOM 5234 C CA . ALA C 3 440 ? 91.891 72.540 70.192 1.00 90.78 440 ALA A CA 1
ATOM 5235 C C . ALA C 3 440 ? 90.894 73.681 70.170 1.00 90.78 440 ALA A C 1
ATOM 5236 O O . ALA C 3 440 ? 91.295 74.827 70.389 1.00 90.78 440 ALA A O 1
ATOM 5238 N N . MET C 3 441 ? 89.619 73.398 69.915 1.00 87.61 441 MET A N 1
ATOM 5239 C CA . MET C 3 441 ? 88.644 74.467 69.753 1.00 87.61 441 MET A CA 1
ATOM 5240 C C . MET C 3 441 ? 88.661 75.426 70.931 1.00 87.61 441 MET A C 1
ATOM 5241 O O . MET C 3 441 ? 88.713 76.647 70.748 1.00 87.61 441 MET A O 1
ATOM 5246 N N . LYS C 3 442 ? 88.649 74.895 72.146 1.00 93.57 442 LYS A N 1
ATOM 5247 C CA . LYS C 3 442 ? 88.546 75.724 73.337 1.00 93.57 442 LYS A CA 1
ATOM 5248 C C . LYS C 3 442 ? 89.870 76.340 73.755 1.00 93.57 442 LYS A C 1
ATOM 5249 O O . LYS C 3 442 ? 89.878 77.186 74.655 1.00 93.57 442 LYS A O 1
ATOM 5255 N N . THR C 3 443 ? 90.979 75.953 73.134 1.00 88.63 443 THR A N 1
ATOM 5256 C CA . THR C 3 443 ? 92.257 76.468 73.585 1.00 88.63 443 THR A CA 1
ATOM 5257 C C . THR C 3 443 ? 92.346 77.967 73.339 1.00 88.63 443 THR A C 1
ATOM 5258 O O . THR C 3 443 ? 91.463 78.591 72.749 1.00 88.63 443 THR A O 1
ATOM 5262 N N . GLN C 3 444 ? 93.437 78.543 73.818 1.00 90.09 444 GLN A N 1
ATOM 5263 C CA . GLN C 3 444 ? 93.639 79.978 73.729 1.00 90.09 444 GLN A CA 1
ATOM 5264 C C . GLN C 3 444 ? 94.161 80.420 72.373 1.00 90.09 444 GLN A C 1
ATOM 5265 O O . GLN C 3 444 ? 93.712 81.444 71.849 1.00 90.09 444 GLN A O 1
ATOM 5271 N N . ALA C 3 445 ? 95.084 79.671 71.781 1.00 77.91 445 ALA A N 1
ATOM 5272 C CA . ALA C 3 445 ? 95.838 80.213 70.662 1.00 77.91 445 ALA A CA 1
ATOM 5273 C C . ALA C 3 445 ? 95.118 80.073 69.330 1.00 77.91 445 ALA A C 1
ATOM 5274 O O . ALA C 3 445 ? 95.649 80.519 68.310 1.00 77.91 445 ALA A O 1
ATOM 5276 N N . ASN C 3 446 ? 93.941 79.457 69.290 1.00 83.63 446 ASN A N 1
ATOM 5277 C CA . ASN C 3 446 ? 93.227 79.406 68.023 1.00 83.63 446 ASN A CA 1
ATOM 5278 C C . ASN C 3 446 ? 92.677 80.781 67.680 1.00 83.63 446 ASN A C 1
ATOM 5279 O O . ASN C 3 446 ? 92.102 81.472 68.524 1.00 83.63 446 ASN A O 1
ATOM 5284 N N . ASN C 3 447 ? 92.904 81.206 66.446 1.00 68.88 447 ASN A N 1
ATOM 5285 C CA . ASN C 3 447 ? 92.386 82.500 66.046 1.00 68.88 447 ASN A CA 1
ATOM 5286 C C . ASN C 3 447 ? 91.125 82.327 65.223 1.00 68.88 447 ASN A C 1
ATOM 5287 O O . ASN C 3 447 ? 90.042 82.717 65.660 1.00 68.88 447 ASN A O 1
ATOM 5292 N N . GLY C 3 448 ? 91.241 81.735 64.043 1.00 60.84 448 GLY A N 1
ATOM 5293 C CA . GLY C 3 448 ? 90.046 81.451 63.286 1.00 60.84 448 GLY A CA 1
ATOM 5294 C C . GLY C 3 448 ? 90.067 80.174 62.482 1.00 60.84 448 GLY A C 1
ATOM 5295 O O . GLY C 3 448 ? 89.040 79.781 61.926 1.00 60.84 448 GLY A O 1
ATOM 5296 N N . ILE C 3 449 ? 91.217 79.510 62.415 1.00 60.87 449 ILE A N 1
ATOM 5297 C CA . ILE C 3 449 ? 91.361 78.433 61.445 1.00 60.87 449 ILE A CA 1
ATOM 5298 C C . ILE C 3 449 ? 90.403 77.300 61.755 1.00 60.87 449 ILE A C 1
ATOM 5299 O O . ILE C 3 449 ? 89.840 76.676 60.842 1.00 60.87 449 ILE A O 1
ATOM 5304 N N . VAL C 3 450 ? 90.178 77.039 63.040 1.00 68.92 450 VAL A N 1
ATOM 5305 C CA . VAL C 3 450 ? 89.416 75.866 63.444 1.00 68.92 450 VAL A CA 1
ATOM 5306 C C . VAL C 3 450 ? 88.019 75.879 62.852 1.00 68.92 450 VAL A C 1
ATOM 5307 O O . VAL C 3 450 ? 87.638 74.991 62.082 1.00 68.92 450 VAL A O 1
ATOM 5311 N N . GLU C 3 451 ? 87.250 76.912 63.178 1.00 71.70 451 GLU A N 1
ATOM 5312 C CA . GLU C 3 451 ? 85.866 76.974 62.748 1.00 71.70 451 GLU A CA 1
ATOM 5313 C C . GLU C 3 451 ? 85.766 77.106 61.242 1.00 71.70 451 GLU A C 1
ATOM 5314 O O . GLU C 3 451 ? 84.862 76.521 60.643 1.00 71.70 451 GLU A O 1
ATOM 5320 N N . PHE C 3 452 ? 86.672 77.851 60.618 1.00 68.97 452 PHE A N 1
ATOM 5321 C CA . PHE C 3 452 ? 86.612 78.019 59.175 1.00 68.97 452 PHE A CA 1
ATOM 5322 C C . PHE C 3 452 ? 86.743 76.677 58.477 1.00 68.97 452 PHE A C 1
ATOM 5323 O O . PHE C 3 452 ? 85.854 76.258 57.719 1.00 68.97 452 PHE A O 1
ATOM 5331 N N . GLN C 3 453 ? 87.855 75.988 58.721 1.00 75.85 453 GLN A N 1
ATOM 5332 C CA . GLN C 3 453 ? 88.030 74.682 58.109 1.00 75.85 453 GLN A CA 1
ATOM 5333 C C . GLN C 3 453 ? 86.875 73.764 58.466 1.00 75.85 453 GLN A C 1
ATOM 5334 O O . GLN C 3 453 ? 86.406 72.984 57.630 1.00 75.85 453 GLN A O 1
ATOM 5340 N N . LEU C 3 454 ? 86.377 73.869 59.694 1.00 77.89 454 LEU A N 1
ATOM 5341 C CA . LEU C 3 454 ? 85.373 72.925 60.153 1.00 77.89 454 LEU A CA 1
ATOM 5342 C C . LEU C 3 454 ? 84.070 73.115 59.395 1.00 77.89 454 LEU A C 1
ATOM 5343 O O . LEU C 3 454 ? 83.429 72.143 58.983 1.00 77.89 454 LEU A O 1
ATOM 5348 N N . SER C 3 455 ? 83.668 74.366 59.190 1.00 83.90 455 SER A N 1
ATOM 5349 C CA . SER C 3 455 ? 82.434 74.619 58.461 1.00 83.90 455 SER A CA 1
ATOM 5350 C C . SER C 3 455 ? 82.591 74.262 56.996 1.00 83.90 455 SER A C 1
ATOM 5351 O O . SER C 3 455 ? 81.640 73.787 56.366 1.00 83.90 455 SER A O 1
ATOM 5354 N N . LYS C 3 456 ? 83.775 74.496 56.425 1.00 89.98 456 LYS A N 1
ATOM 5355 C CA . LYS C 3 456 ? 83.992 74.051 55.053 1.00 89.98 456 LYS A CA 1
ATOM 5356 C C . LYS C 3 456 ? 83.853 72.539 54.958 1.00 89.98 456 LYS A C 1
ATOM 5357 O O . LYS C 3 456 ? 83.296 72.012 53.988 1.00 89.98 456 LYS A O 1
ATOM 5363 N N . LEU C 3 457 ? 84.327 71.828 55.976 1.00 96.04 457 LEU A N 1
ATOM 5364 C CA . LEU C 3 457 ? 84.103 70.389 56.047 1.00 96.04 457 LEU A CA 1
ATOM 5365 C C . LEU C 3 457 ? 82.617 70.068 56.072 1.00 96.04 457 LEU A C 1
ATOM 5366 O O . LEU C 3 457 ? 82.115 69.298 55.244 1.00 96.04 457 LEU A O 1
ATOM 5371 N N . ALA C 3 458 ? 81.902 70.642 57.036 1.00 103.00 458 ALA A N 1
ATOM 5372 C CA . ALA C 3 458 ? 80.493 70.319 57.216 1.00 103.00 458 ALA A CA 1
ATOM 5373 C C . ALA C 3 458 ? 79.695 70.577 55.947 1.00 103.00 458 ALA A C 1
ATOM 5374 O O . ALA C 3 458 ? 78.853 69.762 55.557 1.00 103.00 458 ALA A O 1
ATOM 5376 N N . THR C 3 459 ? 79.944 71.706 55.282 1.00 110.34 459 THR A N 1
ATOM 5377 C CA . THR C 3 459 ? 79.241 71.975 54.033 1.00 110.34 459 THR A CA 1
ATOM 5378 C C . THR C 3 459 ? 79.701 71.030 52.933 1.00 110.34 459 THR A C 1
ATOM 5379 O O . THR C 3 459 ? 78.954 70.758 51.987 1.00 110.34 459 THR A O 1
ATOM 5383 N N . SER C 3 460 ? 80.932 70.521 53.032 1.00 116.09 460 SER A N 1
ATOM 5384 C CA . SER C 3 460 ? 81.356 69.504 52.077 1.00 116.09 460 SER A CA 1
ATOM 5385 C C . SER C 3 460 ? 80.896 68.115 52.503 1.00 116.09 460 SER A C 1
ATOM 5386 O O . SER C 3 460 ? 80.613 67.265 51.651 1.00 116.09 460 SER A O 1
ATOM 5389 N N . PHE C 3 461 ? 80.809 67.867 53.810 1.00 122.02 461 PHE A N 1
ATOM 5390 C CA . PHE C 3 461 ? 80.357 66.587 54.357 1.00 122.02 461 PHE A CA 1
ATOM 5391 C C . PHE C 3 461 ? 79.238 66.847 55.353 1.00 122.02 461 PHE A C 1
ATOM 5392 O O . PHE C 3 461 ? 79.496 67.204 56.513 1.00 122.02 461 PHE A O 1
ATOM 5400 N N . PRO C 3 462 ? 77.977 66.694 54.943 1.00 131.75 462 PRO A N 1
ATOM 5401 C CA . PRO C 3 462 ? 76.866 67.062 55.831 1.00 131.75 462 PRO A CA 1
ATOM 5402 C C . PRO C 3 462 ? 76.567 66.061 56.936 1.00 131.75 462 PRO A C 1
ATOM 5403 O O . PRO C 3 462 ? 75.987 66.459 57.956 1.00 131.75 462 PRO A O 1
ATOM 5407 N N . GLU C 3 463 ? 76.949 64.796 56.794 1.00 139.30 463 GLU A N 1
ATOM 5408 C CA . GLU C 3 463 ? 76.506 63.778 57.740 1.00 139.30 463 GLU A CA 1
ATOM 5409 C C . GLU C 3 463 ? 77.376 63.681 58.984 1.00 139.30 463 GLU A C 1
ATOM 5410 O O . GLU C 3 463 ? 77.232 62.719 59.744 1.00 139.30 463 GLU A O 1
ATOM 5416 N N . GLU C 3 464 ? 78.266 64.640 59.216 1.00 131.85 464 GLU A N 1
ATOM 5417 C CA . GLU C 3 464 ? 79.191 64.527 60.336 1.00 131.85 464 GLU A CA 1
ATOM 5418 C C . GLU C 3 464 ? 78.564 64.956 61.652 1.00 131.85 464 GLU A C 1
ATOM 5419 O O . GLU C 3 464 ? 79.078 64.594 62.716 1.00 131.85 464 GLU A O 1
ATOM 5425 N N . LYS C 3 465 ? 77.469 65.716 61.602 1.00 128.60 465 LYS A N 1
ATOM 5426 C CA . LYS C 3 465 ? 76.799 66.207 62.806 1.00 128.60 465 LYS A CA 1
ATOM 5427 C C . LYS C 3 465 ? 77.736 67.107 63.616 1.00 128.60 465 LYS A C 1
ATOM 5428 O O . LYS C 3 465 ? 77.944 66.907 64.813 1.00 128.60 465 LYS A O 1
ATOM 5434 N N . ILE C 3 466 ? 78.315 68.099 62.942 1.00 112.66 466 ILE A N 1
ATOM 5435 C CA . ILE C 3 466 ? 79.295 68.986 63.556 1.00 112.66 466 ILE A CA 1
ATOM 5436 C C . ILE C 3 466 ? 78.848 70.437 63.445 1.00 112.66 466 ILE A C 1
ATOM 5437 O O . ILE C 3 466 ? 79.108 71.105 62.440 1.00 112.66 466 ILE A O 1
ATOM 5442 N N . GLY C 3 467 ? 78.174 70.934 64.476 1.00 110.76 467 GLY A N 1
ATOM 5443 C CA . GLY C 3 467 ? 77.767 72.325 64.535 1.00 110.76 467 GLY A CA 1
ATOM 5444 C C . GLY C 3 467 ? 76.893 72.767 63.367 1.00 110.76 467 GLY A C 1
ATOM 5445 O O . GLY C 3 467 ? 76.295 71.966 62.646 1.00 110.76 467 GLY A O 1
ATOM 5446 N N . ASP C 3 468 ? 76.832 74.086 63.192 1.00 99.37 468 ASP A N 1
ATOM 5447 C CA . ASP C 3 468 ? 76.049 74.713 62.142 1.00 99.37 468 ASP A CA 1
ATOM 5448 C C . ASP C 3 468 ? 76.895 75.726 61.387 1.00 99.37 468 ASP A C 1
ATOM 5449 O O . ASP C 3 468 ? 77.638 76.494 62.014 1.00 99.37 468 ASP A O 1
ATOM 5454 N N . PRO C 3 469 ? 76.796 75.778 60.057 1.00 87.09 469 PRO A N 1
ATOM 5455 C CA . PRO C 3 469 ? 77.618 76.730 59.290 1.00 87.09 469 PRO A CA 1
ATOM 5456 C C . PRO C 3 469 ? 77.553 78.152 59.809 1.00 87.09 469 PRO A C 1
ATOM 5457 O O . PRO C 3 469 ? 78.596 78.775 60.055 1.00 87.09 469 PRO A O 1
ATOM 5461 N N . PHE C 3 470 ? 76.342 78.673 59.997 1.00 90.69 470 PHE A N 1
ATOM 5462 C CA . PHE C 3 470 ? 76.182 80.069 60.381 1.00 90.69 470 PHE A CA 1
ATOM 5463 C C . PHE C 3 470 ? 76.888 80.358 61.696 1.00 90.69 470 PHE A C 1
ATOM 5464 O O . PHE C 3 470 ? 77.658 81.314 61.795 1.00 90.69 470 PHE A O 1
ATOM 5472 N N . ASN C 3 471 ? 76.650 79.531 62.714 1.00 84.88 471 ASN A N 1
ATOM 5473 C CA . ASN C 3 471 ? 77.207 79.810 64.035 1.00 84.88 471 ASN A CA 1
ATOM 5474 C C . ASN C 3 471 ? 78.725 79.704 64.035 1.00 84.88 471 ASN A C 1
ATOM 5475 O O . ASN C 3 471 ? 79.418 80.554 64.609 1.00 84.88 471 ASN A O 1
ATOM 5480 N N . LEU C 3 472 ? 79.256 78.648 63.423 1.00 80.18 472 LEU A N 1
ATOM 5481 C CA . LEU C 3 472 ? 80.700 78.510 63.318 1.00 80.18 472 LEU A CA 1
ATOM 5482 C C . LEU C 3 472 ? 81.305 79.738 62.660 1.00 80.18 472 LEU A C 1
ATOM 5483 O O . LEU C 3 472 ? 82.117 80.449 63.265 1.00 80.18 472 LEU A O 1
ATOM 5488 N N . MET C 3 473 ? 80.910 79.996 61.413 1.00 78.13 473 MET A N 1
ATOM 5489 C CA . MET C 3 473 ? 81.454 81.129 60.683 1.00 78.13 473 MET A CA 1
ATOM 5490 C C . MET C 3 473 ? 81.267 82.426 61.448 1.00 78.13 473 MET A C 1
ATOM 5491 O O . MET C 3 473 ? 82.117 83.318 61.376 1.00 78.13 473 MET A O 1
ATOM 5496 N N . GLU C 3 474 ? 80.176 82.546 62.199 1.00 83.95 474 GLU A N 1
ATOM 5497 C CA . GLU C 3 474 ? 79.938 83.759 62.964 1.00 83.95 474 GLU A CA 1
ATOM 5498 C C . GLU C 3 474 ? 80.989 83.921 64.046 1.00 83.95 474 GLU A C 1
ATOM 5499 O O . GLU C 3 474 ? 81.604 84.983 64.174 1.00 83.95 474 GLU A O 1
ATOM 5505 N N . THR C 3 475 ? 81.198 82.876 64.842 1.00 80.66 475 THR A N 1
ATOM 5506 C CA . THR C 3 475 ? 82.233 82.952 65.864 1.00 80.66 475 THR A CA 1
ATOM 5507 C C . THR C 3 475 ? 83.579 83.256 65.233 1.00 80.66 475 THR A C 1
ATOM 5508 O O . THR C 3 475 ? 84.376 84.028 65.780 1.00 80.66 475 THR A O 1
ATOM 5512 N N . ALA C 3 476 ? 83.838 82.666 64.068 1.00 70.97 476 ALA A N 1
ATOM 5513 C CA . ALA C 3 476 ? 85.085 82.925 63.364 1.00 70.97 476 ALA A CA 1
ATOM 5514 C C . ALA C 3 476 ? 85.234 84.409 63.075 1.00 70.97 476 ALA A C 1
ATOM 5515 O O . ALA C 3 476 ? 86.199 85.048 63.505 1.00 70.97 476 ALA A O 1
ATOM 5517 N N . TYR C 3 477 ? 84.275 84.969 62.342 1.00 65.40 477 TYR A N 1
ATOM 5518 C CA . TYR C 3 477 ? 84.281 86.397 62.062 1.00 65.40 477 TYR A CA 1
ATOM 5519 C C . TYR C 3 477 ? 84.493 87.208 63.332 1.00 65.40 477 TYR A C 1
ATOM 5520 O O . TYR C 3 477 ? 85.293 88.149 63.348 1.00 65.40 477 TYR A O 1
ATOM 5529 N N . LEU C 3 478 ? 83.803 86.849 64.413 1.00 71.47 478 LEU A N 1
ATOM 5530 C CA . LEU C 3 478 ? 83.980 87.591 65.658 1.00 71.47 478 LEU A CA 1
ATOM 5531 C C . LEU C 3 478 ? 85.409 87.515 66.163 1.00 71.47 478 LEU A C 1
ATOM 5532 O O . LEU C 3 478 ? 85.904 88.472 66.765 1.00 71.47 478 LEU A O 1
ATOM 5537 N N . ASN C 3 479 ? 86.088 86.401 65.931 1.00 68.80 479 ASN A N 1
ATOM 5538 C CA . ASN C 3 479 ? 87.416 86.247 66.501 1.00 68.80 479 ASN A CA 1
ATOM 5539 C C . ASN C 3 479 ? 88.481 87.027 65.744 1.00 68.80 479 ASN A C 1
ATOM 5540 O O . ASN C 3 479 ? 89.417 87.536 66.369 1.00 68.80 479 ASN A O 1
ATOM 5545 N N . GLY C 3 480 ? 88.370 87.141 64.424 1.00 55.25 480 GLY A N 1
ATOM 5546 C CA . GLY C 3 480 ? 89.247 88.045 63.704 1.00 55.25 480 GLY A CA 1
ATOM 5547 C C . GLY C 3 480 ? 90.009 87.467 62.531 1.00 55.25 480 GLY A C 1
ATOM 5548 O O . GLY C 3 480 ? 90.815 88.165 61.914 1.00 55.25 480 GLY A O 1
ATOM 5549 N N . PHE C 3 481 ? 89.774 86.206 62.209 1.00 52.61 481 PHE A N 1
ATOM 5550 C CA . PHE C 3 481 ? 90.396 85.570 61.059 1.00 52.61 481 PHE A CA 1
ATOM 5551 C C . PHE C 3 481 ? 89.941 86.292 59.804 1.00 52.61 481 PHE A C 1
ATOM 5552 O O . PHE C 3 481 ? 88.769 86.647 59.678 1.00 52.61 481 PHE A O 1
ATOM 5560 N N . ILE C 3 482 ? 90.865 86.527 58.886 1.00 45.93 482 ILE A N 1
ATOM 5561 C CA . ILE C 3 482 ? 90.553 87.407 57.766 1.00 45.93 482 ILE A CA 1
ATOM 5562 C C . ILE C 3 482 ? 89.582 86.755 56.787 1.00 45.93 482 ILE A C 1
ATOM 5563 O O . ILE C 3 482 ? 88.437 87.210 56.699 1.00 45.93 482 ILE A O 1
ATOM 5568 N N . PRO C 3 483 ? 89.940 85.684 56.077 1.00 43.47 483 PRO A N 1
ATOM 5569 C CA . PRO C 3 483 ? 89.073 85.237 54.979 1.00 43.47 483 PRO A CA 1
ATOM 5570 C C . PRO C 3 483 ? 87.705 84.828 55.451 1.00 43.47 483 PRO A C 1
ATOM 5571 O O . PRO C 3 483 ? 86.738 84.853 54.674 1.00 43.47 483 PRO A O 1
ATOM 5575 N N . ALA C 3 484 ? 87.600 84.446 56.719 1.00 44.59 484 ALA A N 1
ATOM 5576 C CA . ALA C 3 484 ? 86.300 84.117 57.273 1.00 44.59 484 ALA A CA 1
ATOM 5577 C C . ALA C 3 484 ? 85.364 85.307 57.213 1.00 44.59 484 ALA A C 1
ATOM 5578 O O . ALA C 3 484 ? 84.160 85.131 57.037 1.00 44.59 484 ALA A O 1
ATOM 5580 N N . ILE C 3 485 ? 85.892 86.519 57.357 1.00 45.10 485 ILE A N 1
ATOM 5581 C CA . ILE C 3 485 ? 85.048 87.701 57.249 1.00 45.10 485 ILE A CA 1
ATOM 5582 C C . ILE C 3 485 ? 84.306 87.693 55.926 1.00 45.10 485 ILE A C 1
ATOM 5583 O O . ILE C 3 485 ? 83.075 87.761 55.878 1.00 45.10 485 ILE A O 1
ATOM 5588 N N . TYR C 3 486 ? 85.049 87.586 54.832 1.00 56.59 486 TYR A N 1
ATOM 5589 C CA . TYR C 3 486 ? 84.445 87.646 53.510 1.00 56.59 486 TYR A CA 1
ATOM 5590 C C . TYR C 3 486 ? 83.532 86.454 53.262 1.00 56.59 486 TYR A C 1
ATOM 5591 O O . TYR C 3 486 ? 82.449 86.600 52.682 1.00 56.59 486 TYR A O 1
ATOM 5600 N N . GLU C 3 487 ? 83.944 85.263 53.692 1.00 63.50 487 GLU A N 1
ATOM 5601 C CA . GLU C 3 487 ? 83.077 84.108 53.493 1.00 63.50 487 GLU A CA 1
ATOM 5602 C C . GLU C 3 487 ? 81.763 84.261 54.241 1.00 63.50 487 GLU A C 1
ATOM 5603 O O . GLU C 3 487 ? 80.695 83.989 53.684 1.00 63.50 487 GLU A O 1
ATOM 5609 N N . PHE C 3 488 ? 81.820 84.704 55.493 1.00 62.34 488 PHE A N 1
ATOM 5610 C CA . PHE C 3 488 ? 80.612 84.912 56.275 1.00 62.34 488 PHE A CA 1
ATOM 5611 C C . PHE C 3 488 ? 79.744 85.998 55.666 1.00 62.34 488 PHE A C 1
ATOM 5612 O O . PHE C 3 488 ? 78.515 85.893 55.676 1.00 62.34 488 PHE A O 1
ATOM 5620 N N . ALA C 3 489 ? 80.359 87.047 55.128 1.00 68.86 489 ALA A N 1
ATOM 5621 C CA . ALA C 3 489 ? 79.571 88.111 54.521 1.00 68.86 489 ALA A CA 1
ATOM 5622 C C . ALA C 3 489 ? 78.838 87.606 53.287 1.00 68.86 489 ALA A C 1
ATOM 5623 O O . ALA C 3 489 ? 77.667 87.932 53.074 1.00 68.86 489 ALA A O 1
ATOM 5625 N N . VAL C 3 490 ? 79.510 86.807 52.458 1.00 74.39 490 VAL A N 1
ATOM 5626 C CA . VAL C 3 490 ? 78.825 86.212 51.311 1.00 74.39 490 VAL A CA 1
ATOM 5627 C C . VAL C 3 490 ? 77.697 85.309 51.782 1.00 74.39 490 VAL A C 1
ATOM 5628 O O . VAL C 3 490 ? 76.574 85.370 51.268 1.00 74.39 490 VAL A O 1
ATOM 5632 N N . MET C 3 491 ? 77.975 84.466 52.776 1.00 85.27 491 MET A N 1
ATOM 5633 C CA . MET C 3 491 ? 76.943 83.574 53.292 1.00 85.27 491 MET A CA 1
ATOM 5634 C C . MET C 3 491 ? 75.757 84.357 53.839 1.00 85.27 491 MET A C 1
ATOM 5635 O O . MET C 3 491 ? 74.622 83.869 53.824 1.00 85.27 491 MET A O 1
ATOM 5640 N N . ILE C 3 492 ? 75.996 85.574 54.323 1.00 82.50 492 ILE A N 1
ATOM 5641 C CA . ILE C 3 492 ? 74.890 86.357 54.850 1.00 82.50 492 ILE A CA 1
ATOM 5642 C C . ILE C 3 492 ? 74.204 87.167 53.762 1.00 82.50 492 ILE A C 1
ATOM 5643 O O . ILE C 3 492 ? 73.057 87.585 53.947 1.00 82.50 492 ILE A O 1
ATOM 5648 N N . GLU C 3 493 ? 74.861 87.396 52.626 1.00 94.92 493 GLU A N 1
ATOM 5649 C CA . GLU C 3 493 ? 74.190 88.118 51.553 1.00 94.92 493 GLU A CA 1
ATOM 5650 C C . GLU C 3 493 ? 73.110 87.272 50.900 1.00 94.92 493 GLU A C 1
ATOM 5651 O O . GLU C 3 493 ? 72.023 87.782 50.614 1.00 94.92 493 GLU A O 1
ATOM 5657 N N . SER C 3 494 ? 73.376 85.986 50.674 1.00 98.90 494 SER A N 1
ATOM 5658 C CA . SER C 3 494 ? 72.350 85.112 50.123 1.00 98.90 494 SER A CA 1
ATOM 5659 C C . SER C 3 494 ? 71.179 84.934 51.074 1.00 98.90 494 SER A C 1
ATOM 5660 O O . SER C 3 494 ? 70.043 84.782 50.615 1.00 98.90 494 SER A O 1
ATOM 5663 N N . GLY C 3 495 ? 71.426 84.952 52.378 1.00 107.92 495 GLY A N 1
ATOM 5664 C CA . GLY C 3 495 ? 70.369 84.781 53.356 1.00 107.92 495 GLY A CA 1
ATOM 5665 C C . GLY C 3 495 ? 69.964 86.080 54.019 1.00 107.92 495 GLY A C 1
ATOM 5666 O O . GLY C 3 495 ? 69.857 87.115 53.364 1.00 107.92 495 GLY A O 1
ATOM 5667 N N . ASN C 3 497 ? 66.740 86.050 54.955 1.00 139.85 497 ASN A N 1
ATOM 5668 C CA . ASN C 3 497 ? 66.984 87.399 55.453 1.00 139.85 497 ASN A CA 1
ATOM 5669 C C . ASN C 3 497 ? 68.154 87.420 56.424 1.00 139.85 497 ASN A C 1
ATOM 5670 O O . ASN C 3 497 ? 69.190 88.013 56.141 1.00 139.85 497 ASN A O 1
ATOM 5675 N N . SER C 3 498 ? 67.972 86.761 57.570 1.00 141.14 498 SER A N 1
ATOM 5676 C CA . SER C 3 498 ? 68.978 86.719 58.632 1.00 141.14 498 SER A CA 1
ATOM 5677 C C . SER C 3 498 ? 69.460 88.121 58.995 1.00 141.14 498 SER A C 1
ATOM 5678 O O . SER C 3 498 ? 70.649 88.344 59.237 1.00 141.14 498 SER A O 1
ATOM 5681 N N . LYS C 3 499 ? 68.525 89.072 59.030 1.00 139.67 499 LYS A N 1
ATOM 5682 C CA . LYS C 3 499 ? 68.805 90.466 59.357 1.00 139.67 499 LYS A CA 1
ATOM 5683 C C . LYS C 3 499 ? 69.820 91.044 58.381 1.00 139.67 499 LYS A C 1
ATOM 5684 O O . LYS C 3 499 ? 70.889 91.509 58.786 1.00 139.67 499 LYS A O 1
ATOM 5690 N N . SER C 3 500 ? 69.484 91.025 57.093 1.00 129.92 500 SER A N 1
ATOM 5691 C CA . SER C 3 500 ? 70.397 91.461 56.037 1.00 129.92 500 SER A CA 1
ATOM 5692 C C . SER C 3 500 ? 70.208 92.945 55.728 1.00 129.92 500 SER A C 1
ATOM 5693 O O . SER C 3 500 ? 70.026 93.353 54.582 1.00 129.92 500 SER A O 1
ATOM 5696 N N . SER C 3 501 ? 70.257 93.759 56.776 1.00 96.13 501 SER A N 1
ATOM 5697 C CA . SER C 3 501 ? 70.200 95.191 56.563 1.00 96.13 501 SER A CA 1
ATOM 5698 C C . SER C 3 501 ? 71.402 95.636 55.738 1.00 96.13 501 SER A C 1
ATOM 5699 O O . SER C 3 501 ? 72.453 94.992 55.727 1.00 96.13 501 SER A O 1
ATOM 5702 N N . VAL C 3 502 ? 71.236 96.751 55.028 1.00 86.34 502 VAL A N 1
ATOM 5703 C CA . VAL C 3 502 ? 72.325 97.249 54.197 1.00 86.34 502 VAL A CA 1
ATOM 5704 C C . VAL C 3 502 ? 73.502 97.667 55.066 1.00 86.34 502 VAL A C 1
ATOM 5705 O O . VAL C 3 502 ? 74.665 97.553 54.659 1.00 86.34 502 VAL A O 1
ATOM 5709 N N . GLU C 3 503 ? 73.223 98.126 56.287 1.00 72.67 503 GLU A N 1
ATOM 5710 C CA . GLU C 3 503 ? 74.293 98.556 57.175 1.00 72.67 503 GLU A CA 1
ATOM 5711 C C . GLU C 3 503 ? 75.230 97.407 57.511 1.00 72.67 503 GLU A C 1
ATOM 5712 O O . GLU C 3 503 ? 76.451 97.554 57.430 1.00 72.67 503 GLU A O 1
ATOM 5718 N N . ASN C 3 504 ? 74.684 96.261 57.916 1.00 72.41 504 ASN A N 1
ATOM 5719 C CA . ASN C 3 504 ? 75.550 95.159 58.321 1.00 72.41 504 ASN A CA 1
ATOM 5720 C C . ASN C 3 504 ? 76.390 94.658 57.160 1.00 72.41 504 ASN A C 1
ATOM 5721 O O . ASN C 3 504 ? 77.575 94.357 57.330 1.00 72.41 504 ASN A O 1
ATOM 5726 N N . THR C 3 505 ? 75.802 94.556 55.972 1.00 65.29 505 THR A N 1
ATOM 5727 C CA . THR C 3 505 ? 76.569 94.064 54.837 1.00 65.29 505 THR A CA 1
ATOM 5728 C C . THR C 3 505 ? 77.671 95.043 54.468 1.00 65.29 505 THR A C 1
ATOM 5729 O O . THR C 3 505 ? 78.827 94.650 54.253 1.00 65.29 505 THR A O 1
ATOM 5733 N N . ALA C 3 506 ? 77.333 96.329 54.396 1.00 57.09 506 ALA A N 1
ATOM 5734 C CA . ALA C 3 506 ? 78.364 97.319 54.131 1.00 57.09 506 ALA A CA 1
ATOM 5735 C C . ALA C 3 506 ? 79.454 97.258 55.185 1.00 57.09 506 ALA A C 1
ATOM 5736 O O . ALA C 3 506 ? 80.640 97.353 54.864 1.00 57.09 506 ALA A O 1
ATOM 5738 N N . TYR C 3 507 ? 79.077 97.067 56.447 1.00 48.13 507 TYR A N 1
ATOM 5739 C CA . TYR C 3 507 ? 80.073 97.060 57.509 1.00 48.13 507 TYR A CA 1
ATOM 5740 C C . TYR C 3 507 ? 81.000 95.867 57.380 1.00 48.13 507 TYR A C 1
ATOM 5741 O O . TYR C 3 507 ? 82.219 96.002 57.513 1.00 48.13 507 TYR A O 1
ATOM 5750 N N . LEU C 3 508 ? 80.439 94.682 57.145 1.00 47.99 508 LEU A N 1
ATOM 5751 C CA . LEU C 3 508 ? 81.270 93.501 56.958 1.00 47.99 508 LEU A CA 1
ATOM 5752 C C . LEU C 3 508 ? 82.267 93.716 55.833 1.00 47.99 508 LEU A C 1
ATOM 5753 O O . LEU C 3 508 ? 83.475 93.499 55.998 1.00 47.99 508 LEU A O 1
ATOM 5758 N N . PHE C 3 509 ? 81.776 94.145 54.672 1.00 49.86 509 PHE A N 1
ATOM 5759 C CA . PHE C 3 509 ? 82.679 94.262 53.538 1.00 49.86 509 PHE A CA 1
ATOM 5760 C C . PHE C 3 509 ? 83.704 95.360 53.768 1.00 49.86 509 PHE A C 1
ATOM 5761 O O . PHE C 3 509 ? 84.861 95.229 53.354 1.00 49.86 509 PHE A O 1
ATOM 5769 N N . LYS C 3 510 ? 83.319 96.435 54.454 1.00 45.93 510 LYS A N 1
ATOM 5770 C CA . LYS C 3 510 ? 84.299 97.470 54.734 1.00 45.93 510 LYS A CA 1
ATOM 5771 C C . LYS C 3 510 ? 85.361 96.963 55.688 1.00 45.93 510 LYS A C 1
ATOM 5772 O O . LYS C 3 510 ? 86.546 97.265 55.521 1.00 45.93 510 LYS A O 1
ATOM 5778 N N . THR C 3 511 ? 84.969 96.183 56.688 1.00 42.53 511 THR A N 1
ATOM 5779 C CA . THR C 3 511 ? 85.966 95.632 57.589 1.00 42.53 511 THR A CA 1
ATOM 5780 C C . THR C 3 511 ? 86.935 94.736 56.837 1.00 42.53 511 THR A C 1
ATOM 5781 O O . THR C 3 511 ? 88.151 94.828 57.025 1.00 42.53 511 THR A O 1
ATOM 5785 N N . PHE C 3 512 ? 86.421 93.876 55.960 1.00 46.87 512 PHE A N 1
ATOM 5786 C CA . PHE C 3 512 ? 87.325 93.006 55.211 1.00 46.87 512 PHE A CA 1
ATOM 5787 C C . PHE C 3 512 ? 88.289 93.815 54.361 1.00 46.87 512 PHE A C 1
ATOM 5788 O O . PHE C 3 512 ? 89.511 93.632 54.430 1.00 46.87 512 PHE A O 1
ATOM 5796 N N . VAL C 3 513 ? 87.750 94.697 53.523 1.00 42.67 513 VAL A N 1
ATOM 5797 C CA . VAL C 3 513 ? 88.607 95.494 52.658 1.00 42.67 513 VAL A CA 1
ATOM 5798 C C . VAL C 3 513 ? 89.656 96.210 53.486 1.00 42.67 513 VAL A C 1
ATOM 5799 O O . VAL C 3 513 ? 90.853 96.132 53.198 1.00 42.67 513 VAL A O 1
ATOM 5803 N N . ASP C 3 514 ? 89.232 96.892 54.547 1.00 39.75 514 ASP A N 1
ATOM 5804 C CA . ASP C 3 514 ? 90.188 97.565 55.410 1.00 39.75 514 ASP A CA 1
ATOM 5805 C C . ASP C 3 514 ? 91.246 96.623 55.949 1.00 39.75 514 ASP A C 1
ATOM 5806 O O . ASP C 3 514 ? 92.420 96.993 56.009 1.00 39.75 514 ASP A O 1
ATOM 5811 N N . LYS C 3 515 ? 90.871 95.411 56.326 1.00 40.10 515 LYS A N 1
ATOM 5812 C CA . LYS C 3 515 ? 91.711 94.612 57.191 1.00 40.10 515 LYS A CA 1
ATOM 5813 C C . LYS C 3 515 ? 92.576 93.612 56.452 1.00 40.10 515 LYS A C 1
ATOM 5814 O O . LYS C 3 515 ? 93.404 92.962 57.092 1.00 40.10 515 LYS A O 1
ATOM 5820 N N . ASN C 3 516 ? 92.421 93.449 55.139 1.00 43.45 516 ASN A N 1
ATOM 5821 C CA . ASN C 3 516 ? 93.386 92.579 54.472 1.00 43.45 516 ASN A CA 1
ATOM 5822 C C . ASN C 3 516 ? 94.728 93.289 54.341 1.00 43.45 516 ASN A C 1
ATOM 5823 O O . ASN C 3 516 ? 95.786 92.681 54.524 1.00 43.45 516 ASN A O 1
ATOM 5828 N N . GLU C 3 517 ? 94.700 94.574 54.004 1.00 48.51 517 GLU A N 1
ATOM 5829 C CA . GLU C 3 517 ? 95.779 95.513 54.286 1.00 48.51 517 GLU A CA 1
ATOM 5830 C C . GLU C 3 517 ? 97.077 95.211 53.554 1.00 48.51 517 GLU A C 1
ATOM 5831 O O . GLU C 3 517 ? 97.977 96.047 53.534 1.00 48.51 517 GLU A O 1
ATOM 5837 N N . ALA C 3 518 ? 97.205 94.065 52.905 1.00 48.59 518 ALA A N 1
ATOM 5838 C CA . ALA C 3 518 ? 98.489 93.680 52.348 1.00 48.59 518 ALA A CA 1
ATOM 5839 C C . ALA C 3 518 ? 98.703 94.190 50.938 1.00 48.59 518 ALA A C 1
ATOM 5840 O O . ALA C 3 518 ? 99.854 94.337 50.519 1.00 48.59 518 ALA A O 1
ATOM 5842 N N . ILE C 3 519 ? 97.638 94.471 50.205 1.00 41.04 519 ILE A N 1
ATOM 5843 C CA . ILE C 3 519 ? 97.724 95.012 48.858 1.00 41.04 519 ILE A CA 1
ATOM 5844 C C . ILE C 3 519 ? 97.256 96.455 48.817 1.00 41.04 519 ILE A C 1
ATOM 5845 O O . ILE C 3 519 ? 97.830 97.286 48.112 1.00 41.04 519 ILE A O 1
ATOM 5850 N N . MET C 3 520 ? 96.213 96.774 49.574 1.00 41.07 520 MET A N 1
ATOM 5851 C CA . MET C 3 520 ? 95.692 98.128 49.558 1.00 41.07 520 MET A CA 1
ATOM 5852 C C . MET C 3 520 ? 96.686 99.137 50.092 1.00 41.07 520 MET A C 1
ATOM 5853 O O . MET C 3 520 ? 97.038 100.080 49.381 1.00 41.07 520 MET A O 1
ATOM 5858 N N . ALA C 3 521 ? 97.177 98.958 51.307 1.00 33.16 521 ALA A N 1
ATOM 5859 C CA . ALA C 3 521 ? 97.891 100.020 52.009 1.00 33.16 521 ALA A CA 1
ATOM 5860 C C . ALA C 3 521 ? 99.266 99.562 52.466 1.00 33.16 521 ALA A C 1
ATOM 5861 O O . ALA C 3 521 ? 99.530 99.445 53.663 1.00 33.16 521 ALA A O 1
ATOM 5863 N N . PRO C 3 522 ? 100.172 99.311 51.545 1.00 28.72 522 PRO A N 1
ATOM 5864 C CA . PRO C 3 522 ? 101.546 99.042 51.957 1.00 28.72 522 PRO A CA 1
ATOM 5865 C C . PRO C 3 522 ? 102.267 100.336 52.244 1.00 28.72 522 PRO A C 1
ATOM 5866 O O . PRO C 3 522 ? 103.295 100.347 52.922 1.00 28.72 522 PRO A O 1
ATOM 5870 N N . LYS C 3 523 ? 101.720 101.438 51.743 1.00 36.68 523 LYS A N 1
ATOM 5871 C CA . LYS C 3 523 ? 102.334 102.742 51.930 1.00 36.68 523 LYS A CA 1
ATOM 5872 C C . LYS C 3 523 ? 102.589 103.081 53.389 1.00 36.68 523 LYS A C 1
ATOM 5873 O O . LYS C 3 523 ? 103.428 103.942 53.657 1.00 36.68 523 LYS A O 1
ATOM 5879 N N . LEU C 3 524 ? 101.897 102.446 54.333 1.00 37.48 524 LEU A N 1
ATOM 5880 C CA . LEU C 3 524 ? 102.224 102.655 55.735 1.00 37.48 524 LEU A CA 1
ATOM 5881 C C . LEU C 3 524 ? 103.678 102.311 56.008 1.00 37.48 524 LEU A C 1
ATOM 5882 O O . LEU C 3 524 ? 104.373 103.032 56.732 1.00 37.48 524 LEU A O 1
ATOM 5887 N N . ARG C 3 525 ? 104.147 101.203 55.447 1.00 48.34 525 ARG A N 1
ATOM 5888 C CA . ARG C 3 525 ? 105.528 100.798 55.651 1.00 48.34 525 ARG A CA 1
ATOM 5889 C C . ARG C 3 525 ? 106.480 101.864 55.136 1.00 48.34 525 ARG A C 1
ATOM 5890 O O . ARG C 3 525 ? 107.375 102.318 55.858 1.00 48.34 525 ARG A O 1
ATOM 5898 N N . THR C 3 526 ? 106.322 102.246 53.867 1.00 39.07 526 THR A N 1
ATOM 5899 C CA . THR C 3 526 ? 107.137 103.311 53.298 1.00 39.07 526 THR A CA 1
ATOM 5900 C C . THR C 3 526 ? 107.110 104.538 54.190 1.00 39.07 526 THR A C 1
ATOM 5901 O O . THR C 3 526 ? 108.142 105.173 54.434 1.00 39.07 526 THR A O 1
ATOM 5905 N N . ALA C 3 527 ? 105.932 104.875 54.701 1.00 33.92 527 ALA A N 1
ATOM 5906 C CA . ALA C 3 527 ? 105.794 106.076 55.504 1.00 33.92 527 ALA A CA 1
ATOM 5907 C C . ALA C 3 527 ? 106.625 105.979 56.769 1.00 33.92 527 ALA A C 1
ATOM 5908 O O . ALA C 3 527 ? 107.459 106.843 57.046 1.00 33.92 527 ALA A O 1
ATOM 5910 N N . PHE C 3 528 ? 106.403 104.933 57.556 1.00 32.99 528 PHE A N 1
ATOM 5911 C CA . PHE C 3 528 ? 107.124 104.804 58.814 1.00 32.99 528 PHE A CA 1
ATOM 5912 C C . PHE C 3 528 ? 108.623 104.792 58.578 1.00 32.99 528 PHE A C 1
ATOM 5913 O O . PHE C 3 528 ? 109.389 105.473 59.280 1.00 32.99 528 PHE A O 1
ATOM 5921 N N . ALA C 3 529 ? 109.060 104.024 57.582 1.00 34.83 529 ALA A N 1
ATOM 5922 C CA . ALA C 3 529 ? 110.472 103.999 57.238 1.00 34.83 529 ALA A CA 1
ATOM 5923 C C . ALA C 3 529 ? 110.989 105.404 56.990 1.00 34.83 529 ALA A C 1
ATOM 5924 O O . ALA C 3 529 ? 111.949 105.846 57.627 1.00 34.83 529 ALA A O 1
ATOM 5926 N N . ALA C 3 530 ? 110.345 106.136 56.086 1.00 34.11 530 ALA A N 1
ATOM 5927 C CA . ALA C 3 530 ? 110.771 107.501 55.827 1.00 34.11 530 ALA A CA 1
ATOM 5928 C C . ALA C 3 530 ? 110.724 108.345 57.086 1.00 34.11 530 ALA A C 1
ATOM 5929 O O . ALA C 3 530 ? 111.413 109.364 57.175 1.00 34.11 530 ALA A O 1
ATOM 5931 N N . LEU C 3 531 ? 109.924 107.945 58.065 1.00 32.41 531 LEU A N 1
ATOM 5932 C CA . LEU C 3 531 ? 109.845 108.730 59.285 1.00 32.41 531 LEU A CA 1
ATOM 5933 C C . LEU C 3 531 ? 111.040 108.538 60.197 1.00 32.41 531 LEU A C 1
ATOM 5934 O O . LEU C 3 531 ? 111.471 109.503 60.829 1.00 32.41 531 LEU A O 1
ATOM 5939 N N . ILE C 3 532 ? 111.603 107.340 60.283 1.00 40.10 532 ILE A N 1
ATOM 5940 C CA . ILE C 3 532 ? 112.614 107.126 61.311 1.00 40.10 532 ILE A CA 1
ATOM 5941 C C . ILE C 3 532 ? 113.982 107.652 60.884 1.00 40.10 532 ILE A C 1
ATOM 5942 O O . ILE C 3 532 ? 114.960 107.438 61.585 1.00 40.10 532 ILE A O 1
ATOM 5947 N N . ASN C 3 533 ? 114.083 108.349 59.757 1.00 47.90 533 ASN A N 1
ATOM 5948 C CA . ASN C 3 533 ? 115.362 108.935 59.375 1.00 47.90 533 ASN A CA 1
ATOM 5949 C C . ASN C 3 533 ? 115.229 110.387 58.935 1.00 47.90 533 ASN A C 1
ATOM 5950 O O . ASN C 3 533 ? 115.742 110.765 57.880 1.00 47.90 533 ASN A O 1
ATOM 5955 N N . ASP C 3 534 ? 114.522 111.198 59.711 1.00 65.07 534 ASP A N 1
ATOM 5956 C CA . ASP C 3 534 ? 114.531 112.657 59.691 1.00 65.07 534 ASP A CA 1
ATOM 5957 C C . ASP C 3 534 ? 113.814 113.275 58.503 1.00 65.07 534 ASP A C 1
ATOM 5958 O O . ASP C 3 534 ? 113.657 114.493 58.491 1.00 65.07 534 ASP A O 1
ATOM 5963 N N . ARG C 3 535 ? 113.368 112.507 57.520 1.00 52.44 535 ARG A N 1
ATOM 5964 C CA . ARG C 3 535 ? 112.527 113.056 56.463 1.00 52.44 535 ARG A CA 1
ATOM 5965 C C . ARG C 3 535 ? 111.100 113.078 56.983 1.00 52.44 535 ARG A C 1
ATOM 5966 O O . ARG C 3 535 ? 110.319 112.167 56.701 1.00 52.44 535 ARG A O 1
ATOM 5974 N N . SER C 3 536 ? 110.754 114.111 57.740 1.00 47.40 536 SER A N 1
ATOM 5975 C CA . SER C 3 536 ? 109.446 114.149 58.373 1.00 47.40 536 SER A CA 1
ATOM 5976 C C . SER C 3 536 ? 108.337 114.508 57.409 1.00 47.40 536 SER A C 1
ATOM 5977 O O . SER C 3 536 ? 107.279 113.882 57.440 1.00 47.40 536 SER A O 1
ATOM 5980 N N . GLU C 3 537 ? 108.563 115.491 56.544 1.00 57.16 537 GLU A N 1
ATOM 5981 C CA . GLU C 3 537 ? 107.513 115.941 55.641 1.00 57.16 537 GLU A CA 1
ATOM 5982 C C . GLU C 3 537 ? 106.899 114.787 54.856 1.00 57.16 537 GLU A C 1
ATOM 5983 O O . GLU C 3 537 ? 105.676 114.589 54.883 1.00 57.16 537 GLU A O 1
ATOM 5989 N N . VAL C 3 538 ? 107.729 114.007 54.159 1.00 56.27 538 VAL A N 1
ATOM 5990 C CA . VAL C 3 538 ? 107.208 112.930 53.320 1.00 56.27 538 VAL A CA 1
ATOM 5991 C C . VAL C 3 538 ? 106.327 111.996 54.129 1.00 56.27 538 VAL A C 1
ATOM 5992 O O . VAL C 3 538 ? 105.373 111.416 53.598 1.00 56.27 538 VAL A O 1
ATOM 5996 N N . ALA C 3 539 ? 106.616 111.837 55.419 1.00 47.32 539 ALA A N 1
ATOM 5997 C CA . ALA C 3 539 ? 105.733 111.037 56.249 1.00 47.32 539 ALA A CA 1
ATOM 5998 C C . ALA C 3 539 ? 104.362 111.667 56.332 1.00 47.32 539 ALA A C 1
ATOM 5999 O O . ALA C 3 539 ? 103.350 110.965 56.244 1.00 47.32 539 ALA A O 1
ATOM 6001 N N . LEU C 3 540 ? 104.308 112.986 56.488 1.00 60.27 540 LEU A N 1
ATOM 6002 C CA . LEU C 3 540 ? 103.021 113.656 56.453 1.00 60.27 540 LEU A CA 1
ATOM 6003 C C . LEU C 3 540 ? 102.332 113.416 55.126 1.00 60.27 540 LEU A C 1
ATOM 6004 O O . LEU C 3 540 ? 101.122 113.178 55.085 1.00 60.27 540 LEU A O 1
ATOM 6009 N N . TRP C 3 541 ? 103.084 113.436 54.029 1.00 75.64 541 TRP A N 1
ATOM 6010 C CA . TRP C 3 541 ? 102.431 113.233 52.741 1.00 75.64 541 TRP A CA 1
ATOM 6011 C C . TRP C 3 541 ? 101.810 111.847 52.650 1.00 75.64 541 TRP A C 1
ATOM 6012 O O . TRP C 3 541 ? 100.643 111.701 52.274 1.00 75.64 541 TRP A O 1
ATOM 6023 N N . ALA C 3 542 ? 102.593 110.814 52.946 1.00 66.30 542 ALA A N 1
ATOM 6024 C CA . ALA C 3 542 ? 102.090 109.454 52.805 1.00 66.30 542 ALA A CA 1
ATOM 6025 C C . ALA C 3 542 ? 100.908 109.213 53.727 1.00 66.30 542 ALA A C 1
ATOM 6026 O O . ALA C 3 542 ? 99.874 108.675 53.310 1.00 66.30 542 ALA A O 1
ATOM 6028 N N . TYR C 3 543 ? 101.046 109.591 54.995 1.00 75.64 543 TYR A N 1
ATOM 6029 C CA . TYR C 3 543 ? 99.927 109.440 55.910 1.00 75.64 543 TYR A CA 1
ATOM 6030 C C . TYR C 3 543 ? 98.715 110.221 55.435 1.00 75.64 543 TYR A C 1
ATOM 6031 O O . TYR C 3 543 ? 97.579 109.791 55.656 1.00 75.64 543 TYR A O 1
ATOM 6040 N N . SER C 3 544 ? 98.925 111.347 54.754 1.00 64.16 544 SER A N 1
ATOM 6041 C CA . SER C 3 544 ? 97.790 112.068 54.211 1.00 64.16 544 SER A CA 1
ATOM 6042 C C . SER C 3 544 ? 97.104 111.254 53.137 1.00 64.16 544 SER A C 1
ATOM 6043 O O . SER C 3 544 ? 95.897 111.013 53.215 1.00 64.16 544 SER A O 1
ATOM 6046 N N . GLN C 3 545 ? 97.858 110.793 52.151 1.00 47.24 545 GLN A N 1
ATOM 6047 C CA . GLN C 3 545 ? 97.251 110.013 51.082 1.00 47.24 545 GLN A CA 1
ATOM 6048 C C . GLN C 3 545 ? 96.516 108.810 51.631 1.00 47.24 545 GLN A C 1
ATOM 6049 O O . GLN C 3 545 ? 95.511 108.389 51.054 1.00 47.24 545 GLN A O 1
ATOM 6055 N N . LEU C 3 546 ? 96.981 108.262 52.746 1.00 40.26 546 LEU A N 1
ATOM 6056 C CA . LEU C 3 546 ? 96.230 107.208 53.413 1.00 40.26 546 LEU A CA 1
ATOM 6057 C C . LEU C 3 546 ? 95.002 107.705 54.140 1.00 40.26 546 LEU A C 1
ATOM 6058 O O . LEU C 3 546 ? 94.064 106.927 54.324 1.00 40.26 546 LEU A O 1
ATOM 6063 N N . ALA C 3 547 ? 94.987 108.956 54.584 1.00 42.59 547 ALA A N 1
ATOM 6064 C CA . ALA C 3 547 ? 93.825 109.432 55.316 1.00 42.59 547 ALA A CA 1
ATOM 6065 C C . ALA C 3 547 ? 92.560 109.201 54.512 1.00 42.59 547 ALA A C 1
ATOM 6066 O O . ALA C 3 547 ? 91.595 108.609 55.002 1.00 42.59 547 ALA A O 1
ATOM 6068 N N . GLU C 3 548 ? 92.565 109.629 53.254 1.00 49.76 548 GLU A N 1
ATOM 6069 C CA . GLU C 3 548 ? 91.354 109.589 52.454 1.00 49.76 548 GLU A CA 1
ATOM 6070 C C . GLU C 3 548 ? 90.758 108.199 52.358 1.00 49.76 548 GLU A C 1
ATOM 6071 O O . GLU C 3 548 ? 89.534 108.065 52.318 1.00 49.76 548 GLU A O 1
ATOM 6077 N N . GLN C 3 549 ? 91.580 107.158 52.340 1.00 50.27 549 GLN A N 1
ATOM 6078 C CA . GLN C 3 549 ? 91.017 105.825 52.198 1.00 50.27 549 GLN A CA 1
ATOM 6079 C C . GLN C 3 549 ? 90.328 105.361 53.469 1.00 50.27 549 GLN A C 1
ATOM 6080 O O . GLN C 3 549 ? 89.543 104.410 53.428 1.00 50.27 549 GLN A O 1
ATOM 6086 N N . GLY C 3 550 ? 90.604 105.995 54.598 1.00 45.02 550 GLY A N 1
ATOM 6087 C CA . GLY C 3 550 ? 89.813 105.716 55.776 1.00 45.02 550 GLY A CA 1
ATOM 6088 C C . GLY C 3 550 ? 90.529 105.025 56.911 1.00 45.02 550 GLY A C 1
ATOM 6089 O O . GLY C 3 550 ? 89.948 104.828 57.979 1.00 45.02 550 GLY A O 1
ATOM 6090 N N . TYR C 3 551 ? 91.787 104.671 56.727 1.00 42.63 551 TYR A N 1
ATOM 6091 C CA . TYR C 3 551 ? 92.500 103.955 57.772 1.00 42.63 551 TYR A CA 1
ATOM 6092 C C . TYR C 3 551 ? 92.676 104.972 58.884 1.00 42.63 551 TYR A C 1
ATOM 6093 O O . TYR C 3 551 ? 93.501 105.877 58.777 1.00 42.63 551 TYR A O 1
ATOM 6102 N N . GLU C 3 552 ? 91.895 104.822 59.958 1.00 46.28 552 GLU A N 1
ATOM 6103 C CA . GLU C 3 552 ? 91.866 105.818 61.027 1.00 46.28 552 GLU A CA 1
ATOM 6104 C C . GLU C 3 552 ? 93.254 106.174 61.545 1.00 46.28 552 GLU A C 1
ATOM 6105 O O . GLU C 3 552 ? 93.586 107.354 61.729 1.00 46.28 552 GLU A O 1
ATOM 6111 N N . THR C 3 553 ? 94.068 105.151 61.802 1.00 35.40 553 THR A N 1
ATOM 6112 C CA . THR C 3 553 ? 95.399 105.374 62.342 1.00 35.40 553 THR A CA 1
ATOM 6113 C C . THR C 3 553 ? 96.168 106.342 61.474 1.00 35.40 553 THR A C 1
ATOM 6114 O O . THR C 3 553 ? 96.874 107.212 61.988 1.00 35.40 553 THR A O 1
ATOM 6118 N N . ALA C 3 554 ? 96.007 106.247 60.166 1.00 36.90 554 ALA A N 1
ATOM 6119 C CA . ALA C 3 554 ? 96.561 107.285 59.321 1.00 36.90 554 ALA A CA 1
ATOM 6120 C C . ALA C 3 554 ? 96.013 108.651 59.683 1.00 36.90 554 ALA A C 1
ATOM 6121 O O . ALA C 3 554 ? 96.761 109.631 59.680 1.00 36.90 554 ALA A O 1
ATOM 6123 N N . GLN C 3 555 ? 94.733 108.739 60.026 1.00 35.08 555 GLN A N 1
ATOM 6124 C CA . GLN C 3 555 ? 94.139 110.044 60.266 1.00 35.08 555 GLN A CA 1
ATOM 6125 C C . GLN C 3 555 ? 94.710 110.681 61.524 1.00 35.08 555 GLN A C 1
ATOM 6126 O O . GLN C 3 555 ? 95.225 111.809 61.490 1.00 35.08 555 GLN A O 1
ATOM 6132 N N . VAL C 3 556 ? 94.654 109.966 62.647 1.00 28.39 556 VAL A N 1
ATOM 6133 C CA . VAL C 3 556 ? 95.180 110.574 63.864 1.00 28.39 556 VAL A CA 1
ATOM 6134 C C . VAL C 3 556 ? 96.681 110.779 63.754 1.00 28.39 556 VAL A C 1
ATOM 6135 O O . VAL C 3 556 ? 97.216 111.746 64.300 1.00 28.39 556 VAL A O 1
ATOM 6139 N N . SER C 3 557 ? 97.382 109.944 62.997 1.00 21.75 557 SER A N 1
ATOM 6140 C CA . SER C 3 557 ? 98.812 110.167 62.861 1.00 21.75 557 SER A CA 1
ATOM 6141 C C . SER C 3 557 ? 99.110 111.444 62.092 1.00 21.75 557 SER A C 1
ATOM 6142 O O . SER C 3 557 ? 99.941 112.252 62.518 1.00 21.75 557 SER A O 1
ATOM 6145 N N . ALA C 3 558 ? 98.471 111.635 60.939 1.00 26.73 558 ALA A N 1
ATOM 6146 C CA . ALA C 3 558 ? 98.741 112.835 60.158 1.00 26.73 558 ALA A CA 1
ATOM 6147 C C . ALA C 3 558 ? 98.392 114.076 60.952 1.00 26.73 558 ALA A C 1
ATOM 6148 O O . ALA C 3 558 ? 99.155 115.055 60.979 1.00 26.73 558 ALA A O 1
ATOM 6150 N N . ALA C 3 559 ? 97.251 114.048 61.626 1.00 37.24 559 ALA A N 1
ATOM 6151 C CA . ALA C 3 559 ? 96.935 115.141 62.524 1.00 37.24 559 ALA A CA 1
ATOM 6152 C C . ALA C 3 559 ? 98.096 115.404 63.474 1.00 37.24 559 ALA A C 1
ATOM 6153 O O . ALA C 3 559 ? 98.728 116.464 63.426 1.00 37.24 559 ALA A O 1
ATOM 6155 N N . TYR C 3 560 ? 98.430 114.413 64.303 1.00 25.15 560 TYR A N 1
ATOM 6156 C CA . TYR C 3 560 ? 99.471 114.585 65.309 1.00 25.15 560 TYR A CA 1
ATOM 6157 C C . TYR C 3 560 ? 100.746 115.139 64.708 1.00 25.15 560 TYR A C 1
ATOM 6158 O O . TYR C 3 560 ? 101.478 115.879 65.366 1.00 25.15 560 TYR A O 1
ATOM 6167 N N . LEU C 3 561 ? 101.036 114.787 63.467 1.00 25.58 561 LEU A N 1
ATOM 6168 C CA . LEU C 3 561 ? 102.202 115.367 62.825 1.00 25.58 561 LEU A CA 1
ATOM 6169 C C . LEU C 3 561 ? 101.989 116.801 62.391 1.00 25.58 561 LEU A C 1
ATOM 6170 O O . LEU C 3 561 ? 102.971 117.488 62.103 1.00 25.58 561 LEU A O 1
ATOM 6175 N N . MET C 3 562 ? 100.755 117.276 62.315 1.00 30.09 562 MET A N 1
ATOM 6176 C CA . MET C 3 562 ? 100.590 118.663 61.915 1.00 30.09 562 MET A CA 1
ATOM 6177 C C . MET C 3 562 ? 100.394 119.634 63.064 1.00 30.09 562 MET A C 1
ATOM 6178 O O . MET C 3 562 ? 100.840 120.772 62.956 1.00 30.09 562 MET A O 1
ATOM 6183 N N . TYR C 3 563 ? 99.758 119.232 64.159 1.00 34.61 563 TYR A N 1
ATOM 6184 C CA . TYR C 3 563 ? 99.546 120.145 65.276 1.00 34.61 563 TYR A CA 1
ATOM 6185 C C . TYR C 3 563 ? 99.378 119.364 66.566 1.00 34.61 563 TYR A C 1
ATOM 6186 O O . TYR C 3 563 ? 98.337 118.747 66.787 1.00 34.61 563 TYR A O 1
ATOM 6195 N N . GLN C 3 564 ? 100.362 119.458 67.444 1.00 24.80 564 GLN A N 1
ATOM 6196 C CA . GLN C 3 564 ? 100.325 118.747 68.706 1.00 24.80 564 GLN A CA 1
ATOM 6197 C C . GLN C 3 564 ? 99.819 119.686 69.784 1.00 24.80 564 GLN A C 1
ATOM 6198 O O . GLN C 3 564 ? 99.795 120.903 69.603 1.00 24.80 564 GLN A O 1
ATOM 6204 N N . LEU C 3 565 ? 99.427 119.122 70.907 1.00 20.27 565 LEU A N 1
ATOM 6205 C CA . LEU C 3 565 ? 99.013 119.964 72.022 1.00 20.27 565 LEU A CA 1
ATOM 6206 C C . LEU C 3 565 ? 100.228 120.621 72.665 1.00 20.27 565 LEU A C 1
ATOM 6207 O O . LEU C 3 565 ? 101.221 119.943 72.933 1.00 20.27 565 LEU A O 1
ATOM 6212 N N . PRO C 3 566 ? 100.189 121.923 72.922 1.00 25.66 566 PRO A N 1
ATOM 6213 C CA . PRO C 3 566 ? 101.366 122.610 73.451 1.00 25.66 566 PRO A CA 1
ATOM 6214 C C . PRO C 3 566 ? 101.491 122.462 74.955 1.00 25.66 566 PRO A C 1
ATOM 6215 O O . PRO C 3 566 ? 100.505 122.467 75.693 1.00 25.66 566 PRO A O 1
ATOM 6219 N N . TYR C 3 567 ? 102.732 122.330 75.409 1.00 41.37 567 TYR A N 1
ATOM 6220 C CA . TYR C 3 567 ? 103.004 122.315 76.836 1.00 41.37 567 TYR A CA 1
ATOM 6221 C C . TYR C 3 567 ? 102.617 123.649 77.452 1.00 41.37 567 TYR A C 1
ATOM 6222 O O . TYR C 3 567 ? 102.671 124.698 76.812 1.00 41.37 567 TYR A O 1
ATOM 6231 N N . GLU C 3 568 ? 102.232 123.601 78.717 1.00 57.72 568 GLU A N 1
ATOM 6232 C CA . GLU C 3 568 ? 101.626 124.762 79.334 1.00 57.72 568 GLU A CA 1
ATOM 6233 C C . GLU C 3 568 ? 102.678 125.816 79.632 1.00 57.72 568 GLU A C 1
ATOM 6234 O O . GLU C 3 568 ? 103.874 125.527 79.693 1.00 57.72 568 GLU A O 1
ATOM 6240 N N . PHE C 3 569 ? 102.218 127.056 79.796 1.00 70.79 569 PHE A N 1
ATOM 6241 C CA . PHE C 3 569 ? 103.096 128.209 79.975 1.00 70.79 569 PHE A CA 1
ATOM 6242 C C . PHE C 3 569 ? 104.070 128.316 78.808 1.00 70.79 569 PHE A C 1
ATOM 6243 O O . PHE C 3 569 ? 105.261 128.578 78.983 1.00 70.79 569 PHE A O 1
ATOM 6251 N N . GLU C 3 570 ? 103.555 128.093 77.601 1.00 77.78 570 GLU A N 1
ATOM 6252 C CA . GLU C 3 570 ? 104.403 128.070 76.420 1.00 77.78 570 GLU A CA 1
ATOM 6253 C C . GLU C 3 570 ? 103.604 128.520 75.211 1.00 77.78 570 GLU A C 1
ATOM 6254 O O . GLU C 3 570 ? 102.392 128.306 75.143 1.00 77.78 570 GLU A O 1
ATOM 6260 N N . ASP C 3 571 ? 104.300 129.138 74.262 1.00 76.56 571 ASP A N 1
ATOM 6261 C CA . ASP C 3 571 ? 103.657 129.665 73.080 1.00 76.56 571 ASP A CA 1
ATOM 6262 C C . ASP C 3 571 ? 102.976 128.539 72.309 1.00 76.56 571 ASP A C 1
ATOM 6263 O O . ASP C 3 571 ? 103.404 127.386 72.369 1.00 76.56 571 ASP A O 1
ATOM 6268 N N . PRO C 3 572 ? 101.905 128.846 71.589 1.00 64.61 572 PRO A N 1
ATOM 6269 C CA . PRO C 3 572 ? 101.318 127.867 70.689 1.00 64.61 572 PRO A CA 1
ATOM 6270 C C . PRO C 3 572 ? 102.212 127.664 69.482 1.00 64.61 572 PRO A C 1
ATOM 6271 O O . PRO C 3 572 ? 103.151 128.443 69.268 1.00 64.61 572 PRO A O 1
ATOM 6275 N N . PRO C 3 573 ? 101.965 126.634 68.677 1.00 54.29 573 PRO A N 1
ATOM 6276 C CA . PRO C 3 573 ? 102.775 126.431 67.472 1.00 54.29 573 PRO A CA 1
ATOM 6277 C C . PRO C 3 573 ? 102.691 127.627 66.537 1.00 54.29 573 PRO A C 1
ATOM 6278 O O . PRO C 3 573 ? 101.826 128.494 66.658 1.00 54.29 573 PRO A O 1
ATOM 6282 N N . ARG C 3 574 ? 103.615 127.669 65.579 1.00 74.25 574 ARG A N 1
ATOM 6283 C CA . ARG C 3 574 ? 103.698 128.785 64.644 1.00 74.25 574 ARG A CA 1
ATOM 6284 C C . ARG C 3 574 ? 103.368 128.369 63.217 1.00 74.25 574 ARG A C 1
ATOM 6285 O O . ARG C 3 574 ? 103.862 128.982 62.267 1.00 74.25 574 ARG A O 1
ATOM 6293 N N . THR C 3 575 ? 102.542 127.343 63.047 1.00 65.15 575 THR A N 1
ATOM 6294 C CA . THR C 3 575 ? 102.236 126.833 61.721 1.00 65.15 575 THR A CA 1
ATOM 6295 C C . THR C 3 575 ? 101.258 127.736 60.984 1.00 65.15 575 THR A C 1
ATOM 6296 O O . THR C 3 575 ? 100.489 128.482 61.591 1.00 65.15 575 THR A O 1
ATOM 6300 N N . THR C 3 576 ? 101.281 127.647 59.657 1.00 63.55 576 THR A N 1
ATOM 6301 C CA . THR C 3 576 ? 100.323 128.381 58.853 1.00 63.55 576 THR A CA 1
ATOM 6302 C C . THR C 3 576 ? 98.916 127.856 59.116 1.00 63.55 576 THR A C 1
ATOM 6303 O O . THR C 3 576 ? 98.703 126.672 59.369 1.00 63.55 576 THR A O 1
ATOM 6307 N N . ASP C 3 577 ? 97.942 128.759 59.031 1.00 66.41 577 ASP A N 1
ATOM 6308 C CA . ASP C 3 577 ? 96.588 128.420 59.450 1.00 66.41 577 ASP A CA 1
ATOM 6309 C C . ASP C 3 577 ? 96.000 127.318 58.585 1.00 66.41 577 ASP A C 1
ATOM 6310 O O . ASP C 3 577 ? 95.158 126.541 59.045 1.00 66.41 577 ASP A O 1
ATOM 6315 N N . GLN C 3 578 ? 96.414 127.251 57.321 1.00 59.16 578 GLN A N 1
ATOM 6316 C CA . GLN C 3 578 ? 95.918 126.201 56.440 1.00 59.16 578 GLN A CA 1
ATOM 6317 C C . GLN C 3 578 ? 96.162 124.823 57.039 1.00 59.16 578 GLN A C 1
ATOM 6318 O O . GLN C 3 578 ? 95.277 123.953 57.024 1.00 59.16 578 GLN A O 1
ATOM 6324 N N . ARG C 3 579 ? 97.362 124.607 57.570 1.00 56.25 579 ARG A N 1
ATOM 6325 C CA . ARG C 3 579 ? 97.662 123.349 58.230 1.00 56.25 579 ARG A CA 1
ATOM 6326 C C . ARG C 3 579 ? 96.659 123.074 59.341 1.00 56.25 579 ARG A C 1
ATOM 6327 O O . ARG C 3 579 ? 96.177 121.949 59.495 1.00 56.25 579 ARG A O 1
ATOM 6335 N N . LYS C 3 580 ? 96.311 124.100 60.111 1.00 48.69 580 LYS A N 1
ATOM 6336 C CA . LYS C 3 580 ? 95.368 123.885 61.198 1.00 48.69 580 LYS A CA 1
ATOM 6337 C C . LYS C 3 580 ? 93.985 123.544 60.668 1.00 48.69 580 LYS A C 1
ATOM 6338 O O . LYS C 3 580 ? 93.304 122.663 61.209 1.00 48.69 580 LYS A O 1
ATOM 6344 N N . THR C 3 581 ? 93.546 124.233 59.615 1.00 50.63 581 THR A N 1
ATOM 6345 C CA . THR C 3 581 ? 92.209 123.988 59.099 1.00 50.63 581 THR A CA 1
ATOM 6346 C C . THR C 3 581 ? 92.105 122.630 58.444 1.00 50.63 581 THR A C 1
ATOM 6347 O O . THR C 3 581 ? 90.993 122.141 58.230 1.00 50.63 581 THR A O 1
ATOM 6351 N N . LEU C 3 582 ? 93.235 122.024 58.098 1.00 53.43 582 LEU A N 1
ATOM 6352 C CA . LEU C 3 582 ? 93.201 120.618 57.715 1.00 53.43 582 LEU A CA 1
ATOM 6353 C C . LEU C 3 582 ? 93.186 119.706 58.939 1.00 53.43 582 LEU A C 1
ATOM 6354 O O . LEU C 3 582 ? 92.352 118.793 59.033 1.00 53.43 582 LEU A O 1
ATOM 6359 N N . ALA C 3 583 ? 94.105 119.955 59.879 1.00 45.04 583 ALA A N 1
ATOM 6360 C CA . ALA C 3 583 ? 94.251 119.089 61.039 1.00 45.04 583 ALA A CA 1
ATOM 6361 C C . ALA C 3 583 ? 92.943 118.929 61.778 1.00 45.04 583 ALA A C 1
ATOM 6362 O O . ALA C 3 583 ? 92.613 117.827 62.230 1.00 45.04 583 ALA A O 1
ATOM 6364 N N . ILE C 3 584 ? 92.190 120.014 61.918 1.00 46.27 584 ILE A N 1
ATOM 6365 C CA . ILE C 3 584 ? 90.896 119.914 62.577 1.00 46.27 584 ILE A CA 1
ATOM 6366 C C . ILE C 3 584 ? 90.011 118.905 61.863 1.00 46.27 584 ILE A C 1
ATOM 6367 O O . ILE C 3 584 ? 89.337 118.089 62.502 1.00 46.27 584 ILE A O 1
ATOM 6372 N N . SER C 3 585 ? 90.015 118.927 60.533 1.00 50.91 585 SER A N 1
ATOM 6373 C CA . SER C 3 585 ? 89.140 118.039 59.782 1.00 50.91 585 SER A CA 1
ATOM 6374 C C . SER C 3 585 ? 89.560 116.589 59.948 1.00 50.91 585 SER A C 1
ATOM 6375 O O . SER C 3 585 ? 88.714 115.703 60.135 1.00 50.91 585 SER A O 1
ATOM 6378 N N . TYR C 3 586 ? 90.864 116.328 59.897 1.00 45.75 586 TYR A N 1
ATOM 6379 C CA . TYR C 3 586 ? 91.310 114.954 60.100 1.00 45.75 586 TYR A CA 1
ATOM 6380 C C . TYR C 3 586 ? 90.912 114.465 61.480 1.00 45.75 586 TYR A C 1
ATOM 6381 O O . TYR C 3 586 ? 90.333 113.382 61.619 1.00 45.75 586 TYR A O 1
ATOM 6390 N N . TYR C 3 587 ? 91.206 115.251 62.512 1.00 75.64 587 TYR A N 1
ATOM 6391 C CA . TYR C 3 587 ? 90.847 114.848 63.865 1.00 75.64 587 TYR A CA 1
ATOM 6392 C C . TYR C 3 587 ? 89.359 114.561 63.977 1.00 75.64 587 TYR A C 1
ATOM 6393 O O . TYR C 3 587 ? 88.951 113.554 64.564 1.00 75.64 587 TYR A O 1
ATOM 6402 N N . THR C 3 588 ? 88.526 115.449 63.435 1.00 52.81 588 THR A N 1
ATOM 6403 C CA . THR C 3 588 ? 87.087 115.279 63.582 1.00 52.81 588 THR A CA 1
ATOM 6404 C C . THR C 3 588 ? 86.621 114.002 62.914 1.00 52.81 588 THR A C 1
ATOM 6405 O O . THR C 3 588 ? 85.785 113.268 63.457 1.00 52.81 588 THR A O 1
ATOM 6409 N N . ARG C 3 589 ? 87.127 113.736 61.713 1.00 50.81 589 ARG A N 1
ATOM 6410 C CA . ARG C 3 589 ? 86.731 112.503 61.056 1.00 50.81 589 ARG A CA 1
ATOM 6411 C C . ARG C 3 589 ? 87.191 111.307 61.866 1.00 50.81 589 ARG A C 1
ATOM 6412 O O . ARG C 3 589 ? 86.474 110.302 61.966 1.00 50.81 589 ARG A O 1
ATOM 6420 N N . ALA C 3 590 ? 88.358 111.418 62.492 1.00 43.34 590 ALA A N 1
ATOM 6421 C CA . ALA C 3 590 ? 88.820 110.357 63.371 1.00 43.34 590 ALA A CA 1
ATOM 6422 C C . ALA C 3 590 ? 87.834 110.132 64.494 1.00 43.34 590 ALA A C 1
ATOM 6423 O O . ALA C 3 590 ? 87.555 108.994 64.880 1.00 43.34 590 ALA A O 1
ATOM 6425 N N . PHE C 3 591 ? 87.311 111.219 65.043 1.00 46.73 591 PHE A N 1
ATOM 6426 C CA . PHE C 3 591 ? 86.311 111.102 66.093 1.00 46.73 591 PHE A CA 1
ATOM 6427 C C . PHE C 3 591 ? 85.113 110.311 65.601 1.00 46.73 591 PHE A C 1
ATOM 6428 O O . PHE C 3 591 ? 84.790 109.241 66.126 1.00 46.73 591 PHE A O 1
ATOM 6436 N N . LYS C 3 592 ? 84.450 110.834 64.572 1.00 49.24 592 LYS A N 1
ATOM 6437 C CA . LYS C 3 592 ? 83.244 110.187 64.073 1.00 49.24 592 LYS A CA 1
ATOM 6438 C C . LYS C 3 592 ? 83.500 108.751 63.656 1.00 49.24 592 LYS A C 1
ATOM 6439 O O . LYS C 3 592 ? 82.547 107.977 63.536 1.00 49.24 592 LYS A O 1
ATOM 6445 N N . GLN C 3 593 ? 84.757 108.371 63.444 1.00 52.94 593 GLN A N 1
ATOM 6446 C CA . GLN C 3 593 ? 85.047 106.979 63.134 1.00 52.94 593 GLN A CA 1
ATOM 6447 C C . GLN C 3 593 ? 84.927 106.064 64.343 1.00 52.94 593 GLN A C 1
ATOM 6448 O O . GLN C 3 593 ? 84.574 104.893 64.179 1.00 52.94 593 GLN A O 1
ATOM 6454 N N . GLY C 3 594 ? 85.188 106.556 65.546 1.00 47.83 594 GLY A N 1
ATOM 6455 C CA . GLY C 3 594 ? 85.149 105.666 66.686 1.00 47.83 594 GLY A CA 1
ATOM 6456 C C . GLY C 3 594 ? 86.172 105.973 67.755 1.00 47.83 594 GLY A C 1
ATOM 6457 O O . GLY C 3 594 ? 86.169 105.352 68.818 1.00 47.83 594 GLY A O 1
ATOM 6458 N N . ASN C 3 595 ? 87.063 106.912 67.486 1.00 47.69 595 ASN A N 1
ATOM 6459 C CA . ASN C 3 595 ? 88.010 107.369 68.488 1.00 47.69 595 ASN A CA 1
ATOM 6460 C C . ASN C 3 595 ? 87.354 108.422 69.375 1.00 47.69 595 ASN A C 1
ATOM 6461 O O . ASN C 3 595 ? 86.354 109.036 69.002 1.00 47.69 595 ASN A O 1
ATOM 6466 N N . ILE C 3 596 ? 87.925 108.636 70.559 1.00 46.86 596 ILE A N 1
ATOM 6467 C CA . ILE C 3 596 ? 87.337 109.596 71.487 1.00 46.86 596 ILE A CA 1
ATOM 6468 C C . ILE C 3 596 ? 88.222 110.817 71.663 1.00 46.86 596 ILE A C 1
ATOM 6469 O O . ILE C 3 596 ? 87.802 111.942 71.380 1.00 46.86 596 ILE A O 1
ATOM 6474 N N . ASP C 3 597 ? 89.446 110.605 72.143 1.00 40.66 597 ASP A N 1
ATOM 6475 C CA . ASP C 3 597 ? 90.335 111.710 72.488 1.00 40.66 597 ASP A CA 1
ATOM 6476 C C . ASP C 3 597 ? 90.479 112.726 71.365 1.00 40.66 597 ASP A C 1
ATOM 6477 O O . ASP C 3 597 ? 90.590 113.933 71.622 1.00 40.66 597 ASP A O 1
ATOM 6482 N N . ALA C 3 598 ? 90.488 112.264 70.119 1.00 45.10 598 ALA A N 1
ATOM 6483 C CA . ALA C 3 598 ? 90.593 113.197 69.009 1.00 45.10 598 ALA A CA 1
ATOM 6484 C C . ALA C 3 598 ? 89.551 1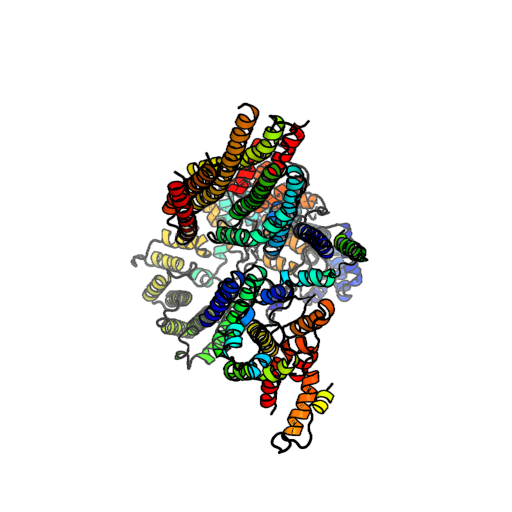14.293 69.115 1.00 45.10 598 ALA A C 1
ATOM 6485 O O . ALA C 3 598 ? 89.820 115.442 68.762 1.00 45.10 598 ALA A O 1
ATOM 6487 N N . GLY C 3 599 ? 88.365 113.967 69.609 1.00 36.24 599 GLY A N 1
ATOM 6488 C CA . GLY C 3 599 ? 87.398 115.012 69.860 1.00 36.24 599 GLY A CA 1
ATOM 6489 C C . GLY C 3 599 ? 87.954 116.086 70.766 1.00 36.24 599 GLY A C 1
ATOM 6490 O O . GLY C 3 599 ? 87.845 117.277 70.474 1.00 36.24 599 GLY A O 1
ATOM 6491 N N . VAL C 3 600 ? 88.561 115.675 71.880 1.00 41.15 600 VAL A N 1
ATOM 6492 C CA . VAL C 3 600 ? 89.067 116.640 72.847 1.00 41.15 600 VAL A CA 1
ATOM 6493 C C . VAL C 3 600 ? 90.143 117.503 72.216 1.00 41.15 600 VAL A C 1
ATOM 6494 O O . VAL C 3 600 ? 90.187 118.722 72.416 1.00 41.15 600 VAL A O 1
ATOM 6498 N N . VAL C 3 601 ? 91.030 116.886 71.437 1.00 39.08 601 VAL A N 1
ATOM 6499 C CA . VAL C 3 601 ? 92.083 117.690 70.830 1.00 39.08 601 VAL A CA 1
ATOM 6500 C C . VAL C 3 601 ? 91.499 118.655 69.816 1.00 39.08 601 VAL A C 1
ATOM 6501 O O . VAL C 3 601 ? 91.967 119.791 69.685 1.00 39.08 601 VAL A O 1
ATOM 6505 N N . ALA C 3 602 ? 90.468 118.235 69.088 1.00 38.17 602 ALA A N 1
ATOM 6506 C CA . ALA C 3 602 ? 89.832 119.132 68.134 1.00 38.17 602 ALA A CA 1
ATOM 6507 C C . ALA C 3 602 ? 89.198 120.308 68.850 1.00 38.17 602 ALA A C 1
ATOM 6508 O O . ALA C 3 602 ? 89.328 121.465 68.427 1.00 38.17 602 ALA A O 1
ATOM 6510 N N . GLY C 3 603 ? 88.487 120.021 69.927 1.00 40.81 603 GLY A N 1
ATOM 6511 C CA . GLY C 3 603 ? 87.920 121.086 70.721 1.00 40.81 603 GLY A CA 1
ATOM 6512 C C . GLY C 3 603 ? 88.975 122.051 71.206 1.00 40.81 603 GLY A C 1
ATOM 6513 O O . GLY C 3 603 ? 88.764 123.263 71.218 1.00 40.81 603 GLY A O 1
ATOM 6514 N N . ASP C 3 604 ? 90.126 121.532 71.605 1.00 41.28 604 ASP A N 1
ATOM 6515 C CA . ASP C 3 604 ? 91.173 122.431 72.052 1.00 41.28 604 ASP A CA 1
ATOM 6516 C C . ASP C 3 604 ? 91.689 123.277 70.900 1.00 41.28 604 ASP A C 1
ATOM 6517 O O . ASP C 3 604 ? 91.974 124.463 71.083 1.00 41.28 604 ASP A O 1
ATOM 6522 N N . ILE C 3 605 ? 91.799 122.701 69.702 1.00 41.53 605 ILE A N 1
ATOM 6523 C CA . ILE C 3 605 ? 92.246 123.499 68.561 1.00 41.53 605 ILE A CA 1
ATOM 6524 C C . ILE C 3 605 ? 91.296 124.655 68.321 1.00 41.53 605 ILE A C 1
ATOM 6525 O O . ILE C 3 605 ? 91.718 125.801 68.135 1.00 41.53 605 ILE A O 1
ATOM 6530 N N . TYR C 3 606 ? 90.001 124.367 68.299 1.00 55.86 606 TYR A N 1
ATOM 6531 C CA . TYR C 3 606 ? 89.023 125.440 68.185 1.00 55.86 606 TYR A CA 1
ATOM 6532 C C . TYR C 3 606 ? 89.211 126.477 69.282 1.00 55.86 606 TYR A C 1
ATOM 6533 O O . TYR C 3 606 ? 89.519 127.639 69.000 1.00 55.86 606 TYR A O 1
ATOM 6542 N N . PHE C 3 607 ? 89.060 126.054 70.536 1.00 47.36 607 PHE A N 1
ATOM 6543 C CA . PHE C 3 607 ? 89.182 126.949 71.680 1.00 47.36 607 PHE A CA 1
ATOM 6544 C C . PHE C 3 607 ? 90.434 127.811 71.590 1.00 47.36 607 PHE A C 1
ATOM 6545 O O . PHE C 3 607 ? 90.450 128.947 72.068 1.00 47.36 607 PHE A O 1
ATOM 6553 N N . GLN C 3 608 ? 91.493 127.293 70.976 1.00 51.20 608 GLN A N 1
ATOM 6554 C CA . GLN C 3 608 ? 92.664 128.125 70.749 1.00 51.20 608 GLN A CA 1
ATOM 6555 C C . GLN C 3 608 ? 92.431 129.109 69.619 1.00 51.20 608 GLN A C 1
ATOM 6556 O O . GLN C 3 608 ? 92.742 130.295 69.757 1.00 51.20 608 GLN A O 1
ATOM 6562 N N . MET C 3 609 ? 91.884 128.647 68.504 1.00 57.58 609 MET A N 1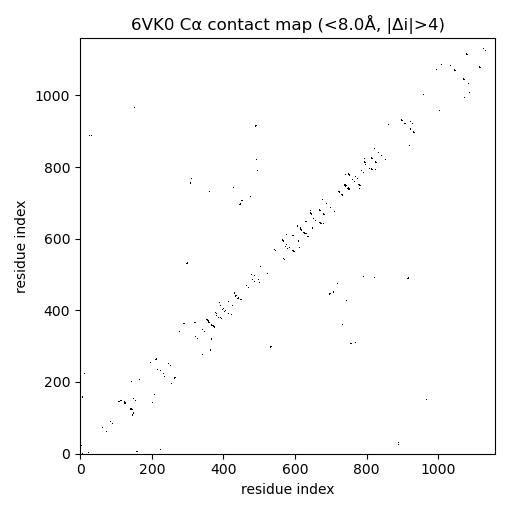
ATOM 6563 C CA . MET C 3 609 ? 91.589 129.531 67.389 1.00 57.58 609 MET A CA 1
ATOM 6564 C C . MET C 3 609 ? 90.400 130.434 67.670 1.00 57.58 609 MET A C 1
ATOM 6565 O O . MET C 3 609 ? 89.990 131.192 66.787 1.00 57.58 609 MET A O 1
ATOM 6570 N N . GLN C 3 610 ? 89.847 130.364 68.878 1.00 66.34 610 GLN A N 1
ATOM 6571 C CA . GLN C 3 610 ? 88.812 131.275 69.342 1.00 66.34 610 GLN A CA 1
ATOM 6572 C C . GLN C 3 610 ? 87.503 131.144 68.568 1.00 66.34 610 GLN A C 1
ATOM 6573 O O . GLN C 3 610 ? 87.061 132.088 67.915 1.00 66.34 610 GLN A O 1
ATOM 6579 N N . ASN C 3 611 ? 86.892 129.962 68.610 1.00 66.49 611 ASN A N 1
ATOM 6580 C CA . ASN C 3 611 ? 85.507 129.821 68.178 1.00 66.49 611 ASN A CA 1
ATOM 6581 C C . ASN C 3 611 ? 84.560 129.786 69.372 1.00 66.49 611 ASN A C 1
ATOM 6582 O O . ASN C 3 611 ? 83.532 130.468 69.381 1.00 66.49 611 ASN A O 1
ATOM 6587 N N . TYR C 3 612 ? 84.860 128.941 70.356 1.00 71.97 612 TYR A N 1
ATOM 6588 C CA . TYR C 3 612 ? 84.136 128.846 71.621 1.00 71.97 612 TYR A CA 1
ATOM 6589 C C . TYR C 3 612 ? 82.746 128.265 71.436 1.00 71.97 612 TYR A C 1
ATOM 6590 O O . TYR C 3 612 ? 82.070 127.949 72.417 1.00 71.97 612 TYR A O 1
ATOM 6599 N N . SER C 3 613 ? 82.307 128.108 70.193 1.00 67.01 613 SER A N 1
ATOM 6600 C CA . SER C 3 613 ? 80.917 127.768 69.934 1.00 67.01 613 SER A CA 1
ATOM 6601 C C . SER C 3 613 ? 80.747 126.328 69.482 1.00 67.01 613 SER A C 1
ATOM 6602 O O . SER C 3 613 ? 80.002 125.567 70.103 1.00 67.01 613 SER A O 1
ATOM 6605 N N . LYS C 3 614 ? 81.427 125.938 68.410 1.00 74.48 614 LYS A N 1
ATOM 6606 C CA . LYS C 3 614 ? 81.373 124.556 67.967 1.00 74.48 614 LYS A CA 1
ATOM 6607 C C . LYS C 3 614 ? 82.027 123.614 68.956 1.00 74.48 614 LYS A C 1
ATOM 6608 O O . LYS C 3 614 ? 81.725 122.418 68.942 1.00 74.48 614 LYS A O 1
ATOM 6614 N N . ALA C 3 615 ? 82.898 124.129 69.818 1.00 59.22 615 ALA A N 1
ATOM 6615 C CA . ALA C 3 615 ? 83.580 123.279 70.779 1.00 59.22 615 ALA A CA 1
ATOM 6616 C C . ALA C 3 615 ? 82.576 122.501 71.608 1.00 59.22 615 ALA A C 1
ATOM 6617 O O . ALA C 3 615 ? 82.682 121.278 71.740 1.00 59.22 615 ALA A O 1
ATOM 6619 N N . MET C 3 616 ? 81.567 123.198 72.130 1.00 65.62 616 MET A N 1
ATOM 6620 C CA . MET C 3 616 ? 80.615 122.571 73.037 1.00 65.62 616 MET A CA 1
ATOM 6621 C C . MET C 3 616 ? 80.032 121.300 72.454 1.00 65.62 616 MET A C 1
ATOM 6622 O O . MET C 3 616 ? 79.836 120.323 73.178 1.00 65.62 616 MET A O 1
ATOM 6627 N N . ALA C 3 617 ? 79.752 121.287 71.153 1.00 74.73 617 ALA A N 1
ATOM 6628 C CA . ALA C 3 617 ? 79.172 120.100 70.541 1.00 74.73 617 ALA A CA 1
ATOM 6629 C C . ALA C 3 617 ? 80.100 118.905 70.699 1.00 74.73 617 ALA A C 1
ATOM 6630 O O . ALA C 3 617 ? 79.695 117.846 71.188 1.00 74.73 617 ALA A O 1
ATOM 6632 N N . LEU C 3 618 ? 81.354 119.062 70.272 1.00 62.44 618 LEU A N 1
ATOM 6633 C CA . LEU C 3 618 ? 82.322 117.982 70.403 1.00 62.44 618 LEU A CA 1
ATOM 6634 C C . LEU C 3 618 ? 82.475 117.575 71.855 1.00 62.44 618 LEU A C 1
ATOM 6635 O O . LEU C 3 618 ? 82.484 116.386 72.186 1.00 62.44 618 LEU A O 1
ATOM 6640 N N . TYR C 3 619 ? 82.608 118.558 72.738 1.00 57.70 619 TYR A N 1
ATOM 6641 C CA . TYR C 3 619 ? 82.829 118.240 74.137 1.00 57.70 619 TYR A CA 1
ATOM 6642 C C . TYR C 3 619 ? 81.667 117.441 74.701 1.00 57.70 619 TYR A C 1
ATOM 6643 O O . TYR C 3 619 ? 81.869 116.464 75.423 1.00 57.70 619 TYR A O 1
ATOM 6652 N N . GLN C 3 620 ? 80.436 117.838 74.378 1.00 63.70 620 GLN A N 1
ATOM 6653 C CA . GLN C 3 620 ? 79.271 117.135 74.902 1.00 63.70 620 GLN A CA 1
ATOM 6654 C C . GLN C 3 620 ? 79.168 115.742 74.308 1.00 63.70 620 GLN A C 1
ATOM 6655 O O . GLN C 3 620 ? 78.832 114.780 75.007 1.00 63.70 620 GLN A O 1
ATOM 6661 N N . GLY C 3 621 ? 79.435 115.616 73.007 1.00 71.50 621 GLY A N 1
ATOM 6662 C CA . GLY C 3 621 ? 79.459 114.304 72.397 1.00 71.50 621 GLY A CA 1
ATOM 6663 C C . GLY C 3 621 ? 80.494 113.397 73.016 1.00 71.50 621 GLY A C 1
ATOM 6664 O O . GLY C 3 621 ? 80.278 112.184 73.102 1.00 71.50 621 GLY A O 1
ATOM 6665 N N . ALA C 3 622 ? 81.604 113.962 73.472 1.00 57.09 622 ALA A N 1
ATOM 6666 C CA . ALA C 3 622 ? 82.615 113.179 74.159 1.00 57.09 622 ALA A CA 1
ATOM 6667 C C . ALA C 3 622 ? 82.181 112.833 75.572 1.00 57.09 622 ALA A C 1
ATOM 6668 O O . ALA C 3 622 ? 82.393 111.708 76.035 1.00 57.09 622 ALA A O 1
ATOM 6670 N N . ALA C 3 623 ? 81.572 113.793 76.262 1.00 61.01 623 ALA A N 1
ATOM 6671 C CA . ALA C 3 623 ? 81.017 113.528 77.579 1.00 61.01 623 ALA A CA 1
ATOM 6672 C C . ALA C 3 623 ? 80.047 112.366 77.524 1.00 61.01 623 ALA A C 1
ATOM 6673 O O . ALA C 3 623 ? 80.067 111.483 78.387 1.00 61.01 623 ALA A O 1
ATOM 6675 N N . LEU C 3 624 ? 79.202 112.345 76.499 1.00 65.56 624 LEU A N 1
ATOM 6676 C CA . LEU C 3 624 ? 78.309 111.219 76.296 1.00 65.56 624 LEU A CA 1
ATOM 6677 C C . LEU C 3 624 ? 79.074 109.910 76.191 1.00 65.56 624 LEU A C 1
ATOM 6678 O O . LEU C 3 624 ? 78.496 108.846 76.427 1.00 65.56 624 LEU A O 1
ATOM 6683 N N . LYS C 3 625 ? 80.360 109.964 75.855 1.00 58.70 625 LYS A N 1
ATOM 6684 C CA . LYS C 3 625 ? 81.197 108.778 75.805 1.00 58.70 625 LYS A CA 1
ATOM 6685 C C . LYS C 3 625 ? 82.226 108.742 76.932 1.00 58.70 625 LYS A C 1
ATOM 6686 O O . LYS C 3 625 ? 83.209 108.001 76.840 1.00 58.70 625 LYS A O 1
ATOM 6692 N N . TYR C 3 626 ? 82.018 109.528 77.989 1.00 70.93 626 TYR A N 1
ATOM 6693 C CA . TYR C 3 626 ? 82.768 109.400 79.242 1.00 70.93 626 TYR A CA 1
ATOM 6694 C C . TYR C 3 626 ? 84.254 109.717 79.076 1.00 70.93 626 TYR A C 1
ATOM 6695 O O . TYR C 3 626 ? 85.118 108.893 79.368 1.00 70.93 626 TYR A O 1
ATOM 6704 N N . SER C 3 627 ? 84.546 110.926 78.620 1.00 54.44 627 SER A N 1
ATOM 6705 C CA . SER C 3 627 ? 85.910 111.426 78.525 1.00 54.44 627 SER A CA 1
ATOM 6706 C C . SER C 3 627 ? 86.148 112.488 79.588 1.00 54.44 627 SER A C 1
ATOM 6707 O O . SER C 3 627 ? 85.576 113.579 79.516 1.00 54.44 627 SER A O 1
ATOM 6710 N N . ILE C 3 628 ? 87.018 112.181 80.546 1.00 58.53 628 ILE A N 1
ATOM 6711 C CA . ILE C 3 628 ? 87.144 112.968 81.767 1.00 58.53 628 ILE A CA 1
ATOM 6712 C C . ILE C 3 628 ? 87.622 114.376 81.467 1.00 58.53 628 ILE A C 1
ATOM 6713 O O . ILE C 3 628 ? 86.890 115.346 81.695 1.00 58.53 628 ILE A O 1
ATOM 6718 N N . GLN C 3 629 ? 88.839 114.492 80.934 1.00 75.64 629 GLN A N 1
ATOM 6719 C CA . GLN C 3 629 ? 89.352 115.785 80.499 1.00 75.64 629 GLN A CA 1
ATOM 6720 C C . GLN C 3 629 ? 88.322 116.569 79.715 1.00 75.64 629 GLN A C 1
ATOM 6721 O O . GLN C 3 629 ? 88.240 117.792 79.844 1.00 75.64 629 GLN A O 1
ATOM 6727 N N . ALA C 3 630 ? 87.481 115.886 78.951 1.00 55.89 630 ALA A N 1
ATOM 6728 C CA . ALA C 3 630 ? 86.432 116.593 78.235 1.00 55.89 630 ALA A CA 1
ATOM 6729 C C . ALA C 3 630 ? 85.433 117.212 79.196 1.00 55.89 630 ALA A C 1
ATOM 6730 O O . ALA C 3 630 ? 85.116 118.397 79.087 1.00 55.89 630 ALA A O 1
ATOM 6732 N N . ILE C 3 631 ? 84.895 116.418 80.119 1.00 59.24 631 ILE A N 1
ATOM 6733 C CA . ILE C 3 631 ? 83.864 116.894 81.033 1.00 59.24 631 ILE A CA 1
ATOM 6734 C C . ILE C 3 631 ? 84.394 118.070 81.826 1.00 59.24 631 ILE A C 1
ATOM 6735 O O . ILE C 3 631 ? 83.773 119.136 81.875 1.00 59.24 631 ILE A O 1
ATOM 6740 N N . TRP C 3 632 ? 85.534 117.862 82.474 1.00 75.64 632 TRP A N 1
ATOM 6741 C CA . TRP C 3 632 ? 86.173 118.949 83.194 1.00 75.64 632 TRP A CA 1
ATOM 6742 C C . TRP C 3 632 ? 86.331 120.169 82.310 1.00 75.64 632 TRP A C 1
ATOM 6743 O O . TRP C 3 632 ? 86.087 121.295 82.758 1.00 75.64 632 TRP A O 1
ATOM 6754 N N . ASN C 3 633 ? 86.757 119.980 81.061 1.00 65.81 633 ASN A N 1
ATOM 6755 C CA . ASN C 3 633 ? 86.955 121.128 80.199 1.00 65.81 633 ASN A CA 1
ATOM 6756 C C . ASN C 3 633 ? 85.640 121.824 79.934 1.00 65.81 633 ASN A C 1
ATOM 6757 O O . ASN C 3 633 ? 85.588 123.053 79.876 1.00 65.81 633 ASN A O 1
ATOM 6762 N N . LEU C 3 634 ? 84.570 121.051 79.819 1.00 46.39 634 LEU A N 1
ATOM 6763 C CA . LEU C 3 634 ? 83.251 121.633 79.641 1.00 46.39 634 LEU A CA 1
ATOM 6764 C C . LEU C 3 634 ? 82.895 122.488 80.834 1.00 46.39 634 LEU A C 1
ATOM 6765 O O . LEU C 3 634 ? 82.331 123.578 80.689 1.00 46.39 634 LEU A O 1
ATOM 6770 N N . GLY C 3 635 ? 83.223 121.998 82.014 1.00 51.69 635 GLY A N 1
ATOM 6771 C CA . GLY C 3 635 ? 83.005 122.749 83.222 1.00 51.69 635 GLY A CA 1
ATOM 6772 C C . GLY C 3 635 ? 83.695 124.081 83.103 1.00 51.69 635 GLY A C 1
ATOM 6773 O O . GLY C 3 635 ? 83.044 125.125 83.108 1.00 51.69 635 GLY A O 1
ATOM 6774 N N . TYR C 3 636 ? 85.015 124.045 82.944 1.00 55.93 636 TYR A N 1
ATOM 6775 C CA . TYR C 3 636 ? 85.763 125.286 82.790 1.00 55.93 636 TYR A CA 1
ATOM 6776 C C . TYR C 3 636 ? 85.163 126.172 81.717 1.00 55.93 636 TYR A C 1
ATOM 6777 O O . TYR C 3 636 ? 85.282 127.399 81.786 1.00 55.93 636 TYR A O 1
ATOM 6786 N N . MET C 3 637 ? 84.532 125.578 80.712 1.00 54.51 637 MET A N 1
ATOM 6787 C CA . MET C 3 637 ? 83.884 126.388 79.693 1.00 54.51 637 MET A CA 1
ATOM 6788 C C . MET C 3 637 ? 82.703 127.144 80.283 1.00 54.51 637 MET A C 1
ATOM 6789 O O . MET C 3 637 ? 82.583 128.361 80.105 1.00 54.51 637 MET A O 1
ATOM 6794 N N . HIS C 3 638 ? 81.830 126.435 80.998 1.00 61.23 638 HIS A N 1
ATOM 6795 C CA . HIS C 3 638 ? 80.658 127.062 81.593 1.00 61.23 638 HIS A CA 1
ATOM 6796 C C . HIS C 3 638 ? 81.061 128.173 82.549 1.00 61.23 638 HIS A C 1
ATOM 6797 O O . HIS C 3 638 ? 80.754 129.342 82.310 1.00 61.23 638 HIS A O 1
ATOM 6804 N N . GLU C 3 639 ? 81.782 127.827 83.613 1.00 55.70 639 GLU A N 1
ATOM 6805 C CA . GLU C 3 639 ? 82.050 128.794 84.667 1.00 55.70 639 GLU A CA 1
ATOM 6806 C C . GLU C 3 639 ? 82.866 129.982 84.189 1.00 55.70 639 GLU A C 1
ATOM 6807 O O . GLU C 3 639 ? 83.137 130.879 84.987 1.00 55.70 639 GLU A O 1
ATOM 6813 N N . HIS C 3 640 ? 83.271 130.022 82.932 1.00 63.84 640 HIS A N 1
ATOM 6814 C CA . HIS C 3 640 ? 83.825 131.245 82.384 1.00 63.84 640 HIS A CA 1
ATOM 6815 C C . HIS C 3 640 ? 82.922 131.784 81.283 1.00 63.84 640 HIS A C 1
ATOM 6816 O O . HIS C 3 640 ? 82.095 131.074 80.708 1.00 63.84 640 HIS A O 1
ATOM 6823 N N . GLY C 3 641 ? 83.116 133.063 80.967 1.00 82.23 641 GLY A N 1
ATOM 6824 C CA . GLY C 3 641 ? 82.113 133.804 80.227 1.00 82.23 641 GLY A CA 1
ATOM 6825 C C . GLY C 3 641 ? 81.946 133.384 78.783 1.00 82.23 641 GLY A C 1
ATOM 6826 O O . GLY C 3 641 ? 81.024 133.849 78.107 1.00 82.23 641 GLY A O 1
ATOM 6827 N N . LEU C 3 642 ? 82.826 132.525 78.280 1.00 78.46 642 LEU A N 1
ATOM 6828 C CA . LEU C 3 642 ? 82.743 132.129 76.882 1.00 78.46 642 LEU A CA 1
ATOM 6829 C C . LEU C 3 642 ? 81.482 131.315 76.616 1.00 78.46 642 LEU A C 1
ATOM 6830 O O . LEU C 3 642 ? 81.052 130.514 77.450 1.00 78.46 642 LEU A O 1
ATOM 6835 N N . GLY C 3 643 ? 80.890 131.531 75.443 1.00 87.70 643 GLY A N 1
ATOM 6836 C CA . GLY C 3 643 ? 79.715 130.787 75.037 1.00 87.70 643 GLY A CA 1
ATOM 6837 C C . GLY C 3 643 ? 78.584 130.929 76.026 1.00 87.70 643 GLY A C 1
ATOM 6838 O O . GLY C 3 643 ? 77.911 131.961 76.076 1.00 87.70 643 GLY A O 1
ATOM 6839 N N . VAL C 3 644 ? 78.371 129.884 76.819 1.00 92.16 644 VAL A N 1
ATOM 6840 C CA . VAL C 3 644 ? 77.428 129.907 77.931 1.00 92.16 644 VAL A CA 1
ATOM 6841 C C . VAL C 3 644 ? 77.810 131.018 78.899 1.00 92.16 644 VAL A C 1
ATOM 6842 O O . VAL C 3 644 ? 78.966 131.454 78.934 1.00 92.16 644 VAL A O 1
ATOM 6846 N N . ASN C 3 645 ? 76.851 131.484 79.695 1.00 96.36 645 ASN A N 1
ATOM 6847 C CA . ASN C 3 645 ? 77.035 132.682 80.513 1.00 96.36 645 ASN A CA 1
ATOM 6848 C C . ASN C 3 645 ? 76.886 132.351 81.995 1.00 96.36 645 ASN A C 1
ATOM 6849 O O . ASN C 3 645 ? 75.782 132.406 82.545 1.00 96.36 645 ASN A O 1
ATOM 6854 N N . ARG C 3 646 ? 78.004 132.001 82.629 1.00 91.89 646 ARG A N 1
ATOM 6855 C CA . ARG C 3 646 ? 78.162 132.067 84.080 1.00 91.89 646 ARG A CA 1
ATOM 6856 C C . ARG C 3 646 ? 77.055 131.292 84.795 1.00 91.89 646 ARG A C 1
ATOM 6857 O O . ARG C 3 646 ? 76.467 131.779 85.756 1.00 91.89 646 ARG A O 1
ATOM 6865 N N . ASP C 3 647 ? 76.762 130.083 84.329 1.00 86.90 647 ASP A N 1
ATOM 6866 C CA . ASP C 3 647 ? 75.806 129.210 85.011 1.00 86.90 647 ASP A CA 1
ATOM 6867 C C . ASP C 3 647 ? 76.587 128.421 86.063 1.00 86.90 647 ASP A C 1
ATOM 6868 O O . ASP C 3 647 ? 76.890 127.237 85.917 1.00 86.90 647 ASP A O 1
ATOM 6873 N N . PHE C 3 648 ? 76.896 129.116 87.156 1.00 88.50 648 PHE A N 1
ATOM 6874 C CA . PHE C 3 648 ? 77.756 128.540 88.181 1.00 88.50 648 PHE A CA 1
ATOM 6875 C C . PHE C 3 648 ? 77.191 127.242 88.737 1.00 88.50 648 PHE A C 1
ATOM 6876 O O . PHE C 3 648 ? 77.954 126.354 89.143 1.00 88.50 648 PHE A O 1
ATOM 6884 N N . HIS C 3 649 ? 75.867 127.093 88.736 1.00 80.06 649 HIS A N 1
ATOM 6885 C CA . HIS C 3 649 ? 75.281 125.870 89.270 1.00 80.06 649 HIS A CA 1
ATOM 6886 C C . HIS C 3 649 ? 75.675 124.663 88.432 1.00 80.06 649 HIS A C 1
ATOM 6887 O O . HIS C 3 649 ? 76.203 123.672 88.955 1.00 80.06 649 HIS A O 1
ATOM 6894 N N . LEU C 3 650 ? 75.414 124.716 87.127 1.00 72.39 650 LEU A N 1
ATOM 6895 C CA . LEU C 3 650 ? 75.782 123.584 86.289 1.00 72.39 650 LEU A CA 1
ATOM 6896 C C . LEU C 3 650 ? 77.286 123.370 86.279 1.00 72.39 650 LEU A C 1
ATOM 6897 O O . LEU C 3 650 ? 77.748 122.241 86.109 1.00 72.39 650 LEU A O 1
ATOM 6902 N N . ALA C 3 651 ? 78.065 124.432 86.467 1.00 62.29 651 ALA A N 1
ATOM 6903 C CA . ALA C 3 651 ? 79.502 124.258 86.622 1.00 62.29 651 ALA A CA 1
ATOM 6904 C C . ALA C 3 651 ? 79.808 123.346 87.799 1.00 62.29 651 ALA A C 1
ATOM 6905 O O . ALA C 3 651 ? 80.540 122.349 87.668 1.00 62.29 651 ALA A O 1
ATOM 6907 N N . LYS C 3 652 ? 79.276 123.690 88.969 1.00 58.70 652 LYS A N 1
ATOM 6908 C CA . LYS C 3 652 ? 79.456 122.823 90.123 1.00 58.70 652 LYS A CA 1
ATOM 6909 C C . LYS C 3 652 ? 78.999 121.412 89.806 1.00 58.70 652 LYS A C 1
ATOM 6910 O O . LYS C 3 652 ? 79.650 120.434 90.198 1.00 58.70 652 LYS A O 1
ATOM 6916 N N . ARG C 3 653 ? 77.888 121.290 89.086 1.00 65.40 653 ARG A N 1
ATOM 6917 C CA . ARG C 3 653 ? 77.368 119.969 88.760 1.00 65.40 653 ARG A CA 1
ATOM 6918 C C . ARG C 3 653 ? 78.381 119.176 87.947 1.00 65.40 653 ARG A C 1
ATOM 6919 O O . ARG C 3 653 ? 78.617 117.989 88.202 1.00 65.40 653 ARG A O 1
ATOM 6927 N N . TYR C 3 654 ? 79.007 119.827 86.971 1.00 65.26 654 TYR A N 1
ATOM 6928 C CA . TYR C 3 654 ? 79.958 119.128 86.119 1.00 65.26 654 TYR A CA 1
ATOM 6929 C C . TYR C 3 654 ? 81.171 118.677 86.911 1.00 65.26 654 TYR A C 1
ATOM 6930 O O . TYR C 3 654 ? 81.659 117.557 86.722 1.00 65.26 654 TYR A O 1
ATOM 6939 N N . TYR C 3 655 ? 81.681 119.526 87.799 1.00 53.82 655 TYR A N 1
ATOM 6940 C CA . TYR C 3 655 ? 82.862 119.080 88.533 1.00 53.82 655 TYR A CA 1
ATOM 6941 C C . TYR C 3 655 ? 82.491 117.954 89.488 1.00 53.82 655 TYR A C 1
ATOM 6942 O O . TYR C 3 655 ? 83.276 117.022 89.710 1.00 53.82 655 TYR A O 1
ATOM 6951 N N . ASP C 3 656 ? 81.290 118.015 90.057 1.00 69.54 656 ASP A N 1
ATOM 6952 C CA . ASP C 3 656 ? 80.811 116.876 90.823 1.00 69.54 656 ASP A CA 1
ATOM 6953 C C . ASP C 3 656 ? 80.818 115.629 89.956 1.00 69.54 656 ASP A C 1
ATOM 6954 O O . ASP C 3 656 ? 81.178 114.540 90.415 1.00 69.54 656 ASP A O 1
ATOM 6959 N N . GLN C 3 657 ? 80.454 115.779 88.685 1.00 66.48 657 GLN A N 1
ATOM 6960 C CA . GLN C 3 657 ? 80.500 114.637 87.782 1.00 66.48 657 GLN A CA 1
ATOM 6961 C C . GLN C 3 657 ? 81.917 114.103 87.648 1.00 66.48 657 GLN A C 1
ATOM 6962 O O . GLN C 3 657 ? 82.145 112.893 87.750 1.00 66.48 657 GLN A O 1
ATOM 6968 N N . VAL C 3 658 ? 82.886 114.989 87.416 1.00 65.27 658 VAL A N 1
ATOM 6969 C CA . VAL C 3 658 ? 84.242 114.510 87.150 1.00 65.27 658 VAL A CA 1
ATOM 6970 C C . VAL C 3 658 ? 84.776 113.770 88.361 1.00 65.27 658 VAL A C 1
ATOM 6971 O O . VAL C 3 658 ? 85.531 112.800 88.237 1.00 65.27 658 VAL A O 1
ATOM 6975 N N . SER C 3 659 ? 84.378 114.204 89.553 1.00 84.12 659 SER A N 1
ATOM 6976 C CA . SER C 3 659 ? 84.761 113.449 90.739 1.00 84.12 659 SER A CA 1
ATOM 6977 C C . SER C 3 659 ? 83.974 112.156 90.880 1.00 84.12 659 SER A C 1
ATOM 6978 O O . SER C 3 659 ? 84.467 111.207 91.496 1.00 84.12 659 SER A O 1
ATOM 6981 N N . GLU C 3 660 ? 82.753 112.101 90.355 1.00 85.53 660 GLU A N 1
ATOM 6982 C CA . GLU C 3 660 ? 81.924 110.927 90.591 1.00 85.53 660 GLU A CA 1
ATOM 6983 C C . GLU C 3 660 ? 82.302 109.784 89.662 1.00 85.53 660 GLU A C 1
ATOM 6984 O O . GLU C 3 660 ? 82.440 108.636 90.096 1.00 85.53 660 GLU A O 1
ATOM 6990 N N . HIS C 3 661 ? 82.468 110.083 88.376 1.00 82.17 661 HIS A N 1
ATOM 6991 C CA . HIS C 3 661 ? 82.651 109.028 87.384 1.00 82.17 661 HIS A CA 1
ATOM 6992 C C . HIS C 3 661 ? 83.983 108.308 87.568 1.00 82.17 661 HIS A C 1
ATOM 6993 O O . HIS C 3 661 ? 84.105 107.119 87.256 1.00 82.17 661 HIS A O 1
ATOM 7000 N N . ASP C 3 662 ? 84.998 109.014 88.063 1.00 85.25 662 ASP A N 1
ATOM 7001 C CA . ASP C 3 662 ? 86.294 108.415 88.347 1.00 85.25 662 ASP A CA 1
ATOM 7002 C C . ASP C 3 662 ? 86.842 108.973 89.651 1.00 85.25 662 ASP A C 1
ATOM 7003 O O . ASP C 3 662 ? 86.357 109.978 90.169 1.00 85.25 662 ASP A O 1
ATOM 7008 N N . HIS C 3 663 ? 87.885 108.324 90.171 1.00 78.62 663 HIS A N 1
ATOM 7009 C CA . HIS C 3 663 ? 88.359 108.599 91.524 1.00 78.62 663 HIS A CA 1
ATOM 7010 C C . HIS C 3 663 ? 89.600 109.479 91.553 1.00 78.62 663 HIS A C 1
ATOM 7011 O O . HIS C 3 663 ? 89.604 110.517 92.215 1.00 78.62 663 HIS A O 1
ATOM 7018 N N . ARG C 3 664 ? 90.656 109.085 90.843 1.00 54.36 664 ARG A N 1
ATOM 7019 C CA . ARG C 3 664 ? 91.948 109.734 91.022 1.00 54.36 664 ARG A CA 1
ATOM 7020 C C . ARG C 3 664 ? 91.902 111.237 90.788 1.00 54.36 664 ARG A C 1
ATOM 7021 O O . ARG C 3 664 ? 92.830 111.939 91.196 1.00 54.36 664 ARG A O 1
ATOM 7029 N N . PHE C 3 665 ? 90.862 111.750 90.149 1.00 62.71 665 PHE A N 1
ATOM 7030 C CA . PHE C 3 665 ? 90.749 113.183 89.926 1.00 62.71 665 PHE A CA 1
ATOM 7031 C C . PHE C 3 665 ? 90.044 113.899 91.066 1.00 62.71 665 PHE A C 1
ATOM 7032 O O . PHE C 3 665 ? 89.663 115.065 90.920 1.00 62.71 665 PHE A O 1
ATOM 7040 N N . TYR C 3 666 ? 89.887 113.208 92.195 1.00 53.37 666 TYR A N 1
ATOM 7041 C CA . TYR C 3 666 ? 89.194 113.733 93.366 1.00 53.37 666 TYR A CA 1
ATOM 7042 C C . TYR C 3 666 ? 89.686 115.129 93.733 1.00 53.37 666 TYR A C 1
ATOM 7043 O O . TYR C 3 666 ? 88.910 116.094 93.756 1.00 53.37 666 TYR A O 1
ATOM 7052 N N . LEU C 3 667 ? 90.986 115.250 94.008 1.00 51.35 667 LEU A N 1
ATOM 7053 C CA . LEU C 3 667 ? 91.566 116.530 94.395 1.00 51.35 667 LEU A CA 1
ATOM 7054 C C . LEU C 3 667 ? 91.196 117.635 93.421 1.00 51.35 667 LEU A C 1
ATOM 7055 O O . LEU C 3 667 ? 90.932 118.765 93.831 1.00 51.35 667 LEU A O 1
ATOM 7060 N N . ALA C 3 668 ? 91.200 117.332 92.121 1.00 50.08 668 ALA A N 1
ATOM 7061 C CA . ALA C 3 668 ? 91.015 118.381 91.124 1.00 50.08 668 ALA A CA 1
ATOM 7062 C C . ALA C 3 668 ? 89.599 118.905 91.114 1.00 50.08 668 ALA A C 1
ATOM 7063 O O . ALA C 3 668 ? 89.391 120.122 91.117 1.00 50.08 668 ALA A O 1
ATOM 7065 N N . SER C 3 669 ? 88.623 118.006 91.093 1.00 55.82 669 SER A N 1
ATOM 7066 C CA . SER C 3 669 ? 87.242 118.414 91.277 1.00 55.82 669 SER A CA 1
ATOM 7067 C C . SER C 3 669 ? 87.106 119.270 92.522 1.00 55.82 669 SER A C 1
ATOM 7068 O O . SER C 3 669 ? 86.547 120.370 92.482 1.00 55.82 669 SER A O 1
ATOM 7071 N N . LYS C 3 670 ? 87.613 118.766 93.647 1.00 52.44 670 LYS A N 1
ATOM 7072 C CA . LYS C 3 670 ? 87.464 119.498 94.895 1.00 52.44 670 LYS A CA 1
ATOM 7073 C C . LYS C 3 670 ? 88.042 120.897 94.774 1.00 52.44 670 LYS A C 1
ATOM 7074 O O . LYS C 3 670 ? 87.316 121.887 94.900 1.00 52.44 670 LYS A O 1
ATOM 7080 N N . LEU C 3 671 ? 89.340 120.991 94.495 1.00 49.48 671 LEU A N 1
ATOM 7081 C CA . LEU C 3 671 ? 90.017 122.278 94.448 1.00 49.48 671 LEU A CA 1
ATOM 7082 C C . LEU C 3 671 ? 89.369 123.208 93.434 1.00 49.48 671 LEU A C 1
ATOM 7083 O O . LEU C 3 671 ? 89.364 124.430 93.615 1.00 49.48 671 LEU A O 1
ATOM 7088 N N . SER C 3 672 ? 88.793 122.663 92.371 1.00 51.60 672 SER A N 1
ATOM 7089 C CA . SER C 3 672 ? 88.166 123.562 91.421 1.00 51.60 672 SER A CA 1
ATOM 7090 C C . SER C 3 672 ? 86.846 124.095 91.956 1.00 51.60 672 SER A C 1
ATOM 7091 O O . SER C 3 672 ? 86.560 125.290 91.807 1.00 51.60 672 SER A O 1
ATOM 7094 N N . VAL C 3 673 ? 86.036 123.244 92.592 1.00 59.03 673 VAL A N 1
ATOM 7095 C CA . VAL C 3 673 ? 84.854 123.764 93.274 1.00 59.03 673 VAL A CA 1
ATOM 7096 C C . VAL C 3 673 ? 85.280 124.802 94.290 1.00 59.03 673 VAL A C 1
ATOM 7097 O O . VAL C 3 673 ? 84.557 125.759 94.567 1.00 59.03 673 VAL A O 1
ATOM 7101 N N . LEU C 3 674 ? 86.461 124.617 94.868 1.00 55.62 674 LEU A N 1
ATOM 7102 C CA . LEU C 3 674 ? 86.952 125.578 95.841 1.00 55.62 674 LEU A CA 1
ATOM 7103 C C . LEU C 3 674 ? 87.238 126.916 95.179 1.00 55.62 674 LEU A C 1
ATOM 7104 O O . LEU C 3 674 ? 86.902 127.967 95.731 1.00 55.62 674 LEU A O 1
ATOM 7109 N N . LYS C 3 675 ? 87.869 126.899 94.003 1.00 58.20 675 LYS A N 1
ATOM 7110 C CA . LYS C 3 675 ? 88.071 128.154 93.283 1.00 58.20 675 LYS A CA 1
ATOM 7111 C C . LYS C 3 675 ? 86.739 128.795 92.949 1.00 58.20 675 LYS A C 1
ATOM 7112 O O . LYS C 3 675 ? 86.599 130.024 92.998 1.00 58.20 675 LYS A O 1
ATOM 7118 N N . LEU C 3 676 ? 85.744 127.975 92.638 1.00 65.78 676 LEU A N 1
ATOM 7119 C CA . LEU C 3 676 ? 84.409 128.498 92.403 1.00 65.78 676 LEU A CA 1
ATOM 7120 C C . LEU C 3 676 ? 83.875 129.202 93.647 1.00 65.78 676 LEU A C 1
ATOM 7121 O O . LEU C 3 676 ? 83.451 130.368 93.595 1.00 65.78 676 LEU A O 1
ATOM 7126 N N . HIS C 3 677 ? 83.875 128.490 94.775 1.00 69.80 677 HIS A N 1
ATOM 7127 C CA . HIS C 3 677 ? 83.388 129.049 96.027 1.00 69.80 677 HIS A CA 1
ATOM 7128 C C . HIS C 3 677 ? 84.109 130.340 96.355 1.00 69.80 677 HIS A C 1
ATOM 7129 O O . HIS C 3 677 ? 83.501 131.289 96.855 1.00 69.80 677 HIS A O 1
ATOM 7136 N N . LEU C 3 678 ? 85.406 130.399 96.071 1.00 65.55 678 LEU A N 1
ATOM 7137 C CA . LEU C 3 678 ? 86.167 131.588 96.419 1.00 65.55 678 LEU A CA 1
ATOM 7138 C C . LEU C 3 678 ? 85.755 132.764 95.556 1.00 65.55 678 LEU A C 1
ATOM 7139 O O . LEU C 3 678 ? 85.535 133.868 96.065 1.00 65.55 678 LEU A O 1
ATOM 7144 N N . LYS C 3 679 ? 85.669 132.557 94.241 1.00 82.00 679 LYS A N 1
ATOM 7145 C CA . LYS C 3 679 ? 85.163 133.618 93.379 1.00 82.00 679 LYS A CA 1
ATOM 7146 C C . LYS C 3 679 ? 83.841 134.146 93.909 1.00 82.00 679 LYS A C 1
ATOM 7147 O O . LYS C 3 679 ? 83.645 135.365 94.034 1.00 82.00 679 LYS A O 1
ATOM 7153 N N . SER C 3 680 ? 82.939 133.234 94.268 1.00 87.87 680 SER A N 1
ATOM 7154 C CA . SER C 3 680 ? 81.611 133.645 94.704 1.00 87.87 680 SER A CA 1
ATOM 7155 C C . SER C 3 680 ? 81.677 134.457 95.994 1.00 87.87 680 SER A C 1
ATOM 7156 O O . SER C 3 680 ? 81.202 135.598 96.042 1.00 87.87 680 SER A O 1
ATOM 7159 N N . TRP C 3 681 ? 82.269 133.890 97.050 1.00 100.85 681 TRP A N 1
ATOM 7160 C CA . TRP C 3 681 ? 82.262 134.562 98.346 1.00 100.85 681 TRP A CA 1
ATOM 7161 C C . TRP C 3 681 ? 83.049 135.862 98.299 1.00 100.85 681 TRP A C 1
ATOM 7162 O O . TRP C 3 681 ? 82.784 136.780 99.081 1.00 100.85 681 TRP A O 1
ATOM 7173 N N . LEU C 3 682 ? 84.009 135.976 97.385 1.00 99.00 682 LEU A N 1
ATOM 7174 C CA . LEU C 3 682 ? 84.733 137.231 97.279 1.00 99.00 682 LEU A CA 1
ATOM 7175 C C . LEU C 3 682 ? 83.958 138.299 96.537 1.00 99.00 682 LEU A C 1
ATOM 7176 O O . LEU C 3 682 ? 84.016 139.467 96.932 1.00 99.00 682 LEU A O 1
ATOM 7181 N N . THR C 3 683 ? 83.236 137.951 95.478 1.00 111.80 683 THR A N 1
ATOM 7182 C CA . THR C 3 683 ? 82.442 138.997 94.851 1.00 111.80 683 THR A CA 1
ATOM 7183 C C . THR C 3 683 ? 81.215 139.338 95.688 1.00 111.80 683 THR A C 1
ATOM 7184 O O . THR C 3 683 ? 80.659 140.432 95.549 1.00 111.80 683 THR A O 1
ATOM 7188 N N . TRP C 3 684 ? 80.795 138.421 96.566 1.00 132.69 684 TRP A N 1
ATOM 7189 C CA . TRP C 3 684 ? 79.728 138.707 97.524 1.00 132.69 684 TRP A CA 1
ATOM 7190 C C . TRP C 3 684 ? 80.031 139.942 98.360 1.00 132.69 684 TRP A C 1
ATOM 7191 O O . TRP C 3 684 ? 79.114 140.690 98.717 1.00 132.69 684 TRP A O 1
ATOM 7202 N N . ILE C 3 685 ? 81.307 140.174 98.673 1.00 122.15 685 ILE A N 1
ATOM 7203 C CA . ILE C 3 685 ? 81.695 141.316 99.485 1.00 122.15 685 ILE A CA 1
ATOM 7204 C C . ILE C 3 685 ? 81.563 142.615 98.701 1.00 122.15 685 ILE A C 1
ATOM 7205 O O . ILE C 3 685 ? 81.663 143.704 99.275 1.00 122.15 685 ILE A O 1
ATOM 7210 N N . THR C 3 686 ? 81.308 142.537 97.404 1.00 124.85 686 THR A N 1
ATOM 7211 C CA . THR C 3 686 ? 81.091 143.747 96.632 1.00 124.85 686 THR A CA 1
ATOM 7212 C C . THR C 3 686 ? 80.076 143.520 95.516 1.00 124.85 686 THR A C 1
ATOM 7213 O O . THR C 3 686 ? 78.867 143.585 95.740 1.00 124.85 686 THR A O 1
ATOM 7217 N N . MET D 4 1 ? 111.444 125.051 125.505 1.00 137.72 1 MET B N 1
ATOM 7218 C CA . MET D 4 1 ? 110.804 125.884 124.494 1.00 137.72 1 MET B CA 1
ATOM 7219 C C . MET D 4 1 ? 111.683 126.016 123.256 1.00 137.72 1 MET B C 1
ATOM 7220 O O . MET D 4 1 ? 111.967 125.037 122.565 1.00 137.72 1 MET B O 1
ATOM 7225 N N . VAL D 4 2 ? 112.113 127.247 122.997 1.00 128.72 2 VAL B N 1
ATOM 7226 C CA . VAL D 4 2 ? 112.881 127.580 121.802 1.00 128.72 2 VAL B CA 1
ATOM 7227 C C . VAL D 4 2 ? 114.249 128.107 122.242 1.00 128.72 2 VAL B C 1
ATOM 7228 O O . VAL D 4 2 ? 114.325 129.195 122.839 1.00 128.72 2 VAL B O 1
ATOM 7232 N N . PRO D 4 3 ? 115.325 127.357 122.039 1.00 124.40 3 PRO B N 1
ATOM 7233 C CA . PRO D 4 3 ? 116.662 127.953 122.074 1.00 124.40 3 PRO B CA 1
ATOM 7234 C C . PRO D 4 3 ? 116.969 128.681 120.773 1.00 124.40 3 PRO B C 1
ATOM 7235 O O . PRO D 4 3 ? 116.232 128.597 119.789 1.00 124.40 3 PRO B O 1
ATOM 7239 N N . GLU D 4 4 ? 118.085 129.408 120.789 1.00 129.28 4 GLU B N 1
ATOM 7240 C CA . GLU D 4 4 ? 118.469 130.213 119.635 1.00 129.28 4 GLU B CA 1
ATOM 7241 C C . GLU D 4 4 ? 118.715 129.346 118.401 1.00 129.28 4 GLU B C 1
ATOM 7242 O O . GLU D 4 4 ? 118.089 129.541 117.347 1.00 129.28 4 GLU B O 1
ATOM 7248 N N . ASN D 4 5 ? 119.615 128.370 118.517 1.00 120.62 5 ASN B N 1
ATOM 7249 C CA . ASN D 4 5 ? 119.920 127.527 117.370 1.00 120.62 5 ASN B CA 1
ATOM 7250 C C . ASN D 4 5 ? 118.700 126.720 116.947 1.00 120.62 5 ASN B C 1
ATOM 7251 O O . ASN D 4 5 ? 118.543 126.400 115.767 1.00 120.62 5 ASN B O 1
ATOM 7256 N N . ARG D 4 6 ? 117.812 126.397 117.887 1.00 107.61 6 ARG B N 1
ATOM 7257 C CA . ARG D 4 6 ? 116.572 125.735 117.501 1.00 107.61 6 ARG B CA 1
ATOM 7258 C C . ARG D 4 6 ? 115.689 126.664 116.677 1.00 107.61 6 ARG B C 1
ATOM 7259 O O . ARG D 4 6 ? 115.073 126.233 115.694 1.00 107.61 6 ARG B O 1
ATOM 7267 N N . ARG D 4 7 ? 115.621 127.945 117.050 1.00 101.44 7 ARG B N 1
ATOM 7268 C CA . ARG D 4 7 ? 114.880 128.904 116.235 1.00 101.44 7 ARG B CA 1
ATOM 7269 C C . ARG D 4 7 ? 115.454 128.986 114.829 1.00 101.44 7 ARG B C 1
ATOM 7270 O O . ARG D 4 7 ? 114.707 129.057 113.843 1.00 101.44 7 ARG B O 1
ATOM 7278 N N . LYS D 4 8 ? 116.780 128.957 114.709 1.00 87.63 8 LYS B N 1
ATOM 7279 C CA . LYS D 4 8 ? 117.359 129.025 113.372 1.00 87.63 8 LYS B CA 1
ATOM 7280 C C . LYS D 4 8 ? 117.149 127.722 112.608 1.00 87.63 8 LYS B C 1
ATOM 7281 O O . LYS D 4 8 ? 116.932 127.740 111.391 1.00 87.63 8 LYS B O 1
ATOM 7287 N N . GLN D 4 9 ? 117.190 126.584 113.300 1.00 78.60 9 GLN B N 1
ATOM 7288 C CA . GLN D 4 9 ? 116.813 125.327 112.665 1.00 78.60 9 GLN B CA 1
ATOM 7289 C C . GLN D 4 9 ? 115.413 125.401 112.090 1.00 78.60 9 GLN B C 1
ATOM 7290 O O . GLN D 4 9 ? 115.155 124.884 111.000 1.00 78.60 9 GLN B O 1
ATOM 7296 N N . LEU D 4 10 ? 114.487 126.026 112.813 1.00 74.89 10 LEU B N 1
ATOM 7297 C CA . LEU D 4 10 ? 113.121 126.060 112.306 1.00 74.89 10 LEU B CA 1
ATOM 7298 C C . LEU D 4 10 ? 112.967 127.056 111.165 1.00 74.89 10 LEU B C 1
ATOM 7299 O O . LEU D 4 10 ? 112.202 126.804 110.228 1.00 74.89 10 LEU B O 1
ATOM 7304 N N . ALA D 4 11 ? 113.690 128.174 111.202 1.00 61.65 11 ALA B N 1
ATOM 7305 C CA . ALA D 4 11 ? 113.727 129.025 110.016 1.00 61.65 11 ALA B CA 1
ATOM 7306 C C . ALA D 4 11 ? 114.243 128.251 108.807 1.00 61.65 11 ALA B C 1
ATOM 7307 O O . ALA D 4 11 ? 113.703 128.373 107.700 1.00 61.65 11 ALA B O 1
ATOM 7309 N N . ILE D 4 12 ? 115.267 127.421 109.010 1.00 61.16 12 ILE B N 1
ATOM 7310 C CA . ILE D 4 12 ? 115.813 126.618 107.917 1.00 61.16 12 ILE B CA 1
ATOM 7311 C C . ILE D 4 12 ? 114.777 125.626 107.406 1.00 61.16 12 ILE B C 1
ATOM 7312 O O . ILE D 4 12 ? 114.571 125.484 106.196 1.00 61.16 12 ILE B O 1
ATOM 7317 N N . PHE D 4 13 ? 114.154 124.884 108.322 1.00 50.02 13 PHE B N 1
ATOM 7318 C CA . PHE D 4 13 ? 113.105 123.944 107.945 1.00 50.02 13 PHE B CA 1
ATOM 7319 C C . PHE D 4 13 ? 112.039 124.628 107.108 1.00 50.02 13 PHE B C 1
ATOM 7320 O O . PHE D 4 13 ? 111.667 124.146 106.031 1.00 50.02 13 PHE B O 1
ATOM 7328 N N . VAL D 4 14 ? 111.552 125.773 107.582 1.00 50.36 14 VAL B N 1
ATOM 7329 C CA . VAL D 4 14 ? 110.523 126.510 106.857 1.00 50.36 14 VAL B CA 1
ATOM 7330 C C . VAL D 4 14 ? 110.996 126.847 105.452 1.00 50.36 14 VAL B C 1
ATOM 7331 O O . VAL D 4 14 ? 110.301 126.585 104.460 1.00 50.36 14 VAL B O 1
ATOM 7335 N N . VAL D 4 15 ? 112.176 127.449 105.341 1.00 40.67 15 VAL B N 1
ATOM 7336 C CA . VAL D 4 15 ? 112.550 127.940 104.023 1.00 40.67 15 VAL B CA 1
ATOM 7337 C C . VAL D 4 15 ? 112.825 126.789 103.069 1.00 40.67 15 VAL B C 1
ATOM 7338 O O . VAL D 4 15 ? 112.459 126.857 101.888 1.00 40.67 15 VAL B O 1
ATOM 7342 N N . VAL D 4 16 ? 113.431 125.704 103.549 1.00 39.23 16 VAL B N 1
ATOM 7343 C CA . VAL D 4 16 ? 113.740 124.599 102.650 1.00 39.23 16 VAL B CA 1
ATOM 7344 C C . VAL D 4 16 ? 112.455 123.928 102.186 1.00 39.23 16 VAL B C 1
ATOM 7345 O O . VAL D 4 16 ? 112.348 123.492 101.036 1.00 39.23 16 VAL B O 1
ATOM 7349 N N . THR D 4 17 ? 111.447 123.850 103.058 1.00 36.47 17 THR B N 1
ATOM 7350 C CA . THR D 4 17 ? 110.191 123.254 102.620 1.00 36.47 17 THR B CA 1
ATOM 7351 C C . THR D 4 17 ? 109.471 124.149 101.625 1.00 36.47 17 THR B C 1
ATOM 7352 O O . THR D 4 17 ? 108.914 123.658 100.638 1.00 36.47 17 THR B O 1
ATOM 7356 N N . TYR D 4 18 ? 109.484 125.465 101.839 1.00 37.35 18 TYR B N 1
ATOM 7357 C CA . TYR D 4 18 ? 108.906 126.320 100.806 1.00 37.35 18 TYR B CA 1
ATOM 7358 C C . TYR D 4 18 ? 109.603 126.118 99.471 1.00 37.35 18 TYR B C 1
ATOM 7359 O O . TYR D 4 18 ? 108.949 126.001 98.428 1.00 37.35 18 TYR B O 1
ATOM 7368 N N . LEU D 4 19 ? 110.930 126.044 99.479 1.00 36.80 19 LEU B N 1
ATOM 7369 C CA . LEU D 4 19 ? 111.635 125.907 98.211 1.00 36.80 19 LEU B CA 1
ATOM 7370 C C . LEU D 4 19 ? 111.360 124.563 97.558 1.00 36.80 19 LEU B C 1
ATOM 7371 O O . LEU D 4 19 ? 111.134 124.488 96.347 1.00 36.80 19 LEU B O 1
ATOM 7376 N N . LEU D 4 20 ? 111.359 123.487 98.341 1.00 31.40 20 LEU B N 1
ATOM 7377 C CA . LEU D 4 20 ? 111.014 122.188 97.780 1.00 31.40 20 LEU B CA 1
ATOM 7378 C C . LEU D 4 20 ? 109.616 122.150 97.188 1.00 31.40 20 LEU B C 1
ATOM 7379 O O . LEU D 4 20 ? 109.417 121.644 96.078 1.00 31.40 20 LEU B O 1
ATOM 7384 N N . THR D 4 21 ? 108.622 122.660 97.905 1.00 28.55 21 THR B N 1
ATOM 7385 C CA . THR D 4 21 ? 107.277 122.551 97.367 1.00 28.55 21 THR B CA 1
ATOM 7386 C C . THR D 4 21 ? 107.117 123.427 96.135 1.00 28.55 21 THR B C 1
ATOM 7387 O O . THR D 4 21 ? 106.463 123.030 95.163 1.00 28.55 21 THR B O 1
ATOM 7391 N N . PHE D 4 22 ? 107.729 124.609 96.135 1.00 27.69 22 PHE B N 1
ATOM 7392 C CA . PHE D 4 22 ? 107.665 125.435 94.941 1.00 27.69 22 PHE B CA 1
ATOM 7393 C C . PHE D 4 22 ? 108.298 124.725 93.762 1.00 27.69 22 PHE B C 1
ATOM 7394 O O . PHE D 4 22 ? 107.747 124.717 92.654 1.00 27.69 22 PHE B O 1
ATOM 7402 N N . TYR D 4 23 ? 109.458 124.121 93.979 1.00 27.88 23 TYR B N 1
ATOM 7403 C CA . TYR D 4 23 ? 110.116 123.420 92.893 1.00 27.88 23 TYR B CA 1
ATOM 7404 C C . TYR D 4 23 ? 109.254 122.287 92.370 1.00 27.88 23 TYR B C 1
ATOM 7405 O O . TYR D 4 23 ? 109.163 122.079 91.159 1.00 27.88 23 TYR B O 1
ATOM 7414 N N . CYS D 4 24 ? 108.634 121.521 93.265 1.00 27.93 24 CYS B N 1
ATOM 7415 C CA . CYS D 4 24 ? 107.835 120.398 92.794 1.00 27.93 24 CYS B CA 1
ATOM 7416 C C . CYS D 4 24 ? 106.630 120.870 91.999 1.00 27.93 24 CYS B C 1
ATOM 7417 O O . CYS D 4 24 ? 106.296 120.280 90.965 1.00 27.93 24 CYS B O 1
ATOM 7420 N N . VAL D 4 25 ? 105.968 121.935 92.454 1.00 26.13 25 VAL B N 1
ATOM 7421 C CA . VAL D 4 25 ? 104.850 122.477 91.683 1.00 26.13 25 VAL B CA 1
ATOM 7422 C C . VAL D 4 25 ? 105.317 122.871 90.292 1.00 26.13 25 VAL B C 1
ATOM 7423 O O . VAL D 4 25 ? 104.707 122.502 89.284 1.00 26.13 25 VAL B O 1
ATOM 7427 N N . TYR D 4 26 ? 106.422 123.609 90.213 1.00 31.97 26 TYR B N 1
ATOM 7428 C CA . TYR D 4 26 ? 106.861 124.078 88.907 1.00 31.97 26 TYR B CA 1
ATOM 7429 C C . TYR D 4 26 ? 107.270 122.927 88.004 1.00 31.97 26 TYR B C 1
ATOM 7430 O O . TYR D 4 26 ? 106.959 122.927 86.806 1.00 31.97 26 TYR B O 1
ATOM 7439 N N . SER D 4 27 ? 107.987 121.951 88.548 1.00 32.44 27 SER B N 1
ATOM 7440 C CA . SER D 4 27 ? 108.383 120.807 87.749 1.00 32.44 27 SER B CA 1
ATOM 7441 C C . SER D 4 27 ? 107.162 120.096 87.208 1.00 32.44 27 SER B C 1
ATOM 7442 O O . SER D 4 27 ? 107.030 119.920 85.995 1.00 32.44 27 SER B O 1
ATOM 7445 N N . ALA D 4 28 ? 106.257 119.685 88.089 1.00 32.52 28 ALA B N 1
ATOM 7446 C CA . ALA D 4 28 ? 105.087 118.973 87.609 1.00 32.52 28 ALA B CA 1
ATOM 7447 C C . ALA D 4 28 ? 104.238 119.839 86.691 1.00 32.52 28 ALA B C 1
ATOM 7448 O O . ALA D 4 28 ? 103.386 119.316 85.971 1.00 32.52 28 ALA B O 1
ATOM 7450 N N . THR D 4 29 ? 104.436 121.156 86.705 1.00 29.08 29 THR B N 1
ATOM 7451 C CA . THR D 4 29 ? 103.767 121.992 85.718 1.00 29.08 29 THR B CA 1
ATOM 7452 C C . THR D 4 29 ? 104.392 121.838 84.341 1.00 29.08 29 THR B C 1
ATOM 7453 O O . THR D 4 29 ? 103.737 121.396 83.393 1.00 29.08 29 THR B O 1
ATOM 7457 N N . LYS D 4 30 ? 105.672 122.181 84.208 1.00 34.76 30 LYS B N 1
ATOM 7458 C CA . LYS D 4 30 ? 106.218 122.348 82.864 1.00 34.76 30 LYS B CA 1
ATOM 7459 C C . LYS D 4 30 ? 106.354 121.031 82.120 1.00 34.76 30 LYS B C 1
ATOM 7460 O O . LYS D 4 30 ? 106.808 121.011 80.974 1.00 34.76 30 LYS B O 1
ATOM 7466 N N . THR D 4 31 ? 105.995 119.919 82.747 1.00 36.61 31 THR B N 1
ATOM 7467 C CA . THR D 4 31 ? 105.835 118.673 82.016 1.00 36.61 31 THR B CA 1
ATOM 7468 C C . THR D 4 31 ? 104.388 118.210 81.953 1.00 36.61 31 THR B C 1
ATOM 7469 O O . THR D 4 31 ? 104.122 117.024 82.171 1.00 36.61 31 THR B O 1
ATOM 7473 N N . SER D 4 32 ? 103.443 119.110 81.704 1.00 41.20 32 SER B N 1
ATOM 7474 C CA . SER D 4 32 ? 102.052 118.711 81.605 1.00 41.20 32 SER B CA 1
ATOM 7475 C C . SER D 4 32 ? 101.328 119.534 80.556 1.00 41.20 32 SER B C 1
ATOM 7476 O O . SER D 4 32 ? 101.828 120.548 80.068 1.00 41.20 32 SER B O 1
ATOM 7479 N N . VAL D 4 33 ? 100.112 119.090 80.242 1.00 41.36 33 VAL B N 1
ATOM 7480 C CA . VAL D 4 33 ? 99.291 119.649 79.176 1.00 41.36 33 VAL B CA 1
ATOM 7481 C C . VAL D 4 33 ? 98.160 120.486 79.744 1.00 41.36 33 VAL B C 1
ATOM 7482 O O . VAL D 4 33 ? 97.978 121.645 79.362 1.00 41.36 33 VAL B O 1
ATOM 7486 N N . SER D 4 34 ? 97.368 119.888 80.624 1.00 71.65 34 SER B N 1
ATOM 7487 C CA . SER D 4 34 ? 96.200 120.530 81.199 1.00 71.65 34 SER B CA 1
ATOM 7488 C C . SER D 4 34 ? 96.193 120.312 82.703 1.00 71.65 34 SER B C 1
ATOM 7489 O O . SER D 4 34 ? 96.812 119.379 83.218 1.00 71.65 34 SER B O 1
ATOM 7492 N N . PHE D 4 35 ? 95.469 121.189 83.392 1.00 75.64 35 PHE B N 1
ATOM 7493 C CA . PHE D 4 35 ? 95.387 121.201 84.846 1.00 75.64 35 PHE B CA 1
ATOM 7494 C C . PHE D 4 35 ? 95.199 119.797 85.386 1.00 75.64 35 PHE B C 1
ATOM 7495 O O . PHE D 4 35 ? 95.881 119.392 86.333 1.00 75.64 35 PHE B O 1
ATOM 7503 N N . LEU D 4 36 ? 94.287 119.043 84.783 1.00 75.64 36 LEU B N 1
ATOM 7504 C CA . LEU D 4 36 ? 93.922 117.766 85.369 1.00 75.64 36 LEU B CA 1
ATOM 7505 C C . LEU D 4 36 ? 95.122 116.841 85.458 1.00 75.64 36 LEU B C 1
ATOM 7506 O O . LEU D 4 36 ? 95.267 116.086 86.429 1.00 75.64 36 LEU B O 1
ATOM 7511 N N . GLN D 4 37 ? 96.028 116.919 84.490 1.00 54.15 37 GLN B N 1
ATOM 7512 C CA . GLN D 4 37 ? 97.208 116.077 84.587 1.00 54.15 37 GLN B CA 1
ATOM 7513 C C . GLN D 4 37 ? 98.085 116.494 85.755 1.00 54.15 37 GLN B C 1
ATOM 7514 O O . GLN D 4 37 ? 98.558 115.640 86.506 1.00 54.15 37 GLN B O 1
ATOM 7520 N N . VAL D 4 38 ? 98.321 117.794 85.935 1.00 39.71 38 VAL B N 1
ATOM 7521 C CA . VAL D 4 38 ? 99.201 118.190 87.025 1.00 39.71 38 VAL B CA 1
ATOM 7522 C C . VAL D 4 38 ? 98.581 117.802 88.352 1.00 39.71 38 VAL B C 1
ATOM 7523 O O . VAL D 4 38 ? 99.289 117.461 89.306 1.00 39.71 38 VAL B O 1
ATOM 7527 N N . THR D 4 39 ? 97.253 117.795 88.429 1.00 33.89 39 THR B N 1
ATOM 7528 C CA . THR D 4 39 ? 96.622 117.290 89.638 1.00 33.89 39 THR B CA 1
ATOM 7529 C C . THR D 4 39 ? 96.914 115.809 89.813 1.00 33.89 39 THR B C 1
ATOM 7530 O O . THR D 4 39 ? 97.168 115.341 90.924 1.00 33.89 39 THR B O 1
ATOM 7534 N N . LEU D 4 40 ? 96.888 115.048 88.723 1.00 31.23 40 LEU B N 1
ATOM 7535 C CA . LEU D 4 40 ? 97.218 113.631 88.859 1.00 31.23 40 LEU B CA 1
ATOM 7536 C C . LEU D 4 40 ? 98.704 113.430 89.125 1.00 31.23 40 LEU B C 1
ATOM 7537 O O . LEU D 4 40 ? 99.124 112.348 89.537 1.00 31.23 40 LEU B O 1
ATOM 7542 N N . LYS D 4 41 ? 99.509 114.461 88.909 1.00 33.31 41 LYS B N 1
ATOM 7543 C CA . LYS D 4 41 ? 100.946 114.318 89.096 1.00 33.31 41 LYS B CA 1
ATOM 7544 C C . LYS D 4 41 ? 101.385 114.652 90.511 1.00 33.31 41 LYS B C 1
ATOM 7545 O O . LYS D 4 41 ? 102.262 113.976 91.052 1.00 33.31 41 LYS B O 1
ATOM 7551 N N . LEU D 4 42 ? 100.811 115.687 91.122 1.00 31.69 42 LEU B N 1
ATOM 7552 C CA . LEU D 4 42 ? 101.183 116.013 92.495 1.00 31.69 42 LEU B CA 1
ATOM 7553 C C . LEU D 4 42 ? 100.899 114.846 93.426 1.00 31.69 42 LEU B C 1
ATOM 7554 O O . LEU D 4 42 ? 101.578 114.668 94.440 1.00 31.69 42 LEU B O 1
ATOM 7559 N N . ASN D 4 43 ? 99.903 114.033 93.095 1.00 36.45 43 ASN B N 1
ATOM 7560 C CA . ASN D 4 43 ? 99.599 112.860 93.899 1.00 36.45 43 ASN B CA 1
ATOM 7561 C C . ASN D 4 43 ? 100.682 111.791 93.835 1.00 36.45 43 ASN B C 1
ATOM 7562 O O . ASN D 4 43 ? 100.566 110.780 94.531 1.00 36.45 43 ASN B O 1
ATOM 7567 N N . GLU D 4 44 ? 101.714 111.971 93.012 1.00 55.91 44 GLU B N 1
ATOM 7568 C CA . GLU D 4 44 ? 102.802 111.003 92.942 1.00 55.91 44 GLU B CA 1
ATOM 7569 C C . GLU D 4 44 ? 103.618 111.030 94.229 1.00 55.91 44 GLU B C 1
ATOM 7570 O O . GLU D 4 44 ? 103.696 112.053 94.913 1.00 55.91 44 GLU B O 1
ATOM 7576 N N . GLY D 4 45 ? 104.259 109.902 94.536 1.00 52.23 45 GLY B N 1
ATOM 7577 C CA . GLY D 4 45 ? 104.892 109.673 95.822 1.00 52.23 45 GLY B CA 1
ATOM 7578 C C . GLY D 4 45 ? 105.721 110.793 96.420 1.00 52.23 45 GLY B C 1
ATOM 7579 O O . GLY D 4 45 ? 105.348 111.347 97.461 1.00 52.23 45 GLY B O 1
ATOM 7580 N N . PHE D 4 46 ? 106.837 111.151 95.783 1.00 44.89 46 PHE B N 1
ATOM 7581 C CA . PHE D 4 46 ? 107.759 112.088 96.416 1.00 44.89 46 PHE B CA 1
ATOM 7582 C C . PHE D 4 46 ? 107.117 113.451 96.596 1.00 44.89 46 PHE B C 1
ATOM 7583 O O . PHE D 4 46 ? 107.157 114.039 97.686 1.00 44.89 46 PHE B O 1
ATOM 7591 N N . ASN D 4 47 ? 106.544 113.988 95.528 1.00 40.04 47 ASN B N 1
ATOM 7592 C CA . ASN D 4 47 ? 105.896 115.277 95.666 1.00 40.04 47 ASN B CA 1
ATOM 7593 C C . ASN D 4 47 ? 104.715 115.197 96.612 1.00 40.04 47 ASN B C 1
ATOM 7594 O O . ASN D 4 47 ? 104.369 116.194 97.252 1.00 40.04 47 ASN B O 1
ATOM 7599 N N . LEU D 4 48 ? 104.108 114.019 96.754 1.00 45.88 48 LEU B N 1
ATOM 7600 C CA . LEU D 4 48 ? 103.083 113.859 97.778 1.00 45.88 48 LEU B CA 1
ATOM 7601 C C . LEU D 4 48 ? 103.669 114.082 99.162 1.00 45.88 48 LEU B C 1
ATOM 7602 O O . LEU D 4 48 ? 103.072 114.769 99.995 1.00 45.88 48 LEU B O 1
ATOM 7607 N N . MET D 4 49 ? 104.845 113.508 99.426 1.00 43.00 49 MET B N 1
ATOM 7608 C CA . MET D 4 49 ? 105.469 113.720 100.728 1.00 43.00 49 MET B CA 1
ATOM 7609 C C . MET D 4 49 ? 105.807 115.187 100.940 1.00 43.00 49 MET B C 1
ATOM 7610 O O . MET D 4 49 ? 105.536 115.746 102.010 1.00 43.00 49 MET B O 1
ATOM 7615 N N . VAL D 4 50 ? 106.389 115.832 99.933 1.00 31.16 50 VAL B N 1
ATOM 7616 C CA . VAL D 4 50 ? 106.728 117.245 100.086 1.00 31.16 50 VAL B CA 1
ATOM 7617 C C . VAL D 4 50 ? 105.479 118.063 100.370 1.00 31.16 50 VAL B C 1
ATOM 7618 O O . VAL D 4 50 ? 105.451 118.886 101.293 1.00 31.16 50 VAL B O 1
ATOM 7622 N N . LEU D 4 51 ? 104.420 117.843 99.597 1.00 33.00 51 LEU B N 1
ATOM 7623 C CA . LEU D 4 51 ? 103.205 118.618 99.800 1.00 33.00 51 LEU B CA 1
ATOM 7624 C C . LEU D 4 51 ? 102.597 118.352 101.171 1.00 33.00 51 LEU B C 1
ATOM 7625 O O . LEU D 4 51 ? 102.126 119.279 101.840 1.00 33.00 51 LEU B O 1
ATOM 7630 N N . SER D 4 52 ? 102.584 117.091 101.603 1.00 32.86 52 SER B N 1
ATOM 7631 C CA . SER D 4 52 ? 102.037 116.773 102.914 1.00 32.86 52 SER B CA 1
ATOM 7632 C C . SER D 4 52 ? 102.782 117.523 104.003 1.00 32.86 52 SER B C 1
ATOM 7633 O O . SER D 4 52 ? 102.166 118.106 104.906 1.00 32.86 52 SER B O 1
ATOM 7636 N N . ILE D 4 53 ? 104.112 117.516 103.936 1.00 36.83 53 ILE B N 1
ATOM 7637 C CA . ILE D 4 53 ? 104.899 118.220 104.941 1.00 36.83 53 ILE B CA 1
ATOM 7638 C C . ILE D 4 53 ? 104.607 119.711 104.882 1.00 36.83 53 ILE B C 1
ATOM 7639 O O . ILE D 4 53 ? 104.532 120.390 105.911 1.00 36.83 53 ILE B O 1
ATOM 7644 N N . PHE D 4 54 ? 104.416 120.239 103.675 1.00 26.15 54 PHE B N 1
ATOM 7645 C CA . PHE D 4 54 ? 104.062 121.646 103.551 1.00 26.15 54 PHE B CA 1
ATOM 7646 C C . PHE D 4 54 ? 102.756 121.940 104.268 1.00 26.15 54 PHE B C 1
ATOM 7647 O O . PHE D 4 54 ? 102.617 122.956 104.966 1.00 26.15 54 PHE B O 1
ATOM 7655 N N . ILE D 4 55 ? 101.774 121.066 104.075 1.00 37.50 55 ILE B N 1
ATOM 7656 C CA . ILE D 4 55 ? 100.482 121.243 104.729 1.00 37.50 55 ILE B CA 1
ATOM 7657 C C . ILE D 4 55 ? 100.656 121.255 106.240 1.00 37.50 55 ILE B C 1
ATOM 7658 O O . ILE D 4 55 ? 100.145 122.142 106.931 1.00 37.50 55 ILE B O 1
ATOM 7663 N N . LEU D 4 56 ? 101.385 120.274 106.776 1.00 29.47 56 LEU B N 1
ATOM 7664 C CA . LEU D 4 56 ? 101.566 120.218 108.224 1.00 29.47 56 LEU B CA 1
ATOM 7665 C C . LEU D 4 56 ? 102.266 121.462 108.745 1.00 29.47 56 LEU B C 1
ATOM 7666 O O . LEU D 4 56 ? 101.905 121.992 109.803 1.00 29.47 56 LEU B O 1
ATOM 7671 N N . LEU D 4 57 ? 103.275 121.945 108.023 1.00 28.73 57 LEU B N 1
ATOM 7672 C CA . LEU D 4 57 ? 104.021 123.097 108.513 1.00 28.73 57 LEU B CA 1
ATOM 7673 C C . LEU D 4 57 ? 103.147 124.335 108.563 1.00 28.73 57 LEU B C 1
ATOM 7674 O O . LEU D 4 57 ? 103.104 125.040 109.580 1.00 28.73 57 LEU B O 1
ATOM 7679 N N . ASN D 4 58 ? 102.438 124.624 107.475 1.00 32.99 58 ASN B N 1
ATOM 7680 C CA . ASN D 4 58 ? 101.578 125.795 107.534 1.00 32.99 58 ASN B CA 1
ATOM 7681 C C . ASN D 4 58 ? 100.443 125.600 108.526 1.00 32.99 58 ASN B C 1
ATOM 7682 O O . ASN D 4 58 ? 99.969 126.574 109.122 1.00 32.99 58 ASN B O 1
ATOM 7687 N N . SER D 4 59 ? 100.021 124.356 108.752 1.00 33.33 59 SER B N 1
ATOM 7688 C CA . SER D 4 59 ? 98.983 124.102 109.741 1.00 33.33 59 SER B CA 1
ATOM 7689 C C . SER D 4 59 ? 99.458 124.469 111.138 1.00 33.33 59 SER B C 1
ATOM 7690 O O . SER D 4 59 ? 98.757 125.161 111.881 1.00 33.33 59 SER B O 1
ATOM 7693 N N . THR D 4 60 ? 100.643 123.999 111.520 1.00 34.58 60 THR B N 1
ATOM 7694 C CA . THR D 4 60 ? 101.152 124.325 112.845 1.00 34.58 60 THR B CA 1
ATOM 7695 C C . THR D 4 60 ? 101.422 125.813 112.984 1.00 34.58 60 THR B C 1
ATOM 7696 O O . THR D 4 60 ? 101.226 126.381 114.057 1.00 34.58 60 THR B O 1
ATOM 7700 N N . LEU D 4 61 ? 101.884 126.467 111.922 1.00 35.05 61 LEU B N 1
ATOM 7701 C CA . LEU D 4 61 ? 102.029 127.918 112.002 1.00 35.05 61 LEU B CA 1
ATOM 7702 C C . LEU D 4 61 ? 100.691 128.594 112.282 1.00 35.05 61 LEU B C 1
ATOM 7703 O O . LEU D 4 61 ? 100.595 129.475 113.152 1.00 35.05 61 LEU B O 1
ATOM 7708 N N . LEU D 4 62 ? 99.650 128.201 111.551 1.00 44.14 62 LEU B N 1
ATOM 7709 C CA . LEU D 4 62 ? 98.330 128.762 111.797 1.00 44.14 62 LEU B CA 1
ATOM 7710 C C . LEU D 4 62 ? 97.892 128.502 113.228 1.00 44.14 62 LEU B C 1
ATOM 7711 O O . LEU D 4 62 ? 97.338 129.380 113.894 1.00 44.14 62 LEU B O 1
ATOM 7716 N N . TRP D 4 63 ? 98.117 127.281 113.702 1.00 52.63 63 TRP B N 1
ATOM 7717 C CA . TRP D 4 63 ? 97.812 126.915 115.079 1.00 52.63 63 TRP B CA 1
ATOM 7718 C C . TRP D 4 63 ? 98.517 127.834 116.063 1.00 52.63 63 TRP B C 1
ATOM 7719 O O . TRP D 4 63 ? 97.919 128.287 117.045 1.00 52.63 63 TRP B O 1
ATOM 7730 N N . GLN D 4 64 ? 99.793 128.108 115.807 1.00 57.40 64 GLN B N 1
ATOM 7731 C CA . GLN D 4 64 ? 100.573 128.995 116.657 1.00 57.40 64 GLN B CA 1
ATOM 7732 C C . GLN D 4 64 ? 99.923 130.358 116.751 1.00 57.40 64 GLN B C 1
ATOM 7733 O O . GLN D 4 64 ? 99.740 130.899 117.847 1.00 57.40 64 GLN B O 1
ATOM 7739 N N . LEU D 4 65 ? 99.573 130.934 115.606 1.00 59.81 65 LEU B N 1
ATOM 7740 C CA . LEU D 4 65 ? 98.982 132.267 115.647 1.00 59.81 65 LEU B CA 1
ATOM 7741 C C . LEU D 4 65 ? 97.592 132.256 116.267 1.00 59.81 65 LEU B C 1
ATOM 7742 O O . LEU D 4 65 ? 97.233 133.184 116.998 1.00 59.81 65 LEU B O 1
ATOM 7747 N N . LEU D 4 66 ? 96.804 131.217 116.011 1.00 60.75 66 LEU B N 1
ATOM 7748 C CA . LEU D 4 66 ? 95.494 131.140 116.638 1.00 60.75 66 LEU B CA 1
ATOM 7749 C C . LEU D 4 66 ? 95.645 131.111 118.150 1.00 60.75 66 LEU B C 1
ATOM 7750 O O . LEU D 4 66 ? 94.912 131.796 118.873 1.00 60.75 66 LEU B O 1
ATOM 7755 N N . THR D 4 67 ? 96.616 130.344 118.645 1.00 65.93 67 THR B N 1
ATOM 7756 C CA . THR D 4 67 ? 96.859 130.287 120.081 1.00 65.93 67 THR B CA 1
ATOM 7757 C C . THR D 4 67 ? 97.295 131.643 120.615 1.00 65.93 67 THR B C 1
ATOM 7758 O O . THR D 4 67 ? 96.727 132.153 121.588 1.00 65.93 67 THR B O 1
ATOM 7762 N N . LYS D 4 68 ? 98.302 132.251 119.985 1.00 67.88 68 LYS B N 1
ATOM 7763 C CA . LYS D 4 68 ? 98.743 133.570 120.422 1.00 67.88 68 LYS B CA 1
ATOM 7764 C C . LYS D 4 68 ? 97.608 134.581 120.394 1.00 67.88 68 LYS B C 1
ATOM 7765 O O . LYS D 4 68 ? 97.656 135.588 121.107 1.00 67.88 68 LYS B O 1
ATOM 7771 N N . LEU D 4 69 ? 96.583 134.340 119.579 1.00 73.88 69 LEU B N 1
ATOM 7772 C CA . LEU D 4 69 ? 95.414 135.209 119.613 1.00 73.88 69 LEU B CA 1
ATOM 7773 C C . LEU D 4 69 ? 94.521 134.877 120.802 1.00 73.88 69 LEU B C 1
ATOM 7774 O O . LEU D 4 69 ? 93.974 135.775 121.452 1.00 73.88 69 LEU B O 1
ATOM 7779 N N . LEU D 4 70 ? 94.360 133.588 121.101 1.00 74.17 70 LEU B N 1
ATOM 7780 C CA . LEU D 4 70 ? 93.436 133.184 122.158 1.00 74.17 70 LEU B CA 1
ATOM 7781 C C . LEU D 4 70 ? 94.026 133.405 123.544 1.00 74.17 70 LEU B C 1
ATOM 7782 O O . LEU D 4 70 ? 93.458 134.140 124.360 1.00 74.17 70 LEU B O 1
ATOM 7787 N N . PHE D 4 71 ? 95.154 132.767 123.837 1.00 76.43 71 PHE B N 1
ATOM 7788 C CA . PHE D 4 71 ? 95.693 132.713 125.187 1.00 76.43 71 PHE B CA 1
ATOM 7789 C C . PHE D 4 71 ? 96.776 133.745 125.438 1.00 76.43 71 PHE B C 1
ATOM 7790 O O . PHE D 4 71 ? 97.443 133.683 126.475 1.00 76.43 71 PHE B O 1
ATOM 7798 N N . GLY D 4 72 ? 96.971 134.689 124.527 1.00 86.00 72 GLY B N 1
ATOM 7799 C CA . GLY D 4 72 ? 98.069 135.616 124.690 1.00 86.00 72 GLY B CA 1
ATOM 7800 C C . GLY D 4 72 ? 99.401 134.899 124.671 1.00 86.00 72 GLY B C 1
ATOM 7801 O O . GLY D 4 72 ? 99.864 134.463 123.615 1.00 86.00 72 GLY B O 1
ATOM 7802 N N . GLU D 4 73 ? 100.031 134.778 125.834 1.00 114.69 73 GLU B N 1
ATOM 7803 C CA . GLU D 4 73 ? 101.326 134.134 125.970 1.00 114.69 73 GLU B CA 1
ATOM 7804 C C . GLU D 4 73 ? 101.254 133.062 127.049 1.00 114.69 73 GLU B C 1
ATOM 7805 O O . GLU D 4 73 ? 100.431 133.139 127.965 1.00 114.69 73 GLU B O 1
ATOM 7811 N N . LEU D 4 74 ? 102.121 132.060 126.940 1.00 120.22 74 LEU B N 1
ATOM 7812 C CA . LEU D 4 74 ? 102.135 130.946 127.878 1.00 120.22 74 LEU B CA 1
ATOM 7813 C C . LEU D 4 74 ? 103.090 131.196 129.041 1.00 120.22 74 LEU B C 1
ATOM 7814 O O . LEU D 4 74 ? 104.027 131.991 128.944 1.00 120.22 74 LEU B O 1
ATOM 7819 N N . ARG D 4 75 ? 102.837 130.504 130.150 1.00 123.99 75 ARG B N 1
ATOM 7820 C CA . ARG D 4 75 ? 103.729 130.543 131.299 1.00 123.99 75 ARG B CA 1
ATOM 7821 C C . ARG D 4 75 ? 104.582 129.287 131.347 1.00 123.99 75 ARG B C 1
ATOM 7822 O O . ARG D 4 75 ? 104.274 128.283 130.699 1.00 123.99 75 ARG B O 1
ATOM 7830 N N . LEU D 4 76 ? 105.655 129.348 132.137 1.00 121.27 76 LEU B N 1
ATOM 7831 C CA . LEU D 4 76 ? 106.577 128.225 132.213 1.00 121.27 76 LEU B CA 1
ATOM 7832 C C . LEU D 4 76 ? 105.926 126.908 132.594 1.00 121.27 76 LEU B C 1
ATOM 7833 O O . LEU D 4 76 ? 105.930 125.968 131.789 1.00 121.27 76 LEU B O 1
ATOM 7838 N N . ILE D 4 77 ? 105.335 126.834 133.794 1.00 117.04 77 ILE B N 1
ATOM 7839 C CA . ILE D 4 77 ? 104.843 125.561 134.323 1.00 117.04 77 ILE B CA 1
ATOM 7840 C C . ILE D 4 77 ? 103.904 124.949 133.297 1.00 117.04 77 ILE B C 1
ATOM 7841 O O . ILE D 4 77 ? 103.919 123.735 133.052 1.00 117.04 77 ILE B O 1
ATOM 7846 N N . GLU D 4 78 ? 103.086 125.795 132.669 1.00 117.76 78 GLU B N 1
ATOM 7847 C CA . GLU D 4 78 ? 102.295 125.371 131.526 1.00 117.76 78 GLU B CA 1
ATOM 7848 C C . GLU D 4 78 ? 103.162 124.659 130.504 1.00 117.76 78 GLU B C 1
ATOM 7849 O O . GLU D 4 78 ? 102.889 123.514 130.136 1.00 117.76 78 GLU B O 1
ATOM 7855 N N . HIS D 4 79 ? 104.221 125.324 130.046 1.00 115.43 79 HIS B N 1
ATOM 7856 C CA . HIS D 4 79 ? 105.020 124.776 128.960 1.00 115.43 79 HIS B CA 1
ATOM 7857 C C . HIS D 4 79 ? 105.702 123.474 129.348 1.00 115.43 79 HIS B C 1
ATOM 7858 O O . HIS D 4 79 ? 105.796 122.559 128.522 1.00 115.43 79 HIS B O 1
ATOM 7865 N N . GLU D 4 80 ? 106.211 123.377 130.577 1.00 126.51 80 GLU B N 1
ATOM 7866 C CA . GLU D 4 80 ? 106.787 122.109 131.014 1.00 126.51 80 GLU B CA 1
ATOM 7867 C C . GLU D 4 80 ? 105.734 121.012 131.004 1.00 126.51 80 GLU B C 1
ATOM 7868 O O . GLU D 4 80 ? 105.985 119.901 130.525 1.00 126.51 80 GLU B O 1
ATOM 7874 N N . HIS D 4 81 ? 104.540 121.307 131.520 1.00 117.47 81 HIS B N 1
ATOM 7875 C CA . HIS D 4 81 ? 103.484 120.303 131.506 1.00 117.47 81 HIS B CA 1
ATOM 7876 C C . HIS D 4 81 ? 103.157 119.865 130.086 1.00 117.47 81 HIS B C 1
ATOM 7877 O O . HIS D 4 81 ? 103.025 118.667 129.807 1.00 117.47 81 HIS B O 1
ATOM 7884 N N . ILE D 4 82 ? 103.057 120.823 129.166 1.00 109.38 82 ILE B N 1
ATOM 7885 C CA . ILE D 4 82 ? 102.759 120.492 127.777 1.00 109.38 82 ILE B CA 1
ATOM 7886 C C . ILE D 4 82 ? 103.843 119.594 127.205 1.00 109.38 82 ILE B C 1
ATOM 7887 O O . ILE D 4 82 ? 103.564 118.516 126.668 1.00 109.38 82 ILE B O 1
ATOM 7892 N N . PHE D 4 83 ? 105.094 120.052 127.274 1.00 118.07 83 PHE B N 1
ATOM 7893 C CA . PHE D 4 83 ? 106.174 119.342 126.610 1.00 118.07 83 PHE B CA 1
ATOM 7894 C C . PHE D 4 83 ? 106.397 117.970 127.217 1.00 118.07 83 PHE B C 1
ATOM 7895 O O . PHE D 4 83 ? 106.804 117.042 126.513 1.00 118.07 83 PHE B O 1
ATOM 7903 N N . GLU D 4 84 ? 106.122 117.805 128.510 1.00 119.62 84 GLU B N 1
ATOM 7904 C CA . GLU D 4 84 ? 106.245 116.475 129.089 1.00 119.62 84 GLU B CA 1
ATOM 7905 C C . GLU D 4 84 ? 105.075 115.590 128.681 1.00 119.62 84 GLU B C 1
ATOM 7906 O O . GLU D 4 84 ? 105.251 114.392 128.439 1.00 119.62 84 GLU B O 1
ATOM 7912 N N . ARG D 4 85 ? 103.872 116.154 128.585 1.00 101.14 85 ARG B N 1
ATOM 7913 C CA . ARG D 4 85 ? 102.720 115.332 128.251 1.00 101.14 85 ARG B CA 1
ATOM 7914 C C . ARG D 4 85 ? 102.654 114.965 126.777 1.00 101.14 85 ARG B C 1
ATOM 7915 O O . ARG D 4 85 ? 101.976 113.994 126.429 1.00 101.14 85 ARG B O 1
ATOM 7923 N N . LEU D 4 86 ? 103.347 115.706 125.916 1.00 100.86 86 LEU B N 1
ATOM 7924 C CA . LEU D 4 86 ? 103.216 115.515 124.470 1.00 100.86 86 LEU B CA 1
ATOM 7925 C C . LEU D 4 86 ? 103.383 114.079 123.989 1.00 100.86 86 LEU B C 1
ATOM 7926 O O . LEU D 4 86 ? 102.522 113.610 123.230 1.00 100.86 86 LEU B O 1
ATOM 7931 N N . PRO D 4 87 ? 104.425 113.335 124.370 1.00 106.16 87 PRO B N 1
ATOM 7932 C CA . PRO D 4 87 ? 104.679 112.052 123.689 1.00 106.16 87 PRO B CA 1
ATOM 7933 C C . PRO D 4 87 ? 103.588 111.015 123.874 1.00 106.16 87 PRO B C 1
ATOM 7934 O O . PRO D 4 87 ? 103.227 110.334 122.908 1.00 106.16 87 PRO B O 1
ATOM 7938 N N . PHE D 4 88 ? 103.093 110.831 125.098 1.00 125.80 88 PHE B N 1
ATOM 7939 C CA . PHE D 4 88 ? 102.038 109.847 125.319 1.00 125.80 88 PHE B CA 1
ATOM 7940 C C . PHE D 4 88 ? 100.840 110.159 124.429 1.00 125.80 88 PHE B C 1
ATOM 7941 O O . PHE D 4 88 ? 100.274 109.264 123.791 1.00 125.80 88 PHE B O 1
ATOM 7949 N N . THR D 4 89 ? 100.502 111.442 124.306 1.00 100.94 89 THR B N 1
ATOM 7950 C CA . THR D 4 89 ? 99.428 111.859 123.412 1.00 100.94 89 THR B CA 1
ATOM 7951 C C . THR D 4 89 ? 99.747 111.539 121.958 1.00 100.94 89 THR B C 1
ATOM 7952 O O . THR D 4 89 ? 98.909 110.982 121.240 1.00 100.94 89 THR B O 1
ATOM 7956 N N . ILE D 4 90 ? 100.928 111.937 121.491 1.00 95.28 90 ILE B N 1
ATOM 7957 C CA . ILE D 4 90 ? 101.270 111.744 120.088 1.00 95.28 90 ILE B CA 1
ATOM 7958 C C . ILE D 4 90 ? 101.222 110.271 119.729 1.00 95.28 90 ILE B C 1
ATOM 7959 O O . ILE D 4 90 ? 100.746 109.887 118.654 1.00 95.28 90 ILE B O 1
ATOM 7964 N N . ILE D 4 91 ? 101.705 109.421 120.630 1.00 103.77 91 ILE B N 1
ATOM 7965 C CA . ILE D 4 91 ? 101.682 107.990 120.364 1.00 103.77 91 ILE B CA 1
ATOM 7966 C C . ILE D 4 91 ? 100.256 107.469 120.397 1.00 103.77 91 ILE B C 1
ATOM 7967 O O . ILE D 4 91 ? 99.893 106.579 119.622 1.00 103.77 91 ILE B O 1
ATOM 7972 N N . ASN D 4 92 ? 99.421 108.013 121.282 1.00 110.23 92 ASN B N 1
ATOM 7973 C CA . ASN D 4 92 ? 98.004 107.674 121.240 1.00 110.23 92 ASN B CA 1
ATOM 7974 C C . ASN D 4 92 ? 97.420 107.969 119.865 1.00 110.23 92 ASN B C 1
ATOM 7975 O O . ASN D 4 92 ? 96.689 107.148 119.295 1.00 110.23 92 ASN B O 1
ATOM 7980 N N . THR D 4 93 ? 97.752 109.135 119.317 1.00 110.51 93 THR B N 1
ATOM 7981 C CA . THR D 4 93 ? 97.267 109.508 117.994 1.00 110.51 93 THR B CA 1
ATOM 7982 C C . THR D 4 93 ? 97.767 108.557 116.920 1.00 110.51 93 THR B C 1
ATOM 7983 O O . THR D 4 93 ? 96.988 108.115 116.067 1.00 110.51 93 THR B O 1
ATOM 7987 N N . LEU D 4 94 ? 99.060 108.246 116.932 1.00 103.99 94 LEU B N 1
ATOM 7988 C CA . LEU D 4 94 ? 99.582 107.315 115.942 1.00 103.99 94 LEU B CA 1
ATOM 7989 C C . LEU D 4 94 ? 98.922 105.951 116.076 1.00 103.99 94 LEU B C 1
ATOM 7990 O O . LEU D 4 94 ? 98.720 105.251 115.075 1.00 103.99 94 LEU B O 1
ATOM 7995 N N . PHE D 4 95 ? 98.583 105.556 117.303 1.00 125.47 95 PHE B N 1
ATOM 7996 C CA . PHE D 4 95 ? 97.819 104.334 117.497 1.00 125.47 95 PHE B CA 1
ATOM 7997 C C . PHE D 4 95 ? 96.465 104.453 116.820 1.00 125.47 95 PHE B C 1
ATOM 7998 O O . PHE D 4 95 ? 95.998 103.514 116.167 1.00 125.47 95 PHE B O 1
ATOM 8006 N N . MET D 4 96 ? 95.831 105.618 116.951 1.00 124.89 96 MET B N 1
ATOM 8007 C CA . MET D 4 96 ? 94.516 105.818 116.356 1.00 124.89 96 MET B CA 1
ATOM 8008 C C . MET D 4 96 ? 94.550 105.738 114.838 1.00 124.89 96 MET B C 1
ATOM 8009 O O . MET D 4 96 ? 93.662 105.129 114.233 1.00 124.89 96 MET B O 1
ATOM 8014 N N . SER D 4 97 ? 95.557 106.342 114.206 1.00 133.98 97 SER B N 1
ATOM 8015 C CA . SER D 4 97 ? 95.585 106.377 112.747 1.00 133.98 97 SER B CA 1
ATOM 8016 C C . SER D 4 97 ? 95.811 104.991 112.166 1.00 133.98 97 SER B C 1
ATOM 8017 O O . SER D 4 97 ? 95.113 104.580 111.233 1.00 133.98 97 SER B O 1
ATOM 8020 N N . SER D 4 98 ? 96.780 104.257 112.708 1.00 137.27 98 SER B N 1
ATOM 8021 C CA . SER D 4 98 ? 97.197 102.996 112.114 1.00 137.27 98 SER B CA 1
ATOM 8022 C C . SER D 4 98 ? 96.114 101.933 112.158 1.00 137.27 98 SER B C 1
ATOM 8023 O O . SER D 4 98 ? 96.165 100.995 111.357 1.00 137.27 98 SER B O 1
ATOM 8026 N N . LEU D 4 99 ? 95.132 102.066 113.050 1.00 132.99 99 LEU B N 1
ATOM 8027 C CA . LEU D 4 99 ? 94.110 101.034 113.187 1.00 132.99 99 LEU B CA 1
ATOM 8028 C C . LEU D 4 99 ? 93.289 100.896 111.911 1.00 132.99 99 LEU B C 1
ATOM 8029 O O . LEU D 4 99 ? 92.564 99.911 111.732 1.00 132.99 99 LEU B O 1
ATOM 8034 N N . PHE D 4 100 ? 93.377 101.882 111.021 1.00 129.54 100 PHE B N 1
ATOM 8035 C CA . PHE D 4 100 ? 92.855 101.782 109.667 1.00 129.54 100 PHE B CA 1
ATOM 8036 C C . PHE D 4 100 ? 94.003 102.035 108.704 1.00 129.54 100 PHE B C 1
ATOM 8037 O O . PHE D 4 100 ? 94.843 102.907 108.941 1.00 129.54 100 PHE B O 1
ATOM 8045 N N . HIS D 4 101 ? 94.047 101.265 107.632 1.00 153.28 101 HIS B N 1
ATOM 8046 C CA . HIS D 4 101 ? 95.158 101.328 106.698 1.00 153.28 101 HIS B CA 1
ATOM 8047 C C . HIS D 4 101 ? 94.828 102.328 105.587 1.00 153.28 101 HIS B C 1
ATOM 8048 O O . HIS D 4 101 ? 93.905 103.136 105.723 1.00 153.28 101 HIS B O 1
ATOM 8055 N N . GLU D 4 102 ? 95.595 102.276 104.488 1.00 167.28 102 GLU B N 1
ATOM 8056 C CA . GLU D 4 102 ? 95.526 103.259 103.405 1.00 167.28 102 GLU B CA 1
ATOM 8057 C C . GLU D 4 102 ? 94.104 103.681 103.062 1.00 167.28 102 GLU B C 1
ATOM 8058 O O . GLU D 4 102 ? 93.869 104.851 102.737 1.00 167.28 102 GLU B O 1
ATOM 8064 N N . ARG D 4 103 ? 93.151 102.749 103.129 1.00 160.06 103 ARG B N 1
ATOM 8065 C CA . ARG D 4 103 ? 91.776 103.042 102.744 1.00 160.06 103 ARG B CA 1
ATOM 8066 C C . ARG D 4 103 ? 91.265 104.320 103.391 1.00 160.06 103 ARG B C 1
ATOM 8067 O O . ARG D 4 103 ? 90.920 105.288 102.707 1.00 160.06 103 ARG B O 1
ATOM 8075 N N . TYR D 4 104 ? 91.224 104.343 104.714 1.00 149.34 104 TYR B N 1
ATOM 8076 C CA . TYR D 4 104 ? 90.876 105.544 105.469 1.00 149.34 104 TYR B CA 1
ATOM 8077 C C . TYR D 4 104 ? 92.141 106.257 105.919 1.00 149.34 104 TYR B C 1
ATOM 8078 O O . TYR D 4 104 ? 92.328 106.547 107.096 1.00 149.34 104 TYR B O 1
ATOM 8087 N N . PHE D 4 105 ? 93.027 106.556 104.970 1.00 156.96 105 PHE B N 1
ATOM 8088 C CA . PHE D 4 105 ? 94.360 107.020 105.334 1.00 156.96 105 PHE B CA 1
ATOM 8089 C C . PHE D 4 105 ? 94.373 108.500 105.701 1.00 156.96 105 PHE B C 1
ATOM 8090 O O . PHE D 4 105 ? 94.935 108.882 106.731 1.00 156.96 105 PHE B O 1
ATOM 8098 N N . PHE D 4 106 ? 93.763 109.348 104.875 1.00 124.42 106 PHE B N 1
ATOM 8099 C CA . PHE D 4 106 ? 93.917 110.787 105.056 1.00 124.42 106 PHE B CA 1
ATOM 8100 C C . PHE D 4 106 ? 92.932 111.386 106.044 1.00 124.42 106 PHE B C 1
ATOM 8101 O O . PHE D 4 106 ? 93.349 112.094 106.968 1.00 124.42 106 PHE B O 1
ATOM 8109 N N . THR D 4 107 ? 91.634 111.136 105.859 1.00 108.98 107 THR B N 1
ATOM 8110 C CA . THR D 4 107 ? 90.634 111.830 106.663 1.00 108.98 107 THR B CA 1
ATOM 8111 C C . THR D 4 107 ? 90.909 111.694 108.155 1.00 108.98 107 THR B C 1
ATOM 8112 O O . THR D 4 107 ? 90.914 112.703 108.872 1.00 108.98 107 THR B O 1
ATOM 8116 N N . VAL D 4 108 ? 91.203 110.479 108.626 1.00 102.26 108 VAL B N 1
ATOM 8117 C CA . VAL D 4 108 ? 91.442 110.269 110.051 1.00 102.26 108 VAL B CA 1
ATOM 8118 C C . VAL D 4 108 ? 92.507 111.235 110.548 1.00 102.26 108 VAL B C 1
ATOM 8119 O O . VAL D 4 108 ? 92.348 111.883 111.591 1.00 102.26 108 VAL B O 1
ATOM 8123 N N . ALA D 4 109 ? 93.583 111.382 109.772 1.00 83.91 109 ALA B N 1
ATOM 8124 C CA . ALA D 4 109 ? 94.640 112.312 110.129 1.00 83.91 109 ALA B CA 1
ATOM 8125 C C . ALA D 4 109 ? 94.063 113.660 110.508 1.00 83.91 109 ALA B C 1
ATOM 8126 O O . ALA D 4 109 ? 94.256 114.120 111.641 1.00 83.91 109 ALA B O 1
ATOM 8128 N N . PHE D 4 110 ? 93.296 114.271 109.601 1.00 79.90 110 PHE B N 1
ATOM 8129 C CA . PHE D 4 110 ? 92.679 115.550 109.916 1.00 79.90 110 PHE B CA 1
ATOM 8130 C C . PHE D 4 110 ? 92.032 115.493 111.284 1.00 79.90 110 PHE B C 1
ATOM 8131 O O . PHE D 4 110 ? 92.417 116.230 112.200 1.00 79.90 110 PHE B O 1
ATOM 8139 N N . PHE D 4 111 ? 91.086 114.564 111.452 1.00 86.21 111 PHE B N 1
ATOM 8140 C CA . PHE D 4 111 ? 90.446 114.390 112.748 1.00 86.21 111 PHE B CA 1
ATOM 8141 C C . PHE D 4 111 ? 91.474 114.328 113.860 1.00 86.21 111 PHE B C 1
ATOM 8142 O O . PHE D 4 111 ? 91.507 115.218 114.724 1.00 86.21 111 PHE B O 1
ATOM 8150 N N . GLY D 4 112 ? 92.370 113.342 113.806 1.00 67.80 112 GLY B N 1
ATOM 8151 C CA . GLY D 4 112 ? 93.403 113.254 114.818 1.00 67.80 112 GLY B CA 1
ATOM 8152 C C . GLY D 4 112 ? 94.077 114.591 115.043 1.00 67.80 112 GLY B C 1
ATOM 8153 O O . GLY D 4 112 ? 94.100 115.105 116.166 1.00 67.80 112 GLY B O 1
ATOM 8154 N N . LEU D 4 113 ? 94.554 115.208 113.961 1.00 61.50 113 LEU B N 1
ATOM 8155 C CA . LEU D 4 113 ? 95.278 116.461 114.097 1.00 61.50 113 LEU B CA 1
ATOM 8156 C C . LEU D 4 113 ? 94.482 117.460 114.909 1.00 61.50 113 LEU B C 1
ATOM 8157 O O . LEU D 4 113 ? 94.985 118.005 115.899 1.00 61.50 113 LEU B O 1
ATOM 8162 N N . LEU D 4 114 ? 93.218 117.670 114.550 1.00 58.90 114 LEU B N 1
ATOM 8163 C CA . LEU D 4 114 ? 92.432 118.635 115.299 1.00 58.90 114 LEU B CA 1
ATOM 8164 C C . LEU D 4 114 ? 92.412 118.256 116.764 1.00 58.90 114 LEU B C 1
ATOM 8165 O O . LEU D 4 114 ? 92.785 119.058 117.631 1.00 58.90 114 LEU B O 1
ATOM 8170 N N . LEU D 4 115 ? 92.034 117.006 117.044 1.00 57.33 115 LEU B N 1
ATOM 8171 C CA . LEU D 4 115 ? 92.057 116.494 118.405 1.00 57.33 115 LEU B CA 1
ATOM 8172 C C . LEU D 4 115 ? 93.305 116.958 119.133 1.00 57.33 115 LEU B C 1
ATOM 8173 O O . LEU D 4 115 ? 93.216 117.581 120.199 1.00 57.33 115 LEU B O 1
ATOM 8178 N N . LEU D 4 116 ? 94.471 116.739 118.522 1.00 53.39 116 LEU B N 1
ATOM 8179 C CA . LEU D 4 116 ? 95.726 117.092 119.171 1.00 53.39 116 LEU B CA 1
ATOM 8180 C C . LEU D 4 116 ? 95.704 118.537 119.628 1.00 53.39 116 LEU B C 1
ATOM 8181 O O . LEU D 4 116 ? 95.793 118.825 120.827 1.00 53.39 116 LEU B O 1
ATOM 8186 N N . TYR D 4 117 ? 95.525 119.459 118.683 1.00 58.53 117 TYR B N 1
ATOM 8187 C CA . TYR D 4 117 ? 95.514 120.870 119.037 1.00 58.53 117 TYR B CA 1
ATOM 8188 C C . TYR D 4 117 ? 94.521 121.132 120.154 1.00 58.53 117 TYR B C 1
ATOM 8189 O O . TYR D 4 117 ? 94.852 121.793 121.147 1.00 58.53 117 TYR B O 1
ATOM 8198 N N . LEU D 4 118 ? 93.324 120.554 120.044 1.00 53.90 118 LEU B N 1
ATOM 8199 C CA . LEU D 4 118 ? 92.318 120.773 121.071 1.00 53.90 118 LEU B CA 1
ATOM 8200 C C . LEU D 4 118 ? 92.869 120.430 122.440 1.00 53.90 118 LEU B C 1
ATOM 8201 O O . LEU D 4 118 ? 92.828 121.260 123.358 1.00 53.90 118 LEU B O 1
ATOM 8206 N N . LYS D 4 119 ? 93.446 119.234 122.572 1.00 54.52 119 LYS B N 1
ATOM 8207 C CA . LYS D 4 119 ? 93.986 118.827 123.858 1.00 54.52 119 LYS B CA 1
ATOM 8208 C C . LYS D 4 119 ? 94.889 119.908 124.422 1.00 54.52 119 LYS B C 1
ATOM 8209 O O . LYS D 4 119 ? 94.712 120.331 125.572 1.00 54.52 119 LYS B O 1
ATOM 8215 N N . VAL D 4 120 ? 95.806 120.423 123.599 1.00 55.13 120 VAL B N 1
ATOM 8216 C CA . VAL D 4 120 ? 96.721 121.460 124.061 1.00 55.13 120 VAL B CA 1
ATOM 8217 C C . VAL D 4 120 ? 95.947 122.561 124.759 1.00 55.13 120 VAL B C 1
ATOM 8218 O O . VAL D 4 120 ? 96.172 122.850 125.942 1.00 55.13 120 VAL B O 1
ATOM 8222 N N . PHE D 4 121 ? 94.982 123.146 124.052 1.00 59.00 121 PHE B N 1
ATOM 8223 C CA . PHE D 4 121 ? 94.192 124.214 124.642 1.00 59.00 121 PHE B CA 1
ATOM 8224 C C . PHE D 4 121 ? 93.698 123.815 126.017 1.00 59.00 121 PHE B C 1
ATOM 8225 O O . PHE D 4 121 ? 94.020 124.473 127.015 1.00 59.00 121 PHE B O 1
ATOM 8233 N N . HIS D 4 122 ? 92.988 122.689 126.094 1.00 63.98 122 HIS B N 1
ATOM 8234 C CA . HIS D 4 122 ? 92.443 122.238 127.364 1.00 63.98 122 HIS B CA 1
ATOM 8235 C C . HIS D 4 122 ? 93.485 122.338 128.462 1.00 63.98 122 HIS B C 1
ATOM 8236 O O . HIS D 4 122 ? 93.271 123.025 129.468 1.00 63.98 122 HIS B O 1
ATOM 8243 N N . TRP D 4 123 ? 94.651 121.728 128.241 1.00 68.22 123 TRP B N 1
ATOM 8244 C CA . TRP D 4 123 ? 95.677 121.705 129.273 1.00 68.22 123 TRP B CA 1
ATOM 8245 C C . TRP D 4 123 ? 95.987 123.102 129.761 1.00 68.22 123 TRP B C 1
ATOM 8246 O O . TRP D 4 123 ? 95.884 123.378 130.962 1.00 68.22 123 TRP B O 1
ATOM 8257 N N . ILE D 4 124 ? 96.320 124.006 128.842 1.00 69.71 124 ILE B N 1
ATOM 8258 C CA . ILE D 4 124 ? 96.644 125.359 129.258 1.00 69.71 124 ILE B CA 1
ATOM 8259 C C . ILE D 4 124 ? 95.523 125.922 130.108 1.00 69.71 124 ILE B C 1
ATOM 8260 O O . ILE D 4 124 ? 95.757 126.389 131.232 1.00 69.71 124 ILE B O 1
ATOM 8265 N N . LEU D 4 125 ? 94.284 125.806 129.626 1.00 69.73 125 LEU B N 1
ATOM 8266 C CA . LEU D 4 125 ? 93.154 126.358 130.359 1.00 69.73 125 LEU B CA 1
ATOM 8267 C C . LEU D 4 125 ? 93.174 125.880 131.800 1.00 69.73 125 LEU B C 1
ATOM 8268 O O . LEU D 4 125 ? 93.049 126.685 132.730 1.00 69.73 125 LEU B O 1
ATOM 8273 N N . LYS D 4 126 ? 93.394 124.578 132.000 1.00 77.32 126 LYS B N 1
ATOM 8274 C CA . LYS D 4 126 ? 93.400 124.036 133.351 1.00 77.32 126 LYS B CA 1
ATOM 8275 C C . LYS D 4 126 ? 94.347 124.822 134.234 1.00 77.32 126 LYS B C 1
ATOM 8276 O O . LYS D 4 126 ? 93.934 125.401 135.244 1.00 77.32 126 LYS B O 1
ATOM 8282 N N . ASP D 4 127 ? 95.612 124.920 133.833 1.00 92.81 127 ASP B N 1
ATOM 8283 C CA . ASP D 4 127 ? 96.540 125.654 134.679 1.00 92.81 127 ASP B CA 1
ATOM 8284 C C . ASP D 4 127 ? 96.124 127.111 134.772 1.00 92.81 127 ASP B C 1
ATOM 8285 O O . ASP D 4 127 ? 96.195 127.719 135.846 1.00 92.81 127 ASP B O 1
ATOM 8290 N N . ARG D 4 128 ? 95.659 127.675 133.657 1.00 95.42 128 ARG B N 1
ATOM 8291 C CA . ARG D 4 128 ? 95.175 129.046 133.683 1.00 95.42 128 ARG B CA 1
ATOM 8292 C C . ARG D 4 128 ? 94.075 129.193 134.721 1.00 95.42 128 ARG B C 1
ATOM 8293 O O . ARG D 4 128 ? 94.053 130.166 135.485 1.00 95.42 128 ARG B O 1
ATOM 8301 N N . LEU D 4 129 ? 93.177 128.209 134.788 1.00 94.10 129 LEU B N 1
ATOM 8302 C CA . LEU D 4 129 ? 92.187 128.170 135.856 1.00 94.10 129 LEU B CA 1
ATOM 8303 C C . LEU D 4 129 ? 92.871 128.262 137.211 1.00 94.10 129 LEU B C 1
ATOM 8304 O O . LEU D 4 129 ? 92.578 129.155 138.014 1.00 94.10 129 LEU B O 1
ATOM 8309 N N . GLU D 4 130 ? 93.806 127.343 137.470 1.00 103.04 130 GLU B N 1
ATOM 8310 C CA . GLU D 4 130 ? 94.585 127.392 138.700 1.00 103.04 130 GLU B CA 1
ATOM 8311 C C . GLU D 4 130 ? 95.178 128.775 138.913 1.00 103.04 130 GLU B C 1
ATOM 8312 O O . GLU D 4 130 ? 95.193 129.278 140.042 1.00 103.04 130 GLU B O 1
ATOM 8318 N N . ALA D 4 131 ? 95.638 129.417 137.837 1.00 108.14 131 ALA B N 1
ATOM 8319 C CA . ALA D 4 131 ? 96.173 130.767 137.955 1.00 108.14 131 ALA B CA 1
ATOM 8320 C C . ALA D 4 131 ? 95.123 131.719 138.504 1.00 108.14 131 ALA B C 1
ATOM 8321 O O . ALA D 4 131 ? 95.369 132.438 139.479 1.00 108.14 131 ALA B O 1
ATOM 8323 N N . LEU D 4 132 ? 93.943 131.735 137.887 1.00 108.63 132 LEU B N 1
ATOM 8324 C CA . LEU D 4 132 ? 92.838 132.534 138.395 1.00 108.63 132 LEU B CA 1
ATOM 8325 C C . LEU D 4 132 ? 92.526 132.100 139.818 1.00 108.63 132 LEU B C 1
ATOM 8326 O O . LEU D 4 132 ? 92.139 132.920 140.654 1.00 108.63 132 LEU B O 1
ATOM 8331 N N . LEU D 4 133 ? 92.695 130.810 140.101 1.00 112.25 133 LEU B N 1
ATOM 8332 C CA . LEU D 4 133 ? 92.541 130.340 141.470 1.00 112.25 133 LEU B CA 1
ATOM 8333 C C . LEU D 4 133 ? 93.582 130.969 142.380 1.00 112.25 133 LEU B C 1
ATOM 8334 O O . LEU D 4 133 ? 93.259 131.440 143.475 1.00 112.25 133 LEU B O 1
ATOM 8339 N N . GLN D 4 134 ? 94.841 130.982 141.943 1.00 122.79 134 GLN B N 1
ATOM 8340 C CA . GLN D 4 134 ? 95.924 131.445 142.775 1.00 122.79 134 GLN B CA 1
ATOM 8341 C C . GLN D 4 134 ? 95.935 132.993 142.899 1.00 122.79 134 GLN B C 1
ATOM 8342 O O . GLN D 4 134 ? 95.929 133.556 143.998 1.00 122.79 134 GLN B O 1
ATOM 8348 N N . SER D 4 135 ? 95.951 133.671 141.759 1.00 125.38 135 SER B N 1
ATOM 8349 C CA . SER D 4 135 ? 96.037 135.093 141.734 1.00 125.38 135 SER B CA 1
A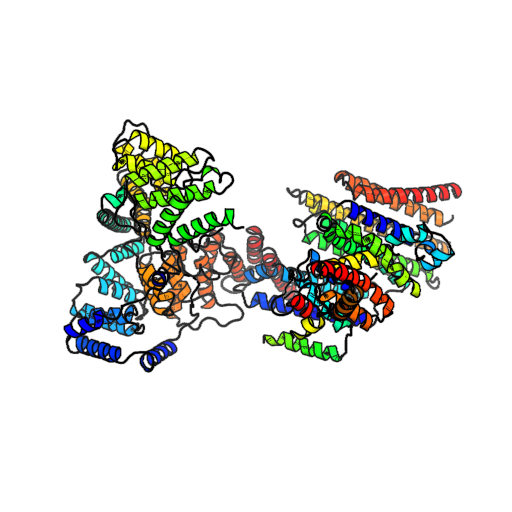TOM 8350 C C . SER D 4 135 ? 94.668 135.763 141.974 1.00 125.38 135 SER B C 1
ATOM 8351 O O . SER D 4 135 ? 94.556 136.979 141.778 1.00 125.38 135 SER B O 1
ATOM 8354 N N . ILE D 4 136 ? 93.640 134.991 142.335 1.00 134.15 136 ILE B N 1
ATOM 8355 C CA . ILE D 4 136 ? 92.333 135.575 142.602 1.00 134.15 136 ILE B CA 1
ATOM 8356 C C . ILE D 4 136 ? 92.462 136.776 143.523 1.00 134.15 136 ILE B C 1
ATOM 8357 O O . ILE D 4 136 ? 93.190 136.741 144.520 1.00 134.15 136 ILE B O 1
ATOM 8362 N N . ASN D 4 137 ? 91.785 137.859 143.168 1.00 148.24 137 ASN B N 1
ATOM 8363 C CA . ASN D 4 137 ? 91.852 139.101 143.923 1.00 148.24 137 ASN B CA 1
ATOM 8364 C C . ASN D 4 137 ? 90.452 139.488 144.371 1.00 148.24 137 ASN B C 1
ATOM 8365 O O . ASN D 4 137 ? 89.564 139.695 143.538 1.00 148.24 137 ASN B O 1
ATOM 8370 N N . ASP D 4 138 ? 90.263 139.586 145.681 1.00 155.72 138 ASP B N 1
ATOM 8371 C CA . ASP D 4 138 ? 88.998 140.032 146.241 1.00 155.72 138 ASP B CA 1
ATOM 8372 C C . ASP D 4 138 ? 88.850 141.549 146.220 1.00 155.72 138 ASP B C 1
ATOM 8373 O O . ASP D 4 138 ? 87.910 142.070 146.830 1.00 155.72 138 ASP B O 1
ATOM 8378 N N . SER D 4 139 ? 89.758 142.267 145.552 1.00 148.20 139 SER B N 1
ATOM 8379 C CA . SER D 4 139 ? 89.563 143.701 145.373 1.00 148.20 139 SER B CA 1
ATOM 8380 C C . SER D 4 139 ? 88.247 143.987 144.669 1.00 148.20 139 SER B C 1
ATOM 8381 O O . SER D 4 139 ? 87.559 144.958 145.004 1.00 148.20 139 SER B O 1
ATOM 8384 N N . THR D 4 140 ? 87.885 143.155 143.696 1.00 157.67 140 THR B N 1
ATOM 8385 C CA . THR D 4 140 ? 86.556 143.134 143.106 1.00 157.67 140 THR B CA 1
ATOM 8386 C C . THR D 4 140 ? 86.021 141.712 143.191 1.00 157.67 140 THR B C 1
ATOM 8387 O O . THR D 4 140 ? 86.781 140.744 143.297 1.00 157.67 140 THR B O 1
ATOM 8391 N N . THR D 4 141 ? 84.701 141.581 143.147 1.00 153.55 141 THR B N 1
ATOM 8392 C CA . THR D 4 141 ? 84.122 140.258 143.025 1.00 153.55 141 THR B CA 1
ATOM 8393 C C . THR D 4 141 ? 84.386 139.730 141.622 1.00 153.55 141 THR B C 1
ATOM 8394 O O . THR D 4 141 ? 84.954 140.416 140.768 1.00 153.55 141 THR B O 1
ATOM 8398 N N . MET D 4 142 ? 83.959 138.494 141.373 1.00 159.35 142 MET B N 1
ATOM 8399 C CA . MET D 4 142 ? 84.141 137.891 140.054 1.00 159.35 142 MET B CA 1
ATOM 8400 C C . MET D 4 142 ? 83.018 138.484 139.205 1.00 159.35 142 MET B C 1
ATOM 8401 O O . MET D 4 142 ? 81.944 137.908 139.029 1.00 159.35 142 MET B O 1
ATOM 8406 N N . LYS D 4 143 ? 83.295 139.678 138.687 1.00 154.12 143 LYS B N 1
ATOM 8407 C CA . LYS D 4 143 ? 82.300 140.437 137.945 1.00 154.12 143 LYS B CA 1
ATOM 8408 C C . LYS D 4 143 ? 81.872 139.657 136.712 1.00 154.12 143 LYS B C 1
ATOM 8409 O O . LYS D 4 143 ? 82.616 138.817 136.198 1.00 154.12 143 LYS B O 1
ATOM 8415 N N . THR D 4 144 ? 80.651 139.942 136.249 1.00 162.00 144 THR B N 1
ATOM 8416 C CA . THR D 4 144 ? 80.084 139.219 135.116 1.00 162.00 144 THR B CA 1
ATOM 8417 C C . THR D 4 144 ? 80.990 139.247 133.891 1.00 162.00 144 THR B C 1
ATOM 8418 O O . THR D 4 144 ? 80.942 138.326 133.070 1.00 162.00 144 THR B O 1
ATOM 8422 N N . LEU D 4 145 ? 81.838 140.269 133.757 1.00 156.66 145 LEU B N 1
ATOM 8423 C CA . LEU D 4 145 ? 82.756 140.302 132.626 1.00 156.66 145 LEU B CA 1
ATOM 8424 C C . LEU D 4 145 ? 84.005 139.457 132.843 1.00 156.66 145 LEU B C 1
ATOM 8425 O O . LEU D 4 145 ? 84.477 138.828 131.893 1.00 156.66 145 LEU B O 1
ATOM 8430 N N . ILE D 4 146 ? 84.540 139.406 134.061 1.00 150.99 146 ILE B N 1
ATOM 8431 C CA . ILE D 4 146 ? 85.663 138.514 134.340 1.00 150.99 146 ILE B CA 1
ATOM 8432 C C . ILE D 4 146 ? 85.232 137.065 134.145 1.00 150.99 146 ILE B C 1
ATOM 8433 O O . ILE D 4 146 ? 85.843 136.297 133.380 1.00 150.99 146 ILE B O 1
ATOM 8438 N N . PHE D 4 147 ? 84.183 136.672 134.871 1.00 149.02 147 PHE B N 1
ATOM 8439 C CA . PHE D 4 147 ? 83.561 135.375 134.672 1.00 149.02 147 PHE B CA 1
ATOM 8440 C C . PHE D 4 147 ? 83.205 135.173 133.211 1.00 149.02 147 PHE B C 1
ATOM 8441 O O . PHE D 4 147 ? 83.330 134.061 132.690 1.00 149.02 147 PHE B O 1
ATOM 8449 N N . SER D 4 148 ? 82.814 136.246 132.519 1.00 145.47 148 SER B N 1
ATOM 8450 C CA . SER D 4 148 ? 82.393 136.111 131.132 1.00 145.47 148 SER B CA 1
ATOM 8451 C C . SER D 4 148 ? 83.571 135.796 130.225 1.00 145.47 148 SER B C 1
ATOM 8452 O O . SER D 4 148 ? 83.418 135.063 129.254 1.00 145.47 148 SER B O 1
ATOM 8455 N N . ARG D 4 149 ? 84.757 136.326 130.524 1.00 122.73 149 ARG B N 1
ATOM 8456 C CA . ARG D 4 149 ? 85.918 136.036 129.682 1.00 122.73 149 ARG B CA 1
ATOM 8457 C C . ARG D 4 149 ? 86.440 134.631 129.939 1.00 122.73 149 ARG B C 1
ATOM 8458 O O . ARG D 4 149 ? 86.796 133.892 129.003 1.00 122.73 149 ARG B O 1
ATOM 8466 N N . PHE D 4 150 ? 86.513 134.245 131.211 1.00 100.76 150 PHE B N 1
ATOM 8467 C CA . PHE D 4 150 ? 86.911 132.869 131.468 1.00 100.76 150 PHE B CA 1
ATOM 8468 C C . PHE D 4 150 ? 85.936 131.904 130.813 1.00 100.76 150 PHE B C 1
ATOM 8469 O O . PHE D 4 150 ? 86.341 131.026 130.035 1.00 100.76 150 PHE B O 1
ATOM 8477 N N . SER D 4 151 ? 84.644 132.091 131.057 1.00 108.40 151 SER B N 1
ATOM 8478 C CA . SER D 4 151 ? 83.647 131.308 130.359 1.00 108.40 151 SER B CA 1
ATOM 8479 C C . SER D 4 151 ? 83.655 131.568 128.864 1.00 108.40 151 SER B C 1
ATOM 8480 O O . SER D 4 151 ? 83.096 130.775 128.123 1.00 108.40 151 SER B O 1
ATOM 8483 N N . PHE D 4 152 ? 84.277 132.649 128.401 1.00 104.49 152 PHE B N 1
ATOM 8484 C CA . PHE D 4 152 ? 84.383 132.880 126.968 1.00 104.49 152 PHE B CA 1
ATOM 8485 C C . PHE D 4 152 ? 85.282 131.834 126.347 1.00 104.49 152 PHE B C 1
ATOM 8486 O O . PHE D 4 152 ? 84.885 131.131 125.412 1.00 104.49 152 PHE B O 1
ATOM 8494 N N . ASN D 4 153 ? 86.487 131.697 126.887 1.00 90.30 153 ASN B N 1
ATOM 8495 C CA . ASN D 4 153 ? 87.325 130.575 126.482 1.00 90.30 153 ASN B CA 1
ATOM 8496 C C . ASN D 4 153 ? 86.569 129.262 126.646 1.00 90.30 153 ASN B C 1
ATOM 8497 O O . ASN D 4 153 ? 86.553 128.406 125.743 1.00 90.30 153 ASN B O 1
ATOM 8502 N N . LEU D 4 154 ? 85.910 129.106 127.797 1.00 89.24 154 LEU B N 1
ATOM 8503 C CA . LEU D 4 154 ? 85.206 127.865 128.098 1.00 89.24 154 LEU B CA 1
ATOM 8504 C C . LEU D 4 154 ? 84.191 127.524 127.017 1.00 89.24 154 LEU B C 1
ATOM 8505 O O . LEU D 4 154 ? 84.266 126.464 126.389 1.00 89.24 154 LEU B O 1
ATOM 8510 N N . VAL D 4 155 ? 83.237 128.421 126.783 1.00 89.89 155 VAL B N 1
ATOM 8511 C CA . VAL D 4 155 ? 82.141 128.137 125.877 1.00 89.89 155 VAL B CA 1
ATOM 8512 C C . VAL D 4 155 ? 82.644 128.090 124.455 1.00 89.89 155 VAL B C 1
ATOM 8513 O O . VAL D 4 155 ? 82.048 127.421 123.611 1.00 89.89 155 VAL B O 1
ATOM 8517 N N . LEU D 4 156 ? 83.740 128.786 124.155 1.00 89.05 156 LEU B N 1
ATOM 8518 C CA . LEU D 4 156 ? 84.362 128.620 122.854 1.00 89.05 156 LEU B CA 1
ATOM 8519 C C . LEU D 4 156 ? 84.675 127.151 122.631 1.00 89.05 156 LEU B C 1
ATOM 8520 O O . LEU D 4 156 ? 84.165 126.519 121.696 1.00 89.05 156 LEU B O 1
ATOM 8525 N N . LEU D 4 157 ? 85.464 126.574 123.536 1.00 84.66 157 LEU B N 1
ATOM 8526 C CA . LEU D 4 157 ? 85.815 125.167 123.375 1.00 84.66 157 LEU B CA 1
ATOM 8527 C C . LEU D 4 157 ? 84.582 124.277 123.453 1.00 84.66 157 LEU B C 1
ATOM 8528 O O . LEU D 4 157 ? 84.488 123.259 122.751 1.00 84.66 157 LEU B O 1
ATOM 8533 N N . ALA D 4 158 ? 83.621 124.661 124.289 1.00 85.49 158 ALA B N 1
ATOM 8534 C CA . ALA D 4 158 ? 82.430 123.849 124.489 1.00 85.49 158 ALA B CA 1
ATOM 8535 C C . ALA D 4 158 ? 81.612 123.752 123.211 1.00 85.49 158 ALA B C 1
ATOM 8536 O O . ALA D 4 158 ? 81.220 122.657 122.794 1.00 85.49 158 ALA B O 1
ATOM 8538 N N . VAL D 4 159 ? 81.346 124.889 122.570 1.00 88.55 159 VAL B N 1
ATOM 8539 C CA . VAL D 4 159 ? 80.582 124.859 121.335 1.00 88.55 159 VAL B CA 1
ATOM 8540 C C . VAL D 4 159 ? 81.381 124.166 120.250 1.00 88.55 159 VAL B C 1
ATOM 8541 O O . VAL D 4 159 ? 80.810 123.464 119.407 1.00 88.55 159 VAL B O 1
ATOM 8545 N N . VAL D 4 160 ? 82.710 124.329 120.258 1.00 84.58 160 VAL B N 1
ATOM 8546 C CA . VAL D 4 160 ? 83.549 123.617 119.295 1.00 84.58 160 VAL B CA 1
ATOM 8547 C C . VAL D 4 160 ? 83.270 122.122 119.360 1.00 84.58 160 VAL B C 1
ATOM 8548 O O . VAL D 4 160 ? 82.832 121.497 118.381 1.00 84.58 160 VAL B O 1
ATOM 8552 N N . ASP D 4 161 ? 83.486 121.538 120.536 1.00 92.10 161 ASP B N 1
ATOM 8553 C CA . ASP D 4 161 ? 83.298 120.099 120.673 1.00 92.10 161 ASP B CA 1
ATOM 8554 C C . ASP D 4 161 ? 81.853 119.696 120.410 1.00 92.10 161 ASP B C 1
ATOM 8555 O O . ASP D 4 161 ? 81.600 118.668 119.782 1.00 92.10 161 ASP B O 1
ATOM 8560 N N . TYR D 4 162 ? 80.891 120.480 120.901 1.00 97.28 162 TYR B N 1
ATOM 8561 C CA . TYR D 4 162 ? 79.489 120.112 120.742 1.00 97.28 162 TYR B CA 1
ATOM 8562 C C . TYR D 4 162 ? 79.109 120.033 119.271 1.00 97.28 162 TYR B C 1
ATOM 8563 O O . TYR D 4 162 ? 78.544 119.030 118.813 1.00 97.28 162 TYR B O 1
ATOM 8572 N N . GLN D 4 163 ? 79.400 121.096 118.519 1.00 98.18 163 GLN B N 1
ATOM 8573 C CA . GLN D 4 163 ? 79.163 121.081 117.086 1.00 98.18 163 GLN B CA 1
ATOM 8574 C C . GLN D 4 163 ? 79.832 119.885 116.434 1.00 98.18 163 GLN B C 1
ATOM 8575 O O . GLN D 4 163 ? 79.224 119.205 115.601 1.00 98.18 163 GLN B O 1
ATOM 8581 N N . ILE D 4 164 ? 81.081 119.596 116.813 1.00 94.51 164 ILE B N 1
ATOM 8582 C CA . ILE D 4 164 ? 81.805 118.515 116.147 1.00 94.51 164 ILE B CA 1
ATOM 8583 C C . ILE D 4 164 ? 81.145 117.173 116.428 1.00 94.51 164 ILE B C 1
ATOM 8584 O O . ILE D 4 164 ? 80.922 116.366 115.516 1.00 94.51 164 ILE B O 1
ATOM 8589 N N . ILE D 4 165 ? 80.836 116.910 117.698 1.00 106.67 165 ILE B N 1
ATOM 8590 C CA . ILE D 4 165 ? 80.208 115.646 118.070 1.00 106.67 165 ILE B CA 1
ATOM 8591 C C . ILE D 4 165 ? 78.896 115.465 117.325 1.00 106.67 165 ILE B C 1
ATOM 8592 O O . ILE D 4 165 ? 78.645 114.416 116.722 1.00 106.67 165 ILE B O 1
ATOM 8597 N N . THR D 4 166 ? 78.034 116.481 117.365 1.00 111.15 166 THR B N 1
ATOM 8598 C CA . THR D 4 166 ? 76.729 116.337 116.732 1.00 111.15 166 THR B CA 1
ATOM 8599 C C . THR D 4 166 ? 76.853 116.157 115.226 1.00 111.15 166 THR B C 1
ATOM 8600 O O . THR D 4 166 ? 76.121 115.355 114.632 1.00 111.15 166 THR B O 1
ATOM 8604 N N . ARG D 4 167 ? 77.768 116.890 114.586 1.00 115.55 167 ARG B N 1
ATOM 8605 C CA . ARG D 4 167 ? 77.964 116.708 113.155 1.00 115.55 167 ARG B CA 1
ATOM 8606 C C . ARG D 4 167 ? 78.426 115.294 112.848 1.00 115.55 167 ARG B C 1
ATOM 8607 O O . ARG D 4 167 ? 77.973 114.683 111.874 1.00 115.55 167 ARG B O 1
ATOM 8615 N N . CYS D 4 168 ? 79.314 114.748 113.678 1.00 124.16 168 CYS B N 1
ATOM 8616 C CA . CYS D 4 168 ? 79.745 113.377 113.454 1.00 124.16 168 CYS B CA 1
ATOM 8617 C C . CYS D 4 168 ? 78.604 112.389 113.641 1.00 124.16 168 CYS B C 1
ATOM 8618 O O . CYS D 4 168 ? 78.477 111.449 112.855 1.00 124.16 168 CYS B O 1
ATOM 8621 N N . ILE D 4 169 ? 77.760 112.588 114.654 1.00 121.61 169 ILE B N 1
ATOM 8622 C CA . ILE D 4 169 ? 76.614 111.697 114.837 1.00 121.61 169 ILE B CA 1
ATOM 8623 C C . ILE D 4 169 ? 75.698 111.754 113.623 1.00 121.61 169 ILE B C 1
ATOM 8624 O O . ILE D 4 169 ? 75.182 110.726 113.156 1.00 121.61 169 ILE B O 1
ATOM 8629 N N . SER D 4 170 ? 75.462 112.959 113.106 1.00 131.27 170 SER B N 1
ATOM 8630 C CA . SER D 4 170 ? 74.633 113.087 111.918 1.00 131.27 170 SER B CA 1
ATOM 8631 C C . SER D 4 170 ? 75.262 112.360 110.741 1.00 131.27 170 SER B C 1
ATOM 8632 O O . SER D 4 170 ? 74.562 111.689 109.976 1.00 131.27 170 SER B O 1
ATOM 8635 N N . SER D 4 171 ? 76.582 112.466 110.589 1.00 125.92 171 SER B N 1
ATOM 8636 C CA . SER D 4 171 ? 77.238 111.781 109.483 1.00 125.92 171 SER B CA 1
ATOM 8637 C C . SER D 4 171 ? 77.164 110.271 109.661 1.00 125.92 171 SER B C 1
ATOM 8638 O O . SER D 4 171 ? 77.162 109.521 108.679 1.00 125.92 171 SER B O 1
ATOM 8641 N N . ILE D 4 172 ? 77.118 109.803 110.910 1.00 127.70 172 ILE B N 1
ATOM 8642 C CA . ILE D 4 172 ? 76.859 108.383 111.150 1.00 127.70 172 ILE B CA 1
ATOM 8643 C C . ILE D 4 172 ? 75.486 108.012 110.619 1.00 127.70 172 ILE B C 1
ATOM 8644 O O . ILE D 4 172 ? 75.343 107.140 109.754 1.00 127.70 172 ILE B O 1
ATOM 8649 N N . TYR D 4 173 ? 74.453 108.673 111.143 1.00 130.80 173 TYR B N 1
ATOM 8650 C CA . TYR D 4 173 ? 73.086 108.288 110.802 1.00 130.80 173 TYR B CA 1
ATOM 8651 C C . TYR D 4 173 ? 72.850 108.376 109.300 1.00 130.80 173 TYR B C 1
ATOM 8652 O O . TYR D 4 173 ? 72.140 107.550 108.719 1.00 130.80 173 TYR B O 1
ATOM 8661 N N . THR D 4 174 ? 73.455 109.370 108.652 1.00 132.93 174 THR B N 1
ATOM 8662 C CA . THR D 4 174 ? 73.323 109.496 107.207 1.00 132.93 174 THR B CA 1
ATOM 8663 C C . THR D 4 174 ? 74.038 108.364 106.481 1.00 132.93 174 THR B C 1
ATOM 8664 O O . THR D 4 174 ? 73.462 107.733 105.588 1.00 132.93 174 THR B O 1
ATOM 8668 N N . ASN D 4 175 ? 75.283 108.078 106.861 1.00 137.36 175 ASN B N 1
ATOM 8669 C CA . ASN D 4 175 ? 76.137 107.179 106.080 1.00 137.36 175 ASN B CA 1
ATOM 8670 C C . ASN D 4 175 ? 76.025 105.747 106.605 1.00 137.36 175 ASN B C 1
ATOM 8671 O O . ASN D 4 175 ? 76.956 105.174 107.172 1.00 137.36 175 ASN B O 1
ATOM 8676 N N . GLN D 4 176 ? 74.847 105.164 106.390 1.00 142.76 176 GLN B N 1
ATOM 8677 C CA . GLN D 4 176 ? 74.642 103.739 106.639 1.00 142.76 176 GLN B CA 1
ATOM 8678 C C . GLN D 4 176 ? 74.990 102.942 105.382 1.00 142.76 176 GLN B C 1
ATOM 8679 O O . GLN D 4 176 ? 74.218 102.122 104.886 1.00 142.76 176 GLN B O 1
ATOM 8685 N N . LYS D 4 177 ? 76.188 103.205 104.870 1.00 148.44 177 LYS B N 1
ATOM 8686 C CA . LYS D 4 177 ? 76.673 102.588 103.647 1.00 148.44 177 LYS B CA 1
ATOM 8687 C C . LYS D 4 177 ? 77.558 101.388 103.967 1.00 148.44 177 LYS B C 1
ATOM 8688 O O . LYS D 4 177 ? 77.827 101.071 105.128 1.00 148.44 177 LYS B O 1
ATOM 8694 N N . SER D 4 178 ? 78.021 100.725 102.904 1.00 154.80 178 SER B N 1
ATOM 8695 C CA . SER D 4 178 ? 78.735 99.460 103.041 1.00 154.80 178 SER B CA 1
ATOM 8696 C C . SER D 4 178 ? 80.014 99.582 103.861 1.00 154.80 178 SER B C 1
ATOM 8697 O O . SER D 4 178 ? 80.563 98.559 104.283 1.00 154.80 178 SER B O 1
ATOM 8700 N N . ASP D 4 179 ? 80.494 100.802 104.103 1.00 149.29 179 ASP B N 1
ATOM 8701 C CA . ASP D 4 179 ? 81.786 101.025 104.751 1.00 149.29 179 ASP B CA 1
ATOM 8702 C C . ASP D 4 179 ? 81.620 101.265 106.256 1.00 149.29 179 ASP B C 1
ATOM 8703 O O . ASP D 4 179 ? 81.790 102.370 106.770 1.00 149.29 179 ASP B O 1
ATOM 8708 N N . ILE D 4 180 ? 81.293 100.179 106.966 1.00 143.68 180 ILE B N 1
ATOM 8709 C CA . ILE D 4 180 ? 81.011 100.255 108.400 1.00 143.68 180 ILE B CA 1
ATOM 8710 C C . ILE D 4 180 ? 82.251 100.677 109.182 1.00 143.68 180 ILE B C 1
ATOM 8711 O O . ILE D 4 180 ? 82.149 101.217 110.295 1.00 143.68 180 ILE B O 1
ATOM 8716 N N . GLU D 4 181 ? 83.438 100.441 108.624 1.00 132.26 181 GLU B N 1
ATOM 8717 C CA . GLU D 4 181 ? 84.656 100.892 109.284 1.00 132.26 181 GLU B CA 1
ATOM 8718 C C . GLU D 4 181 ? 84.651 102.403 109.468 1.00 132.26 181 GLU B C 1
ATOM 8719 O O . GLU D 4 181 ? 85.144 102.908 110.482 1.00 132.26 181 GLU B O 1
ATOM 8725 N N . SER D 4 182 ? 84.076 103.137 108.514 1.00 132.95 182 SER B N 1
ATOM 8726 C CA . SER D 4 182 ? 83.892 104.568 108.710 1.00 132.95 182 SER B CA 1
ATOM 8727 C C . SER D 4 182 ? 82.943 104.848 109.863 1.00 132.95 182 SER B C 1
ATOM 8728 O O . SER D 4 182 ? 83.135 105.822 110.602 1.00 132.95 182 SER B O 1
ATOM 8731 N N . THR D 4 183 ? 81.926 104.002 110.041 1.00 130.71 183 THR B N 1
ATOM 8732 C CA . THR D 4 183 ? 81.055 104.141 111.200 1.00 130.71 183 THR B CA 1
ATOM 8733 C C . THR D 4 183 ? 81.857 104.044 112.488 1.00 130.71 183 THR B C 1
ATOM 8734 O O . THR D 4 183 ? 81.756 104.917 113.360 1.00 130.71 183 THR B O 1
ATOM 8738 N N . SER D 4 184 ? 82.682 103.002 112.612 1.00 123.43 184 SER B N 1
ATOM 8739 C CA . SER D 4 184 ? 83.471 102.842 113.830 1.00 123.43 184 SER B CA 1
ATOM 8740 C C . SER D 4 184 ? 84.457 103.988 114.007 1.00 123.43 184 SER B C 1
ATOM 8741 O O . SER D 4 184 ? 84.703 104.431 115.131 1.00 123.43 184 SER B O 1
ATOM 8744 N N . LEU D 4 185 ? 85.032 104.477 112.908 1.00 118.13 185 LEU B N 1
ATOM 8745 C CA . LEU D 4 185 ? 85.901 105.647 112.974 1.00 118.13 185 LEU B CA 1
ATOM 8746 C C . LEU D 4 185 ? 85.180 106.836 113.593 1.00 118.13 185 LEU B C 1
ATOM 8747 O O . LEU D 4 185 ? 85.717 107.523 114.476 1.00 118.13 185 LEU B O 1
ATOM 8752 N N . TYR D 4 186 ? 83.984 107.135 113.088 1.00 121.29 186 TYR B N 1
ATOM 8753 C CA . TYR D 4 186 ? 83.217 108.240 113.644 1.00 121.29 186 TYR B CA 1
ATOM 8754 C C . TYR D 4 186 ? 82.925 108.005 115.116 1.00 121.29 186 TYR B C 1
ATOM 8755 O O . TYR D 4 186 ? 83.001 108.934 115.924 1.00 121.29 186 TYR B O 1
ATOM 8764 N N . LEU D 4 187 ? 82.631 106.760 115.492 1.00 110.98 187 LEU B N 1
ATOM 8765 C CA . LEU D 4 187 ? 82.442 106.470 116.910 1.00 110.98 187 LEU B CA 1
ATOM 8766 C C . LEU D 4 187 ? 83.703 106.754 117.724 1.00 110.98 187 LEU B C 1
ATOM 8767 O O . LEU D 4 187 ? 83.613 107.238 118.856 1.00 110.98 187 LEU B O 1
ATOM 8772 N N . ILE D 4 188 ? 84.881 106.465 117.172 1.00 106.57 188 ILE B N 1
ATOM 8773 C CA . ILE D 4 188 ? 86.121 106.684 117.917 1.00 106.57 188 ILE B CA 1
ATOM 8774 C C . ILE D 4 188 ? 86.362 108.169 118.124 1.00 106.57 188 ILE B C 1
ATOM 8775 O O . ILE D 4 188 ? 86.697 108.618 119.228 1.00 106.57 188 ILE B O 1
ATOM 8780 N N . GLN D 4 189 ? 86.242 108.946 117.050 1.00 98.68 189 GLN B N 1
ATOM 8781 C CA . GLN D 4 189 ? 86.400 110.387 117.198 1.00 98.68 189 GLN B CA 1
ATOM 8782 C C . GLN D 4 189 ? 85.366 110.939 118.162 1.00 98.68 189 GLN B C 1
ATOM 8783 O O . GLN D 4 189 ? 85.651 111.877 118.920 1.00 98.68 189 GLN B O 1
ATOM 8789 N N . VAL D 4 190 ? 84.166 110.353 118.155 1.00 106.38 190 VAL B N 1
ATOM 8790 C CA . VAL D 4 190 ? 83.147 110.700 119.137 1.00 106.38 190 VAL B CA 1
ATOM 8791 C C . VAL D 4 190 ? 83.665 110.457 120.542 1.00 106.38 190 VAL B C 1
ATOM 8792 O O . VAL D 4 190 ? 83.539 111.310 121.418 1.00 106.38 190 VAL B O 1
ATOM 8796 N N . MET D 4 191 ? 84.249 109.284 120.776 1.00 104.74 191 MET B N 1
ATOM 8797 C CA . MET D 4 191 ? 84.756 108.959 122.105 1.00 104.74 191 MET B CA 1
ATOM 8798 C C . MET D 4 191 ? 85.822 109.953 122.545 1.00 104.74 191 MET B C 1
ATOM 8799 O O . MET D 4 191 ? 85.836 110.408 123.695 1.00 104.74 191 MET B O 1
ATOM 8804 N N . GLU D 4 192 ? 86.728 110.298 121.637 1.00 96.60 192 GLU B N 1
ATOM 8805 C CA . GLU D 4 192 ? 87.799 111.218 122.000 1.00 96.60 192 GLU B CA 1
ATOM 8806 C C . GLU D 4 192 ? 87.241 112.586 122.354 1.00 96.60 192 GLU B C 1
ATOM 8807 O O . GLU D 4 192 ? 87.436 113.085 123.473 1.00 96.60 192 GLU B O 1
ATOM 8813 N N . PHE D 4 193 ? 86.530 113.206 121.416 1.00 81.60 193 PHE B N 1
ATOM 8814 C CA . PHE D 4 193 ? 85.965 114.513 121.707 1.00 81.60 193 PHE B CA 1
ATOM 8815 C C . PHE D 4 193 ? 84.984 114.439 122.866 1.00 81.60 193 PHE B C 1
ATOM 8816 O O . PHE D 4 193 ? 84.738 115.441 123.539 1.00 81.60 193 PHE B O 1
ATOM 8824 N N . THR D 4 194 ? 84.459 113.246 123.185 1.00 91.23 194 THR B N 1
ATOM 8825 C CA . THR D 4 194 ? 83.559 113.126 124.354 1.00 91.23 194 THR B CA 1
ATOM 8826 C C . THR D 4 194 ? 84.378 113.237 125.620 1.00 91.23 194 THR B C 1
ATOM 8827 O O . THR D 4 194 ? 83.946 113.910 126.560 1.00 91.23 194 THR B O 1
ATOM 8831 N N . MET D 4 195 ? 85.507 112.518 125.675 1.00 88.54 195 MET B N 1
ATOM 8832 C CA . MET D 4 195 ? 86.391 112.640 126.824 1.00 88.54 195 MET B CA 1
ATOM 8833 C C . MET D 4 195 ? 86.726 114.108 127.006 1.00 88.54 195 MET B C 1
ATOM 8834 O O . MET D 4 195 ? 86.744 114.621 128.128 1.00 88.54 195 MET B O 1
ATOM 8839 N N . LEU D 4 196 ? 86.953 114.793 125.891 1.00 79.09 196 LEU B N 1
ATOM 8840 C CA . LEU D 4 196 ? 87.264 116.216 125.967 1.00 79.09 196 LEU B CA 1
ATOM 8841 C C . LEU D 4 196 ? 86.109 117.001 126.571 1.00 79.09 196 LEU B C 1
ATOM 8842 O O . LEU D 4 196 ? 86.304 117.825 127.476 1.00 79.09 196 LEU B O 1
ATOM 8847 N N . LEU D 4 197 ? 84.902 116.776 126.065 1.00 79.11 197 LEU B N 1
ATOM 8848 C CA . LEU D 4 197 ? 83.749 117.473 126.609 1.00 79.11 197 LEU B CA 1
ATOM 8849 C C . LEU D 4 197 ? 83.588 117.190 128.091 1.00 79.11 197 LEU B C 1
ATOM 8850 O O . LEU D 4 197 ? 83.241 118.089 128.860 1.00 79.11 197 LEU B O 1
ATOM 8855 N N . ILE D 4 198 ? 83.844 115.954 128.513 1.00 82.78 198 ILE B N 1
ATOM 8856 C CA . ILE D 4 198 ? 83.723 115.619 129.926 1.00 82.78 198 ILE B CA 1
ATOM 8857 C C . ILE D 4 198 ? 84.759 116.375 130.741 1.00 82.78 198 ILE B C 1
ATOM 8858 O O . ILE D 4 198 ? 84.481 116.828 131.857 1.00 82.78 198 ILE B O 1
ATOM 8863 N N . ASP D 4 199 ? 85.970 116.512 130.206 1.00 83.90 199 ASP B N 1
ATOM 8864 C CA . ASP D 4 199 ? 86.963 117.353 130.862 1.00 83.90 199 ASP B CA 1
ATOM 8865 C C . ASP D 4 199 ? 86.439 118.768 131.018 1.00 83.90 199 ASP B C 1
ATOM 8866 O O . ASP D 4 199 ? 86.619 119.404 132.066 1.00 83.90 199 ASP B O 1
ATOM 8871 N N . LEU D 4 200 ? 85.791 119.278 129.975 1.00 76.17 200 LEU B N 1
ATOM 8872 C CA . LEU D 4 200 ? 85.225 120.614 130.061 1.00 76.17 200 LEU B CA 1
ATOM 8873 C C . LEU D 4 200 ? 84.179 120.697 131.156 1.00 76.17 200 LEU B C 1
ATOM 8874 O O . LEU D 4 200 ? 84.155 121.662 131.919 1.00 76.17 200 LEU B O 1
ATOM 8879 N N . LEU D 4 201 ? 83.308 119.695 131.249 1.00 79.41 201 LEU B N 1
ATOM 8880 C CA . LEU D 4 201 ? 82.307 119.701 132.310 1.00 79.41 201 LEU B CA 1
ATOM 8881 C C . LEU D 4 201 ? 82.972 119.685 133.676 1.00 79.41 201 LEU B C 1
ATOM 8882 O O . LEU D 4 201 ? 82.519 120.357 134.605 1.00 79.41 201 LEU B O 1
ATOM 8887 N N . ASN D 4 202 ? 84.036 118.898 133.823 1.00 86.68 202 ASN B N 1
ATOM 8888 C CA . ASN D 4 202 ? 84.786 118.880 135.073 1.00 86.68 202 ASN B CA 1
ATOM 8889 C C . ASN D 4 202 ? 85.249 120.281 135.441 1.00 86.68 202 ASN B C 1
ATOM 8890 O O . ASN D 4 202 ? 85.022 120.764 136.558 1.00 86.68 202 ASN B O 1
ATOM 8895 N N . LEU D 4 203 ? 85.909 120.943 134.499 1.00 92.02 203 LEU B N 1
ATOM 8896 C CA . LEU D 4 203 ? 86.363 122.304 134.747 1.00 92.02 203 LEU B CA 1
ATOM 8897 C C . LEU D 4 203 ? 85.192 123.216 135.078 1.00 92.02 203 LEU B C 1
ATOM 8898 O O . LEU D 4 203 ? 85.287 124.071 135.968 1.00 92.02 203 LEU B O 1
ATOM 8903 N N . PHE D 4 204 ? 84.083 123.040 134.361 1.00 99.99 204 PHE B N 1
ATOM 8904 C CA . PHE D 4 204 ? 82.898 123.865 134.547 1.00 99.99 204 PHE B CA 1
ATOM 8905 C C . PHE D 4 204 ? 82.382 123.750 135.969 1.00 99.99 204 PHE B C 1
ATOM 8906 O O . PHE D 4 204 ? 82.081 124.753 136.624 1.00 99.99 204 PHE B O 1
ATOM 8914 N N . LEU D 4 205 ? 82.282 122.522 136.462 1.00 93.90 205 LEU B N 1
ATOM 8915 C CA . LEU D 4 205 ? 81.787 122.311 137.811 1.00 93.90 205 LEU B CA 1
ATOM 8916 C C . LEU D 4 205 ? 82.762 122.848 138.845 1.00 93.90 205 LEU B C 1
ATOM 8917 O O . LEU D 4 205 ? 82.334 123.448 139.833 1.00 93.90 205 LEU B O 1
ATOM 8922 N N . GLN D 4 206 ? 84.066 122.680 138.628 1.00 98.22 206 GLN B N 1
ATOM 8923 C CA . GLN D 4 206 ? 85.023 123.226 139.586 1.00 98.22 206 GLN B CA 1
ATOM 8924 C C . GLN D 4 206 ? 84.909 124.740 139.681 1.00 98.22 206 GLN B C 1
ATOM 8925 O O . GLN D 4 206 ? 84.850 125.301 140.787 1.00 98.22 206 GLN B O 1
ATOM 8931 N N . THR D 4 207 ? 84.857 125.418 138.537 1.00 110.36 207 THR B N 1
ATOM 8932 C CA . THR D 4 207 ? 84.786 126.870 138.584 1.00 110.36 207 THR B CA 1
ATOM 8933 C C . THR D 4 207 ? 83.441 127.356 139.106 1.00 110.36 207 THR B C 1
ATOM 8934 O O . THR D 4 207 ? 83.402 128.336 139.853 1.00 110.36 207 THR B O 1
ATOM 8938 N N . CYS D 4 208 ? 82.336 126.698 138.747 1.00 122.32 208 CYS B N 1
ATOM 8939 C CA . CYS D 4 208 ? 81.045 127.114 139.284 1.00 122.32 208 CYS B CA 1
ATOM 8940 C C . CYS D 4 208 ? 80.971 126.865 140.783 1.00 122.32 208 CYS B C 1
ATOM 8941 O O . CYS D 4 208 ? 80.304 127.609 141.509 1.00 122.32 208 CYS B O 1
ATOM 8944 N N . LEU D 4 209 ? 81.659 125.830 141.267 1.00 127.84 209 LEU B N 1
ATOM 8945 C CA . LEU D 4 209 ? 81.718 125.577 142.702 1.00 127.84 209 LEU B CA 1
ATOM 8946 C C . LEU D 4 209 ? 82.455 126.698 143.412 1.00 127.84 209 LEU B C 1
ATOM 8947 O O . LEU D 4 209 ? 81.983 127.231 144.423 1.00 127.84 209 LEU B O 1
ATOM 8952 N N . ASN D 4 210 ? 83.641 127.043 142.916 1.00 131.30 210 ASN B N 1
ATOM 8953 C CA . ASN D 4 210 ? 84.339 128.183 143.492 1.00 131.30 210 ASN B CA 1
ATOM 8954 C C . ASN D 4 210 ? 83.519 129.462 143.374 1.00 131.30 210 ASN B C 1
ATOM 8955 O O . ASN D 4 210 ? 83.581 130.319 144.266 1.00 131.30 210 ASN B O 1
ATOM 8960 N N . PHE D 4 211 ? 82.720 129.580 142.311 1.00 148.74 211 PHE B N 1
ATOM 8961 C CA . PHE D 4 211 ? 81.842 130.731 142.127 1.00 148.74 211 PHE B CA 1
ATOM 8962 C C . PHE D 4 211 ? 80.803 130.804 143.241 1.00 148.74 211 PHE B C 1
ATOM 8963 O O . PHE D 4 211 ? 80.635 131.849 143.878 1.00 148.74 211 PHE B O 1
ATOM 8971 N N . TRP D 4 212 ? 80.095 129.699 143.485 1.00 150.89 212 TRP B N 1
ATOM 8972 C CA . TRP D 4 212 ? 79.095 129.659 144.548 1.00 150.89 212 TRP B CA 1
ATOM 8973 C C . TRP D 4 212 ? 79.733 129.902 145.908 1.00 150.89 212 TRP B C 1
ATOM 8974 O O . TRP D 4 212 ? 79.177 130.639 146.736 1.00 150.89 212 TRP B O 1
ATOM 8985 N N . GLU D 4 213 ? 80.908 129.314 146.136 1.00 141.21 213 GLU B N 1
ATOM 8986 C CA . GLU D 4 213 ? 81.650 129.550 147.368 1.00 141.21 213 GLU B CA 1
ATOM 8987 C C . GLU D 4 213 ? 81.861 131.036 147.598 1.00 141.21 213 GLU B C 1
ATOM 8988 O O . GLU D 4 213 ? 81.444 131.588 148.622 1.00 141.21 213 GLU B O 1
ATOM 8994 N N . PHE D 4 214 ? 82.523 131.701 146.652 1.00 148.33 214 PHE B N 1
ATOM 8995 C CA . PHE D 4 214 ? 82.879 133.095 146.867 1.00 148.33 214 PHE B CA 1
ATOM 8996 C C . PHE D 4 214 ? 81.641 133.982 146.882 1.00 148.33 214 PHE B C 1
ATOM 8997 O O . PHE D 4 214 ? 81.602 134.996 147.589 1.00 148.33 214 PHE B O 1
ATOM 9005 N N . TYR D 4 215 ? 80.607 133.602 146.130 1.00 161.96 215 TYR B N 1
ATOM 9006 C CA . TYR D 4 215 ? 79.346 134.329 146.129 1.00 161.96 215 TYR B CA 1
ATOM 9007 C C . TYR D 4 215 ? 78.759 134.368 147.529 1.00 161.96 215 TYR B C 1
ATOM 9008 O O . TYR D 4 215 ? 78.435 135.443 148.047 1.00 161.96 215 TYR B O 1
ATOM 9017 N N . ARG D 4 216 ? 78.615 133.197 148.149 1.00 170.04 216 ARG B N 1
ATOM 9018 C CA . ARG D 4 216 ? 78.061 133.168 149.496 1.00 170.04 216 ARG B CA 1
ATOM 9019 C C . ARG D 4 216 ? 79.020 133.794 150.501 1.00 170.04 216 ARG B C 1
ATOM 9020 O O . ARG D 4 216 ? 78.587 134.354 151.514 1.00 170.04 216 ARG B O 1
ATOM 9028 N N . SER D 4 217 ? 80.328 133.717 150.240 1.00 163.59 217 SER B N 1
ATOM 9029 C CA . SER D 4 217 ? 81.288 134.371 151.126 1.00 163.59 217 SER B CA 1
ATOM 9030 C C . SER D 4 217 ? 81.101 135.881 151.123 1.00 163.59 217 SER B C 1
ATOM 9031 O O . SER D 4 217 ? 81.281 136.539 152.154 1.00 163.59 217 SER B O 1
ATOM 9034 N N . GLN D 4 218 ? 80.753 136.447 149.968 1.00 169.04 218 GLN B N 1
ATOM 9035 C CA . GLN D 4 218 ? 80.594 137.895 149.882 1.00 169.04 218 GLN B CA 1
ATOM 9036 C C . GLN D 4 218 ? 79.209 138.336 150.343 1.00 169.04 218 GLN B C 1
ATOM 9037 O O . GLN D 4 218 ? 79.061 139.416 150.928 1.00 169.04 218 GLN B O 1
ATOM 9043 N N . GLN D 4 219 ? 78.179 137.524 150.083 1.00 177.59 219 GLN B N 1
ATOM 9044 C CA . GLN D 4 219 ? 76.843 137.851 150.578 1.00 177.59 219 GLN B CA 1
ATOM 9045 C C . GLN D 4 219 ? 76.682 137.444 152.037 1.00 177.59 219 GLN B C 1
ATOM 9046 O O . GLN D 4 219 ? 76.484 138.292 152.915 1.00 177.59 219 GLN B O 1
ATOM 9052 N N . SER D 4 220 ? 76.763 136.149 152.316 1.00 181.99 220 SER B N 1
ATOM 9053 C CA . SER D 4 220 ? 76.670 135.669 153.685 1.00 181.99 220 SER B CA 1
ATOM 9054 C C . SER D 4 220 ? 78.012 135.882 154.375 1.00 181.99 220 SER B C 1
ATOM 9055 O O . SER D 4 220 ? 78.171 135.617 155.565 1.00 181.99 220 SER B O 1
ATOM 9058 N N . GLU D 4 265 ? 80.479 122.734 154.414 1.00 145.75 265 GLU B N 1
ATOM 9059 C CA . GLU D 4 265 ? 81.396 121.696 154.868 1.00 145.75 265 GLU B CA 1
ATOM 9060 C C . GLU D 4 265 ? 82.802 121.967 154.362 1.00 145.75 265 GLU B C 1
ATOM 9061 O O . GLU D 4 265 ? 83.211 123.119 154.215 1.00 145.75 265 GLU B O 1
ATOM 9063 N N . GLY D 4 266 ? 83.537 120.892 154.087 1.00 133.95 266 GLY B N 1
ATOM 9064 C CA . GLY D 4 266 ? 84.859 120.987 153.517 1.00 133.95 266 GLY B CA 1
ATOM 9065 C C . GLY D 4 266 ? 84.792 120.745 152.025 1.00 133.95 266 GLY B C 1
ATOM 9066 O O . GLY D 4 266 ? 84.428 119.655 151.576 1.00 133.95 266 GLY B O 1
ATOM 9067 N N . LYS D 4 267 ? 85.153 121.774 151.255 1.00 136.79 267 LYS B N 1
ATOM 9068 C CA . LYS D 4 267 ? 84.951 121.745 149.811 1.00 136.79 267 LYS B CA 1
ATOM 9069 C C . LYS D 4 267 ? 85.573 120.511 149.171 1.00 136.79 267 LYS B C 1
ATOM 9070 O O . LYS D 4 267 ? 85.065 120.007 148.162 1.00 136.79 267 LYS B O 1
ATOM 9076 N N . PHE D 4 268 ? 86.662 120.002 149.756 1.00 143.52 268 PHE B N 1
ATOM 9077 C CA . PHE D 4 268 ? 87.343 118.836 149.198 1.00 143.52 268 PHE B CA 1
ATOM 9078 C C . PHE D 4 268 ? 86.370 117.703 148.915 1.00 143.52 268 PHE B C 1
ATOM 9079 O O . PHE D 4 268 ? 86.496 116.998 147.904 1.00 143.52 268 PHE B O 1
ATOM 9087 N N . MET D 4 269 ? 85.403 117.503 149.812 1.00 145.03 269 MET B N 1
ATOM 9088 C CA . MET D 4 269 ? 84.420 116.445 149.619 1.00 145.03 269 MET B CA 1
ATOM 9089 C C . MET D 4 269 ? 83.739 116.578 148.266 1.00 145.03 269 MET B C 1
ATOM 9090 O O . MET D 4 269 ? 83.755 115.646 147.455 1.00 145.03 269 MET B O 1
ATOM 9095 N N . TYR D 4 270 ? 83.151 117.743 147.999 1.00 130.89 270 TYR B N 1
ATOM 9096 C CA . TYR D 4 270 ? 82.451 117.929 146.737 1.00 130.89 270 TYR B CA 1
ATOM 9097 C C . TYR D 4 270 ? 83.413 117.907 145.558 1.00 130.89 270 TYR B C 1
ATOM 9098 O O . TYR D 4 270 ? 83.060 117.399 144.490 1.00 130.89 270 TYR B O 1
ATOM 9107 N N . GLU D 4 271 ? 84.625 118.439 145.732 1.00 125.00 271 GLU B N 1
ATOM 9108 C CA . GLU D 4 271 ? 85.624 118.360 144.672 1.00 125.00 271 GLU B CA 1
ATOM 9109 C C . GLU D 4 271 ? 85.796 116.926 144.204 1.00 125.00 271 GLU B C 1
ATOM 9110 O O . GLU D 4 271 ? 85.621 116.605 143.022 1.00 125.00 271 GLU B O 1
ATOM 9116 N N . LYS D 4 272 ? 86.118 116.043 145.139 1.00 127.12 272 LYS B N 1
ATOM 9117 C CA . LYS D 4 272 ? 86.426 114.671 144.765 1.00 127.12 272 LYS B CA 1
ATOM 9118 C C . LYS D 4 272 ? 85.171 113.929 144.332 1.00 127.12 272 LYS B C 1
ATOM 9119 O O . LYS D 4 272 ? 85.241 113.049 143.466 1.00 127.12 272 LYS B O 1
ATOM 9125 N N . ALA D 4 273 ? 84.017 114.278 144.902 1.00 125.89 273 ALA B N 1
ATOM 9126 C CA . ALA D 4 273 ? 82.772 113.671 144.454 1.00 125.89 273 ALA B CA 1
ATOM 9127 C C . ALA D 4 273 ? 82.525 113.986 142.988 1.00 125.89 273 ALA B C 1
ATOM 9128 O O . ALA D 4 273 ? 82.157 113.107 142.203 1.00 125.89 273 ALA B O 1
ATOM 9130 N N . ILE D 4 274 ? 82.737 115.243 142.598 1.00 121.58 274 ILE B N 1
ATOM 9131 C CA . ILE D 4 274 ? 82.607 115.613 141.195 1.00 121.58 274 ILE B CA 1
ATOM 9132 C C . ILE D 4 274 ? 83.635 114.879 140.354 1.00 121.58 274 ILE B C 1
ATOM 9133 O O . ILE D 4 274 ? 83.343 114.446 139.236 1.00 121.58 274 ILE B O 1
ATOM 9138 N N . ASP D 4 275 ? 84.857 114.744 140.866 1.00 119.64 275 ASP B N 1
ATOM 9139 C CA . ASP D 4 275 ? 85.866 113.975 140.147 1.00 119.64 275 ASP B CA 1
ATOM 9140 C C . ASP D 4 275 ? 85.348 112.583 139.817 1.00 119.64 275 ASP B C 1
ATOM 9141 O O . ASP D 4 275 ? 85.403 112.135 138.664 1.00 119.64 275 ASP B O 1
ATOM 9146 N N . VAL D 4 276 ? 84.815 111.896 140.825 1.00 120.26 276 VAL B N 1
ATOM 9147 C CA . VAL D 4 276 ? 84.344 110.528 140.623 1.00 120.26 276 VAL B CA 1
ATOM 9148 C C . VAL D 4 276 ? 83.122 110.514 139.721 1.00 120.26 276 VAL B C 1
ATOM 9149 O O . VAL D 4 276 ? 82.912 109.574 138.953 1.00 120.26 276 VAL B O 1
ATOM 9153 N N . PHE D 4 277 ? 82.295 111.553 139.801 1.00 121.95 277 PHE B N 1
ATOM 9154 C CA . PHE D 4 277 ? 81.161 111.642 138.892 1.00 121.95 277 PHE B CA 1
ATOM 9155 C C . PHE D 4 277 ? 81.631 111.687 137.445 1.00 121.95 277 PHE B C 1
ATOM 9156 O O . PHE D 4 277 ? 81.183 110.897 136.603 1.00 121.95 277 PHE B O 1
ATOM 9164 N N . THR D 4 278 ? 82.544 112.611 137.146 1.00 111.54 278 THR B N 1
ATOM 9165 C CA . THR D 4 278 ? 83.093 112.711 135.799 1.00 111.54 278 THR B CA 1
ATOM 9166 C C . THR D 4 278 ? 83.702 111.395 135.351 1.00 111.54 278 THR B C 1
ATOM 9167 O O . THR D 4 278 ? 83.483 110.959 134.218 1.00 111.54 278 THR B O 1
ATOM 9171 N N . ARG D 4 279 ? 84.477 110.753 136.217 1.00 116.82 279 ARG B N 1
ATOM 9172 C CA . ARG D 4 279 ? 85.154 109.540 135.786 1.00 116.82 279 ARG B CA 1
ATOM 9173 C C . ARG D 4 279 ? 84.180 108.384 135.624 1.00 116.82 279 ARG B C 1
ATOM 9174 O O . ARG D 4 279 ? 84.373 107.532 134.752 1.00 116.82 279 ARG B O 1
ATOM 9182 N N . PHE D 4 280 ? 83.123 108.343 136.432 1.00 115.71 280 PHE B N 1
ATOM 9183 C CA . PHE D 4 280 ? 82.070 107.365 136.205 1.00 115.71 280 PHE B CA 1
ATOM 9184 C C . PHE D 4 280 ? 81.433 107.582 134.846 1.00 115.71 280 PHE B C 1
ATOM 9185 O O . PHE D 4 280 ? 81.189 106.625 134.105 1.00 115.71 280 PHE B O 1
ATOM 9193 N N . LEU D 4 281 ? 81.149 108.840 134.505 1.00 111.80 281 LEU B N 1
ATOM 9194 C CA . LEU D 4 281 ? 80.642 109.129 133.168 1.00 111.80 281 LEU B CA 1
ATOM 9195 C C . LEU D 4 281 ? 81.622 108.657 132.107 1.00 111.80 281 LEU B C 1
ATOM 9196 O O . LEU D 4 281 ? 81.225 108.050 131.104 1.00 111.80 281 LEU B O 1
ATOM 9201 N N . LYS D 4 282 ? 82.909 108.930 132.319 1.00 103.66 282 LYS B N 1
ATOM 9202 C CA . LYS D 4 282 ? 83.940 108.491 131.391 1.00 103.66 282 LYS B CA 1
ATOM 9203 C C . LYS D 4 282 ? 83.819 107.001 131.137 1.00 103.66 282 LYS B C 1
ATOM 9204 O O . LYS D 4 282 ? 83.595 106.567 130.006 1.00 103.66 282 LYS B O 1
ATOM 9210 N N . THR D 4 283 ? 83.943 106.212 132.201 1.00 110.49 283 THR B N 1
ATOM 9211 C CA . THR D 4 283 ? 83.900 104.760 132.081 1.00 110.49 283 THR B CA 1
ATOM 9212 C C . THR D 4 283 ? 82.601 104.278 131.465 1.00 110.49 283 THR B C 1
ATOM 9213 O O . THR D 4 283 ? 82.609 103.365 130.632 1.00 110.49 283 THR B O 1
ATOM 9217 N N . ALA D 4 284 ? 81.476 104.845 131.895 1.00 115.40 284 ALA B N 1
ATOM 9218 C CA . ALA D 4 284 ? 80.180 104.405 131.407 1.00 115.40 284 ALA B CA 1
ATOM 9219 C C . ALA D 4 284 ? 80.084 104.592 129.903 1.00 115.40 284 ALA B C 1
ATOM 9220 O O . ALA D 4 284 ? 79.688 103.678 129.170 1.00 115.40 284 ALA B O 1
ATOM 9222 N N . LEU D 4 285 ? 80.445 105.780 129.426 1.00 122.51 285 LEU B N 1
ATOM 9223 C CA . LEU D 4 285 ? 80.411 106.021 127.992 1.00 122.51 285 LEU B CA 1
ATOM 9224 C C . LEU D 4 285 ? 81.458 105.179 127.270 1.00 122.51 285 LEU B C 1
ATOM 9225 O O . LEU D 4 285 ? 81.207 104.704 126.155 1.00 122.51 285 LEU B O 1
ATOM 9230 N N . HIS D 4 286 ? 82.614 104.953 127.900 1.00 114.96 286 HIS B N 1
ATOM 9231 C CA . HIS D 4 286 ? 83.621 104.074 127.320 1.00 114.96 286 HIS B CA 1
ATOM 9232 C C . HIS D 4 286 ? 83.034 102.700 127.039 1.00 114.96 286 HIS B C 1
ATOM 9233 O O . HIS D 4 286 ? 83.130 102.185 125.921 1.00 114.96 286 HIS B O 1
ATOM 9240 N N . LEU D 4 287 ? 82.410 102.098 128.047 1.00 127.69 287 LEU B N 1
ATOM 9241 C CA . LEU D 4 287 ? 81.730 100.821 127.873 1.00 127.69 287 LEU B CA 1
ATOM 9242 C C . LEU D 4 287 ? 80.698 100.936 126.761 1.00 127.69 287 LEU B C 1
ATOM 9243 O O . LEU D 4 287 ? 80.823 100.291 125.715 1.00 127.69 287 LEU B O 1
ATOM 9248 N N . SER D 4 288 ? 79.698 101.795 126.965 1.00 141.87 288 SER B N 1
ATOM 9249 C CA . SER D 4 288 ? 78.540 101.826 126.080 1.00 141.87 288 SER B CA 1
ATOM 9250 C C . SER D 4 288 ? 78.906 102.065 124.623 1.00 141.87 288 SER B C 1
ATOM 9251 O O . SER D 4 288 ? 78.156 101.648 123.735 1.00 141.87 288 SER B O 1
ATOM 9254 N N . MET D 4 289 ? 80.029 102.725 124.347 1.00 139.96 289 MET B N 1
ATOM 9255 C CA . MET D 4 289 ? 80.391 103.021 122.967 1.00 139.96 289 MET B CA 1
ATOM 9256 C C . MET D 4 289 ? 81.437 102.072 122.397 1.00 139.96 289 MET B C 1
ATOM 9257 O O . MET D 4 289 ? 81.428 101.806 121.193 1.00 139.96 289 MET B O 1
ATOM 9262 N N . LEU D 4 290 ? 82.338 101.540 123.225 1.00 135.55 290 LEU B N 1
ATOM 9263 C CA . LEU D 4 290 ? 83.390 100.690 122.687 1.00 135.55 290 LEU B CA 1
ATOM 9264 C C . LEU D 4 290 ? 83.000 99.216 122.681 1.00 135.55 290 LEU B C 1
ATOM 9265 O O . LEU D 4 290 ? 83.456 98.476 121.802 1.00 135.55 290 LEU B O 1
ATOM 9270 N N . ILE D 4 291 ? 82.172 98.776 123.623 1.00 142.51 291 ILE B N 1
ATOM 9271 C CA . ILE D 4 291 ? 81.624 97.422 123.609 1.00 142.51 291 ILE B CA 1
ATOM 9272 C C . ILE D 4 291 ? 80.944 97.132 122.272 1.00 142.51 291 ILE B C 1
ATOM 9273 O O . ILE D 4 291 ? 81.097 96.019 121.749 1.00 142.51 291 ILE B O 1
ATOM 9278 N N . PRO D 4 292 ? 80.184 98.067 121.683 1.00 146.22 292 PRO B N 1
ATOM 9279 C CA . PRO D 4 292 ? 79.701 97.827 120.312 1.00 146.22 292 PRO B CA 1
ATOM 9280 C C . PRO D 4 292 ? 80.814 97.463 119.351 1.00 146.22 292 PRO B C 1
ATOM 9281 O O . PRO D 4 292 ? 80.646 96.570 118.513 1.00 146.22 292 PRO B O 1
ATOM 9285 N N . PHE D 4 293 ? 81.961 98.131 119.458 1.00 147.88 293 PHE B N 1
ATOM 9286 C CA . PHE D 4 293 ? 83.073 97.804 118.578 1.00 147.88 293 PHE B CA 1
ATOM 9287 C C . PHE D 4 293 ? 83.697 96.472 118.949 1.00 147.88 293 PHE B C 1
ATOM 9288 O O . PHE D 4 293 ? 84.334 95.832 118.105 1.00 147.88 293 PHE B O 1
ATOM 9296 N N . ARG D 4 294 ? 83.516 96.035 120.196 1.00 154.04 294 ARG B N 1
ATOM 9297 C CA . ARG D 4 294 ? 84.213 94.864 120.727 1.00 154.04 294 ARG B CA 1
ATOM 9298 C C . ARG D 4 294 ? 85.717 94.978 120.490 1.00 154.04 294 ARG B C 1
ATOM 9299 O O . ARG D 4 294 ? 86.390 93.996 120.169 1.00 154.04 294 ARG B O 1
ATOM 9307 N N . MET D 4 295 ? 86.240 96.191 120.644 1.00 154.53 295 MET B N 1
ATOM 9308 C CA . MET D 4 295 ? 87.628 96.447 120.299 1.00 154.53 295 MET B CA 1
ATOM 9309 C C . MET D 4 295 ? 88.550 95.554 121.124 1.00 154.53 295 MET B C 1
ATOM 9310 O O . MET D 4 295 ? 88.393 95.460 122.347 1.00 154.53 295 MET B O 1
ATOM 9315 N N . PRO D 4 296 ? 89.508 94.870 120.490 1.00 157.28 296 PRO B N 1
ATOM 9316 C CA . PRO D 4 296 ? 90.406 93.997 121.266 1.00 157.28 296 PRO B CA 1
ATOM 9317 C C . PRO D 4 296 ? 91.375 94.755 122.155 1.00 157.28 296 PRO B C 1
ATOM 9318 O O . PRO D 4 296 ? 91.726 94.262 123.234 1.00 157.28 296 PRO B O 1
ATOM 9322 N N . MET D 4 297 ? 91.838 95.930 121.733 1.00 146.52 297 MET B N 1
ATOM 9323 C CA . MET D 4 297 ? 92.883 96.637 122.459 1.00 146.52 297 MET B CA 1
ATOM 9324 C C . MET D 4 297 ? 92.389 97.930 123.095 1.00 146.52 297 MET B C 1
ATOM 9325 O O . MET D 4 297 ? 92.457 98.082 124.318 1.00 146.52 297 MET B O 1
ATOM 9330 N N . MET D 4 298 ? 91.889 98.872 122.296 1.00 141.43 298 MET B N 1
ATOM 9331 C CA . MET D 4 298 ? 91.576 100.192 122.833 1.00 141.43 298 MET B CA 1
ATOM 9332 C C . MET D 4 298 ? 90.484 100.120 123.884 1.00 141.43 298 MET B C 1
ATOM 9333 O O . MET D 4 298 ? 90.586 100.748 124.942 1.00 141.43 298 MET B O 1
ATOM 9338 N N . LEU D 4 299 ? 89.416 99.382 123.591 1.00 138.25 299 LEU B N 1
ATOM 9339 C CA . LEU D 4 299 ? 88.441 99.023 124.613 1.00 138.25 299 LEU B CA 1
ATOM 9340 C C . LEU D 4 299 ? 89.137 98.621 125.909 1.00 138.25 299 LEU B C 1
ATOM 9341 O O . LEU D 4 299 ? 88.914 99.217 126.971 1.00 138.25 299 LEU B O 1
ATOM 9346 N N . LEU D 4 300 ? 90.038 97.645 125.816 1.00 132.58 300 LEU B N 1
ATOM 9347 C CA . LEU D 4 300 ? 90.635 97.080 127.017 1.00 132.58 300 LEU B CA 1
ATOM 9348 C C . LEU D 4 300 ? 91.553 98.080 127.709 1.00 132.58 300 LEU B C 1
ATOM 9349 O O . LEU D 4 300 ? 91.470 98.256 128.926 1.00 132.58 300 LEU B O 1
ATOM 9354 N N . LYS D 4 301 ? 92.443 98.733 126.962 1.00 117.27 301 LYS B N 1
ATOM 9355 C CA . LYS D 4 301 ? 93.383 99.657 127.589 1.00 117.27 301 LYS B CA 1
ATOM 9356 C C . LYS D 4 301 ? 92.645 100.806 128.257 1.00 117.27 301 LYS B C 1
ATOM 9357 O O . LYS D 4 301 ? 92.953 101.200 129.393 1.00 117.27 301 LYS B O 1
ATOM 9363 N N . ASP D 4 302 ? 91.701 101.396 127.525 1.00 121.74 302 ASP B N 1
ATOM 9364 C CA . ASP D 4 302 ? 90.857 102.435 128.090 1.00 121.74 302 ASP B CA 1
ATOM 9365 C C . ASP D 4 302 ? 90.248 101.974 129.401 1.00 121.74 302 ASP B C 1
ATOM 9366 O O . ASP D 4 302 ? 90.445 102.614 130.436 1.00 121.74 302 ASP B O 1
ATOM 9371 N N . VAL D 4 303 ? 89.539 100.843 129.388 1.00 116.99 303 VAL B N 1
ATOM 9372 C CA . VAL D 4 303 ? 88.835 100.447 130.601 1.00 116.99 303 VAL B CA 1
ATOM 9373 C C . VAL D 4 303 ? 89.811 100.052 131.699 1.00 116.99 303 VAL B C 1
ATOM 9374 O O . VAL D 4 303 ? 89.468 100.107 132.880 1.00 116.99 303 VAL B O 1
ATOM 9378 N N . VAL D 4 304 ? 91.040 99.680 131.347 1.00 122.18 304 VAL B N 1
ATOM 9379 C CA . VAL D 4 304 ? 92.039 99.374 132.365 1.00 122.18 304 VAL B CA 1
ATOM 9380 C C . VAL D 4 304 ? 92.447 100.641 133.099 1.00 122.18 304 VAL B C 1
ATOM 9381 O O . VAL D 4 304 ? 92.410 100.711 134.337 1.00 122.18 304 VAL B O 1
ATOM 9385 N N . TRP D 4 305 ? 92.858 101.658 132.349 1.00 119.24 305 TRP B N 1
ATOM 9386 C CA . TRP D 4 305 ? 93.192 102.913 133.005 1.00 119.24 305 TRP B CA 1
ATOM 9387 C C . TRP D 4 305 ? 91.969 103.487 133.706 1.00 119.24 305 TRP B C 1
ATOM 9388 O O . TRP D 4 305 ? 92.092 104.161 134.737 1.00 119.24 305 TRP B O 1
ATOM 9399 N N . ASP D 4 306 ? 90.782 103.142 133.205 1.00 128.43 306 ASP B N 1
ATOM 9400 C CA . ASP D 4 306 ? 89.538 103.522 133.862 1.00 128.43 306 ASP B CA 1
ATOM 9401 C C . ASP D 4 306 ? 89.418 102.881 135.235 1.00 128.43 306 ASP B C 1
ATOM 9402 O O . ASP D 4 306 ? 89.163 103.569 136.220 1.00 128.43 306 ASP B O 1
ATOM 9407 N N . ILE D 4 307 ? 89.575 101.560 135.318 1.00 121.98 307 ILE B N 1
ATOM 9408 C CA . ILE D 4 307 ? 89.422 100.894 136.602 1.00 121.98 307 ILE B CA 1
ATOM 9409 C C . ILE D 4 307 ? 90.533 101.282 137.561 1.00 121.98 307 ILE B C 1
ATOM 9410 O O . ILE D 4 307 ? 90.333 101.244 138.779 1.00 121.98 307 ILE B O 1
ATOM 9415 N N . LEU D 4 308 ? 91.692 101.696 137.054 1.00 123.32 308 LEU B N 1
ATOM 9416 C CA . LEU D 4 308 ? 92.685 102.287 137.947 1.00 123.32 308 LEU B CA 1
ATOM 9417 C C . LEU D 4 308 ? 92.190 103.617 138.504 1.00 123.32 308 LEU B C 1
ATOM 9418 O O . LEU D 4 308 ? 92.291 103.881 139.715 1.00 123.32 308 LEU B O 1
ATOM 9423 N N . ALA D 4 309 ? 91.645 104.467 137.635 1.00 118.51 309 ALA B N 1
ATOM 9424 C CA . ALA D 4 309 ? 90.995 105.676 138.120 1.00 118.51 309 ALA B CA 1
ATOM 9425 C C . ALA D 4 309 ? 89.884 105.348 139.106 1.00 118.51 309 ALA B C 1
ATOM 9426 O O . ALA D 4 309 ? 89.624 106.118 140.029 1.00 118.51 309 ALA B O 1
ATOM 9428 N N . LEU D 4 310 ? 89.223 104.207 138.932 1.00 126.10 310 LEU B N 1
ATOM 9429 C CA . LEU D 4 310 ? 88.178 103.799 139.862 1.00 126.10 310 LEU B CA 1
ATOM 9430 C C . LEU D 4 310 ? 88.746 103.337 141.193 1.00 126.10 310 LEU B C 1
ATOM 9431 O O . LEU D 4 310 ? 88.089 103.482 142.224 1.00 126.10 310 LEU B O 1
ATOM 9436 N N . TYR D 4 311 ? 89.934 102.742 141.188 1.00 141.96 311 TYR B N 1
ATOM 9437 C CA . TYR D 4 311 ? 90.618 102.471 142.447 1.00 141.96 311 TYR B CA 1
ATOM 9438 C C . TYR D 4 311 ? 90.883 103.778 143.181 1.00 141.96 311 TYR B C 1
ATOM 9439 O O . TYR D 4 311 ? 90.665 103.893 144.395 1.00 141.96 311 TYR B O 1
ATOM 9448 N N . GLN D 4 312 ? 91.339 104.788 142.439 1.00 137.94 312 GLN B N 1
ATOM 9449 C CA . GLN D 4 312 ? 91.450 106.126 143.011 1.00 137.94 312 GLN B CA 1
ATOM 9450 C C . GLN D 4 312 ? 90.097 106.638 143.490 1.00 137.94 312 GLN B C 1
ATOM 9451 O O . GLN D 4 312 ? 90.008 107.335 144.510 1.00 137.94 312 GLN B O 1
ATOM 9457 N N . SER D 4 313 ? 89.038 106.308 142.757 1.00 141.98 313 SER B N 1
ATOM 9458 C CA . SER D 4 313 ? 87.695 106.685 143.171 1.00 141.98 313 SER B CA 1
ATOM 9459 C C . SER D 4 313 ? 87.334 106.026 144.489 1.00 141.98 313 SER B C 1
ATOM 9460 O O . SER D 4 313 ? 86.640 106.618 145.314 1.00 141.98 313 SER B O 1
ATOM 9463 N N . GLY D 4 314 ? 87.783 104.792 144.693 1.00 149.45 314 GLY B N 1
ATOM 9464 C CA . GLY D 4 314 ? 87.575 104.143 145.975 1.00 149.45 314 GLY B CA 1
ATOM 9465 C C . GLY D 4 314 ? 88.354 104.822 147.084 1.00 149.45 314 GLY B C 1
ATOM 9466 O O . GLY D 4 314 ? 87.877 104.929 148.218 1.00 149.45 314 GLY B O 1
ATOM 9467 N N . THR D 4 315 ? 89.571 105.276 146.775 1.00 148.85 315 THR B N 1
ATOM 9468 C CA . THR D 4 315 ? 90.298 106.110 147.730 1.00 148.85 315 THR B CA 1
ATOM 9469 C C . THR D 4 315 ? 89.450 107.299 148.151 1.00 148.85 315 THR B C 1
ATOM 9470 O O . THR D 4 315 ? 89.256 107.551 149.348 1.00 148.85 315 THR B O 1
ATOM 9474 N N . SER D 4 316 ? 88.917 108.021 147.168 1.00 149.97 316 SER B N 1
ATOM 9475 C CA . SER D 4 316 ? 88.089 109.183 147.467 1.00 149.97 316 SER B CA 1
ATOM 9476 C C . SER D 4 316 ? 86.823 108.784 148.213 1.00 149.97 316 SER B C 1
ATOM 9477 O O . SER D 4 316 ? 86.357 109.515 149.091 1.00 149.97 316 SER B O 1
ATOM 9480 N N . LEU D 4 317 ? 86.256 107.624 147.879 1.00 158.36 317 LEU B N 1
ATOM 9481 C CA . LEU D 4 317 ? 85.021 107.175 148.514 1.00 158.36 317 LEU B CA 1
ATOM 9482 C C . LEU D 4 317 ? 85.245 106.890 149.988 1.00 158.36 317 LEU B C 1
ATOM 9483 O O . LEU D 4 317 ? 84.405 107.227 150.832 1.00 158.36 317 LEU B O 1
ATOM 9488 N N . TRP D 4 318 ? 86.372 106.261 150.318 1.00 177.63 318 TRP B N 1
ATOM 9489 C CA . TRP D 4 318 ? 86.671 106.022 151.723 1.00 177.63 318 TRP B CA 1
ATOM 9490 C C . TRP D 4 318 ? 87.015 107.326 152.429 1.00 177.63 318 TRP B C 1
ATOM 9491 O O . TRP D 4 318 ? 86.663 107.512 153.598 1.00 177.63 318 TRP B O 1
ATOM 9502 N N . LYS D 4 319 ? 87.670 108.255 151.727 1.00 169.06 319 LYS B N 1
ATOM 9503 C CA . LYS D 4 319 ? 87.849 109.593 152.279 1.00 169.06 319 LYS B CA 1
ATOM 9504 C C . LYS D 4 319 ? 86.512 110.213 152.665 1.00 169.06 319 LYS B C 1
ATOM 9505 O O . LYS D 4 319 ? 86.357 110.752 153.767 1.00 169.06 319 LYS B O 1
ATOM 9511 N N . ILE D 4 320 ? 85.532 110.137 151.765 1.00 167.78 320 ILE B N 1
ATOM 9512 C CA . ILE D 4 320 ? 84.226 110.744 152.012 1.00 167.78 320 ILE B CA 1
ATOM 9513 C C . ILE D 4 320 ? 83.528 110.052 153.174 1.00 167.78 320 ILE B C 1
ATOM 9514 O O . ILE D 4 320 ? 82.995 110.704 154.079 1.00 167.78 320 ILE B O 1
ATOM 9519 N N . TRP D 4 321 ? 83.509 108.719 153.158 1.00 179.45 321 TRP B N 1
ATOM 9520 C CA . TRP D 4 321 ? 82.889 107.978 154.250 1.00 179.45 321 TRP B CA 1
ATOM 9521 C C . TRP D 4 321 ? 83.555 108.295 155.584 1.00 179.45 321 TRP B C 1
ATOM 9522 O O . TRP D 4 321 ? 82.904 108.257 156.635 1.00 179.45 321 TRP B O 1
ATOM 9533 N N . ARG D 4 322 ? 84.854 108.610 155.565 1.00 178.71 322 ARG B N 1
ATOM 9534 C CA . ARG D 4 322 ? 85.483 109.171 156.755 1.00 178.71 322 ARG B CA 1
ATOM 9535 C C . ARG D 4 322 ? 84.912 110.539 157.091 1.00 178.71 322 ARG B C 1
ATOM 9536 O O . ARG D 4 322 ? 84.680 110.845 158.266 1.00 178.71 322 ARG B O 1
ATOM 9544 N N . ASN D 4 323 ? 84.684 111.371 156.076 1.00 180.12 323 ASN B N 1
ATOM 9545 C CA . ASN D 4 323 ? 84.239 112.738 156.297 1.00 180.12 323 ASN B CA 1
ATOM 9546 C C . ASN D 4 323 ? 82.733 112.909 156.158 1.00 180.12 323 ASN B C 1
ATOM 9547 O O . ASN D 4 323 ? 82.239 114.034 156.296 1.00 180.12 323 ASN B O 1
ATOM 9552 N N . ASN D 4 324 ? 81.999 111.834 155.887 1.00 182.66 324 ASN B N 1
ATOM 9553 C CA . ASN D 4 324 ? 80.543 111.895 155.844 1.00 182.66 324 ASN B CA 1
ATOM 9554 C C . ASN D 4 324 ? 80.006 112.359 157.193 1.00 182.66 324 ASN B C 1
ATOM 9555 O O . ASN D 4 324 ? 78.995 113.055 157.270 1.00 182.66 324 ASN B O 1
#

InterPro domains:
  IPR006597 Sel1-like repeat [PF08238] (104-134)
  IPR006597 Sel1-like repeat [PF08238] (145-186)
  IPR006597 Sel1-like repeat [PF08238] (193-215)
  IPR006597 Sel1-like repeat [PF08238] (375-395)
  IPR006597 Sel1-like repeat [PF08238] (581-595)
  IPR006597 Sel1-like repeat [PF08238] (629-657)
  IPR006597 Sel1-like repeat [SM00671] (103-139)
  IPR006597 Sel1-like repeat [SM00671] (143-186)
  IPR006597 Sel1-like repeat [SM00671] (187-222)
  IPR006597 Sel1-like repeat [SM00671] (413-445)
  IPR006597 Sel1-like repeat [SM00671] (596-627)
  IPR006597 Sel1-like repeat [SM00671] (628-663)
  IPR011990 Tetratricopeptide-like helical domain superfamily [G3DSA:1.25.40.10] (32-229)
  IPR011990 Tetratricopeptide-like helical domain superfamily [G3DSA:1.25.40.10] (321-737)
  IPR050767 Sel1/AlgK [PTHR11102] (70-681)

B-factor: mean 94.02, std 35.03, range [20.27, 193.39]

Radius of gyration: 42.07 Å; Cα contacts (8 Å, |Δi|>4): 1089; chains: 4; bounding box: 94×83×132 Å

Secondary structure (DSSP, 8-state):
-HHHHHHHHTTS-S---HHHHTT--------S---HHHHHHHHHHHHHHTS-HHHHHHHHHHHHHHHHS--SSSHHHHHHHHHHT-TT----HHHHHHHHHHHHHHHTS--HHHHHHHHHHHHH------HHHHHHHHHHHHHHT-SHHHHHHHHHTTS--SS---HHHHHHHHHHHHHHHHHHS-HIIIII---------SPSSSSSS-SSSTTT-SSPP----SS-----HHHHHHHHHHHHHHTTS--SSS---HHHHHHHHHHHHHHHSTTGGG-TTTHHHHHHHHHHHHHHHHHHTTTSSS--HHHHHHHHHHHHHHHHGGG---HHHHHHHHHHHHHTS--HHHHHHHHHHHTTSSS--SHHHHHHHHHHHH-GGG----HHHHHHHHHHHT-HHHHHHHHHHHHH---S--HHHHHHHHHHHHHHH-SSS-THHHHHHHHHTTT-HHHHHHHHHHHHHHT-HHHHHHHHHHH-PPPPSSSPPP---HHHHHHHHHHHHHHHHHT-SHHHHHHHHHHHHHS--SHHHHHHHHHHTTT-HHHHHHHHHHHTSSSSS---HHHHHHHHHHHHHH-STTHHHHHHHHHHHHHHHHHHHT-/---HHHHHHHHHHHHHHHHHHHHHHHHHHHT-SSHHHHHHHHTSHHHHHHHHHHHHHHHHHHHHHHHHHHT-S--HHHHHHHHHHHHHHHHHHHHHHHTS-GGG-HHHHHHHHHHHHHHHHHHHHHHHHHHHHHS--TTS---HHHHHHHHHHHHHHHHHHHHHHHHHHHHHHH--SS-HHHHHHHHHHHHHHHHHHHHHHHHHHHHHHHHHHHHHHHH---HHHHHHHHHHHHHHHHHHHHHHHHHHHT-SSHHHHHHHHHHHHHHHHHHHHHHHHHH-/-HHHHHHHHHHHHHHHHHHTTSS-TTTTT--HHHHHHHT-THHHHGGGT--S--SHHHHHHHHHHHHHHHHHGGGTTT-THHHHHHHHHHHHHHHHHTTT--SS-HHHHHHHHHHHHHHHHTTT-----BTTTB---TTSHHHHHHHHHHHHT---HHHHHTTTHHHHHHHHHHHHHHH-/---HHHHHHHHTTTSS-GGGHHHHHHHHHGGG--TTHHHHHHHHHHHHTT---THHHHHH--SSSSTTSS-HHHHHHHHHHHHHHTT-HHHHHHHH-